Protein AF-A0A7J6D807-F1 (afdb_monomer_lite)

Radius of gyration: 36.88 Å; chains: 1; bounding box: 104×98×89 Å

InterPro domains:
  IPR006703 AIG1-type guanine nucleotide-binding (G) domain [PF04548] (21-223)
  IPR006703 AIG1-type guanine nucleotide-binding (G) domain [PF04548] (239-274)
  IPR006703 AIG1-type guanine nucleotide-binding (G) domain [PS51720] (17-223)
  IPR027417 P-loop containing nucleoside triphosphate hydrolase [G3DSA:3.40.50.300] (20-226)
  IPR027417 P-loop containing nucleoside triphosphate hydrolase [G3DSA:3.40.50.300] (227-285)
  IPR027417 P-loop containing nucleoside triphosphate hydrolase [SSF52540] (6-213)
  IPR036465 von Willebrand factor A-like domain superfamily [G3DSA:3.40.50.410] (578-711)
  IPR036465 von Willebrand factor A-like domain superfamily [SSF53300] (578-743)
  IPR052577 VWA7 [PTHR14905] (277-1104)
  IPR056475 Hemicentin/VWA7, galactose-binding domain-like [PF23560] (767-865)
  IPR056861 Hemicentin-1-like, von Willebrand factor A domain [PF25106] (578-748)
  IPR056862 VWA7, N-terminal domain [PF25107] (339-567)
  IPR057615 VWA7, Ig-like domain [PF23619] (978-1077)

Structure (mmCIF, N/CA/C/O backbone):
data_AF-A0A7J6D807-F1
#
_entry.id   AF-A0A7J6D807-F1
#
loop_
_atom_site.group_PDB
_atom_site.id
_atom_site.type_symbol
_atom_site.label_atom_id
_atom_site.label_alt_id
_atom_site.label_comp_id
_atom_site.label_asym_id
_atom_site.label_entity_id
_atom_site.label_seq_id
_atom_site.pdbx_PDB_ins_code
_atom_site.Cartn_x
_atom_site.Cartn_y
_atom_site.Cartn_z
_atom_site.occupancy
_atom_site.B_iso_or_equiv
_atom_site.auth_seq_id
_atom_site.auth_comp_id
_atom_site.auth_asym_id
_atom_site.auth_atom_id
_atom_site.pdbx_PDB_model_num
ATOM 1 N N . MET A 1 1 ? 63.053 37.102 45.060 1.00 29.45 1 MET A N 1
ATOM 2 C CA . MET A 1 1 ? 63.953 37.529 43.969 1.00 29.45 1 MET A CA 1
ATOM 3 C C . MET A 1 1 ? 64.547 36.279 43.350 1.00 29.45 1 MET A C 1
ATOM 5 O O . MET A 1 1 ? 64.669 35.299 44.072 1.00 29.45 1 MET A O 1
ATOM 9 N N . ALA A 1 2 ? 64.792 36.343 42.040 1.00 31.64 2 ALA A N 1
ATOM 10 C CA . ALA A 1 2 ? 65.339 35.323 41.135 1.00 31.64 2 ALA A CA 1
ATOM 11 C C . ALA A 1 2 ? 66.547 34.552 41.722 1.00 31.64 2 ALA A C 1
ATOM 13 O O . ALA A 1 2 ? 67.148 35.021 42.681 1.00 31.64 2 ALA A O 1
ATOM 14 N N . GLU A 1 3 ? 66.954 33.367 41.266 1.00 26.17 3 GLU A N 1
ATOM 15 C CA . GLU A 1 3 ? 67.074 32.759 39.923 1.00 26.17 3 GLU A CA 1
ATOM 16 C C . GLU A 1 3 ? 66.923 31.219 40.099 1.00 26.17 3 GLU A C 1
ATOM 18 O O . GLU A 1 3 ? 67.133 30.713 41.197 1.00 26.17 3 GLU A O 1
ATOM 23 N N . GLY A 1 4 ? 66.424 30.395 39.170 1.00 29.70 4 GLY A N 1
ATOM 24 C CA . GLY A 1 4 ? 66.964 30.115 37.837 1.00 29.70 4 GLY A CA 1
ATOM 25 C C . GLY A 1 4 ? 68.143 29.128 37.916 1.00 29.70 4 GLY A C 1
ATOM 26 O O . GLY A 1 4 ? 69.200 29.540 38.358 1.00 29.70 4 GLY A O 1
ATOM 27 N N . PHE A 1 5 ? 67.973 27.859 37.506 1.00 25.27 5 PHE A N 1
ATOM 28 C CA . PHE A 1 5 ? 68.931 27.101 36.671 1.00 25.27 5 PHE A CA 1
ATOM 29 C C . PHE A 1 5 ? 68.405 25.704 36.288 1.00 25.27 5 PHE A C 1
ATOM 31 O O . PHE A 1 5 ? 67.706 25.037 37.046 1.00 25.27 5 PHE A O 1
ATOM 38 N N . SER A 1 6 ? 68.762 25.311 35.065 1.00 31.03 6 SER A N 1
ATOM 39 C CA . SER A 1 6 ? 68.380 24.110 34.328 1.00 31.03 6 SER A CA 1
ATOM 40 C C . SER A 1 6 ? 69.040 22.820 34.817 1.00 31.03 6 SER A C 1
ATOM 42 O O . SER A 1 6 ? 70.201 22.842 35.221 1.00 31.03 6 SER A O 1
ATOM 44 N N . ALA A 1 7 ? 68.396 21.686 34.546 1.00 26.28 7 ALA A N 1
ATOM 45 C CA . ALA A 1 7 ? 69.098 20.480 34.114 1.00 26.28 7 ALA A CA 1
ATOM 46 C C . ALA A 1 7 ? 68.204 19.690 33.150 1.00 26.28 7 ALA A C 1
ATOM 48 O O . ALA A 1 7 ? 67.068 19.345 33.470 1.00 26.28 7 ALA A O 1
ATOM 49 N N . ALA A 1 8 ? 68.732 19.466 31.949 1.00 33.00 8 ALA A N 1
ATOM 50 C CA . ALA A 1 8 ? 68.152 18.637 30.910 1.00 33.00 8 ALA A CA 1
ATOM 51 C C . ALA A 1 8 ? 67.894 17.216 31.425 1.00 33.00 8 ALA A C 1
ATOM 53 O O . ALA A 1 8 ? 68.754 16.616 32.067 1.00 33.00 8 ALA A O 1
ATOM 54 N N . THR A 1 9 ? 66.723 16.673 31.103 1.00 26.69 9 THR A N 1
ATOM 55 C CA . THR A 1 9 ? 66.507 15.226 31.079 1.00 26.69 9 THR A CA 1
ATOM 56 C C . THR A 1 9 ? 66.179 14.883 29.635 1.00 26.69 9 THR A C 1
ATOM 58 O O . THR A 1 9 ? 65.181 15.363 29.101 1.00 26.69 9 THR A O 1
ATOM 61 N N . GLU A 1 10 ? 67.065 14.130 28.984 1.00 34.84 10 GLU A N 1
ATOM 62 C CA . GLU A 1 10 ? 66.769 13.446 27.729 1.00 34.84 10 GLU A CA 1
ATOM 63 C C . GLU A 1 10 ? 65.493 12.622 27.928 1.00 34.84 10 GLU A C 1
ATOM 65 O O . GLU A 1 10 ? 65.464 11.687 28.728 1.00 34.84 10 GLU A O 1
ATOM 70 N N . ILE A 1 11 ? 64.420 12.993 27.232 1.00 30.88 11 ILE A N 1
ATOM 71 C CA . ILE A 1 11 ? 63.221 12.165 27.157 1.00 30.88 11 ILE A CA 1
ATOM 72 C C . ILE A 1 11 ? 63.457 11.206 25.995 1.00 30.88 11 ILE A C 1
ATOM 74 O O . ILE A 1 11 ? 63.391 11.596 24.831 1.00 30.88 11 ILE A O 1
ATOM 78 N N . SER A 1 12 ? 63.783 9.954 26.317 1.00 30.11 12 SER A N 1
ATOM 79 C CA . SER A 1 12 ? 63.797 8.871 25.339 1.00 30.11 12 SER A CA 1
ATOM 80 C C . SER A 1 12 ? 62.383 8.690 24.782 1.00 30.11 12 SER A C 1
ATOM 82 O O . SER A 1 12 ? 61.463 8.364 25.536 1.00 30.11 12 SER A O 1
ATOM 84 N N . SER A 1 13 ? 62.212 8.897 23.478 1.00 28.12 13 SER A N 1
ATOM 85 C CA . SER A 1 13 ? 60.970 8.606 22.762 1.00 28.12 13 SER A CA 1
ATOM 86 C C . SER A 1 13 ? 60.628 7.119 22.871 1.00 28.12 13 SER A C 1
ATOM 88 O O . SER A 1 13 ? 61.457 6.257 22.562 1.00 28.12 13 SER A O 1
ATOM 90 N N . SER A 1 14 ? 59.402 6.826 23.301 1.00 31.62 14 SER A N 1
ATOM 91 C CA . SER A 1 14 ? 58.798 5.499 23.179 1.00 31.62 14 SER A CA 1
ATOM 92 C C . SER A 1 14 ? 58.661 5.131 21.690 1.00 31.62 14 SER A C 1
ATOM 94 O O . SER A 1 14 ? 58.333 6.012 20.897 1.00 31.62 14 SER A O 1
ATOM 96 N N . PRO A 1 15 ? 58.835 3.861 21.280 1.00 36.62 15 PRO A N 1
ATOM 97 C CA . PRO A 1 15 ? 58.541 3.406 19.915 1.00 36.62 15 PRO A CA 1
ATOM 98 C C . PRO A 1 15 ? 57.058 3.528 19.506 1.00 36.62 15 PRO A C 1
ATOM 100 O O . PRO A 1 15 ? 56.736 3.257 18.354 1.00 36.62 15 PRO A O 1
ATOM 103 N N . ASP A 1 16 ? 56.175 3.918 20.433 1.00 42.41 16 ASP A N 1
ATOM 104 C CA . ASP A 1 16 ? 54.721 4.029 20.242 1.00 42.41 16 ASP A CA 1
ATOM 105 C C . ASP A 1 16 ? 54.213 5.472 19.987 1.00 42.41 16 ASP A C 1
ATOM 107 O O . ASP A 1 16 ? 53.010 5.723 20.097 1.00 42.41 16 ASP A O 1
ATOM 111 N N . ASP A 1 17 ? 55.074 6.445 19.654 1.00 50.19 17 ASP A N 1
ATOM 112 C CA . ASP A 1 17 ? 54.594 7.790 19.286 1.00 50.19 17 ASP A CA 1
ATOM 113 C C . ASP A 1 17 ? 53.780 7.752 17.965 1.00 50.19 17 ASP A C 1
ATOM 115 O O . ASP A 1 17 ? 54.232 7.193 16.960 1.00 50.19 17 ASP A O 1
ATOM 119 N N . PRO A 1 18 ? 52.559 8.325 17.915 1.00 59.91 18 PRO A N 1
ATOM 120 C CA . PRO A 1 18 ? 51.655 8.142 16.784 1.00 59.91 18 PRO A CA 1
ATOM 121 C C . PRO A 1 18 ? 52.124 8.913 15.540 1.00 59.91 18 PRO A C 1
ATOM 123 O O . PRO A 1 18 ? 52.004 10.133 15.473 1.00 59.91 18 PRO A O 1
ATOM 126 N N . VAL A 1 19 ? 52.563 8.188 14.504 1.00 78.19 19 VAL A N 1
ATOM 127 C CA . VAL A 1 19 ? 52.955 8.751 13.193 1.00 78.19 19 VAL A CA 1
ATOM 128 C C . VAL A 1 19 ? 51.806 9.540 12.559 1.00 78.19 19 VAL A C 1
ATOM 130 O O . VAL A 1 19 ? 50.743 8.970 12.326 1.00 78.19 19 VAL A O 1
ATOM 133 N N . ILE A 1 20 ? 51.984 10.821 12.246 1.00 84.50 20 ILE A N 1
ATOM 134 C CA . ILE A 1 20 ? 50.959 11.629 11.566 1.00 84.50 20 ILE A CA 1
ATOM 135 C C . ILE A 1 20 ? 51.022 11.336 10.060 1.00 84.50 20 ILE A C 1
ATOM 137 O O . ILE A 1 20 ? 52.016 11.664 9.414 1.00 84.50 20 ILE A O 1
ATOM 141 N N . GLN A 1 21 ? 49.980 10.705 9.503 1.00 88.69 21 GLN A N 1
ATOM 142 C CA . GLN A 1 21 ? 49.922 10.336 8.080 1.00 88.69 21 GLN A CA 1
ATOM 143 C C . GLN A 1 21 ? 49.118 11.351 7.263 1.00 88.69 21 GLN A C 1
ATOM 145 O O . GLN A 1 21 ? 47.931 11.557 7.513 1.00 88.69 21 GLN A O 1
ATOM 150 N N . ILE A 1 22 ? 49.750 11.968 6.272 1.00 91.62 22 ILE A N 1
ATOM 151 C CA . ILE A 1 22 ? 49.159 13.000 5.419 1.00 91.62 22 ILE A CA 1
ATOM 152 C C . ILE A 1 22 ? 49.102 12.476 3.987 1.00 91.62 22 ILE A C 1
ATOM 154 O O . ILE A 1 22 ? 50.139 12.175 3.401 1.00 91.62 22 ILE A O 1
ATOM 158 N N . LEU A 1 23 ? 47.907 12.406 3.408 1.00 92.62 23 LEU A N 1
ATOM 159 C CA . LEU A 1 23 ? 47.721 12.083 1.994 1.00 92.62 23 LEU A CA 1
ATOM 160 C C . LEU A 1 23 ? 47.628 13.371 1.172 1.00 92.62 23 LEU A C 1
ATOM 162 O O . LEU A 1 23 ? 46.802 14.227 1.472 1.00 92.62 23 LEU A O 1
ATOM 166 N N . LEU A 1 24 ? 48.449 13.507 0.133 1.00 89.38 24 LEU A N 1
ATOM 167 C CA . LEU A 1 24 ? 48.397 14.606 -0.829 1.00 89.38 24 LEU A CA 1
ATOM 168 C C . LEU A 1 24 ? 47.682 14.150 -2.098 1.00 89.38 24 LEU A C 1
ATOM 170 O O . LEU A 1 24 ? 48.066 13.152 -2.704 1.00 89.38 24 LEU A O 1
ATOM 174 N N . MET A 1 25 ? 46.677 14.914 -2.521 1.00 89.50 25 MET A N 1
ATOM 175 C CA . MET A 1 25 ? 45.899 14.654 -3.733 1.00 89.50 25 MET A CA 1
ATOM 176 C C . MET A 1 25 ? 45.613 15.946 -4.505 1.00 89.50 25 MET A C 1
ATOM 178 O O . MET A 1 25 ? 45.865 17.052 -4.021 1.00 89.50 25 MET A O 1
ATOM 182 N N . GLY A 1 26 ? 45.131 15.818 -5.737 1.00 81.50 26 GLY A N 1
ATOM 183 C CA . GLY A 1 26 ? 44.902 16.937 -6.652 1.00 81.50 26 GLY A CA 1
ATOM 184 C C . GLY A 1 26 ? 45.361 16.618 -8.070 1.00 81.50 26 GLY A C 1
ATOM 185 O O . GLY A 1 26 ? 46.131 15.680 -8.293 1.00 81.50 26 GLY A O 1
ATOM 186 N N . ARG A 1 27 ? 44.915 17.415 -9.035 1.00 82.12 27 ARG A N 1
ATOM 187 C CA . ARG A 1 27 ? 45.198 17.184 -10.455 1.00 82.12 27 ARG A CA 1
ATOM 188 C C . ARG A 1 27 ? 46.667 17.339 -10.837 1.00 82.12 27 ARG A C 1
ATOM 190 O O . ARG A 1 27 ? 47.472 17.902 -10.084 1.00 82.12 27 ARG A O 1
ATOM 197 N N . LYS A 1 28 ? 47.061 16.865 -12.015 1.00 79.06 28 LYS A N 1
ATOM 198 C CA . LYS A 1 28 ? 48.422 17.067 -12.541 1.00 79.06 28 LYS A CA 1
ATOM 199 C C . LYS A 1 28 ? 48.821 18.551 -12.492 1.00 79.06 28 LYS A C 1
ATOM 201 O O . LYS A 1 28 ? 48.039 19.433 -12.820 1.00 79.06 28 LYS A O 1
ATOM 206 N N . ALA A 1 29 ? 50.049 18.821 -12.044 1.00 76.31 29 ALA A N 1
ATOM 207 C CA . ALA A 1 29 ? 50.595 20.171 -11.839 1.00 76.31 29 ALA A CA 1
ATOM 208 C C . ALA A 1 29 ? 49.918 21.059 -10.765 1.00 76.31 29 ALA A C 1
ATOM 210 O O . ALA A 1 29 ? 50.269 22.230 -10.658 1.00 76.31 29 ALA A O 1
ATOM 211 N N . SER A 1 30 ? 49.062 20.521 -9.887 1.00 82.62 30 SER A N 1
ATOM 212 C CA . SER A 1 30 ? 48.469 21.274 -8.760 1.00 82.62 30 SER A CA 1
ATOM 213 C C . SER A 1 30 ? 49.450 21.655 -7.634 1.00 82.62 30 SER A C 1
ATOM 215 O O . SER A 1 30 ? 49.091 22.335 -6.672 1.00 82.62 30 SER A O 1
ATOM 217 N N . GLY A 1 31 ? 50.700 21.192 -7.717 1.00 78.56 31 GLY A N 1
ATOM 218 C CA . GLY A 1 31 ? 51.735 21.441 -6.715 1.00 78.56 31 GLY A CA 1
ATOM 219 C C . GLY A 1 31 ? 51.828 20.405 -5.588 1.00 78.56 31 GLY A C 1
ATOM 220 O O . GLY A 1 31 ? 52.583 20.655 -4.653 1.00 78.56 31 GLY A O 1
ATOM 221 N N . LYS A 1 32 ? 51.149 19.245 -5.681 1.00 86.69 32 LYS A N 1
ATOM 222 C CA . LYS A 1 32 ? 51.246 18.106 -4.728 1.00 86.69 32 LYS A CA 1
ATOM 223 C C . LYS A 1 32 ? 52.672 17.775 -4.297 1.00 86.69 32 LYS A C 1
ATOM 225 O O . LYS A 1 32 ? 53.033 17.988 -3.144 1.00 86.69 32 LYS A O 1
ATOM 230 N N . SER A 1 33 ? 53.502 17.333 -5.239 1.00 83.44 33 SER A N 1
ATOM 231 C CA . SER A 1 33 ? 54.866 16.871 -4.972 1.00 83.44 33 SER A CA 1
ATOM 232 C C . SER A 1 33 ? 55.758 17.989 -4.418 1.00 83.44 33 SER A C 1
ATOM 234 O O . SER A 1 33 ? 56.591 17.762 -3.542 1.00 83.44 33 SER A O 1
ATOM 236 N N . SER A 1 34 ? 55.546 19.233 -4.865 1.00 84.56 34 SER A N 1
ATOM 237 C CA . SER A 1 34 ? 56.224 20.417 -4.321 1.00 84.56 34 SER A CA 1
ATOM 238 C C . SER A 1 34 ? 55.826 20.680 -2.868 1.00 84.56 34 SER A C 1
ATOM 240 O O . SER A 1 34 ? 56.703 20.879 -2.033 1.00 84.56 34 SER A O 1
ATOM 242 N N . SER A 1 35 ? 54.532 20.614 -2.549 1.00 86.94 35 SER A N 1
ATOM 243 C CA . SER A 1 35 ? 54.020 20.749 -1.182 1.00 86.94 35 SER A CA 1
ATOM 244 C C . SER A 1 35 ? 54.491 19.615 -0.273 1.00 86.94 35 SER A C 1
ATOM 246 O O . SER A 1 35 ? 54.841 19.862 0.878 1.00 86.94 35 SER A O 1
ATOM 248 N N . GLY A 1 36 ? 54.579 18.390 -0.795 1.00 86.38 36 GLY A N 1
ATOM 249 C CA . GLY A 1 36 ? 55.144 17.250 -0.079 1.00 86.38 36 GLY A CA 1
ATOM 250 C C . GLY A 1 36 ? 56.624 17.428 0.252 1.00 86.38 36 GLY A C 1
ATOM 251 O O . GLY A 1 36 ? 57.033 17.172 1.379 1.00 86.38 36 GLY A O 1
ATOM 252 N N . ASN A 1 37 ? 57.420 17.963 -0.674 1.00 85.00 37 ASN A N 1
ATOM 253 C CA . ASN A 1 37 ? 58.822 18.301 -0.410 1.00 85.00 37 ASN A CA 1
ATOM 254 C C . ASN A 1 37 ? 58.975 19.439 0.611 1.00 85.00 37 ASN A C 1
ATOM 256 O O . ASN A 1 37 ? 59.881 19.405 1.443 1.00 85.00 37 ASN A O 1
ATOM 260 N N . THR A 1 38 ? 58.085 20.437 0.574 1.00 85.56 38 THR A N 1
ATOM 261 C CA . THR A 1 38 ? 58.036 21.509 1.582 1.00 85.56 38 THR A CA 1
ATOM 262 C C . THR A 1 38 ? 57.712 20.946 2.968 1.00 85.56 38 THR A C 1
ATOM 264 O O . THR A 1 38 ? 58.396 21.292 3.927 1.00 85.56 38 THR A O 1
ATOM 267 N N . LEU A 1 39 ? 56.734 20.036 3.069 1.00 84.19 39 LEU A N 1
ATOM 268 C CA . LEU A 1 39 ? 56.371 19.340 4.312 1.00 84.19 39 LEU A CA 1
ATOM 269 C C . LEU A 1 39 ? 57.508 18.472 4.860 1.00 84.19 39 LEU A C 1
ATOM 271 O O . LEU A 1 39 ? 57.722 18.431 6.067 1.00 84.19 39 LEU A O 1
ATOM 275 N N . LEU A 1 40 ? 58.232 17.773 3.985 1.00 83.94 40 LEU A N 1
ATOM 276 C CA . LEU A 1 40 ? 59.312 16.869 4.385 1.00 83.94 40 LEU A CA 1
ATOM 277 C C . LEU A 1 40 ? 60.619 17.603 4.725 1.00 83.94 40 LEU A C 1
ATOM 279 O O . LEU A 1 40 ? 61.478 17.033 5.395 1.00 83.94 40 LEU A O 1
ATOM 283 N N . GLY A 1 41 ? 60.782 18.851 4.268 1.00 78.69 41 GLY A N 1
ATOM 284 C CA . GLY A 1 41 ? 62.007 19.648 4.420 1.00 78.69 41 GLY A CA 1
ATOM 285 C C . GLY A 1 41 ? 63.134 19.268 3.444 1.00 78.69 41 GLY A C 1
ATOM 286 O O . GLY A 1 41 ? 64.161 19.953 3.365 1.00 78.69 41 GLY A O 1
ATOM 287 N N . GLU A 1 42 ? 62.930 18.223 2.642 1.00 78.88 42 GLU A N 1
ATOM 288 C CA . GLU A 1 42 ? 63.875 17.675 1.672 1.00 78.88 42 GLU A CA 1
ATOM 289 C C . GLU A 1 42 ? 63.183 17.286 0.355 1.00 78.88 42 GLU A C 1
ATOM 291 O O . GLU A 1 42 ? 61.963 17.161 0.277 1.00 78.88 42 GLU A O 1
ATOM 296 N N . ARG A 1 43 ? 63.963 17.116 -0.720 1.00 76.75 43 ARG A N 1
ATOM 297 C CA . ARG A 1 43 ? 63.436 16.749 -2.045 1.00 76.75 43 ARG A CA 1
ATOM 298 C C . ARG A 1 43 ? 63.288 15.229 -2.164 1.00 76.75 43 ARG A C 1
ATOM 300 O O . ARG A 1 43 ? 64.199 14.573 -2.662 1.00 76.75 43 ARG A O 1
ATOM 307 N N . LYS A 1 44 ? 62.156 14.694 -1.705 1.00 75.38 44 LYS A N 1
ATOM 308 C CA . LYS A 1 44 ? 61.792 13.267 -1.793 1.00 75.38 44 LYS A CA 1
ATOM 309 C C . LYS A 1 44 ? 60.934 12.931 -3.013 1.00 75.38 44 LYS A C 1
ATOM 311 O O . LYS A 1 44 ? 61.100 11.857 -3.575 1.00 75.38 44 LYS A O 1
ATOM 316 N N . PHE A 1 45 ? 60.050 13.834 -3.427 1.00 80.62 45 PHE A N 1
ATOM 317 C CA . PHE A 1 45 ? 59.175 13.665 -4.587 1.00 80.62 45 PHE A CA 1
ATOM 318 C C . PHE A 1 45 ? 59.747 14.396 -5.808 1.00 80.62 45 PHE A C 1
ATOM 320 O O . PHE A 1 45 ? 60.221 15.534 -5.704 1.00 80.62 45 PHE A O 1
ATOM 327 N N . THR A 1 46 ? 59.713 13.758 -6.976 1.00 70.38 46 THR A N 1
ATOM 328 C CA . THR A 1 46 ? 60.248 14.324 -8.223 1.00 70.38 46 THR A CA 1
ATOM 329 C C . THR A 1 46 ? 59.362 15.469 -8.725 1.00 70.38 46 THR A C 1
ATOM 331 O O . THR A 1 46 ? 58.159 15.307 -8.884 1.00 70.38 46 THR A O 1
ATOM 334 N N . ILE A 1 47 ? 59.953 16.638 -9.006 1.00 59.44 47 ILE A N 1
ATOM 335 C CA . ILE A 1 47 ? 59.252 17.799 -9.586 1.00 59.44 47 ILE A CA 1
ATOM 336 C C . ILE A 1 47 ? 59.691 17.934 -11.048 1.00 59.44 47 ILE A C 1
ATOM 338 O O . ILE A 1 47 ? 60.830 18.330 -11.307 1.00 59.44 47 ILE A O 1
ATOM 342 N N . GLN A 1 48 ? 58.820 17.623 -12.011 1.00 53.41 48 GLN A N 1
ATOM 343 C CA . GLN A 1 48 ? 59.118 17.860 -13.427 1.00 53.41 48 GLN A CA 1
ATOM 344 C C . GLN A 1 48 ? 58.732 19.291 -13.843 1.00 53.41 48 GLN A C 1
ATOM 346 O O . GLN A 1 48 ? 57.597 19.727 -13.665 1.00 53.41 48 GLN A O 1
ATOM 351 N N . ASN A 1 49 ? 59.679 20.034 -14.426 1.00 45.34 49 ASN A N 1
ATOM 352 C CA . ASN A 1 49 ? 59.407 21.318 -15.079 1.00 45.34 49 ASN A CA 1
ATOM 353 C C . ASN A 1 49 ? 58.889 21.071 -16.505 1.00 45.34 49 ASN A C 1
ATOM 355 O O . ASN A 1 49 ? 59.477 20.272 -17.232 1.00 45.34 49 ASN A O 1
ATOM 359 N N . GLN A 1 50 ? 57.884 21.834 -16.952 1.00 43.28 50 GLN A N 1
ATOM 360 C CA . GLN A 1 50 ? 57.214 21.738 -18.268 1.00 43.28 50 GLN A CA 1
ATOM 361 C C . GLN A 1 50 ? 58.113 21.882 -19.532 1.00 43.28 50 GLN A C 1
ATOM 363 O O . GLN A 1 50 ? 57.596 22.044 -20.635 1.00 43.28 50 GLN A O 1
ATOM 368 N N . LYS A 1 51 ? 59.451 21.842 -19.434 1.00 36.88 51 LYS A N 1
ATOM 369 C CA . LYS A 1 51 ? 60.370 22.113 -20.558 1.00 36.88 51 LYS A CA 1
ATOM 370 C C . LYS A 1 51 ? 61.115 20.915 -21.163 1.00 36.88 51 LYS A C 1
ATOM 372 O O . LYS A 1 51 ? 61.664 21.104 -22.241 1.00 36.88 51 LYS A O 1
ATOM 377 N N . ASN A 1 52 ? 61.093 19.704 -20.595 1.00 34.41 52 ASN A N 1
ATOM 378 C CA . ASN A 1 52 ? 61.786 18.545 -21.194 1.00 34.41 52 ASN A CA 1
ATOM 379 C C . ASN A 1 52 ? 60.848 17.339 -21.372 1.00 34.41 52 ASN A C 1
ATOM 381 O O . ASN A 1 52 ? 60.568 16.612 -20.431 1.00 34.41 52 ASN A O 1
ATOM 385 N N . LYS A 1 53 ? 60.385 17.119 -22.609 1.00 36.34 53 LYS A N 1
ATOM 386 C CA . LYS A 1 53 ? 59.378 16.112 -23.005 1.00 36.34 53 LYS A CA 1
ATOM 387 C C . LYS A 1 53 ? 59.920 14.693 -23.282 1.00 36.34 53 LYS A C 1
ATOM 389 O O . LYS A 1 53 ? 59.206 13.901 -23.885 1.00 36.34 53 LYS A O 1
ATOM 394 N N . HIS A 1 54 ? 61.163 14.367 -22.911 1.00 35.97 54 HIS A N 1
ATOM 395 C CA . HIS A 1 54 ? 61.835 13.150 -23.409 1.00 35.97 54 HIS A CA 1
ATOM 396 C C . HIS A 1 54 ? 62.209 12.070 -22.382 1.00 35.97 54 HIS A C 1
ATOM 398 O O . HIS A 1 54 ? 62.770 11.056 -22.782 1.00 35.97 54 HIS A O 1
ATOM 404 N N . GLU A 1 55 ? 61.822 12.201 -21.113 1.00 36.31 55 GLU A N 1
ATOM 405 C CA . GLU A 1 55 ? 61.950 11.123 -20.117 1.00 36.31 55 GLU A CA 1
ATOM 406 C C . GLU A 1 55 ? 60.629 10.984 -19.342 1.00 36.31 55 GLU A C 1
ATOM 408 O O . GLU A 1 55 ? 60.498 11.404 -18.198 1.00 36.31 55 GLU A O 1
ATOM 413 N N . ALA A 1 56 ? 59.604 10.451 -20.014 1.00 38.09 56 ALA A N 1
ATOM 414 C CA . ALA A 1 56 ? 58.316 10.105 -19.415 1.00 38.09 56 ALA A CA 1
ATOM 415 C C . ALA A 1 56 ? 58.325 8.620 -19.027 1.00 38.09 56 ALA A C 1
ATOM 417 O O . ALA A 1 56 ? 57.817 7.763 -19.746 1.00 38.09 56 ALA A O 1
ATOM 418 N N . GLY A 1 57 ? 58.981 8.311 -17.917 1.00 40.31 57 GLY A N 1
ATOM 419 C CA . GLY A 1 57 ? 58.822 7.047 -17.215 1.00 40.31 57 GLY A CA 1
ATOM 420 C C . GLY A 1 57 ? 58.660 7.378 -15.742 1.00 40.31 57 GLY A C 1
ATOM 421 O O . GLY A 1 57 ? 59.511 8.084 -15.210 1.00 40.31 57 GLY A O 1
ATOM 422 N N . ASP A 1 58 ? 57.588 6.876 -15.127 1.00 47.88 58 ASP A N 1
ATOM 423 C CA . ASP A 1 58 ? 57.314 6.911 -13.679 1.00 47.88 58 ASP A CA 1
ATOM 424 C C . ASP A 1 58 ? 56.451 8.074 -13.123 1.00 47.88 58 ASP A C 1
ATOM 426 O O . ASP A 1 58 ? 56.719 8.612 -12.055 1.00 47.88 58 ASP A O 1
ATOM 430 N N . GLU A 1 59 ? 55.364 8.461 -13.813 1.00 52.22 59 GLU A N 1
ATOM 431 C CA . GLU A 1 59 ? 54.292 9.315 -13.236 1.00 52.22 59 GLU A CA 1
ATOM 432 C C . GLU A 1 59 ? 53.133 8.506 -12.601 1.00 52.22 59 GLU A C 1
ATOM 434 O O . GLU A 1 59 ? 52.135 9.084 -12.177 1.00 52.22 59 GLU A O 1
ATOM 439 N N . SER A 1 60 ? 53.229 7.172 -12.532 1.00 54.44 60 SER A N 1
ATOM 440 C CA . SER A 1 60 ? 52.094 6.288 -12.196 1.00 54.44 60 SER A CA 1
ATOM 441 C C . SER A 1 60 ? 52.214 5.547 -10.854 1.00 54.44 60 SER A C 1
ATOM 443 O O . SER A 1 60 ? 51.449 4.613 -10.627 1.00 54.44 60 SER A O 1
ATOM 445 N N . GLU A 1 61 ? 53.146 5.918 -9.966 1.00 66.12 61 GLU A N 1
ATOM 446 C CA . GLU A 1 61 ? 53.332 5.243 -8.668 1.00 66.12 61 GLU A CA 1
ATOM 447 C C . GLU A 1 61 ? 52.982 6.146 -7.473 1.00 66.12 61 GLU A C 1
ATOM 449 O O . GLU A 1 61 ? 53.367 7.314 -7.410 1.00 66.12 61 GLU A O 1
ATOM 454 N N . VAL A 1 62 ? 52.267 5.591 -6.487 1.00 76.25 62 VAL A N 1
ATOM 455 C CA . VAL A 1 62 ? 52.015 6.264 -5.203 1.00 76.25 62 VAL A CA 1
ATOM 456 C C . VAL A 1 62 ? 53.311 6.296 -4.391 1.00 76.25 62 VAL A C 1
ATOM 458 O O . VAL A 1 62 ? 53.861 5.242 -4.070 1.00 76.25 62 VAL A O 1
ATOM 461 N N . CYS A 1 63 ? 53.786 7.485 -4.014 1.00 76.69 63 CYS A N 1
ATOM 462 C CA . CYS A 1 63 ? 55.058 7.675 -3.307 1.00 76.69 63 CYS A CA 1
ATOM 463 C C . CYS A 1 63 ? 54.846 7.995 -1.818 1.00 76.69 63 CYS A C 1
ATOM 465 O O . CYS A 1 63 ? 53.838 8.581 -1.442 1.00 76.69 63 CYS A O 1
ATOM 467 N N . GLU A 1 64 ? 55.811 7.663 -0.954 1.00 82.00 64 GLU A N 1
ATOM 468 C CA . GLU A 1 64 ? 55.772 8.004 0.478 1.00 82.00 64 GLU A CA 1
ATOM 469 C C . GLU A 1 64 ? 57.122 8.561 0.943 1.00 82.00 64 GLU A C 1
ATOM 471 O O . GLU A 1 64 ? 58.181 8.020 0.616 1.00 82.00 64 GLU A O 1
ATOM 476 N N . GLY A 1 65 ? 57.087 9.629 1.737 1.00 79.00 65 GLY A N 1
ATOM 477 C CA . GLY A 1 65 ? 58.241 10.179 2.442 1.00 79.00 65 GLY A CA 1
ATOM 478 C C . GLY A 1 65 ? 57.955 10.331 3.932 1.00 79.00 65 GLY A C 1
ATOM 479 O O . GLY A 1 65 ? 56.815 10.543 4.326 1.00 79.00 65 GLY A O 1
ATOM 480 N N . GLN A 1 66 ? 58.989 10.241 4.767 1.00 84.25 66 GLN A N 1
ATOM 481 C CA . GLN A 1 66 ? 58.872 10.393 6.219 1.00 84.25 66 GLN A CA 1
ATOM 482 C C . GLN A 1 66 ? 59.881 11.420 6.734 1.00 84.25 66 GLN A C 1
ATOM 484 O O . GLN A 1 66 ? 60.991 11.495 6.206 1.00 84.25 66 GLN A O 1
ATOM 489 N N . THR A 1 67 ? 59.500 12.189 7.755 1.00 81.31 67 THR A N 1
ATOM 490 C CA . THR A 1 67 ? 60.346 13.197 8.418 1.00 81.31 67 THR A CA 1
ATOM 491 C C . THR A 1 67 ? 59.998 13.308 9.908 1.00 81.31 67 THR A C 1
ATOM 493 O O . THR A 1 67 ? 58.977 12.777 10.350 1.00 81.31 67 THR A O 1
ATOM 496 N N . GLN A 1 68 ? 60.829 13.996 10.695 1.00 79.12 68 GLN A N 1
ATOM 497 C CA . GLN A 1 68 ? 60.566 14.279 12.110 1.00 79.12 68 GLN A CA 1
ATOM 498 C C . GLN A 1 68 ? 60.627 15.788 12.361 1.00 79.12 68 GLN A C 1
ATOM 500 O O . GLN A 1 68 ? 61.647 16.423 12.103 1.00 79.12 68 GLN A O 1
ATOM 505 N N . ILE A 1 69 ? 59.538 16.363 12.877 1.00 74.69 69 ILE A N 1
ATOM 506 C CA . ILE A 1 69 ? 59.414 17.805 13.145 1.00 74.69 69 ILE A CA 1
ATOM 507 C C . ILE A 1 69 ? 58.925 17.977 14.584 1.00 74.69 69 ILE A C 1
ATOM 509 O O . ILE A 1 69 ? 57.920 17.389 14.979 1.00 74.69 69 ILE A O 1
ATOM 513 N N . GLY A 1 70 ? 59.653 18.746 15.401 1.00 68.12 70 GLY A N 1
ATOM 514 C CA . GLY A 1 70 ? 59.266 19.009 16.796 1.00 68.12 70 GLY A CA 1
ATOM 515 C C . GLY A 1 70 ? 59.130 17.751 17.669 1.00 68.12 70 GLY A C 1
ATOM 516 O O . GLY A 1 70 ? 58.309 17.726 18.578 1.00 68.12 70 GLY A O 1
ATOM 517 N N . GLY A 1 71 ? 59.890 16.691 17.365 1.00 71.19 71 GLY A N 1
ATOM 518 C CA . GLY A 1 71 ? 59.843 15.404 18.070 1.00 71.19 71 GLY A CA 1
ATOM 519 C C . GLY A 1 71 ? 58.803 14.404 17.545 1.00 71.19 71 GLY A C 1
ATOM 520 O O . GLY A 1 71 ? 58.945 13.221 17.833 1.00 71.19 71 GLY A O 1
ATOM 521 N N . LYS A 1 72 ? 57.835 14.821 16.714 1.00 76.62 72 LYS A N 1
ATOM 522 C CA . LYS A 1 72 ? 56.790 13.949 16.140 1.00 76.62 72 LYS A CA 1
ATOM 523 C C . LYS A 1 72 ? 57.184 13.415 14.760 1.00 76.62 72 LYS A C 1
ATOM 525 O O . LYS A 1 72 ? 57.803 14.132 13.973 1.00 76.62 72 LYS A O 1
ATOM 530 N N . GLN A 1 73 ? 56.810 12.170 14.460 1.00 83.56 73 GLN A N 1
ATOM 531 C CA . GLN A 1 73 ? 57.076 11.526 13.170 1.00 83.56 73 GLN A CA 1
ATOM 532 C C . GLN A 1 73 ? 55.923 11.770 12.185 1.00 83.56 73 GLN A C 1
ATOM 534 O O . GLN A 1 73 ? 54.757 11.557 12.521 1.00 83.56 73 GLN A O 1
ATOM 539 N N . PHE A 1 74 ? 56.249 12.186 10.962 1.00 82.75 74 PHE A N 1
ATOM 540 C CA . PHE A 1 74 ? 55.294 12.462 9.888 1.00 82.75 74 PHE A CA 1
ATOM 541 C C . PHE A 1 74 ? 55.555 11.545 8.700 1.00 82.75 74 PHE A C 1
ATOM 543 O O . PHE A 1 74 ? 56.710 11.349 8.322 1.00 82.75 74 PHE A O 1
ATOM 550 N N . ALA A 1 75 ? 54.487 11.034 8.093 1.00 87.56 75 ALA A N 1
ATOM 551 C CA . ALA A 1 75 ? 54.516 10.331 6.818 1.00 87.56 75 ALA A CA 1
ATOM 552 C C . ALA A 1 75 ? 53.636 11.083 5.813 1.00 87.56 75 ALA A C 1
ATOM 554 O O . ALA A 1 75 ? 52.477 11.375 6.096 1.00 87.56 75 ALA A O 1
ATOM 555 N N . VAL A 1 76 ? 54.191 11.414 4.652 1.00 87.62 76 VAL A N 1
ATOM 556 C CA . VAL A 1 76 ? 53.514 12.129 3.568 1.00 87.62 76 VAL A CA 1
ATOM 557 C C . VAL A 1 76 ? 53.405 11.186 2.379 1.00 87.62 76 VAL A C 1
ATOM 559 O O . VAL A 1 76 ? 54.423 10.686 1.903 1.00 87.62 76 VAL A O 1
ATOM 562 N N . ILE A 1 77 ? 52.185 10.949 1.910 1.00 88.94 77 ILE A N 1
ATOM 563 C CA . ILE A 1 77 ? 51.871 10.076 0.778 1.00 88.94 77 ILE A CA 1
ATOM 564 C C . ILE A 1 77 ? 51.501 10.972 -0.407 1.00 88.94 77 ILE A C 1
ATOM 566 O O . ILE A 1 77 ? 50.519 11.705 -0.329 1.00 88.94 77 ILE A O 1
ATOM 570 N N . ASP A 1 78 ? 52.284 10.939 -1.483 1.00 84.69 78 ASP A N 1
ATOM 571 C CA . ASP A 1 78 ? 52.011 11.676 -2.722 1.00 84.69 78 ASP A CA 1
ATOM 572 C C . ASP A 1 78 ? 51.227 10.780 -3.686 1.00 84.69 78 ASP A C 1
ATOM 574 O O . ASP A 1 78 ? 51.721 9.735 -4.127 1.00 84.69 78 ASP A O 1
ATOM 578 N N . CYS A 1 79 ? 49.979 11.161 -3.962 1.00 82.81 79 CYS A N 1
ATOM 579 C CA . CYS A 1 79 ? 49.087 10.428 -4.847 1.00 82.81 79 CYS A CA 1
ATOM 580 C C . CYS A 1 79 ? 49.104 11.047 -6.253 1.00 82.81 79 CYS A C 1
ATOM 582 O O . CYS A 1 79 ? 48.848 12.252 -6.390 1.00 82.81 79 CYS A O 1
ATOM 584 N N . PRO A 1 80 ? 49.369 10.258 -7.310 1.00 79.06 80 PRO A N 1
ATOM 585 C CA . PRO A 1 80 ? 49.229 10.753 -8.671 1.00 79.06 80 PRO A CA 1
ATOM 586 C C . PRO A 1 80 ? 47.760 11.064 -8.999 1.00 79.06 80 PRO A C 1
ATOM 588 O O . PRO A 1 80 ? 46.848 10.710 -8.254 1.00 79.06 80 PRO A O 1
ATOM 591 N N . ASP A 1 81 ? 47.523 11.768 -10.103 1.00 81.25 81 ASP A N 1
ATOM 592 C CA . ASP A 1 81 ? 46.178 12.199 -10.492 1.00 81.25 81 ASP A CA 1
ATOM 593 C C . ASP A 1 81 ? 45.316 10.996 -10.906 1.00 81.25 81 ASP A C 1
ATOM 595 O O . ASP A 1 81 ? 45.461 10.463 -12.000 1.00 81.25 81 ASP A O 1
ATOM 599 N N . LEU A 1 82 ? 44.433 10.546 -10.009 1.00 72.94 82 LEU A N 1
ATOM 600 C CA . LEU A 1 82 ? 43.586 9.360 -10.202 1.00 72.94 82 LEU A CA 1
ATOM 601 C C . LEU A 1 82 ? 42.523 9.545 -11.292 1.00 72.94 82 LEU A C 1
ATOM 603 O O . LEU A 1 82 ? 41.896 8.566 -11.695 1.00 72.94 82 LEU A O 1
ATOM 607 N N . LEU A 1 83 ? 42.320 10.783 -11.745 1.00 71.69 83 LEU A N 1
ATOM 608 C CA . LEU A 1 83 ? 41.385 11.147 -12.803 1.00 71.69 83 LEU A CA 1
ATOM 609 C C . LEU A 1 83 ? 42.112 11.592 -14.082 1.00 71.69 83 LEU A C 1
ATOM 611 O O . LEU A 1 83 ? 41.485 12.192 -14.955 1.00 71.69 83 LEU A O 1
ATOM 615 N N . ASP A 1 84 ? 43.415 11.309 -14.206 1.00 75.94 84 ASP A N 1
ATOM 616 C CA . ASP A 1 84 ? 44.163 11.582 -15.434 1.00 75.94 84 ASP A CA 1
ATOM 617 C C . ASP A 1 84 ? 43.563 10.752 -16.592 1.00 75.94 84 ASP A C 1
ATOM 619 O O . ASP A 1 84 ? 43.547 9.516 -16.521 1.00 75.94 84 ASP A O 1
ATOM 623 N N . PRO A 1 85 ? 43.049 11.398 -17.659 1.00 65.94 85 PRO A N 1
ATOM 624 C CA . PRO A 1 85 ? 42.410 10.708 -18.778 1.00 65.94 85 PRO A CA 1
ATOM 625 C C . PRO A 1 85 ? 43.364 9.792 -19.558 1.00 65.94 85 PRO A C 1
ATOM 627 O O . PRO A 1 85 ? 42.892 8.937 -20.310 1.00 65.94 85 PRO A O 1
ATOM 630 N N . ASP A 1 86 ? 44.681 9.941 -19.378 1.00 72.12 86 ASP A N 1
ATOM 631 C CA . ASP A 1 86 ? 45.696 9.097 -20.010 1.00 72.12 86 ASP A CA 1
ATOM 632 C C . ASP A 1 86 ? 45.980 7.792 -19.220 1.00 72.12 86 ASP A C 1
ATOM 634 O O . ASP A 1 86 ? 46.767 6.955 -19.677 1.00 72.12 86 ASP A O 1
ATOM 638 N N . LEU A 1 87 ? 45.340 7.566 -18.060 1.00 67.25 87 LEU A N 1
ATOM 639 C CA . LEU A 1 87 ? 45.485 6.331 -17.272 1.00 67.25 87 LEU A CA 1
ATOM 640 C C . LEU A 1 87 ? 44.690 5.154 -17.862 1.00 67.25 87 LEU A C 1
ATOM 642 O O . LEU A 1 87 ? 43.477 5.217 -18.060 1.00 67.25 87 LEU A O 1
ATOM 646 N N . SER A 1 88 ? 45.360 4.016 -18.068 1.00 68.31 88 SER A N 1
ATOM 647 C CA . SER A 1 88 ? 44.686 2.756 -18.419 1.00 68.31 88 SER A CA 1
ATOM 648 C C . SER A 1 88 ? 44.005 2.096 -17.209 1.00 68.31 88 SER A C 1
ATOM 650 O O . SER A 1 88 ? 44.422 2.289 -16.067 1.00 68.31 88 SER A O 1
ATOM 652 N N . GLU A 1 89 ? 42.995 1.246 -17.452 1.00 60.09 89 GLU A N 1
ATOM 653 C CA . GLU A 1 89 ? 42.293 0.499 -16.386 1.00 60.09 89 GLU A CA 1
ATOM 654 C C . GLU A 1 89 ? 43.260 -0.315 -15.500 1.00 60.09 89 GLU A C 1
ATOM 656 O O . GLU A 1 89 ? 43.076 -0.376 -14.286 1.00 60.09 89 GLU A O 1
ATOM 661 N N . GLU A 1 90 ? 44.310 -0.912 -16.079 1.00 66.56 90 GLU A N 1
ATOM 662 C CA . GLU A 1 90 ? 45.299 -1.697 -15.324 1.00 66.56 90 GLU A CA 1
ATOM 663 C C . GLU A 1 90 ? 46.171 -0.819 -14.413 1.00 66.56 90 GLU A C 1
ATOM 665 O O . GLU A 1 90 ? 46.469 -1.209 -13.284 1.00 66.56 90 GLU A O 1
ATOM 670 N N . GLN A 1 91 ? 46.551 0.377 -14.875 1.00 64.62 91 GLN A N 1
ATOM 671 C CA . GLN A 1 91 ? 47.336 1.328 -14.081 1.00 64.62 91 GLN A CA 1
ATOM 672 C C . GLN A 1 91 ? 46.507 1.918 -12.943 1.00 64.62 91 GLN A C 1
ATOM 674 O O . GLN A 1 91 ? 46.985 1.983 -11.812 1.00 64.62 91 GLN A O 1
ATOM 679 N N . LEU A 1 92 ? 45.254 2.284 -13.216 1.00 71.06 92 LEU A N 1
ATOM 680 C CA . LEU A 1 92 ? 44.352 2.831 -12.208 1.00 71.06 92 LEU A CA 1
ATOM 681 C C . LEU A 1 92 ? 44.087 1.822 -11.082 1.00 71.06 92 LEU A C 1
ATOM 683 O O . LEU A 1 92 ? 44.113 2.187 -9.908 1.00 71.06 92 LEU A O 1
ATOM 687 N N . GLU A 1 93 ? 43.869 0.548 -11.417 1.00 72.12 93 GLU A N 1
ATOM 688 C CA . GLU A 1 93 ? 43.621 -0.486 -10.408 1.00 72.12 93 GLU A CA 1
ATOM 689 C C . GLU A 1 93 ? 44.866 -0.776 -9.559 1.00 72.12 93 GLU A C 1
ATOM 691 O O . GLU A 1 93 ? 44.779 -0.863 -8.335 1.00 72.12 93 GLU A O 1
ATOM 696 N N . MET A 1 94 ? 46.046 -0.814 -10.184 1.00 73.75 94 MET A N 1
ATOM 697 C CA . MET A 1 94 ? 47.321 -0.924 -9.472 1.00 73.75 94 MET A CA 1
ATOM 698 C C . MET A 1 94 ? 47.538 0.253 -8.507 1.00 73.75 94 MET A C 1
ATOM 700 O O . MET A 1 94 ? 47.949 0.057 -7.362 1.00 73.75 94 MET A O 1
ATOM 704 N N . MET A 1 95 ? 47.228 1.478 -8.938 1.00 73.38 95 MET A N 1
ATOM 705 C CA . MET A 1 95 ? 47.359 2.677 -8.108 1.00 73.38 95 MET A CA 1
ATOM 706 C C . MET A 1 95 ? 46.384 2.678 -6.929 1.00 73.38 95 MET A C 1
ATOM 708 O O . MET A 1 95 ? 46.766 3.077 -5.828 1.00 73.38 95 MET A O 1
ATOM 712 N N . LYS A 1 96 ? 45.153 2.181 -7.113 1.00 73.31 96 LYS A N 1
ATOM 713 C CA . LYS A 1 96 ? 44.197 1.991 -6.009 1.00 73.31 96 LYS A CA 1
ATOM 714 C C . LYS A 1 96 ? 44.736 1.025 -4.961 1.00 73.31 96 LYS A C 1
ATOM 716 O O . LYS A 1 96 ? 44.703 1.346 -3.775 1.00 73.31 96 LYS A O 1
ATOM 721 N N . GLU A 1 97 ? 45.251 -0.131 -5.383 1.00 78.00 97 GLU A N 1
ATOM 722 C CA . GLU A 1 97 ? 45.813 -1.128 -4.463 1.00 78.00 97 GLU A CA 1
ATOM 723 C C . GLU A 1 97 ? 46.992 -0.548 -3.663 1.00 78.00 97 GLU A C 1
ATOM 725 O O . GLU A 1 97 ? 47.049 -0.696 -2.438 1.00 78.00 97 GLU A O 1
ATOM 730 N N . GLN A 1 98 ? 47.897 0.182 -4.324 1.00 78.25 98 GLN A N 1
ATOM 731 C CA . GLN A 1 98 ? 49.018 0.864 -3.665 1.00 78.25 98 GLN A CA 1
ATOM 732 C C . GLN A 1 98 ? 48.551 1.934 -2.672 1.00 78.25 98 GLN A C 1
ATOM 734 O O . GLN A 1 98 ? 49.082 2.027 -1.562 1.00 78.25 98 GLN A O 1
ATOM 739 N N . LEU A 1 99 ? 47.550 2.727 -3.053 1.00 81.31 99 LEU A N 1
ATOM 740 C CA . LEU A 1 99 ? 47.010 3.807 -2.236 1.00 81.31 99 LEU A CA 1
ATOM 741 C C . LEU A 1 99 ? 46.329 3.270 -0.966 1.00 81.31 99 LEU A C 1
ATOM 743 O O . LEU A 1 99 ? 46.611 3.754 0.132 1.00 81.31 99 LEU A O 1
ATOM 747 N N . VAL A 1 100 ? 45.508 2.221 -1.093 1.00 79.81 100 VAL A N 1
ATOM 748 C CA . VAL A 1 100 ? 44.877 1.528 0.046 1.00 79.81 100 VAL A CA 1
ATOM 749 C C . VAL A 1 100 ? 45.935 0.901 0.955 1.00 79.81 100 VAL A C 1
ATOM 751 O O . VAL A 1 100 ? 45.871 1.044 2.175 1.00 79.81 100 VAL A O 1
ATOM 754 N N . SER A 1 101 ? 46.955 0.260 0.375 1.00 78.88 101 SER A N 1
ATOM 755 C CA . SER A 1 101 ? 48.035 -0.359 1.147 1.00 78.88 101 SER A CA 1
ATOM 756 C C . SER A 1 101 ? 48.832 0.658 1.971 1.00 78.88 101 SER A C 1
ATOM 758 O O . SER A 1 101 ? 49.127 0.397 3.138 1.00 78.88 101 SER A O 1
ATOM 760 N N . ARG A 1 102 ? 49.202 1.810 1.396 1.00 78.62 102 ARG A N 1
ATOM 761 C CA . ARG A 1 102 ? 50.049 2.816 2.072 1.00 78.62 102 ARG A CA 1
ATOM 762 C C . ARG A 1 102 ? 49.313 3.601 3.155 1.00 78.62 102 ARG A C 1
ATOM 764 O O . ARG A 1 102 ? 49.921 4.027 4.129 1.00 78.62 102 ARG A O 1
ATOM 771 N N . CYS A 1 103 ? 47.999 3.730 3.028 1.00 81.50 103 CYS A N 1
ATOM 772 C CA . CYS A 1 103 ? 47.165 4.437 3.995 1.00 81.50 103 CYS A CA 1
ATOM 773 C C . CYS A 1 103 ? 46.598 3.501 5.098 1.00 81.50 103 CYS A C 1
ATOM 775 O O . CYS A 1 103 ? 45.775 3.917 5.913 1.00 81.50 103 CYS A O 1
ATOM 777 N N . SER A 1 104 ? 47.042 2.236 5.144 1.00 76.69 104 SER A N 1
ATOM 778 C CA . SER A 1 104 ? 46.561 1.184 6.060 1.00 76.69 104 SER A CA 1
ATOM 779 C C . SER A 1 104 ? 46.759 1.473 7.553 1.00 76.69 104 SER A C 1
ATOM 781 O O . SER A 1 104 ? 45.959 1.028 8.374 1.00 76.69 104 SER A O 1
ATOM 783 N N . ALA A 1 105 ? 47.786 2.243 7.924 1.00 76.44 105 ALA A N 1
ATOM 784 C CA . ALA A 1 105 ? 48.018 2.659 9.313 1.00 76.44 105 ALA A CA 1
ATOM 785 C C . ALA A 1 105 ? 47.145 3.859 9.746 1.00 76.44 105 ALA A C 1
ATOM 787 O O . ALA A 1 105 ? 47.231 4.312 10.893 1.00 76.44 105 ALA A O 1
ATOM 788 N N . GLY A 1 106 ? 46.284 4.327 8.838 1.00 81.88 106 GLY A N 1
ATOM 789 C CA . GLY A 1 106 ? 45.249 5.323 9.050 1.00 81.88 106 GLY A CA 1
ATOM 790 C C . GLY A 1 106 ? 45.707 6.771 8.913 1.00 81.88 106 GLY A C 1
ATOM 791 O O . GLY A 1 106 ? 46.805 7.152 9.317 1.00 81.88 106 GLY A O 1
ATOM 792 N N . LEU A 1 107 ? 44.815 7.592 8.358 1.00 88.81 107 LEU A N 1
ATOM 793 C CA . LEU A 1 107 ? 45.099 8.949 7.901 1.00 88.81 107 LEU A CA 1
ATOM 794 C C . LEU A 1 107 ? 44.849 9.987 9.000 1.00 88.81 107 LEU A C 1
ATOM 796 O O . LEU A 1 107 ? 43.836 9.969 9.696 1.00 88.81 107 LEU A O 1
ATOM 800 N N . SER A 1 108 ? 45.780 10.923 9.139 1.00 89.38 108 SER A N 1
ATOM 801 C CA . SER A 1 108 ? 45.658 12.098 10.004 1.00 89.38 108 SER A CA 1
ATOM 802 C C . SER A 1 108 ? 45.041 13.292 9.278 1.00 89.38 108 SER A C 1
ATOM 804 O O . SER A 1 108 ? 44.361 14.096 9.905 1.00 89.38 108 SER A O 1
ATOM 806 N N . SER A 1 109 ? 45.291 13.422 7.975 1.00 91.56 109 SER A N 1
ATOM 807 C CA . SER A 1 109 ? 44.718 14.463 7.120 1.00 91.56 109 SER A CA 1
ATOM 808 C C . SER A 1 109 ? 44.819 14.058 5.653 1.00 91.56 109 SER A C 1
ATOM 810 O O . SER A 1 109 ? 45.736 13.327 5.263 1.00 91.56 109 SER A O 1
ATOM 812 N N . VAL A 1 110 ? 43.896 14.558 4.840 1.00 93.62 110 VAL A N 1
ATOM 813 C CA . VAL A 1 110 ? 43.939 14.453 3.386 1.00 93.62 110 VAL A CA 1
ATOM 814 C C . VAL A 1 110 ? 43.921 15.863 2.796 1.00 93.62 110 VAL A C 1
ATOM 816 O O . VAL A 1 110 ? 42.947 16.605 2.930 1.00 93.62 110 VAL A O 1
ATOM 819 N N . LEU A 1 111 ? 45.026 16.247 2.159 1.00 93.50 111 LEU A N 1
ATOM 820 C CA . LEU A 1 111 ? 45.241 17.580 1.612 1.00 93.50 111 LEU A CA 1
ATOM 821 C C . LEU A 1 111 ? 44.969 17.593 0.107 1.00 93.50 111 LEU A C 1
ATOM 823 O O . LEU A 1 111 ? 45.738 17.032 -0.680 1.00 93.50 111 LEU A O 1
ATOM 827 N N . LEU A 1 112 ? 43.897 18.279 -0.292 1.00 93.38 112 LEU A N 1
ATOM 828 C CA . LEU A 1 112 ? 43.598 18.555 -1.694 1.00 93.38 112 LEU A CA 1
ATOM 829 C C . LEU A 1 112 ? 44.371 19.796 -2.139 1.00 93.38 112 LEU A C 1
ATOM 831 O O . LEU A 1 112 ? 44.080 20.910 -1.708 1.00 93.38 112 LEU A O 1
ATOM 835 N N . THR A 1 113 ? 45.372 19.607 -2.989 1.00 90.19 113 THR A N 1
ATOM 836 C CA . THR A 1 113 ? 46.191 20.706 -3.506 1.00 90.19 113 THR A CA 1
ATOM 837 C C . THR A 1 113 ? 45.503 21.432 -4.652 1.00 90.19 113 THR A C 1
ATOM 839 O O . THR A 1 113 ? 45.122 20.808 -5.642 1.00 90.19 113 THR A O 1
ATOM 842 N N . VAL A 1 114 ? 45.381 22.753 -4.523 1.00 89.56 114 VAL A N 1
ATOM 843 C CA . VAL A 1 114 ? 44.687 23.611 -5.492 1.00 89.56 114 VAL A CA 1
ATOM 844 C C . VAL A 1 114 ? 45.560 24.833 -5.800 1.00 89.56 114 VAL A C 1
ATOM 846 O O . VAL A 1 114 ? 45.861 25.599 -4.886 1.00 89.56 114 VAL A O 1
ATOM 849 N N . PRO A 1 115 ? 46.009 25.038 -7.047 1.00 83.81 115 PRO A N 1
ATOM 850 C CA . PRO A 1 115 ? 46.771 26.230 -7.420 1.00 83.81 115 PRO A CA 1
ATOM 851 C C . PRO A 1 115 ? 45.861 27.464 -7.485 1.00 83.81 115 PRO A C 1
ATOM 853 O O . PRO A 1 115 ? 44.824 27.424 -8.141 1.00 83.81 115 PRO A O 1
ATOM 856 N N . LEU A 1 116 ? 46.251 28.555 -6.815 1.00 77.62 116 LEU A N 1
ATOM 857 C CA . LEU A 1 116 ? 45.391 29.731 -6.600 1.00 77.62 116 LEU A CA 1
ATOM 858 C C . LEU A 1 116 ? 44.913 30.422 -7.883 1.00 77.62 116 LEU A C 1
ATOM 860 O O . LEU A 1 116 ? 43.753 30.810 -7.957 1.00 77.62 116 LEU A O 1
ATOM 864 N N . GLU A 1 117 ? 45.769 30.548 -8.895 1.00 72.06 117 GLU A N 1
ATOM 865 C CA . GLU A 1 117 ? 45.444 31.277 -10.131 1.00 72.06 117 GLU A CA 1
ATOM 866 C C . GLU A 1 117 ? 44.823 30.414 -11.244 1.00 72.06 117 GLU A C 1
ATOM 868 O O . GLU A 1 117 ? 44.520 30.924 -12.325 1.00 72.06 117 GLU A O 1
ATOM 873 N N . GLN A 1 118 ? 44.635 29.106 -11.033 1.00 76.25 118 GLN A N 1
ATOM 874 C CA . GLN A 1 118 ? 44.041 28.235 -12.054 1.00 76.25 118 GLN A CA 1
ATOM 875 C C . GLN A 1 118 ? 42.571 27.935 -11.739 1.00 76.25 118 GLN A C 1
ATOM 877 O O . GLN A 1 118 ? 42.215 27.760 -10.575 1.00 76.25 118 GLN A O 1
ATOM 882 N N . PRO A 1 119 ? 41.709 27.807 -12.766 1.00 75.31 119 PRO A N 1
ATOM 883 C CA . PRO A 1 119 ? 40.309 27.466 -12.554 1.00 75.31 119 PRO A CA 1
ATOM 884 C C . PRO A 1 119 ? 40.175 26.082 -11.917 1.00 75.31 119 PRO A C 1
ATOM 886 O O . PRO A 1 119 ? 40.953 25.177 -12.244 1.00 75.31 119 PRO A O 1
ATOM 889 N N . VAL A 1 120 ? 39.168 25.933 -11.055 1.00 79.38 120 VAL A N 1
ATOM 890 C CA . VAL A 1 120 ? 38.712 24.632 -10.550 1.00 79.38 120 VAL A CA 1
ATOM 891 C C . VAL A 1 120 ? 38.218 23.807 -11.741 1.00 79.38 120 VAL A C 1
ATOM 893 O O . VAL A 1 120 ? 37.505 24.312 -12.606 1.00 79.38 120 VAL A O 1
ATOM 896 N N . GLN A 1 121 ? 38.660 22.560 -11.820 1.00 78.88 121 GLN A N 1
ATOM 897 C CA . GLN A 1 121 ? 38.324 21.583 -12.847 1.00 78.88 121 GLN A CA 1
ATOM 898 C C . GLN A 1 121 ? 37.727 20.339 -12.179 1.00 78.88 121 GLN A C 1
ATOM 900 O O . GLN A 1 121 ? 36.564 20.355 -11.794 1.00 78.88 121 GLN A O 1
ATOM 905 N N . ASN A 1 122 ? 38.514 19.274 -12.025 1.00 75.69 122 ASN A N 1
ATOM 906 C CA . ASN A 1 122 ? 38.089 17.977 -11.500 1.00 75.69 122 ASN A CA 1
ATOM 907 C C . ASN A 1 122 ? 38.349 17.824 -9.990 1.00 75.69 122 ASN A C 1
ATOM 909 O O . ASN A 1 122 ? 38.252 16.724 -9.455 1.00 75.69 122 ASN A O 1
ATOM 913 N N . GLU A 1 123 ? 38.694 18.897 -9.276 1.00 81.25 123 GLU A N 1
ATOM 914 C CA . GLU A 1 123 ? 38.976 18.854 -7.838 1.00 81.25 123 GLU A CA 1
ATOM 915 C C . GLU A 1 123 ? 37.793 18.327 -6.999 1.00 81.25 123 GLU A C 1
ATOM 917 O O . GLU A 1 123 ? 38.025 17.602 -6.031 1.00 81.25 123 GLU A O 1
ATOM 922 N N . GLU A 1 124 ? 36.546 18.622 -7.387 1.00 76.94 124 GLU A N 1
ATOM 923 C CA . GLU A 1 124 ? 35.332 18.070 -6.752 1.00 76.94 124 GLU A CA 1
ATOM 924 C C . GLU A 1 124 ? 35.197 16.560 -7.026 1.00 76.94 124 GLU A C 1
ATOM 926 O O . GLU A 1 124 ? 34.948 15.767 -6.117 1.00 76.94 124 GLU A O 1
ATOM 931 N N . GLU A 1 125 ? 35.497 16.125 -8.253 1.00 76.38 125 GLU A N 1
ATOM 932 C CA . GLU A 1 125 ? 35.499 14.707 -8.633 1.00 76.38 125 GLU A CA 1
ATOM 933 C C . GLU A 1 125 ? 36.575 13.908 -7.873 1.00 76.38 125 GLU A C 1
ATOM 935 O O . GLU A 1 125 ? 36.355 12.750 -7.512 1.00 76.38 125 GLU A O 1
ATOM 940 N N . ILE A 1 126 ? 37.733 14.518 -7.578 1.00 77.12 126 ILE A N 1
ATOM 941 C CA . ILE A 1 126 ? 38.798 13.902 -6.765 1.00 77.12 126 ILE A CA 1
ATOM 942 C C . ILE A 1 126 ? 38.309 13.667 -5.328 1.00 77.12 126 ILE A C 1
ATOM 944 O O . ILE A 1 126 ? 38.596 12.614 -4.749 1.00 77.12 126 ILE A O 1
ATOM 948 N N . LEU A 1 127 ? 37.552 14.609 -4.750 1.00 74.75 127 LEU A N 1
ATOM 949 C CA . LEU A 1 127 ? 36.963 14.443 -3.416 1.00 74.75 127 LEU A CA 1
ATOM 950 C C . LEU A 1 127 ? 36.001 13.255 -3.393 1.00 74.75 127 LEU A C 1
ATOM 952 O O . LEU A 1 127 ? 36.083 12.416 -2.494 1.00 74.75 127 LEU A O 1
ATOM 956 N N . ASP A 1 128 ? 35.126 13.153 -4.389 1.00 73.12 128 ASP A N 1
ATOM 957 C CA . ASP A 1 128 ? 34.143 12.072 -4.475 1.00 73.12 128 ASP A CA 1
ATOM 958 C C . ASP A 1 128 ? 34.786 10.717 -4.754 1.00 73.12 128 ASP A C 1
ATOM 960 O O . ASP A 1 128 ? 34.398 9.708 -4.158 1.00 73.12 128 ASP A O 1
ATOM 964 N N . TYR A 1 129 ? 35.836 10.689 -5.573 1.00 73.75 129 TYR A N 1
ATOM 965 C CA . TYR A 1 129 ? 36.621 9.485 -5.807 1.00 73.75 129 TYR A CA 1
ATOM 966 C C . TYR A 1 129 ? 37.247 8.954 -4.509 1.00 73.75 129 TYR A C 1
ATOM 968 O O . TYR A 1 129 ? 37.182 7.758 -4.219 1.00 73.75 129 TYR A O 1
ATOM 976 N N . ILE A 1 130 ? 37.821 9.834 -3.686 1.00 76.00 130 ILE A N 1
ATOM 977 C CA . ILE A 1 130 ? 38.464 9.438 -2.428 1.00 76.00 130 ILE A CA 1
ATOM 978 C C . ILE A 1 130 ? 37.434 9.037 -1.364 1.00 76.00 130 ILE A C 1
ATOM 980 O O . ILE A 1 130 ? 37.674 8.079 -0.625 1.00 76.00 130 ILE A O 1
ATOM 984 N N . LYS A 1 131 ? 36.256 9.674 -1.335 1.00 75.94 131 LYS A N 1
ATOM 985 C CA . LYS A 1 131 ? 35.112 9.210 -0.526 1.00 75.94 131 LYS A CA 1
ATOM 986 C C . LYS A 1 131 ? 34.640 7.822 -0.963 1.00 75.94 131 LYS A C 1
ATOM 988 O O . LYS A 1 131 ? 34.333 6.998 -0.110 1.00 75.94 131 LYS A O 1
ATOM 993 N N . CYS A 1 132 ? 34.625 7.530 -2.265 1.00 67.00 132 CYS A N 1
ATOM 994 C CA . CYS A 1 132 ? 34.307 6.191 -2.766 1.00 67.00 132 CYS A CA 1
ATOM 995 C C . CYS A 1 132 ? 35.371 5.159 -2.369 1.00 67.00 132 CYS A C 1
ATOM 997 O O . CYS A 1 132 ? 35.033 4.016 -2.070 1.00 67.00 132 CYS A O 1
ATOM 999 N N . LEU A 1 133 ? 36.651 5.547 -2.368 1.00 71.00 133 LEU A N 1
ATOM 1000 C CA . LEU A 1 133 ? 37.755 4.634 -2.072 1.00 71.00 133 LEU A CA 1
ATOM 1001 C C . LEU A 1 133 ? 37.875 4.305 -0.578 1.00 71.00 133 LEU A C 1
ATOM 1003 O O . LEU A 1 133 ? 38.153 3.160 -0.224 1.00 71.00 133 LEU A O 1
ATOM 1007 N N . PHE A 1 134 ? 37.689 5.295 0.298 1.00 71.94 134 PHE A N 1
ATOM 1008 C CA . PHE A 1 134 ? 37.912 5.141 1.738 1.00 71.94 134 PHE A CA 1
ATOM 1009 C C . PHE A 1 134 ? 36.637 5.157 2.587 1.00 71.94 134 PHE A C 1
ATOM 1011 O O . PHE A 1 134 ? 36.691 4.762 3.749 1.00 71.94 134 PHE A O 1
ATOM 1018 N N . GLY A 1 135 ? 35.497 5.544 2.017 1.00 70.81 135 GLY A N 1
ATOM 1019 C CA . GLY A 1 135 ? 34.231 5.754 2.718 1.00 70.81 135 GLY A CA 1
ATOM 1020 C C . GLY A 1 135 ? 33.970 7.242 3.009 1.00 70.81 135 GLY A C 1
ATOM 1021 O O . GLY A 1 135 ? 34.914 8.032 3.100 1.00 70.81 135 GLY A O 1
ATOM 1022 N N . PRO A 1 136 ? 32.699 7.655 3.188 1.00 76.06 136 PRO A N 1
ATOM 1023 C CA . PRO A 1 136 ? 32.315 9.068 3.312 1.00 76.06 136 PRO A CA 1
ATOM 1024 C C . PRO A 1 136 ? 32.902 9.757 4.555 1.00 76.06 136 PRO A C 1
ATOM 1026 O O . PRO A 1 136 ? 33.160 10.959 4.540 1.00 76.06 136 PRO A O 1
ATOM 1029 N N . GLU A 1 137 ? 33.198 8.997 5.614 1.00 81.06 137 GLU A N 1
ATOM 1030 C CA . GLU A 1 137 ? 33.785 9.503 6.863 1.00 81.06 137 GLU A CA 1
ATOM 1031 C C . GLU A 1 137 ? 35.167 10.155 6.679 1.00 81.06 137 GLU A C 1
ATOM 1033 O O . GLU A 1 137 ? 35.562 10.998 7.490 1.00 81.06 137 GLU A O 1
ATOM 1038 N N . VAL A 1 138 ? 35.887 9.828 5.594 1.00 84.69 138 VAL A N 1
ATOM 1039 C CA . VAL A 1 138 ? 37.172 10.466 5.264 1.00 84.69 138 VAL A CA 1
ATOM 1040 C C . VAL A 1 138 ? 37.020 11.977 5.042 1.00 84.69 138 VAL A C 1
ATOM 1042 O O . VAL A 1 138 ? 37.972 12.725 5.252 1.00 84.69 138 VAL A O 1
ATOM 1045 N N . GLN A 1 139 ? 35.812 12.459 4.714 1.00 86.62 139 GLN A N 1
ATOM 1046 C CA . GLN A 1 139 ? 35.542 13.877 4.467 1.00 86.62 139 GLN A CA 1
ATOM 1047 C C . GLN A 1 139 ? 35.878 14.778 5.664 1.00 86.62 139 GLN A C 1
ATOM 1049 O O . GLN A 1 139 ? 36.321 15.911 5.475 1.00 86.62 139 GLN A O 1
ATOM 1054 N N . LYS A 1 140 ? 35.741 14.281 6.902 1.00 88.25 140 LYS A N 1
ATOM 1055 C CA . LYS A 1 140 ? 36.097 15.035 8.122 1.00 88.25 140 LYS A CA 1
ATOM 1056 C C . LYS A 1 140 ? 37.580 15.423 8.161 1.00 88.25 140 LYS A C 1
ATOM 1058 O O . LYS A 1 140 ? 37.932 16.424 8.795 1.00 88.25 140 LYS A O 1
ATOM 1063 N N . TYR A 1 141 ? 38.400 14.660 7.437 1.00 90.19 141 TYR A N 1
ATOM 1064 C CA . TYR A 1 141 ? 39.848 14.773 7.350 1.00 90.19 141 TYR A CA 1
ATOM 1065 C C . TYR A 1 141 ? 40.329 15.561 6.121 1.00 90.19 141 TYR A C 1
ATOM 1067 O O . TYR A 1 141 ? 41.538 15.700 5.938 1.00 90.19 141 TYR A O 1
ATOM 1075 N N . PHE A 1 142 ? 39.421 16.085 5.283 1.00 92.62 142 PHE A N 1
ATOM 1076 C CA . PHE A 1 142 ? 39.798 16.918 4.140 1.00 92.62 142 PHE A CA 1
ATOM 1077 C C . PHE A 1 142 ? 40.195 18.336 4.553 1.00 92.62 142 PHE A C 1
ATOM 1079 O O . PHE A 1 142 ? 39.566 18.975 5.399 1.00 92.62 142 PHE A O 1
ATOM 1086 N N . MET A 1 143 ? 41.230 18.851 3.893 1.00 93.06 143 MET A N 1
ATOM 1087 C CA . MET A 1 143 ? 41.608 20.259 3.920 1.00 93.06 143 MET A CA 1
ATOM 1088 C C . MET A 1 143 ? 42.168 20.672 2.566 1.00 93.06 143 MET A C 1
ATOM 1090 O O . MET A 1 143 ? 42.960 19.953 1.958 1.00 93.06 143 MET A O 1
ATOM 1094 N N . ILE A 1 144 ? 41.798 21.864 2.110 1.00 92.94 144 ILE A N 1
ATOM 1095 C CA . ILE A 1 144 ? 42.363 22.428 0.887 1.00 92.94 144 ILE A CA 1
ATOM 1096 C C . ILE A 1 144 ? 43.741 23.014 1.187 1.00 92.94 144 ILE A C 1
ATOM 1098 O O . ILE A 1 144 ? 43.899 23.833 2.093 1.00 92.94 144 ILE A O 1
ATOM 1102 N N . LEU A 1 145 ? 44.741 22.620 0.405 1.00 91.81 145 LEU A N 1
ATOM 1103 C CA . LEU A 1 145 ? 46.070 23.210 0.420 1.00 91.81 145 LEU A CA 1
ATOM 1104 C C . LEU A 1 145 ? 46.260 24.065 -0.833 1.00 91.81 145 LEU A C 1
ATOM 1106 O O . LEU A 1 145 ? 46.611 23.564 -1.902 1.00 91.81 145 LEU A O 1
ATOM 1110 N N . PHE A 1 146 ? 46.050 25.368 -0.690 1.00 89.88 146 PHE A N 1
ATOM 1111 C CA . PHE A 1 146 ? 46.301 26.325 -1.755 1.00 89.88 146 PHE A CA 1
ATOM 1112 C C . PHE A 1 146 ? 47.799 26.431 -2.032 1.00 89.88 146 PHE A C 1
ATOM 1114 O O . PHE A 1 146 ? 48.586 26.723 -1.129 1.00 89.88 146 PHE A O 1
ATOM 1121 N N . THR A 1 147 ? 48.206 26.187 -3.271 1.00 84.69 147 THR A N 1
ATOM 1122 C CA . THR A 1 147 ? 49.593 26.339 -3.723 1.00 84.69 147 THR A CA 1
ATOM 1123 C C . THR A 1 147 ? 49.757 27.660 -4.475 1.00 84.69 147 THR A C 1
ATOM 1125 O O . THR A 1 147 ? 48.769 28.268 -4.883 1.00 84.69 147 THR A O 1
ATOM 1128 N N . HIS A 1 148 ? 51.006 28.109 -4.637 1.00 75.69 148 HIS A N 1
ATOM 1129 C CA . HIS A 1 148 ? 51.350 29.410 -5.232 1.00 75.69 148 HIS A CA 1
ATOM 1130 C C . HIS A 1 148 ? 50.944 30.631 -4.387 1.00 75.69 148 HIS A C 1
ATOM 1132 O O . HIS A 1 148 ? 50.495 31.652 -4.890 1.00 75.69 148 HIS A O 1
ATOM 1138 N N . LYS A 1 149 ? 51.110 30.552 -3.059 1.00 73.25 149 LYS A N 1
ATOM 1139 C CA . LYS A 1 149 ? 50.833 31.680 -2.147 1.00 73.25 149 LYS A CA 1
ATOM 1140 C C . LYS A 1 149 ? 51.620 32.958 -2.485 1.00 73.25 149 LYS A C 1
ATOM 1142 O O . LYS A 1 149 ? 51.184 34.038 -2.108 1.00 73.25 149 LYS A O 1
ATOM 1147 N N . ASP A 1 150 ? 52.757 32.849 -3.168 1.00 73.50 150 ASP A N 1
ATOM 1148 C CA . ASP A 1 150 ? 53.520 33.993 -3.673 1.00 73.50 150 ASP A CA 1
ATOM 1149 C C . ASP A 1 150 ? 52.705 34.907 -4.597 1.00 73.50 150 ASP A C 1
ATOM 1151 O O . ASP A 1 150 ? 52.880 36.119 -4.530 1.00 73.50 150 ASP A O 1
ATOM 1155 N N . ASP A 1 151 ? 51.745 34.361 -5.341 1.00 69.62 151 ASP A N 1
ATOM 1156 C CA . ASP A 1 151 ? 50.874 35.147 -6.219 1.00 69.62 151 ASP A CA 1
ATOM 1157 C C . ASP A 1 151 ? 49.952 36.090 -5.407 1.00 69.62 151 ASP A C 1
ATOM 1159 O O . ASP A 1 151 ? 49.637 37.198 -5.833 1.00 69.62 151 ASP A O 1
ATOM 1163 N N . LEU A 1 152 ? 49.579 35.708 -4.174 1.00 69.25 152 LEU A N 1
ATOM 1164 C CA . LEU A 1 152 ? 48.839 36.577 -3.242 1.00 69.25 152 LEU A CA 1
ATOM 1165 C C . LEU A 1 152 ? 49.733 37.631 -2.575 1.00 69.25 152 LEU A C 1
ATOM 1167 O O . LEU A 1 152 ? 49.259 38.722 -2.259 1.00 69.25 152 LEU A O 1
ATOM 1171 N N . GLU A 1 153 ? 51.013 37.309 -2.349 1.00 68.69 153 GLU A N 1
ATOM 1172 C CA . GLU A 1 153 ? 52.001 38.257 -1.814 1.00 68.69 153 GLU A CA 1
ATOM 1173 C C . GLU A 1 153 ? 52.288 39.378 -2.830 1.00 68.69 153 GLU A C 1
ATOM 1175 O O . GLU A 1 153 ? 52.424 40.535 -2.433 1.00 68.69 153 GLU A O 1
ATOM 1180 N N . ASP A 1 154 ? 52.305 39.059 -4.129 1.00 70.62 154 ASP A N 1
ATOM 1181 C CA . ASP A 1 154 ? 52.488 40.030 -5.220 1.00 70.62 154 ASP A CA 1
ATOM 1182 C C . ASP A 1 154 ? 51.264 40.954 -5.416 1.00 70.62 154 ASP A C 1
ATOM 1184 O O . ASP A 1 154 ? 51.397 42.065 -5.939 1.00 70.62 154 ASP A O 1
ATOM 1188 N N . LEU A 1 155 ? 50.080 40.525 -4.962 1.00 68.94 155 LEU A N 1
ATOM 1189 C CA . LEU A 1 155 ? 48.819 41.276 -5.022 1.00 68.94 155 LEU A CA 1
ATOM 1190 C C . LEU A 1 155 ? 48.488 42.054 -3.729 1.00 68.94 155 LEU A C 1
ATOM 1192 O O . LEU A 1 155 ? 47.487 42.771 -3.712 1.00 68.94 155 LEU A O 1
ATOM 1196 N N . ASP A 1 156 ? 49.299 41.923 -2.670 1.00 73.50 156 ASP A N 1
ATOM 1197 C CA . ASP A 1 156 ? 49.064 42.468 -1.315 1.00 73.50 156 ASP A CA 1
ATOM 1198 C C . ASP A 1 156 ? 47.652 42.145 -0.770 1.00 73.50 156 ASP A C 1
ATOM 1200 O O . ASP A 1 156 ? 46.979 42.980 -0.164 1.00 73.50 156 ASP A O 1
ATOM 1204 N N . GLN A 1 157 ? 47.171 40.921 -1.031 1.00 76.88 157 GLN A N 1
ATOM 1205 C CA . GLN A 1 157 ? 45.842 40.440 -0.629 1.00 76.88 157 GLN A CA 1
ATOM 1206 C C . GLN A 1 157 ? 45.930 39.233 0.304 1.00 76.88 157 GLN A C 1
ATOM 1208 O O . GLN A 1 157 ? 46.746 38.326 0.131 1.00 76.88 157 GLN A O 1
ATOM 1213 N N . THR A 1 158 ? 45.023 39.158 1.279 1.00 80.81 158 THR A N 1
ATOM 1214 C CA . THR A 1 158 ? 44.872 37.943 2.089 1.00 80.81 158 THR A CA 1
ATOM 1215 C C . THR A 1 158 ? 44.042 36.888 1.350 1.00 80.81 158 THR A C 1
ATOM 1217 O O . THR A 1 158 ? 43.114 37.207 0.610 1.00 80.81 158 THR A O 1
ATOM 1220 N N . ILE A 1 159 ? 44.284 35.599 1.617 1.00 80.38 159 ILE A N 1
ATOM 1221 C CA . ILE A 1 159 ? 43.468 34.502 1.056 1.00 80.38 159 ILE A CA 1
ATOM 1222 C C . ILE A 1 159 ? 41.968 34.650 1.372 1.00 80.38 159 ILE A C 1
ATOM 1224 O O . ILE A 1 159 ? 41.120 34.279 0.567 1.00 80.38 159 ILE A O 1
ATOM 1228 N N . HIS A 1 160 ? 41.618 35.228 2.524 1.00 80.44 160 HIS A N 1
ATOM 1229 C CA . HIS A 1 160 ? 40.222 35.456 2.899 1.00 80.44 160 HIS A CA 1
ATOM 1230 C C . HIS A 1 160 ? 39.568 36.569 2.070 1.00 80.44 160 HIS A C 1
ATOM 1232 O O . HIS A 1 160 ? 38.359 36.527 1.854 1.00 80.44 160 HIS A O 1
ATOM 1238 N N . GLU A 1 161 ? 40.336 37.565 1.625 1.00 80.56 161 GLU A N 1
ATOM 1239 C CA . GLU A 1 161 ? 39.865 38.600 0.698 1.00 80.56 161 GLU A CA 1
ATOM 1240 C C . GLU A 1 161 ? 39.768 38.047 -0.722 1.00 80.56 161 GLU A C 1
ATOM 1242 O O . GLU A 1 161 ? 38.745 38.254 -1.375 1.00 80.56 161 GLU A O 1
ATOM 1247 N N . TYR A 1 162 ? 40.758 37.254 -1.144 1.00 80.56 162 TYR A N 1
ATOM 1248 C CA . TYR A 1 162 ? 40.769 36.572 -2.438 1.00 80.56 162 TYR A CA 1
ATOM 1249 C C . TYR A 1 162 ? 39.547 35.659 -2.604 1.00 80.56 162 TYR A C 1
ATOM 1251 O O . TYR A 1 162 ? 38.767 35.812 -3.541 1.00 80.56 162 TYR A O 1
ATOM 1259 N N . LEU A 1 163 ? 39.280 34.789 -1.624 1.00 81.44 163 LEU A N 1
ATOM 1260 C CA . LEU A 1 163 ? 38.121 33.896 -1.656 1.00 81.44 163 LEU A CA 1
ATOM 1261 C C . LEU A 1 163 ? 36.781 34.636 -1.607 1.00 81.44 163 LEU A C 1
ATOM 1263 O O . LEU A 1 163 ? 35.790 34.044 -1.999 1.00 81.44 163 LEU A O 1
ATOM 1267 N N . LYS A 1 164 ? 36.701 35.896 -1.154 1.00 78.50 164 LYS A N 1
ATOM 1268 C CA . LYS A 1 164 ? 35.440 36.667 -1.097 1.00 78.50 164 LYS A CA 1
ATOM 1269 C C . LYS A 1 164 ? 35.084 37.370 -2.409 1.00 78.50 164 LYS A C 1
ATOM 1271 O O . LYS A 1 164 ? 33.978 37.910 -2.515 1.00 78.50 164 LYS A O 1
ATOM 1276 N N . HIS A 1 165 ? 35.978 37.384 -3.396 1.00 76.12 165 HIS A N 1
ATOM 1277 C CA . HIS A 1 165 ? 35.694 38.004 -4.687 1.00 76.12 165 HIS A CA 1
ATOM 1278 C C . HIS A 1 165 ? 34.616 37.215 -5.449 1.00 76.12 165 HIS A C 1
ATOM 1280 O O . HIS A 1 165 ? 34.595 35.984 -5.428 1.00 76.12 165 HIS A O 1
ATOM 1286 N N . LYS A 1 166 ? 33.710 37.916 -6.142 1.00 67.06 166 LYS A N 1
ATOM 1287 C CA . LYS A 1 166 ? 32.575 37.287 -6.850 1.00 67.06 166 LYS A CA 1
ATOM 1288 C C . LYS A 1 166 ? 33.000 36.367 -8.000 1.00 67.06 166 LYS A C 1
ATOM 1290 O O . LYS A 1 166 ? 32.241 35.474 -8.357 1.00 67.06 166 LYS A O 1
ATOM 1295 N N . ASP A 1 167 ? 34.204 36.565 -8.526 1.00 73.56 167 ASP A N 1
ATOM 1296 C CA . ASP A 1 167 ? 34.753 35.798 -9.651 1.00 73.56 167 ASP A CA 1
ATOM 1297 C C . ASP A 1 167 ? 35.374 34.450 -9.228 1.00 73.56 167 ASP A C 1
ATOM 1299 O O . ASP A 1 167 ? 35.858 33.701 -10.070 1.00 73.56 167 ASP A O 1
ATOM 1303 N N . HIS A 1 168 ? 35.337 34.111 -7.932 1.00 77.56 168 HIS A N 1
ATOM 1304 C CA . HIS A 1 168 ? 35.902 32.876 -7.370 1.00 77.56 168 HIS A CA 1
ATOM 1305 C C . HIS A 1 168 ? 34.836 31.976 -6.718 1.00 77.56 168 HIS A C 1
ATOM 1307 O O . HIS A 1 168 ? 35.113 31.267 -5.749 1.00 77.56 168 HIS A O 1
ATOM 1313 N N . ALA A 1 169 ? 33.606 31.994 -7.246 1.00 79.25 169 ALA A N 1
ATOM 1314 C CA . ALA A 1 169 ? 32.480 31.213 -6.722 1.00 79.25 169 ALA A CA 1
ATOM 1315 C C . ALA A 1 169 ? 32.763 29.697 -6.671 1.00 79.25 169 ALA A C 1
ATOM 1317 O O . ALA A 1 169 ? 32.386 29.039 -5.703 1.00 79.25 169 ALA A O 1
ATOM 1318 N N . ASP A 1 170 ? 33.487 29.159 -7.655 1.00 81.19 170 ASP A N 1
ATOM 1319 C CA . ASP A 1 170 ? 33.838 27.734 -7.700 1.00 81.19 170 ASP A CA 1
ATOM 1320 C C . ASP A 1 170 ? 34.846 27.351 -6.599 1.00 81.19 170 ASP A C 1
ATOM 1322 O O . ASP A 1 170 ? 34.720 26.306 -5.965 1.00 81.19 170 ASP A O 1
ATOM 1326 N N . LEU A 1 171 ? 35.794 28.238 -6.267 1.00 82.50 171 LEU A N 1
ATOM 1327 C CA . LEU A 1 171 ? 36.717 28.041 -5.141 1.00 82.50 171 LEU A CA 1
ATOM 1328 C C . LEU A 1 171 ? 35.994 28.137 -3.790 1.00 82.50 171 LEU A C 1
ATOM 1330 O O . LEU A 1 171 ? 36.289 27.367 -2.877 1.00 82.50 171 LEU A O 1
ATOM 1334 N N . GLN A 1 172 ? 35.025 29.052 -3.655 1.00 83.69 172 GLN A N 1
ATOM 1335 C CA . GLN A 1 172 ? 34.180 29.140 -2.456 1.00 83.69 172 GLN A CA 1
ATOM 1336 C C . GLN A 1 172 ? 33.355 27.864 -2.255 1.00 83.69 172 GLN A C 1
ATOM 1338 O O . GLN A 1 172 ? 33.212 27.396 -1.120 1.00 83.69 172 GLN A O 1
ATOM 1343 N N . ARG A 1 173 ? 32.829 27.294 -3.347 1.00 84.88 173 ARG A N 1
ATOM 1344 C CA . ARG A 1 173 ? 32.085 26.031 -3.324 1.00 84.88 173 ARG A CA 1
ATOM 1345 C C . ARG A 1 173 ? 32.975 24.885 -2.845 1.00 84.88 173 ARG A C 1
ATOM 1347 O O . ARG A 1 173 ? 32.642 24.263 -1.839 1.00 84.88 173 ARG A O 1
ATOM 1354 N N . LEU A 1 174 ? 34.159 24.722 -3.437 1.00 83.94 174 LEU A N 1
ATOM 1355 C CA . LEU A 1 174 ? 35.127 23.693 -3.043 1.00 83.94 174 LEU A CA 1
ATOM 1356 C C . LEU A 1 174 ? 35.554 23.816 -1.564 1.00 83.94 174 LEU A C 1
ATOM 1358 O O . LEU A 1 174 ? 35.605 22.826 -0.831 1.00 83.94 174 LEU A O 1
ATOM 1362 N N . VAL A 1 175 ? 35.805 25.042 -1.081 1.00 85.88 175 VAL A N 1
ATOM 1363 C CA . VAL A 1 175 ? 36.115 25.310 0.340 1.00 85.88 175 VAL A CA 1
ATOM 1364 C C . VAL A 1 175 ? 34.953 24.920 1.254 1.00 85.88 175 VAL A C 1
ATOM 1366 O O . VAL A 1 175 ? 35.180 24.381 2.339 1.00 85.88 175 VAL A O 1
ATOM 1369 N N . THR A 1 176 ? 33.715 25.159 0.822 1.00 85.19 176 THR A N 1
ATOM 1370 C CA . THR A 1 176 ? 32.508 24.786 1.573 1.00 85.19 176 THR A CA 1
ATOM 1371 C C . THR A 1 176 ? 32.365 23.266 1.673 1.00 85.19 176 THR A C 1
ATOM 1373 O O . THR A 1 176 ? 32.089 22.753 2.757 1.00 85.19 176 THR A O 1
ATOM 1376 N N . GLU A 1 177 ? 32.641 22.532 0.593 1.00 78.56 177 GLU A N 1
ATOM 1377 C CA . GLU A 1 177 ? 32.611 21.060 0.576 1.00 78.56 177 GLU A CA 1
ATOM 1378 C C . GLU A 1 177 ? 33.651 20.421 1.508 1.00 78.56 177 GLU A C 1
ATOM 1380 O O . GLU A 1 177 ? 33.397 19.372 2.111 1.00 78.56 177 GLU A O 1
ATOM 1385 N N . CYS A 1 178 ? 34.793 21.089 1.700 1.00 81.44 178 CYS A N 1
ATOM 1386 C CA . CYS A 1 178 ? 35.831 20.708 2.664 1.00 81.44 178 CYS A CA 1
ATOM 1387 C C . CYS A 1 178 ? 35.588 21.267 4.084 1.00 81.44 178 CYS A C 1
ATOM 1389 O O . CYS A 1 178 ? 36.512 21.344 4.899 1.00 81.44 178 CYS A O 1
ATOM 1391 N N . GLY A 1 179 ? 34.362 21.702 4.401 1.00 82.88 179 GLY A N 1
ATOM 1392 C CA . GLY A 1 179 ? 33.980 22.182 5.735 1.00 82.88 179 GLY A CA 1
ATOM 1393 C C . GLY A 1 179 ? 34.653 23.494 6.149 1.00 82.88 179 GLY A C 1
ATOM 1394 O O . GLY A 1 179 ? 34.854 23.733 7.339 1.00 82.88 179 GLY A O 1
ATOM 1395 N N . GLY A 1 180 ? 35.056 24.324 5.183 1.00 85.88 180 GLY A N 1
ATOM 1396 C CA . GLY A 1 180 ? 35.740 25.598 5.417 1.00 85.88 180 GLY A CA 1
ATOM 1397 C C . GLY A 1 180 ? 37.228 25.474 5.768 1.00 85.88 180 GLY A C 1
ATOM 1398 O O . GLY A 1 180 ? 37.858 26.476 6.110 1.00 85.88 180 GLY A O 1
ATOM 1399 N N . LYS A 1 181 ? 37.811 24.269 5.703 1.00 89.44 181 LYS A N 1
ATOM 1400 C CA . LYS A 1 181 ? 39.191 23.999 6.132 1.00 89.44 181 LYS A CA 1
ATOM 1401 C C . LYS A 1 181 ? 40.172 24.217 4.981 1.00 89.44 181 LYS A C 1
ATOM 1403 O O . LYS A 1 181 ? 40.176 23.463 4.009 1.00 89.44 181 LYS A O 1
ATOM 1408 N N . PHE A 1 182 ? 41.060 25.202 5.114 1.00 91.25 182 PHE A N 1
ATOM 1409 C CA . PHE A 1 182 ? 42.128 25.433 4.140 1.00 91.25 182 PHE A CA 1
ATOM 1410 C C . PHE A 1 182 ? 43.428 25.983 4.757 1.00 91.25 182 PHE A C 1
ATOM 1412 O O . PHE A 1 182 ? 43.455 26.531 5.870 1.00 91.25 182 PHE A O 1
ATOM 1419 N N . HIS A 1 183 ? 44.527 25.846 4.016 1.00 89.00 183 HIS A N 1
ATOM 1420 C CA . HIS A 1 183 ? 45.848 26.404 4.309 1.00 89.00 183 HIS A CA 1
ATOM 1421 C C . HIS A 1 183 ? 46.553 26.813 3.002 1.00 89.00 183 HIS A C 1
ATOM 1423 O O . HIS A 1 183 ? 46.212 26.294 1.944 1.00 89.00 183 HIS A O 1
ATOM 1429 N N . CYS A 1 184 ? 47.522 27.734 3.055 1.00 86.25 184 CYS A N 1
ATOM 1430 C CA . CYS A 1 184 ? 48.212 28.245 1.864 1.00 86.25 184 CYS A CA 1
ATOM 1431 C C . CYS A 1 184 ? 49.724 28.046 1.963 1.00 86.25 184 CYS A C 1
ATOM 1433 O O . CYS A 1 184 ? 50.343 28.502 2.924 1.00 86.25 184 CYS A O 1
ATOM 1435 N N . PHE A 1 185 ? 50.321 27.459 0.929 1.00 84.69 185 PHE A N 1
ATOM 1436 C CA . PHE A 1 185 ? 51.751 27.192 0.825 1.00 84.69 185 PHE A CA 1
ATOM 1437 C C . PHE A 1 185 ? 52.440 28.061 -0.221 1.00 84.69 185 PHE A C 1
ATOM 1439 O O . PHE A 1 185 ? 52.013 28.152 -1.377 1.00 84.69 185 PHE A O 1
ATOM 1446 N N . ASN A 1 186 ? 53.579 28.630 0.179 1.00 82.62 186 ASN A N 1
ATOM 1447 C CA . ASN A 1 186 ? 54.559 29.204 -0.733 1.00 82.62 186 ASN A CA 1
ATOM 1448 C C . ASN A 1 186 ? 55.694 28.187 -0.915 1.00 82.62 186 ASN A C 1
ATOM 1450 O O . ASN A 1 186 ? 56.696 28.201 -0.198 1.00 82.62 186 ASN A O 1
ATOM 1454 N N . ASN A 1 187 ? 55.545 27.307 -1.906 1.00 81.62 187 ASN A N 1
ATOM 1455 C CA . ASN A 1 187 ? 56.517 26.247 -2.192 1.00 81.62 187 ASN A CA 1
ATOM 1456 C C . ASN A 1 187 ? 57.875 26.773 -2.714 1.00 81.62 187 ASN A C 1
ATOM 1458 O O . ASN A 1 187 ? 58.810 25.989 -2.880 1.00 81.62 187 ASN A O 1
ATOM 1462 N N . LYS A 1 188 ? 58.013 28.087 -2.971 1.00 76.00 188 LYS A N 1
ATOM 1463 C CA . LYS A 1 188 ? 59.284 28.727 -3.357 1.00 76.00 188 LYS A CA 1
ATOM 1464 C C . LYS A 1 188 ? 60.126 29.154 -2.147 1.00 76.00 188 LYS A C 1
ATOM 1466 O O . LYS A 1 188 ? 61.322 29.402 -2.311 1.00 76.00 188 LYS A O 1
ATOM 1471 N N . ARG A 1 189 ? 59.550 29.220 -0.938 1.00 72.44 189 ARG A N 1
ATOM 1472 C CA . ARG A 1 189 ? 60.258 29.582 0.302 1.00 72.44 189 ARG A CA 1
ATOM 1473 C C . ARG A 1 189 ? 60.324 28.404 1.270 1.00 72.44 189 ARG A C 1
ATOM 1475 O O . ARG A 1 189 ? 59.322 27.762 1.563 1.00 72.44 189 ARG A O 1
ATOM 1482 N N . LYS A 1 190 ? 61.507 28.171 1.845 1.00 64.19 190 LYS A N 1
ATOM 1483 C CA . LYS A 1 190 ? 61.679 27.271 2.994 1.00 64.19 190 LYS A CA 1
ATOM 1484 C C . LYS A 1 190 ? 61.352 28.031 4.285 1.00 64.19 190 LYS A C 1
ATOM 1486 O O . LYS A 1 190 ? 62.256 28.528 4.944 1.00 64.19 190 LYS A O 1
ATOM 1491 N N . SER A 1 191 ? 60.067 28.197 4.585 1.00 70.00 191 SER A N 1
ATOM 1492 C CA . SER A 1 191 ? 59.597 28.737 5.870 1.00 70.00 191 SER A CA 1
ATOM 1493 C C . SER A 1 191 ? 59.156 27.577 6.760 1.00 70.00 191 SER A C 1
ATOM 1495 O O . SER A 1 191 ? 58.298 26.799 6.349 1.00 70.00 191 SER A O 1
ATOM 1497 N N . GLU A 1 192 ? 59.752 27.443 7.947 1.00 72.62 192 GLU A N 1
ATOM 1498 C CA . GLU A 1 192 ? 59.310 26.464 8.954 1.00 72.62 192 GLU A CA 1
ATOM 1499 C C . GLU A 1 192 ? 57.949 26.855 9.554 1.00 72.62 192 GLU A C 1
ATOM 1501 O O . GLU A 1 192 ? 57.161 25.976 9.898 1.00 72.62 192 GLU A O 1
ATOM 1506 N N . ASP A 1 193 ? 57.626 28.152 9.580 1.00 79.12 193 ASP A N 1
ATOM 1507 C CA . ASP A 1 193 ? 56.377 28.681 10.139 1.00 79.12 193 ASP A CA 1
ATOM 1508 C C . ASP A 1 193 ? 55.140 28.174 9.377 1.00 79.12 193 ASP A C 1
ATOM 1510 O O . ASP A 1 193 ? 54.191 27.699 9.998 1.00 79.12 193 ASP A O 1
ATOM 1514 N N . GLN A 1 194 ? 55.160 28.170 8.032 1.00 83.12 194 GLN A N 1
ATOM 1515 C CA . GLN A 1 194 ? 54.022 27.668 7.235 1.00 83.12 194 GLN A CA 1
ATOM 1516 C C . GLN A 1 194 ? 53.764 26.170 7.481 1.00 83.12 194 GLN A C 1
ATOM 1518 O O . GLN A 1 194 ? 52.621 25.715 7.487 1.00 83.12 194 GLN A O 1
ATOM 1523 N N . VAL A 1 195 ? 54.832 25.398 7.716 1.00 84.44 195 VAL A N 1
ATOM 1524 C CA . VAL A 1 195 ? 54.729 23.969 8.019 1.00 84.44 195 VAL A CA 1
ATOM 1525 C C . VAL A 1 195 ? 54.162 23.792 9.425 1.00 84.44 195 VAL A C 1
ATOM 1527 O O . VAL A 1 195 ? 53.199 23.050 9.591 1.00 84.44 195 VAL A O 1
ATOM 1530 N N . GLN A 1 196 ? 54.673 24.519 10.424 1.00 83.62 196 GLN A N 1
ATOM 1531 C CA . GLN A 1 196 ? 54.149 24.457 11.793 1.00 83.62 196 GLN A CA 1
ATOM 1532 C C . GLN A 1 196 ? 52.667 24.858 11.880 1.00 83.62 196 GLN A C 1
ATOM 1534 O O . GLN A 1 196 ? 51.895 24.174 12.550 1.00 83.62 196 GLN A O 1
ATOM 1539 N N . GLU A 1 197 ? 52.240 25.904 11.169 1.00 85.75 197 GLU A N 1
ATOM 1540 C CA . GLU A 1 197 ? 50.836 26.333 11.120 1.00 85.75 197 GLU A CA 1
ATOM 1541 C C . GLU A 1 197 ? 49.911 25.275 10.500 1.00 85.75 197 GLU A C 1
ATOM 1543 O O . GLU A 1 197 ? 48.811 25.032 11.005 1.00 85.75 197 GLU A O 1
ATOM 1548 N N . LEU A 1 198 ? 50.333 24.629 9.406 1.00 89.06 198 LEU A N 1
ATOM 1549 C CA . LEU A 1 198 ? 49.571 23.535 8.798 1.00 89.06 198 LEU A CA 1
ATOM 1550 C C . LEU A 1 198 ? 49.462 22.342 9.754 1.00 89.06 198 LEU A C 1
ATOM 1552 O O . LEU A 1 198 ? 48.376 21.787 9.923 1.00 89.06 198 LEU A O 1
ATOM 1556 N N . LEU A 1 199 ? 50.561 21.974 10.413 1.00 87.69 199 LEU A N 1
ATOM 1557 C CA . LEU A 1 199 ? 50.578 20.863 11.362 1.00 87.69 199 LEU A CA 1
ATOM 1558 C C . LEU A 1 199 ? 49.668 21.129 12.570 1.00 87.69 199 LEU A C 1
ATOM 1560 O O . LEU A 1 199 ? 48.905 20.245 12.953 1.00 87.69 199 LEU A O 1
ATOM 1564 N N . GLN A 1 200 ? 49.649 22.354 13.105 1.00 85.06 200 GLN A N 1
ATOM 1565 C CA . GLN A 1 200 ? 48.709 22.744 14.165 1.00 85.06 200 GLN A CA 1
ATOM 1566 C C . GLN A 1 200 ? 47.243 22.604 13.724 1.00 85.06 200 GLN A C 1
ATOM 1568 O O . GLN A 1 200 ? 46.412 22.111 14.488 1.00 85.06 200 GLN A O 1
ATOM 1573 N N . LYS A 1 201 ? 46.915 22.983 12.480 1.00 89.88 201 LYS A N 1
ATOM 1574 C CA . LYS A 1 201 ? 45.560 22.806 11.928 1.00 89.88 201 LYS A CA 1
ATOM 1575 C C . LYS A 1 201 ? 45.181 21.330 11.765 1.00 89.88 201 LYS A C 1
ATOM 1577 O O . LYS A 1 201 ? 44.033 20.974 12.024 1.00 89.88 201 LYS A O 1
ATOM 1582 N N . ILE A 1 202 ? 46.123 20.478 11.356 1.00 89.44 202 ILE A N 1
ATOM 1583 C CA . ILE A 1 202 ? 45.909 19.025 11.246 1.00 89.44 202 ILE A CA 1
ATOM 1584 C C . ILE A 1 202 ? 45.667 18.410 12.629 1.00 89.44 202 ILE A C 1
ATOM 1586 O O . ILE A 1 202 ? 44.747 17.613 12.796 1.00 89.44 202 ILE A O 1
ATOM 1590 N N . GLU A 1 203 ? 46.434 18.810 13.641 1.00 85.31 203 GLU A N 1
ATOM 1591 C CA . GLU A 1 203 ? 46.241 18.329 15.012 1.00 85.31 203 GLU A CA 1
ATOM 1592 C C . GLU A 1 203 ? 44.879 18.744 15.586 1.00 85.31 203 GLU A C 1
ATOM 1594 O O . GLU A 1 203 ? 44.185 17.914 16.175 1.00 85.31 203 GLU A O 1
ATOM 1599 N N . GLY A 1 204 ? 44.451 19.991 15.356 1.00 83.31 204 GLY A N 1
ATOM 1600 C CA . GLY A 1 204 ? 43.107 20.451 15.722 1.00 83.31 204 GLY A CA 1
ATOM 1601 C C . GLY A 1 204 ? 42.007 19.631 15.040 1.00 83.31 204 GLY A C 1
ATOM 1602 O O . GLY A 1 204 ? 41.096 19.138 15.704 1.00 83.31 204 GLY A O 1
ATOM 1603 N N . MET A 1 205 ? 42.149 19.388 13.735 1.00 86.44 205 MET A N 1
ATOM 1604 C CA . MET A 1 205 ? 41.219 18.562 12.958 1.00 86.44 205 MET A CA 1
ATOM 1605 C C . MET A 1 205 ? 41.126 17.123 13.486 1.00 86.44 205 MET A C 1
ATOM 1607 O O . MET A 1 205 ? 40.029 16.565 13.561 1.00 86.44 205 MET A O 1
ATOM 1611 N N . MET A 1 206 ? 42.253 16.523 13.879 1.00 80.94 206 MET A N 1
ATOM 1612 C CA . MET A 1 206 ? 42.278 15.185 14.474 1.00 80.94 206 MET A CA 1
ATOM 1613 C C . MET A 1 206 ? 41.575 15.138 15.835 1.00 80.94 206 MET A C 1
ATOM 1615 O O . MET A 1 206 ? 40.902 14.150 16.130 1.00 80.94 206 MET A O 1
ATOM 1619 N N . MET A 1 207 ? 41.709 16.184 16.659 1.00 79.06 207 MET A N 1
ATOM 1620 C CA . MET A 1 207 ? 41.015 16.267 17.949 1.00 79.06 207 MET A CA 1
ATOM 1621 C C . MET A 1 207 ? 39.499 16.402 17.773 1.00 79.06 207 MET A C 1
ATOM 1623 O O . MET A 1 207 ? 38.748 15.690 18.435 1.00 79.06 207 MET A O 1
ATOM 1627 N N . GLU A 1 208 ? 39.049 17.250 16.845 1.00 79.56 208 GLU A N 1
ATOM 1628 C CA . GLU A 1 208 ? 37.624 17.415 16.516 1.00 79.56 208 GLU A CA 1
ATOM 1629 C C . GLU A 1 208 ? 37.002 16.139 15.931 1.00 79.56 208 GLU A C 1
ATOM 1631 O O . GLU A 1 208 ? 35.837 15.839 16.187 1.00 79.56 208 GLU A O 1
ATOM 1636 N N . SER A 1 209 ? 37.783 15.370 15.168 1.00 78.50 209 SER A N 1
ATOM 1637 C CA . SER A 1 209 ? 37.318 14.155 14.483 1.00 78.50 209 SER A CA 1
ATOM 1638 C C . SER A 1 209 ? 37.452 12.878 15.327 1.00 78.50 209 SER A C 1
ATOM 1640 O O . SER A 1 209 ? 37.133 11.794 14.846 1.00 78.50 209 SER A O 1
ATOM 1642 N N . GLY A 1 210 ? 37.905 12.979 16.584 1.00 76.06 210 GLY A N 1
ATOM 1643 C CA . GLY A 1 210 ? 38.002 11.843 17.510 1.00 76.06 210 GLY A CA 1
ATOM 1644 C C . GLY A 1 210 ? 39.196 10.902 17.283 1.00 76.06 210 GLY A C 1
ATOM 1645 O O . GLY A 1 210 ? 39.168 9.766 17.756 1.00 76.06 210 GLY A O 1
ATOM 1646 N N . GLY A 1 211 ? 40.248 11.346 16.585 1.00 82.38 211 GLY A N 1
ATOM 1647 C CA . GLY A 1 211 ? 41.464 10.566 16.310 1.00 82.38 211 GLY A CA 1
ATOM 1648 C C . GLY A 1 211 ? 41.786 10.437 14.818 1.00 82.38 211 GLY A C 1
ATOM 1649 O O . GLY A 1 211 ? 41.297 11.214 14.005 1.00 82.38 211 GLY A O 1
ATOM 1650 N N . LYS A 1 212 ? 42.638 9.468 14.446 1.00 82.69 212 LYS A N 1
ATOM 1651 C CA . LYS A 1 212 ? 42.993 9.174 13.042 1.00 82.69 212 LYS A CA 1
ATOM 1652 C C . LYS A 1 212 ? 41.855 8.462 12.312 1.00 82.69 212 LYS A C 1
ATOM 1654 O O . LYS A 1 212 ? 41.184 7.606 12.886 1.00 82.69 212 LYS A O 1
ATOM 1659 N N . PHE A 1 213 ? 41.725 8.734 11.023 1.00 84.00 213 PHE A N 1
ATOM 1660 C CA . PHE A 1 213 ? 40.844 8.004 10.130 1.00 84.00 213 PHE A CA 1
ATOM 1661 C C . PHE A 1 213 ? 41.345 6.569 9.912 1.00 84.00 213 PHE A C 1
ATOM 1663 O O . PHE A 1 213 ? 42.472 6.365 9.464 1.00 84.00 213 PHE A O 1
ATOM 1670 N N . MET A 1 214 ? 40.504 5.572 10.195 1.00 82.00 214 MET A N 1
ATOM 1671 C CA . MET A 1 214 ? 40.799 4.151 9.972 1.00 82.00 214 MET A CA 1
ATOM 1672 C C . MET A 1 214 ? 39.919 3.600 8.855 1.00 82.00 214 MET A C 1
ATOM 1674 O O . MET A 1 214 ? 38.694 3.699 8.940 1.00 82.00 214 MET A O 1
ATOM 1678 N N . MET A 1 215 ? 40.533 2.962 7.857 1.00 68.94 215 MET A N 1
ATOM 1679 C CA . MET A 1 215 ? 39.804 2.333 6.755 1.00 68.94 215 MET A CA 1
ATOM 1680 C C . MET A 1 215 ? 38.916 1.190 7.240 1.00 68.94 215 MET A C 1
ATOM 1682 O O . MET A 1 215 ? 39.326 0.335 8.029 1.00 68.94 215 MET A O 1
ATOM 1686 N N . GLU A 1 216 ? 37.701 1.140 6.710 1.00 54.53 216 GLU A N 1
ATOM 1687 C CA . GLU A 1 216 ? 36.645 0.224 7.138 1.00 54.53 216 GLU A CA 1
ATOM 1688 C C . GLU A 1 216 ? 37.000 -1.256 6.902 1.00 54.53 216 GLU A C 1
ATOM 1690 O O . GLU A 1 216 ? 36.703 -2.110 7.737 1.00 54.53 216 GLU A O 1
ATOM 1695 N N . GLN A 1 217 ? 37.771 -1.552 5.848 1.00 48.06 217 GLN A N 1
ATOM 1696 C CA . GLN A 1 217 ? 38.287 -2.899 5.564 1.00 48.06 217 GLN A CA 1
ATOM 1697 C C . GLN A 1 217 ? 39.299 -3.415 6.609 1.00 48.06 217 GLN A C 1
ATOM 1699 O O . GLN A 1 217 ? 39.529 -4.622 6.684 1.00 48.06 217 GLN A O 1
ATOM 1704 N N . MET A 1 218 ? 39.875 -2.541 7.449 1.00 46.28 218 MET A N 1
ATOM 1705 C CA . MET A 1 218 ? 40.874 -2.903 8.469 1.00 46.28 218 MET A CA 1
ATOM 1706 C C . MET A 1 218 ? 40.376 -2.810 9.917 1.00 46.28 218 MET A C 1
ATOM 1708 O O . MET A 1 218 ? 41.042 -3.323 10.819 1.00 46.28 218 MET A O 1
ATOM 1712 N N . LYS A 1 219 ? 39.164 -2.290 10.164 1.00 39.78 219 LYS A N 1
ATOM 1713 C CA . LYS A 1 219 ? 38.533 -2.342 11.501 1.00 39.78 219 LYS A CA 1
ATOM 1714 C C . LYS A 1 219 ? 38.265 -3.776 11.993 1.00 39.78 219 LYS A C 1
ATOM 1716 O O . LYS A 1 219 ? 38.032 -3.973 13.180 1.00 39.78 219 LYS A O 1
ATOM 1721 N N . ARG A 1 220 ? 38.371 -4.791 11.123 1.00 38.22 220 ARG A N 1
ATOM 1722 C CA . ARG A 1 220 ? 38.205 -6.214 11.477 1.00 38.22 220 ARG A CA 1
ATOM 1723 C C . ARG A 1 220 ? 39.409 -6.888 12.151 1.00 38.22 220 ARG A C 1
ATOM 1725 O O . ARG A 1 220 ? 39.245 -8.017 12.591 1.00 38.22 220 ARG A O 1
ATOM 1732 N N . ASN A 1 221 ? 40.568 -6.232 12.298 1.00 37.41 221 ASN A N 1
ATOM 1733 C CA . ASN A 1 221 ? 41.764 -6.868 12.890 1.00 37.41 221 ASN A CA 1
ATOM 1734 C C . ASN A 1 221 ? 42.363 -6.156 14.118 1.00 37.41 221 ASN A C 1
ATOM 1736 O O . ASN A 1 221 ? 43.515 -6.398 14.474 1.00 37.41 221 ASN A O 1
ATOM 1740 N N . GLY A 1 222 ? 41.589 -5.323 14.812 1.00 30.89 222 GLY A N 1
ATOM 1741 C CA . GLY A 1 222 ? 41.998 -4.737 16.089 1.00 30.89 222 GLY A CA 1
ATOM 1742 C C . GLY A 1 222 ? 41.238 -5.322 17.277 1.00 30.89 222 GLY A C 1
ATOM 1743 O O . GLY A 1 222 ? 40.343 -4.659 17.785 1.00 30.89 222 GLY A O 1
ATOM 1744 N N . SER A 1 223 ? 41.601 -6.509 17.774 1.00 30.31 223 SER A N 1
ATOM 1745 C CA . SER A 1 223 ? 41.267 -6.885 19.157 1.00 30.31 223 SER A CA 1
ATOM 1746 C C . SER A 1 223 ? 42.542 -7.065 19.973 1.00 30.31 223 SER A C 1
ATOM 1748 O O . SER A 1 223 ? 43.347 -7.960 19.706 1.00 30.31 223 SER A O 1
ATOM 1750 N N . LYS A 1 224 ? 42.704 -6.226 20.999 1.00 33.47 224 LYS A N 1
ATOM 1751 C CA . LYS A 1 224 ? 43.560 -6.527 22.147 1.00 33.47 224 LYS A CA 1
ATOM 1752 C C . LYS A 1 224 ? 43.006 -7.783 22.820 1.00 33.47 224 LYS A C 1
ATOM 1754 O O . LYS A 1 224 ? 41.930 -7.732 23.395 1.00 33.47 224 LYS A O 1
ATOM 1759 N N . ASP A 1 225 ? 43.705 -8.899 22.671 1.00 30.00 225 ASP A N 1
ATOM 1760 C CA . ASP A 1 225 ? 44.269 -9.627 23.807 1.00 30.00 225 ASP A CA 1
ATOM 1761 C C . ASP A 1 225 ? 45.137 -10.779 23.300 1.00 30.00 225 ASP A C 1
ATOM 1763 O O . ASP A 1 225 ? 44.702 -11.677 22.582 1.00 30.00 225 ASP A O 1
ATOM 1767 N N . ALA A 1 226 ? 46.409 -10.724 23.681 1.00 32.84 226 ALA A N 1
ATOM 1768 C CA . ALA A 1 226 ? 47.349 -11.814 23.519 1.00 32.84 226 ALA A CA 1
ATOM 1769 C C . ALA A 1 226 ? 47.013 -12.937 24.514 1.00 32.84 226 ALA A C 1
ATOM 1771 O O . ALA A 1 226 ? 46.984 -12.677 25.719 1.00 32.84 226 ALA A O 1
ATOM 1772 N N . PRO A 1 227 ? 46.899 -14.203 24.084 1.00 27.53 227 PRO A N 1
ATOM 1773 C CA . PRO A 1 227 ? 47.121 -15.325 24.973 1.00 27.53 227 PRO A CA 1
ATOM 1774 C C . PRO A 1 227 ? 48.595 -15.722 24.883 1.00 27.53 227 PRO A C 1
ATOM 1776 O O . PRO A 1 227 ? 49.119 -16.030 23.812 1.00 27.53 227 PRO A O 1
ATOM 1779 N N . ARG A 1 228 ? 49.270 -15.749 26.035 1.00 30.89 228 ARG A N 1
ATOM 1780 C CA . ARG A 1 228 ? 50.526 -16.489 26.202 1.00 30.89 228 ARG A CA 1
ATOM 1781 C C . ARG A 1 228 ? 50.306 -17.932 25.739 1.00 30.89 228 ARG A C 1
ATOM 1783 O O . ARG A 1 228 ? 49.497 -18.636 26.336 1.00 30.89 228 ARG A O 1
ATOM 1790 N N . VAL A 1 229 ? 51.057 -18.380 24.737 1.00 26.50 229 VAL A N 1
ATOM 1791 C CA . VAL A 1 229 ? 51.211 -19.807 24.438 1.00 26.50 229 VAL A CA 1
ATOM 1792 C C . VAL A 1 229 ? 52.694 -20.138 24.520 1.00 26.50 229 VAL A C 1
ATOM 1794 O O . VAL A 1 229 ? 53.508 -19.607 23.769 1.00 26.50 229 VAL A O 1
ATOM 1797 N N . ASP A 1 230 ? 53.015 -20.974 25.503 1.00 23.98 230 ASP A N 1
ATOM 1798 C CA . ASP A 1 230 ? 54.325 -21.575 25.716 1.00 23.98 230 ASP A CA 1
ATOM 1799 C C . ASP A 1 230 ? 54.656 -22.551 24.575 1.00 23.98 230 ASP A C 1
ATOM 1801 O O . ASP A 1 230 ? 53.802 -23.312 24.108 1.00 23.98 230 ASP A O 1
ATOM 1805 N N . PHE A 1 231 ? 55.903 -22.501 24.114 1.00 29.31 231 PHE A N 1
ATOM 1806 C CA . PHE A 1 231 ? 56.421 -23.320 23.026 1.00 29.31 231 PHE A CA 1
ATOM 1807 C C . PHE A 1 231 ? 56.776 -24.714 23.548 1.00 29.31 231 PHE A C 1
ATOM 1809 O O . PHE A 1 231 ? 57.646 -24.867 24.399 1.00 29.31 231 PHE A O 1
ATOM 1816 N N . SER A 1 232 ? 56.232 -25.760 22.924 1.00 28.16 232 SER A N 1
ATOM 1817 C CA . SER A 1 232 ? 56.973 -27.019 22.820 1.00 28.16 232 SER A CA 1
ATOM 1818 C C . SER A 1 232 ? 56.936 -27.533 21.383 1.00 28.16 232 SER A C 1
ATOM 1820 O O . SER A 1 232 ? 55.888 -27.767 20.785 1.00 28.16 232 SER A O 1
ATOM 1822 N N . GLU A 1 233 ? 58.129 -27.598 20.796 1.00 34.75 233 GLU A N 1
ATOM 1823 C CA . GLU A 1 233 ? 58.387 -27.975 19.413 1.00 34.75 233 GLU A CA 1
ATOM 1824 C C . GLU A 1 233 ? 58.053 -29.443 19.122 1.00 34.75 233 GLU A C 1
ATOM 1826 O O . GLU A 1 233 ? 58.462 -30.346 19.850 1.00 34.75 233 GLU A O 1
ATOM 1831 N N . ARG A 1 234 ? 57.413 -29.654 17.968 1.00 31.27 234 ARG A N 1
ATOM 1832 C CA . ARG A 1 234 ? 57.844 -30.506 16.834 1.00 31.27 234 ARG A CA 1
ATOM 1833 C C . ARG A 1 234 ? 56.972 -30.061 15.641 1.00 31.27 234 ARG A C 1
ATOM 1835 O O . ARG A 1 234 ? 55.771 -30.298 15.664 1.00 31.27 234 ARG A O 1
ATOM 1842 N N . LYS A 1 235 ? 57.419 -29.223 14.687 1.00 35.25 235 LYS A N 1
ATOM 1843 C CA . LYS A 1 235 ? 58.430 -29.479 13.629 1.00 35.25 235 LYS A CA 1
ATOM 1844 C C . LYS A 1 235 ? 58.309 -30.939 13.165 1.00 35.25 235 LYS A C 1
ATOM 1846 O O . LYS A 1 235 ? 58.675 -31.832 13.911 1.00 35.25 235 LYS A O 1
ATOM 1851 N N . ASP A 1 236 ? 57.640 -31.283 12.067 1.00 33.69 236 ASP A N 1
ATOM 1852 C CA . ASP A 1 236 ? 57.689 -30.670 10.743 1.00 33.69 236 ASP A CA 1
ATOM 1853 C C . ASP A 1 236 ? 56.352 -30.839 9.995 1.00 33.69 236 ASP A C 1
ATOM 1855 O O . ASP A 1 236 ? 56.021 -31.915 9.501 1.00 33.69 236 ASP A O 1
ATOM 1859 N N . GLN A 1 237 ? 55.579 -29.762 9.864 1.00 36.62 237 GLN A N 1
ATOM 1860 C CA . GLN A 1 237 ? 54.583 -29.637 8.798 1.00 36.62 237 GLN A CA 1
ATOM 1861 C C . GLN A 1 237 ? 54.688 -28.235 8.218 1.00 36.62 237 GLN A C 1
ATOM 1863 O O . GLN A 1 237 ? 54.244 -27.256 8.818 1.00 36.62 237 GLN A O 1
ATOM 1868 N N . ILE A 1 238 ? 55.298 -28.140 7.042 1.00 45.56 238 ILE A N 1
ATOM 1869 C CA . ILE A 1 238 ? 55.344 -26.895 6.285 1.00 45.56 238 ILE A CA 1
ATOM 1870 C C . ILE A 1 238 ? 53.964 -26.709 5.648 1.00 45.56 238 ILE A C 1
ATOM 1872 O O . ILE A 1 238 ? 53.561 -27.475 4.772 1.00 45.56 238 ILE A O 1
ATOM 1876 N N . ARG A 1 239 ? 53.220 -25.701 6.110 1.00 49.34 239 ARG A N 1
ATOM 1877 C CA . ARG A 1 239 ? 51.942 -25.301 5.512 1.00 49.34 239 ARG A CA 1
ATOM 1878 C C . ARG A 1 239 ? 52.229 -24.341 4.365 1.00 49.34 239 ARG A C 1
ATOM 1880 O O . ARG A 1 239 ? 52.373 -23.142 4.574 1.00 49.34 239 ARG A O 1
ATOM 1887 N N . LEU A 1 240 ? 52.359 -24.884 3.158 1.00 44.22 240 LEU A N 1
ATOM 1888 C CA . LEU A 1 240 ? 52.460 -24.079 1.946 1.00 44.22 240 LEU A CA 1
ATOM 1889 C C . LEU A 1 240 ? 51.066 -23.628 1.507 1.00 44.22 240 LEU A C 1
ATOM 1891 O O . LEU A 1 240 ? 50.184 -24.453 1.273 1.00 44.22 240 LEU A O 1
ATOM 1895 N N . VAL A 1 241 ? 50.896 -22.320 1.345 1.00 48.59 241 VAL A N 1
ATOM 1896 C CA . VAL A 1 241 ? 49.713 -21.728 0.719 1.00 48.59 241 VAL A CA 1
ATOM 1897 C C . VAL A 1 241 ? 50.118 -21.282 -0.681 1.00 48.59 241 VAL A C 1
ATOM 1899 O O . VAL A 1 241 ? 50.946 -20.391 -0.846 1.00 48.59 241 VAL A O 1
ATOM 1902 N N . LEU A 1 242 ? 49.567 -21.936 -1.701 1.00 42.62 242 LEU A N 1
ATOM 1903 C CA . LEU A 1 242 ? 49.760 -21.539 -3.094 1.00 42.62 242 LEU A CA 1
ATOM 1904 C C . LEU A 1 242 ? 48.774 -20.414 -3.419 1.00 42.62 242 LEU A C 1
ATOM 1906 O O . LEU A 1 242 ? 47.563 -20.617 -3.350 1.00 42.62 242 LEU A O 1
ATOM 1910 N N . LEU A 1 243 ? 49.291 -19.243 -3.786 1.00 45.12 243 LEU A N 1
ATOM 1911 C CA . LEU A 1 243 ? 48.514 -18.054 -4.144 1.00 45.12 243 LEU A CA 1
ATOM 1912 C C . LEU A 1 243 ? 48.743 -17.705 -5.621 1.00 45.12 243 LEU A C 1
ATOM 1914 O O . LEU A 1 243 ? 49.810 -17.949 -6.174 1.00 45.12 243 LEU A O 1
ATOM 1918 N N . GLY A 1 244 ? 47.715 -17.185 -6.287 1.00 48.72 244 GLY A N 1
ATOM 1919 C CA . GLY A 1 244 ? 47.725 -16.887 -7.724 1.00 48.72 244 GLY A CA 1
ATOM 1920 C C . GLY A 1 244 ? 46.310 -16.863 -8.302 1.00 48.72 244 GLY A C 1
ATOM 1921 O O . GLY A 1 244 ? 45.387 -17.399 -7.686 1.00 48.72 244 GLY A O 1
ATOM 1922 N N . LYS A 1 245 ? 46.112 -16.262 -9.482 1.00 38.34 245 LYS A N 1
ATOM 1923 C CA . LYS A 1 245 ? 44.783 -16.133 -10.123 1.00 38.34 245 LYS A CA 1
ATOM 1924 C C . LYS A 1 245 ? 44.131 -17.505 -10.406 1.00 38.34 245 LYS A C 1
ATOM 1926 O O . LYS A 1 245 ? 44.811 -18.527 -10.532 1.00 38.34 245 LYS A O 1
ATOM 1931 N N . THR A 1 246 ? 42.799 -17.586 -10.439 1.00 44.38 246 THR A N 1
ATOM 1932 C CA . THR A 1 246 ? 42.066 -18.836 -10.747 1.00 44.38 246 THR A CA 1
ATOM 1933 C C . THR A 1 246 ? 42.514 -19.395 -12.103 1.00 44.38 246 THR A C 1
ATOM 1935 O O . THR A 1 246 ? 42.700 -18.638 -13.049 1.00 44.38 246 THR A O 1
ATOM 1938 N N . GLY A 1 247 ? 42.783 -20.704 -12.177 1.00 45.69 247 GLY A N 1
ATOM 1939 C CA . GLY A 1 247 ? 43.344 -21.352 -13.373 1.00 45.69 247 GLY A CA 1
ATOM 1940 C C . GLY A 1 247 ? 44.877 -21.358 -13.486 1.00 45.69 247 GLY A C 1
ATOM 1941 O O . GLY A 1 247 ? 45.402 -22.074 -14.331 1.00 45.69 247 GLY A O 1
ATOM 1942 N N . SER A 1 248 ? 45.624 -20.678 -12.603 1.00 60.03 248 SER A N 1
ATOM 1943 C CA . SER A 1 248 ? 47.104 -20.640 -12.629 1.00 60.03 248 SER A CA 1
ATOM 1944 C C . SER A 1 248 ? 47.806 -21.954 -12.229 1.00 60.03 248 SER A C 1
ATOM 1946 O O . SER A 1 248 ? 48.990 -21.951 -11.907 1.00 60.03 248 SER A O 1
ATOM 1948 N N . GLY A 1 249 ? 47.077 -23.074 -12.170 1.00 48.94 249 GLY A N 1
ATOM 1949 C CA . GLY A 1 249 ? 47.633 -24.394 -11.862 1.00 48.94 249 GLY A CA 1
ATOM 1950 C C . GLY A 1 249 ? 47.829 -24.714 -10.377 1.00 48.94 249 GLY A C 1
ATOM 1951 O O . GLY A 1 249 ? 48.367 -25.770 -10.082 1.00 48.94 249 GLY A O 1
ATOM 1952 N N . LYS A 1 250 ? 47.361 -23.883 -9.430 1.00 72.38 250 LYS A N 1
ATOM 1953 C CA . LYS A 1 250 ? 47.572 -24.089 -7.975 1.00 72.38 250 LYS A CA 1
ATOM 1954 C C . LYS A 1 250 ? 47.229 -25.502 -7.489 1.00 72.38 250 LYS A C 1
ATOM 1956 O O . LYS A 1 250 ? 48.045 -26.113 -6.813 1.00 72.38 250 LYS A O 1
ATOM 1961 N N . SER A 1 251 ? 46.067 -26.044 -7.860 1.00 67.69 251 SER A N 1
ATOM 1962 C CA . SER A 1 251 ? 45.652 -27.399 -7.457 1.00 67.69 251 SER A CA 1
ATOM 1963 C C . SER A 1 251 ? 46.496 -28.498 -8.115 1.00 67.69 251 SER A C 1
ATOM 1965 O O . SER A 1 251 ? 46.785 -29.506 -7.477 1.00 67.69 251 SER A O 1
ATOM 1967 N N . ALA A 1 252 ? 46.941 -28.292 -9.361 1.00 64.69 252 ALA A N 1
ATOM 1968 C CA . ALA A 1 252 ? 47.860 -29.198 -10.050 1.00 64.69 252 ALA A CA 1
ATOM 1969 C C . ALA A 1 252 ? 49.246 -29.177 -9.387 1.00 64.69 252 ALA A C 1
ATOM 1971 O O . ALA A 1 252 ? 49.780 -30.222 -9.038 1.00 64.69 252 ALA A O 1
ATOM 1972 N N . THR A 1 253 ? 49.782 -27.986 -9.118 1.00 63.84 253 THR A N 1
ATOM 1973 C CA . THR A 1 253 ? 51.047 -27.776 -8.408 1.00 63.84 253 THR A CA 1
ATOM 1974 C C . THR A 1 253 ? 50.990 -28.328 -6.985 1.00 63.84 253 THR A C 1
ATOM 1976 O O . THR A 1 253 ? 51.945 -28.957 -6.546 1.00 63.84 253 THR A O 1
ATOM 1979 N N . ALA A 1 254 ? 49.861 -28.181 -6.284 1.00 57.53 254 ALA A N 1
ATOM 1980 C CA . ALA A 1 254 ? 49.646 -28.778 -4.968 1.00 57.53 254 ALA A CA 1
ATOM 1981 C C . ALA A 1 254 ? 49.679 -30.314 -5.028 1.00 57.53 254 ALA A C 1
ATOM 1983 O O . ALA A 1 254 ? 50.357 -30.931 -4.212 1.00 57.53 254 ALA A O 1
ATOM 1984 N N . ASN A 1 255 ? 49.023 -30.940 -6.013 1.00 64.88 255 ASN A N 1
ATOM 1985 C CA . ASN A 1 255 ? 49.113 -32.393 -6.221 1.00 64.88 255 ASN A CA 1
ATOM 1986 C C . ASN A 1 255 ? 50.536 -32.853 -6.539 1.00 64.88 255 ASN A C 1
ATOM 1988 O O . ASN A 1 255 ? 50.962 -33.888 -6.033 1.00 64.88 255 ASN A O 1
ATOM 1992 N N . THR A 1 256 ? 51.269 -32.080 -7.343 1.00 67.81 256 THR A N 1
ATOM 1993 C CA . THR A 1 256 ? 52.667 -32.358 -7.694 1.00 67.81 256 THR A CA 1
ATOM 1994 C C . THR A 1 256 ? 53.586 -32.251 -6.476 1.00 67.81 256 THR A C 1
ATOM 1996 O O . THR A 1 256 ? 54.410 -33.134 -6.268 1.00 67.81 256 THR A O 1
ATOM 1999 N N . ILE A 1 257 ? 53.415 -31.226 -5.631 1.00 60.12 257 ILE A N 1
ATOM 2000 C CA . ILE A 1 257 ? 54.187 -31.046 -4.386 1.00 60.12 257 ILE A CA 1
ATOM 2001 C C . ILE A 1 257 ? 53.863 -32.151 -3.370 1.00 60.12 257 ILE A C 1
ATOM 2003 O O . ILE A 1 257 ? 54.747 -32.616 -2.657 1.00 60.12 257 ILE A O 1
ATOM 2007 N N . VAL A 1 258 ? 52.605 -32.600 -3.317 1.00 68.12 258 VAL A N 1
ATOM 2008 C CA . VAL A 1 258 ? 52.147 -33.666 -2.410 1.00 68.12 258 VAL A CA 1
ATOM 2009 C C . VAL A 1 258 ? 52.439 -35.075 -2.966 1.00 68.12 258 VAL A C 1
ATOM 2011 O O . VAL A 1 258 ? 52.378 -36.054 -2.224 1.00 68.12 258 VAL A O 1
ATOM 2014 N N . GLY A 1 259 ? 52.777 -35.200 -4.254 1.00 52.59 259 GLY A N 1
ATOM 2015 C CA . GLY A 1 259 ? 53.162 -36.455 -4.913 1.00 52.59 259 GLY A CA 1
ATOM 2016 C C . GLY A 1 259 ? 52.011 -37.428 -5.210 1.00 52.59 259 GLY A C 1
ATOM 2017 O O . GLY A 1 259 ? 52.258 -38.568 -5.596 1.00 52.59 259 GLY A O 1
ATOM 2018 N N . ARG A 1 260 ? 50.751 -37.011 -5.025 1.00 52.81 260 ARG A N 1
ATOM 2019 C CA . ARG A 1 260 ? 49.542 -37.807 -5.315 1.00 52.81 260 ARG A CA 1
ATOM 2020 C C . ARG A 1 260 ? 48.339 -36.897 -5.574 1.00 52.81 260 ARG A C 1
ATOM 2022 O O . ARG A 1 260 ? 48.278 -35.783 -5.057 1.00 52.81 260 ARG A O 1
ATOM 2029 N N . ASN A 1 261 ? 47.351 -37.386 -6.326 1.00 53.56 261 ASN A N 1
ATOM 2030 C CA . ASN A 1 261 ? 46.147 -36.623 -6.680 1.00 53.56 261 ASN A CA 1
ATOM 2031 C C . ASN A 1 261 ? 45.188 -36.485 -5.487 1.00 53.56 261 ASN A C 1
ATOM 2033 O O . ASN A 1 261 ? 44.248 -37.263 -5.343 1.00 53.56 261 ASN A O 1
ATOM 2037 N N . MET A 1 262 ? 45.435 -35.500 -4.624 1.00 47.25 262 MET A N 1
ATOM 2038 C CA . MET A 1 262 ? 44.576 -35.185 -3.473 1.00 47.25 262 MET A CA 1
ATOM 2039 C C . MET A 1 262 ? 43.551 -34.085 -3.774 1.00 47.25 262 MET A C 1
ATOM 2041 O O . MET A 1 262 ? 42.469 -34.074 -3.195 1.00 47.25 262 MET A O 1
ATOM 2045 N N . PHE A 1 263 ? 43.871 -33.173 -4.686 1.00 52.34 263 PHE A N 1
ATOM 2046 C CA . PHE A 1 263 ? 43.039 -32.047 -5.094 1.00 52.34 263 PHE A CA 1
ATOM 2047 C C . PHE A 1 263 ? 42.522 -32.286 -6.517 1.00 52.34 263 PHE A C 1
ATOM 2049 O O . PHE A 1 263 ? 43.287 -32.632 -7.415 1.00 52.34 263 PHE A O 1
ATOM 2056 N N . LYS A 1 264 ? 41.223 -32.110 -6.777 1.00 43.12 264 LYS A N 1
ATOM 2057 C CA . LYS A 1 264 ? 40.700 -32.217 -8.151 1.00 43.12 264 LYS A CA 1
ATOM 2058 C C . LYS A 1 264 ? 41.276 -31.073 -8.996 1.00 43.12 264 LYS A C 1
ATOM 2060 O O . LYS A 1 264 ? 41.005 -29.907 -8.726 1.00 43.12 264 LYS A O 1
ATOM 2065 N N . SER A 1 265 ? 42.086 -31.405 -9.998 1.00 48.91 265 SER A N 1
ATOM 2066 C CA . SER A 1 265 ? 42.661 -30.445 -10.943 1.00 48.91 265 SER A CA 1
ATOM 2067 C C . SER A 1 265 ? 41.904 -30.533 -12.263 1.00 48.91 265 SER A C 1
ATOM 2069 O O . SER A 1 265 ? 42.151 -31.436 -13.057 1.00 48.91 265 SER A O 1
ATOM 2071 N N . LEU A 1 266 ? 40.981 -29.601 -12.486 1.00 44.53 266 LEU A N 1
ATOM 2072 C CA . LEU A 1 266 ? 40.298 -29.393 -13.762 1.00 44.53 266 LEU A CA 1
ATOM 2073 C C . LEU A 1 266 ? 40.504 -27.931 -14.171 1.00 44.53 266 LEU A C 1
ATOM 2075 O O . LEU A 1 266 ? 40.453 -27.030 -13.334 1.00 44.53 266 LEU A O 1
ATOM 2079 N N . THR A 1 267 ? 40.792 -27.684 -15.443 1.00 42.00 267 THR A N 1
ATOM 2080 C CA . THR A 1 267 ? 41.108 -26.350 -15.965 1.00 42.00 267 THR A CA 1
ATOM 2081 C C . THR A 1 267 ? 39.838 -25.614 -16.404 1.00 42.00 267 THR A C 1
ATOM 2083 O O . THR A 1 267 ? 39.402 -25.808 -17.534 1.00 42.00 267 THR A O 1
ATOM 2086 N N . GLN A 1 268 ? 39.255 -24.763 -15.546 1.00 30.44 268 GLN A N 1
ATOM 2087 C CA . GLN A 1 268 ? 38.209 -23.779 -15.910 1.00 30.44 268 GLN A CA 1
ATOM 2088 C C . GLN A 1 268 ? 38.119 -22.615 -14.887 1.00 30.44 268 GLN A C 1
ATOM 2090 O O . GLN A 1 268 ? 38.487 -22.787 -13.726 1.00 30.44 268 GLN A O 1
ATOM 2095 N N . CYS A 1 269 ? 37.659 -21.426 -15.323 1.00 30.78 269 CYS A N 1
ATOM 2096 C CA . CYS A 1 269 ? 37.619 -20.162 -14.555 1.00 30.78 269 CYS A CA 1
ATOM 2097 C C . CYS A 1 269 ? 36.191 -19.598 -14.391 1.00 30.78 269 CYS A C 1
ATOM 2099 O O . CYS A 1 269 ? 35.606 -19.194 -15.388 1.00 30.78 269 CYS A O 1
ATOM 2101 N N . GLN A 1 270 ? 35.698 -19.456 -13.152 1.00 27.39 270 GLN A N 1
ATOM 2102 C CA . GLN A 1 270 ? 34.704 -18.452 -12.713 1.00 27.39 270 GLN A CA 1
ATOM 2103 C C . GLN A 1 270 ? 34.866 -18.199 -11.194 1.00 27.39 270 GLN A C 1
ATOM 2105 O O . GLN A 1 270 ? 35.231 -19.118 -10.463 1.00 27.39 270 GLN A O 1
ATOM 2110 N N . SER A 1 271 ? 34.632 -16.960 -10.737 1.00 28.92 271 SER A N 1
ATOM 2111 C CA . SER A 1 271 ? 34.672 -16.529 -9.324 1.00 28.92 271 SER A CA 1
ATOM 2112 C C . SER A 1 271 ? 33.261 -16.520 -8.717 1.00 28.92 271 SER A C 1
ATOM 2114 O O . SER A 1 271 ? 32.322 -16.079 -9.378 1.00 28.92 271 SER A O 1
ATOM 2116 N N . GLU A 1 272 ? 33.104 -17.005 -7.482 1.00 26.33 272 GLU A N 1
ATOM 2117 C CA . GLU A 1 272 ? 31.872 -16.928 -6.679 1.00 26.33 272 GLU A CA 1
ATOM 2118 C C . GLU A 1 272 ? 32.069 -15.928 -5.538 1.00 26.33 272 GLU A C 1
ATOM 2120 O O . GLU A 1 272 ? 32.608 -16.271 -4.488 1.00 26.33 272 GLU A O 1
ATOM 2125 N N . THR A 1 273 ? 31.653 -14.676 -5.737 1.00 25.19 273 THR A N 1
ATOM 2126 C CA . THR A 1 273 ? 31.378 -13.731 -4.640 1.00 25.19 273 THR A CA 1
ATOM 2127 C C . THR A 1 273 ? 30.407 -12.664 -5.161 1.00 25.19 273 THR A C 1
ATOM 2129 O O . THR A 1 273 ? 30.791 -11.840 -5.985 1.00 25.19 273 THR A O 1
ATOM 2132 N N . MET A 1 274 ? 29.132 -12.716 -4.748 1.00 24.19 274 MET A N 1
ATOM 2133 C CA . MET A 1 274 ? 28.187 -11.608 -4.953 1.00 24.19 274 MET A CA 1
ATOM 2134 C C . MET A 1 274 ? 28.468 -10.520 -3.917 1.00 24.19 274 MET A C 1
ATOM 2136 O O . MET A 1 274 ? 28.657 -10.815 -2.737 1.00 24.19 274 MET A O 1
ATOM 2140 N N . ALA A 1 275 ? 28.531 -9.278 -4.392 1.00 24.69 275 ALA A N 1
ATOM 2141 C CA . ALA A 1 275 ? 28.803 -8.096 -3.595 1.00 24.69 275 ALA A CA 1
ATOM 2142 C C . ALA A 1 275 ? 27.709 -7.860 -2.543 1.00 24.69 275 ALA A C 1
ATOM 2144 O O . ALA A 1 275 ? 26.514 -7.970 -2.812 1.00 24.69 275 ALA A O 1
ATOM 2145 N N . VAL A 1 276 ? 28.168 -7.533 -1.340 1.00 23.44 276 VAL A N 1
ATOM 2146 C CA . VAL A 1 276 ? 27.380 -7.145 -0.174 1.00 23.44 276 VAL A CA 1
ATOM 2147 C C . VAL A 1 276 ? 26.825 -5.738 -0.413 1.00 23.44 276 VAL A C 1
ATOM 2149 O O . VAL A 1 276 ? 27.586 -4.778 -0.428 1.00 23.44 276 VAL A O 1
ATOM 2152 N N . PHE A 1 277 ? 25.510 -5.608 -0.585 1.00 23.84 277 PHE A N 1
ATOM 2153 C CA . PHE A 1 277 ? 24.793 -4.345 -0.403 1.00 23.84 277 PHE A CA 1
ATOM 2154 C C . PHE A 1 277 ? 24.115 -4.398 0.962 1.00 23.84 277 PHE A C 1
ATOM 2156 O O . PHE A 1 277 ? 23.143 -5.128 1.114 1.00 23.84 277 PHE A O 1
ATOM 2163 N N . LEU A 1 278 ? 24.668 -3.680 1.944 1.00 24.58 278 LEU A N 1
ATOM 2164 C CA . LEU A 1 278 ? 24.003 -3.194 3.162 1.00 24.58 278 LEU A CA 1
ATOM 2165 C C . LEU A 1 278 ? 25.067 -2.526 4.045 1.00 24.58 278 LEU A C 1
ATOM 2167 O O . LEU A 1 278 ? 25.824 -3.237 4.695 1.00 24.58 278 LEU A O 1
ATOM 2171 N N . LEU A 1 279 ? 25.131 -1.186 4.028 1.00 23.03 279 LEU A N 1
ATOM 2172 C CA . LEU A 1 279 ? 25.438 -0.304 5.175 1.00 23.03 279 LEU A CA 1
ATOM 2173 C C . LEU A 1 279 ? 25.685 1.141 4.704 1.00 23.03 279 LEU A C 1
ATOM 2175 O O . LEU A 1 279 ? 26.804 1.520 4.389 1.00 23.03 279 LEU A O 1
ATOM 2179 N N . CYS A 1 280 ? 24.615 1.935 4.653 1.00 22.12 280 CYS A N 1
ATOM 2180 C CA . CYS A 1 280 ? 24.547 3.313 5.164 1.00 22.12 280 CYS A CA 1
ATOM 2181 C C . CYS A 1 280 ? 23.187 3.901 4.780 1.00 22.12 280 CYS A C 1
ATOM 2183 O O . CYS A 1 280 ? 22.986 4.417 3.684 1.00 22.12 280 CYS A O 1
ATOM 2185 N N . GLY A 1 281 ? 22.234 3.803 5.708 1.00 29.34 281 GLY A N 1
ATOM 2186 C CA . GLY A 1 281 ? 21.124 4.742 5.733 1.00 29.34 281 GLY A CA 1
ATOM 2187 C C . GLY A 1 281 ? 21.678 6.122 6.082 1.00 29.34 281 GLY A C 1
ATOM 2188 O O . GLY A 1 281 ? 22.446 6.247 7.032 1.00 29.34 281 GLY A O 1
ATOM 2189 N N . THR A 1 282 ? 21.248 7.126 5.318 1.00 29.69 282 THR A N 1
ATOM 2190 C CA . THR A 1 282 ? 21.664 8.541 5.307 1.00 29.69 282 THR A CA 1
ATOM 2191 C C . THR A 1 282 ? 22.960 8.829 4.526 1.00 29.69 282 THR A C 1
ATOM 2193 O O . THR A 1 282 ? 24.050 8.477 4.954 1.00 29.69 282 THR A O 1
ATOM 2196 N N . LEU A 1 283 ? 22.786 9.514 3.379 1.00 25.25 283 LEU A N 1
ATOM 2197 C CA . LEU A 1 283 ? 23.774 10.024 2.403 1.00 25.25 283 LEU A CA 1
ATOM 2198 C C . LEU A 1 283 ? 24.247 9.093 1.267 1.00 25.25 283 LEU A C 1
ATOM 2200 O O . LEU A 1 283 ? 25.347 9.270 0.751 1.00 25.25 283 LEU A O 1
ATOM 2204 N N . PHE A 1 284 ? 23.397 8.179 0.792 1.00 27.61 284 PHE A N 1
ATOM 2205 C CA . PHE A 1 284 ? 23.561 7.592 -0.543 1.00 27.61 284 PHE A CA 1
ATOM 2206 C C . PHE A 1 284 ? 22.432 8.052 -1.459 1.00 27.61 284 PHE A C 1
ATOM 2208 O O . PHE A 1 284 ? 21.270 7.721 -1.224 1.00 27.61 284 PHE A O 1
ATOM 2215 N N . GLN A 1 285 ? 22.798 8.780 -2.514 1.00 27.61 285 GLN A N 1
ATOM 2216 C CA . GLN A 1 285 ? 21.923 8.992 -3.656 1.00 27.61 285 GLN A CA 1
ATOM 2217 C C . GLN A 1 285 ? 21.575 7.623 -4.239 1.00 27.61 285 GLN A C 1
ATOM 2219 O O . GLN A 1 285 ? 22.465 6.863 -4.632 1.00 27.61 285 GLN A O 1
ATOM 2224 N N . SER A 1 286 ? 20.288 7.281 -4.279 1.00 30.31 286 SER A N 1
ATOM 2225 C CA . SER A 1 286 ? 19.809 6.180 -5.112 1.00 30.31 286 SER A CA 1
ATOM 2226 C C . SER A 1 286 ? 20.227 6.453 -6.565 1.00 30.31 286 SER A C 1
ATOM 2228 O O . SER A 1 286 ? 20.111 7.602 -7.003 1.00 30.31 286 SER A O 1
ATOM 2230 N N . PRO A 1 287 ? 20.716 5.458 -7.331 1.00 33.09 287 PRO A N 1
ATOM 2231 C CA . PRO A 1 287 ? 20.978 5.655 -8.753 1.00 33.09 287 PRO A CA 1
ATOM 2232 C C . PRO A 1 287 ? 19.678 6.117 -9.428 1.00 33.09 287 PRO A C 1
ATOM 2234 O O . PRO A 1 287 ? 18.678 5.408 -9.412 1.00 33.09 287 PRO A O 1
ATOM 2237 N N . GLN A 1 288 ? 19.669 7.350 -9.939 1.00 40.22 288 GLN A N 1
ATOM 2238 C CA . GLN A 1 288 ? 18.502 7.974 -10.566 1.00 40.22 288 GLN A CA 1
ATOM 2239 C C . GLN A 1 288 ? 18.251 7.363 -11.950 1.00 40.22 288 GLN A C 1
ATOM 2241 O O . GLN A 1 288 ? 18.769 7.871 -12.945 1.00 40.22 288 GLN A O 1
ATOM 2246 N N . VAL A 1 289 ? 17.443 6.305 -11.996 1.00 41.91 289 VAL A N 1
ATOM 2247 C CA . VAL A 1 289 ? 16.950 5.669 -13.239 1.00 41.91 289 VAL A CA 1
ATOM 2248 C C . VAL A 1 289 ? 15.473 6.009 -13.496 1.00 41.91 289 VAL A C 1
ATOM 2250 O O . VAL A 1 289 ? 14.860 5.503 -14.417 1.00 41.91 289 VAL A O 1
ATOM 2253 N N . ALA A 1 290 ? 14.908 6.928 -12.705 1.00 50.88 290 ALA A N 1
ATOM 2254 C CA . ALA A 1 290 ? 13.493 7.272 -12.769 1.00 50.88 290 ALA A CA 1
ATOM 2255 C C . ALA A 1 290 ? 13.106 7.949 -14.098 1.00 50.88 290 ALA A C 1
ATOM 2257 O O . ALA A 1 290 ? 13.542 9.080 -14.365 1.00 50.88 290 ALA A O 1
ATOM 2258 N N . ALA A 1 291 ? 12.235 7.292 -14.868 1.00 47.16 291 ALA A N 1
ATOM 2259 C CA . ALA A 1 291 ? 11.467 7.895 -15.950 1.00 47.16 291 ALA A CA 1
ATOM 2260 C C . ALA A 1 291 ? 10.325 8.760 -15.382 1.00 47.16 291 ALA A C 1
ATOM 2262 O O . ALA A 1 291 ? 9.933 8.626 -14.225 1.00 47.16 291 ALA A O 1
ATOM 2263 N N . PHE A 1 292 ? 9.772 9.680 -16.179 1.00 54.84 292 PHE A N 1
ATOM 2264 C CA . PHE A 1 292 ? 8.616 10.508 -15.787 1.00 54.84 292 PHE A CA 1
ATOM 2265 C C . PHE A 1 292 ? 8.789 11.203 -14.411 1.00 54.84 292 PHE A C 1
ATOM 2267 O O . PHE A 1 292 ? 8.013 10.994 -13.474 1.00 54.84 292 PHE A O 1
ATOM 2274 N N . LYS A 1 293 ? 9.827 12.044 -14.272 1.00 53.50 293 LYS A N 1
ATOM 2275 C CA . LYS A 1 293 ? 10.222 12.664 -12.988 1.00 53.50 293 LYS A CA 1
ATOM 2276 C C . LYS A 1 293 ? 9.275 13.788 -12.526 1.00 53.50 293 LYS A C 1
ATOM 2278 O O . LYS A 1 293 ? 8.828 14.597 -13.349 1.00 53.50 293 LYS A O 1
ATOM 2283 N N . PRO A 1 294 ? 9.045 13.956 -11.205 1.00 41.25 294 PRO A N 1
ATOM 2284 C CA . PRO A 1 294 ? 8.399 15.148 -10.667 1.00 41.25 294 PRO A CA 1
ATOM 2285 C C . PRO A 1 294 ? 9.390 16.323 -10.626 1.00 41.25 294 PRO A C 1
ATOM 2287 O O . PRO A 1 294 ? 10.290 16.387 -9.790 1.00 41.25 294 PRO A O 1
ATOM 2290 N N . LEU A 1 295 ? 9.206 17.310 -11.505 1.00 39.62 295 LEU A N 1
ATOM 2291 C CA . LEU A 1 295 ? 9.890 18.601 -11.390 1.00 39.62 295 LEU A CA 1
ATOM 2292 C C . LEU A 1 295 ? 9.055 19.587 -10.562 1.00 39.62 295 LEU A C 1
ATOM 2294 O O . LEU A 1 295 ? 7.849 19.721 -10.745 1.00 39.62 295 LEU A O 1
ATOM 2298 N N . PHE A 1 296 ? 9.725 20.387 -9.725 1.00 39.47 296 PHE A N 1
ATOM 2299 C CA . PHE A 1 296 ? 9.138 21.538 -9.012 1.00 39.47 296 PHE A CA 1
ATOM 2300 C C . PHE A 1 296 ? 8.706 22.698 -9.939 1.00 39.47 296 PHE A C 1
ATOM 2302 O O . PHE A 1 296 ? 8.348 23.776 -9.465 1.00 39.47 296 PHE A O 1
ATOM 2309 N N . GLN A 1 297 ? 8.752 22.506 -11.259 1.00 40.88 297 GLN A N 1
ATOM 2310 C CA . GLN A 1 297 ? 8.269 23.447 -12.265 1.00 40.88 297 GLN A CA 1
ATOM 2311 C C . GLN A 1 297 ? 7.272 22.719 -13.171 1.00 40.88 297 GLN A C 1
ATOM 2313 O O . GLN A 1 297 ? 7.594 21.674 -13.727 1.00 40.88 297 GLN A O 1
ATOM 2318 N N . GLY A 1 298 ? 6.054 23.258 -13.278 1.00 53.03 298 GLY A N 1
ATOM 2319 C CA . GLY A 1 298 ? 4.945 22.612 -13.983 1.00 53.03 298 GLY A CA 1
ATOM 2320 C C . GLY A 1 298 ? 5.241 22.318 -15.458 1.00 53.03 298 GLY A C 1
ATOM 2321 O O . GLY A 1 298 ? 5.893 23.115 -16.130 1.00 53.03 298 GLY A O 1
ATOM 2322 N N . GLY A 1 299 ? 4.731 21.184 -15.957 1.00 63.12 299 GLY A N 1
ATOM 2323 C CA . GLY A 1 299 ? 4.776 20.806 -17.378 1.00 63.12 299 GLY A CA 1
ATOM 2324 C C . GLY A 1 299 ? 5.239 19.374 -17.687 1.00 63.12 299 GLY A C 1
ATOM 2325 O O . GLY A 1 299 ? 5.065 18.944 -18.822 1.00 63.12 299 GLY A O 1
ATOM 2326 N N . SER A 1 300 ? 5.794 18.645 -16.713 1.00 78.38 300 SER A N 1
ATOM 2327 C CA . SER A 1 300 ? 6.169 17.221 -16.826 1.00 78.38 300 SER A CA 1
ATOM 2328 C C . SER A 1 300 ? 5.069 16.336 -16.229 1.00 78.38 300 SER A C 1
ATOM 2330 O O . SER A 1 300 ? 4.496 16.727 -15.213 1.00 78.38 300 SER A O 1
ATOM 2332 N N . LEU A 1 301 ? 4.778 15.180 -16.833 1.00 83.06 301 LEU A N 1
ATOM 2333 C CA . LEU A 1 301 ? 3.915 14.148 -16.253 1.00 83.06 301 LEU A CA 1
ATOM 2334 C C . LEU A 1 301 ? 4.750 13.078 -15.552 1.00 83.06 301 LEU A C 1
ATOM 2336 O O . LEU A 1 301 ? 5.798 12.671 -16.048 1.00 83.06 301 LEU A O 1
ATOM 2340 N N . THR A 1 302 ? 4.227 12.593 -14.432 1.00 82.94 302 THR A N 1
ATOM 2341 C CA . THR A 1 302 ? 4.814 11.518 -13.625 1.00 82.94 302 THR A CA 1
ATOM 2342 C C . THR A 1 302 ? 4.191 10.151 -13.900 1.00 82.94 302 THR A C 1
ATOM 2344 O O . THR A 1 302 ? 3.047 10.072 -14.359 1.00 82.94 302 THR A O 1
ATOM 2347 N N . HIS A 1 303 ? 4.872 9.058 -13.527 1.00 85.00 303 HIS A N 1
ATOM 2348 C CA . HIS A 1 303 ? 4.281 7.707 -13.504 1.00 85.00 303 HIS A CA 1
ATOM 2349 C C . HIS A 1 303 ? 2.935 7.668 -12.772 1.00 85.00 303 HIS A C 1
ATOM 2351 O O . HIS A 1 303 ? 1.982 7.010 -13.205 1.00 85.00 303 HIS A O 1
ATOM 2357 N N . ARG A 1 304 ? 2.831 8.427 -11.677 1.00 83.69 304 ARG A N 1
ATOM 2358 C CA . ARG A 1 304 ? 1.602 8.595 -10.905 1.00 83.69 304 ARG A CA 1
ATOM 2359 C C . ARG A 1 304 ? 0.483 9.231 -11.715 1.00 83.69 304 ARG A C 1
ATOM 2361 O O . ARG A 1 304 ? -0.615 8.678 -11.756 1.00 83.69 304 ARG A O 1
ATOM 2368 N N . GLU A 1 305 ? 0.748 10.354 -12.373 1.00 85.81 305 GLU A N 1
ATOM 2369 C CA . GLU A 1 305 ? -0.256 11.048 -13.187 1.00 85.81 305 GLU A CA 1
ATOM 2370 C C . GLU A 1 305 ? -0.669 10.220 -14.407 1.00 85.81 305 GLU A C 1
ATOM 2372 O O . GLU A 1 305 ? -1.864 10.113 -14.688 1.00 85.81 305 GLU A O 1
ATOM 2377 N N . ILE A 1 306 ? 0.288 9.572 -15.079 1.00 91.06 306 ILE A N 1
ATOM 2378 C CA . ILE A 1 306 ? 0.043 8.671 -16.216 1.00 91.06 306 ILE A CA 1
ATOM 2379 C C . ILE A 1 306 ? -0.866 7.511 -15.794 1.00 91.06 306 ILE A C 1
ATOM 2381 O O . ILE A 1 306 ? -1.904 7.266 -16.417 1.00 91.06 306 ILE A O 1
ATOM 2385 N N . THR A 1 307 ? -0.514 6.829 -14.701 1.00 92.56 307 THR A N 1
ATOM 2386 C CA . THR A 1 307 ? -1.264 5.679 -14.174 1.00 92.56 307 THR A CA 1
ATOM 2387 C C . THR A 1 307 ? -2.663 6.088 -13.716 1.00 92.56 307 THR A C 1
ATOM 2389 O O . THR A 1 307 ? -3.653 5.463 -14.104 1.00 92.56 307 THR A O 1
ATOM 2392 N N . GLN A 1 308 ? -2.774 7.169 -12.938 1.00 90.69 308 GLN A N 1
ATOM 2393 C CA . GLN A 1 308 ? -4.056 7.685 -12.460 1.00 90.69 308 GLN A CA 1
ATOM 2394 C C . GLN A 1 308 ? -4.969 8.075 -13.625 1.00 90.69 308 GLN A C 1
ATOM 2396 O O . GLN A 1 308 ? -6.133 7.671 -13.657 1.00 90.69 308 GLN A O 1
ATOM 2401 N N . LEU A 1 309 ? -4.461 8.823 -14.605 1.00 92.44 309 LEU A N 1
ATOM 2402 C CA . LEU A 1 309 ? -5.260 9.278 -15.738 1.00 92.44 309 LEU A CA 1
ATOM 2403 C C . LEU A 1 309 ? -5.741 8.111 -16.611 1.00 92.44 309 LEU A C 1
ATOM 2405 O O . LEU A 1 309 ? -6.899 8.108 -17.039 1.00 92.44 309 LEU A O 1
ATOM 2409 N N . ALA A 1 310 ? -4.899 7.098 -16.836 1.00 95.56 310 ALA A N 1
ATOM 2410 C CA . ALA A 1 310 ? -5.289 5.892 -17.561 1.00 95.56 310 ALA A CA 1
ATOM 2411 C C . ALA A 1 310 ? -6.424 5.133 -16.850 1.00 95.56 310 ALA A C 1
ATOM 2413 O O . ALA A 1 310 ? -7.420 4.777 -17.490 1.00 95.56 310 ALA A O 1
ATOM 2414 N N . ILE A 1 311 ? -6.327 4.956 -15.524 1.00 95.38 311 ILE A N 1
ATOM 2415 C CA . ILE A 1 311 ? -7.381 4.320 -14.719 1.00 95.38 311 ILE A CA 1
ATOM 2416 C C . ILE A 1 311 ? -8.677 5.131 -14.791 1.00 95.38 311 ILE A C 1
ATOM 2418 O O . ILE A 1 311 ? -9.733 4.558 -15.061 1.00 95.38 311 ILE A O 1
ATOM 2422 N N . LEU A 1 312 ? -8.618 6.453 -14.601 1.00 94.25 312 LEU A N 1
ATOM 2423 C CA . LEU A 1 312 ? -9.801 7.321 -14.619 1.00 94.25 312 LEU A CA 1
ATOM 2424 C C . LEU A 1 312 ? -10.506 7.311 -15.976 1.00 94.25 312 LEU A C 1
ATOM 2426 O O . LEU A 1 312 ? -11.721 7.108 -16.028 1.00 94.25 312 LEU A O 1
ATOM 2430 N N . ARG A 1 313 ? -9.752 7.474 -17.071 1.00 95.69 313 ARG A N 1
ATOM 2431 C CA . ARG A 1 313 ? -10.289 7.406 -18.438 1.00 95.69 313 ARG A CA 1
ATOM 2432 C C . ARG A 1 313 ? -10.973 6.071 -18.676 1.00 95.69 313 ARG A C 1
ATOM 2434 O O . ARG A 1 313 ? -12.135 6.045 -19.081 1.00 95.69 313 ARG A O 1
ATOM 2441 N N . LYS A 1 314 ? -10.282 4.964 -18.377 1.00 96.06 314 LYS A N 1
ATOM 2442 C CA . LYS A 1 314 ? -10.831 3.646 -18.673 1.00 96.06 314 LYS A CA 1
ATOM 2443 C C . LYS A 1 314 ? -12.066 3.336 -17.843 1.00 96.06 314 LYS A C 1
ATOM 2445 O O . LYS A 1 314 ? -13.056 2.823 -18.357 1.00 96.06 314 LYS A O 1
ATOM 2450 N N . THR A 1 315 ? -12.029 3.699 -16.572 1.00 94.50 315 THR A N 1
ATOM 2451 C CA . THR A 1 315 ? -13.152 3.523 -15.659 1.00 94.50 315 THR A CA 1
ATOM 2452 C C . THR A 1 315 ? -14.380 4.312 -16.122 1.00 94.50 315 THR A C 1
ATOM 2454 O O . THR A 1 315 ? -15.475 3.756 -16.185 1.00 94.50 315 THR A O 1
ATOM 2457 N N . ALA A 1 316 ? -14.204 5.572 -16.536 1.00 94.00 316 ALA A N 1
ATOM 2458 C CA . ALA A 1 316 ? -15.291 6.384 -17.079 1.00 94.00 316 ALA A CA 1
ATOM 2459 C C . ALA A 1 316 ? -15.889 5.783 -18.366 1.00 94.00 316 ALA A C 1
ATOM 2461 O O . ALA A 1 316 ? -17.108 5.802 -18.538 1.00 94.00 316 ALA A O 1
ATOM 2462 N N . GLU A 1 317 ? -15.063 5.202 -19.247 1.00 94.75 317 GLU A N 1
ATOM 2463 C CA . GLU A 1 317 ? -15.546 4.477 -20.431 1.00 94.75 317 GLU A CA 1
ATOM 2464 C C . GLU A 1 317 ? -16.407 3.272 -20.046 1.00 94.75 317 GLU A C 1
ATOM 2466 O O . GLU A 1 317 ? -17.505 3.125 -20.577 1.00 94.75 317 GLU A O 1
ATOM 2471 N N . VAL A 1 318 ? -15.953 2.449 -19.092 1.00 93.31 318 VAL A N 1
ATOM 2472 C CA . VAL A 1 318 ? -16.722 1.290 -18.608 1.00 93.31 318 VAL A CA 1
ATOM 2473 C C . VAL A 1 318 ? -18.078 1.731 -18.064 1.00 93.31 318 VAL A C 1
ATOM 2475 O O . VAL A 1 318 ? -19.110 1.182 -18.447 1.00 93.31 318 VAL A O 1
ATOM 2478 N N . CYS A 1 319 ? -18.103 2.764 -17.222 1.00 91.19 319 CYS A N 1
ATOM 2479 C CA . CYS A 1 319 ? -19.347 3.277 -16.654 1.00 91.19 319 CYS A CA 1
ATOM 2480 C C . CYS A 1 319 ? -20.294 3.843 -17.714 1.00 91.19 319 CYS A C 1
ATOM 2482 O O . CYS A 1 319 ? -21.503 3.623 -17.624 1.00 91.19 319 CYS A O 1
ATOM 2484 N N . ARG A 1 320 ? -19.768 4.530 -18.734 1.00 92.88 320 ARG A N 1
ATOM 2485 C CA . ARG A 1 320 ? -20.557 5.001 -19.879 1.00 92.88 320 ARG A CA 1
ATOM 2486 C C . ARG A 1 320 ? -21.169 3.834 -20.649 1.00 92.88 320 ARG A C 1
ATOM 2488 O O . ARG A 1 320 ? -22.348 3.897 -21.000 1.00 92.88 320 ARG A O 1
ATOM 2495 N N . ASP A 1 321 ? -20.394 2.786 -20.909 1.00 91.94 321 ASP A N 1
ATOM 2496 C CA . ASP A 1 321 ? -20.860 1.612 -21.648 1.00 91.94 321 ASP A CA 1
ATOM 2497 C C . ASP A 1 321 ? -21.970 0.882 -20.862 1.00 91.94 321 ASP A C 1
ATOM 2499 O O . ASP A 1 321 ? -23.020 0.569 -21.425 1.00 91.94 321 ASP A O 1
ATOM 2503 N N . ILE A 1 322 ? -21.801 0.717 -19.541 1.00 88.44 322 ILE A N 1
ATOM 2504 C CA . ILE A 1 322 ? -22.824 0.156 -18.640 1.00 88.44 322 ILE A CA 1
ATOM 2505 C C . ILE A 1 322 ? -24.074 1.042 -18.599 1.00 88.44 322 ILE A C 1
ATOM 2507 O O . ILE A 1 322 ? -25.192 0.536 -18.700 1.00 88.44 322 ILE A O 1
ATOM 2511 N N . ALA A 1 323 ? -23.914 2.360 -18.452 1.00 87.25 323 ALA A N 1
ATOM 2512 C CA . ALA A 1 323 ? -25.033 3.299 -18.444 1.00 87.25 323 ALA A CA 1
ATOM 2513 C C . ALA A 1 323 ? -25.827 3.210 -19.754 1.00 87.25 323 ALA A C 1
ATOM 2515 O O . ALA A 1 323 ? -27.048 3.069 -19.719 1.00 87.25 323 ALA A O 1
ATOM 2516 N N . THR A 1 324 ? -25.127 3.174 -20.891 1.00 89.94 324 THR A N 1
ATOM 2517 C CA . THR A 1 324 ? -25.721 3.023 -22.226 1.00 89.94 324 THR A CA 1
ATOM 2518 C C . THR A 1 324 ? -26.490 1.708 -22.348 1.00 89.94 324 THR A C 1
ATOM 2520 O O . THR A 1 324 ? -27.643 1.713 -22.778 1.00 89.94 324 THR A O 1
ATOM 2523 N N . ALA A 1 325 ? -25.902 0.590 -21.906 1.00 88.06 325 ALA A N 1
ATOM 2524 C CA . ALA A 1 325 ? -26.557 -0.719 -21.908 1.00 88.06 325 ALA A CA 1
ATOM 2525 C C . ALA A 1 325 ? -27.826 -0.755 -21.035 1.00 88.06 325 ALA A C 1
ATOM 2527 O O . ALA A 1 325 ? -28.757 -1.503 -21.322 1.00 88.06 325 ALA A O 1
ATOM 2528 N N . GLN A 1 326 ? -27.886 0.079 -19.993 1.00 86.44 326 GLN A N 1
ATOM 2529 C CA . GLN A 1 326 ? -29.040 0.216 -19.101 1.00 86.44 326 GLN A CA 1
ATOM 2530 C C . GLN A 1 326 ? -30.006 1.349 -19.494 1.00 86.44 326 GLN A C 1
ATOM 2532 O O . GLN A 1 326 ? -30.940 1.639 -18.746 1.00 86.44 326 GLN A O 1
ATOM 2537 N N . GLY A 1 327 ? -29.790 2.022 -20.629 1.00 85.56 327 GLY A N 1
ATOM 2538 C CA . GLY A 1 327 ? -30.613 3.156 -21.065 1.00 85.56 327 GLY A CA 1
ATOM 2539 C C . GLY A 1 327 ? -30.492 4.411 -20.186 1.00 85.56 327 GLY A C 1
ATOM 2540 O O . GLY A 1 327 ? -31.372 5.271 -20.221 1.00 85.56 327 GLY A O 1
ATOM 2541 N N . ARG A 1 328 ? -29.425 4.527 -19.385 1.00 84.12 328 ARG A N 1
ATOM 2542 C CA . ARG A 1 328 ? -29.101 5.697 -18.554 1.00 84.12 328 ARG A CA 1
ATOM 2543 C C . ARG A 1 328 ? -28.207 6.669 -19.332 1.00 84.12 328 ARG A C 1
ATOM 2545 O O . ARG A 1 328 ? -27.329 6.251 -20.081 1.00 84.12 328 ARG A O 1
ATOM 2552 N N . ASN A 1 329 ? -28.414 7.973 -19.144 1.00 81.88 329 ASN A N 1
ATOM 2553 C CA . ASN A 1 329 ? -27.576 9.000 -19.767 1.00 81.88 329 ASN A CA 1
ATOM 2554 C C . ASN A 1 329 ? -26.255 9.166 -18.995 1.00 81.88 329 ASN A C 1
ATOM 2556 O O . ASN A 1 329 ? -26.273 9.217 -17.767 1.00 81.88 329 ASN A O 1
ATOM 2560 N N . PHE A 1 330 ? -25.133 9.288 -19.706 1.00 87.25 330 PHE A N 1
ATOM 2561 C CA . PHE A 1 330 ? -23.804 9.505 -19.130 1.00 87.25 330 PHE A CA 1
ATOM 2562 C C . PHE A 1 330 ? -23.210 10.799 -19.692 1.00 87.25 330 PHE A C 1
ATOM 2564 O O . PHE A 1 330 ? -22.923 10.890 -20.884 1.00 87.25 330 PHE A O 1
ATOM 2571 N N . THR A 1 331 ? -23.046 11.812 -18.840 1.00 86.56 331 THR A N 1
ATOM 2572 C CA . THR A 1 331 ? -22.721 13.187 -19.263 1.00 86.56 331 THR A CA 1
ATOM 2573 C C . THR A 1 331 ? -21.289 13.619 -18.955 1.00 86.56 331 THR A C 1
ATOM 2575 O O . THR A 1 331 ? -20.899 14.714 -19.354 1.00 86.56 331 THR A O 1
ATOM 2578 N N . LEU A 1 332 ? -20.505 12.801 -18.245 1.00 89.50 332 LEU A N 1
ATOM 2579 C CA . LEU A 1 332 ? -19.129 13.143 -17.888 1.00 89.50 332 LEU A CA 1
ATOM 2580 C C . LEU A 1 332 ? -18.230 13.100 -19.142 1.00 89.50 332 LEU A C 1
ATOM 2582 O O . LEU A 1 332 ? -18.114 12.040 -19.764 1.00 89.50 332 LEU A O 1
ATOM 2586 N N . PRO A 1 333 ? -17.576 14.212 -19.533 1.00 90.75 333 PRO A N 1
ATOM 2587 C CA . PRO A 1 333 ? -16.635 14.201 -20.646 1.00 90.75 333 PRO A CA 1
ATOM 2588 C C . PRO A 1 333 ? -15.373 13.412 -20.273 1.00 90.75 333 PRO A C 1
ATOM 2590 O O . PRO A 1 333 ? -14.729 13.692 -19.266 1.00 90.75 333 PRO A O 1
ATOM 2593 N N . ILE A 1 334 ? -14.998 12.440 -21.106 1.00 91.38 334 ILE A N 1
ATOM 2594 C CA . ILE A 1 334 ? -13.810 11.601 -20.895 1.00 91.38 334 ILE A CA 1
ATOM 2595 C C . ILE A 1 334 ? -12.608 12.288 -21.554 1.00 91.38 334 ILE A C 1
ATOM 2597 O O . ILE A 1 334 ? -12.426 12.210 -22.768 1.00 91.38 334 ILE A O 1
ATOM 2601 N N . ASN A 1 335 ? -11.821 13.017 -20.761 1.00 87.06 335 ASN A N 1
ATOM 2602 C CA . ASN A 1 335 ? -10.656 13.791 -21.207 1.00 87.06 335 ASN A CA 1
ATOM 2603 C C . ASN A 1 335 ? -9.529 13.763 -20.142 1.00 87.06 335 ASN A C 1
ATOM 2605 O O . ASN A 1 335 ? -9.545 12.929 -19.241 1.00 87.06 335 ASN A O 1
ATOM 2609 N N . ASN A 1 336 ? -8.539 14.660 -20.244 1.00 81.31 336 ASN A N 1
ATOM 2610 C CA . ASN A 1 336 ? -7.409 14.738 -19.299 1.00 81.31 336 ASN A CA 1
ATOM 2611 C C . ASN A 1 336 ? -7.691 15.507 -18.004 1.00 81.31 336 ASN A C 1
ATOM 2613 O O . ASN A 1 336 ? -6.805 15.601 -17.164 1.00 81.31 336 ASN A O 1
ATOM 2617 N N . SER A 1 337 ? -8.901 16.041 -17.821 1.00 83.44 337 SER A N 1
ATOM 2618 C CA . SER A 1 337 ? -9.298 16.777 -16.614 1.00 83.44 337 SER A CA 1
ATOM 2619 C C . SER A 1 337 ? -10.177 15.945 -15.674 1.00 83.44 337 SER A C 1
ATOM 2621 O O . SER A 1 337 ? -10.911 16.508 -14.864 1.00 83.44 337 SER A O 1
ATOM 2623 N N . LEU A 1 338 ? -10.171 14.616 -15.814 1.00 88.25 338 LEU A N 1
ATOM 2624 C CA . LEU A 1 338 ? -10.942 13.723 -14.953 1.00 88.25 338 LEU A CA 1
ATOM 2625 C C . LEU A 1 338 ? -10.381 13.722 -13.528 1.00 88.25 338 LEU A C 1
ATOM 2627 O O . LEU A 1 338 ? -9.172 13.628 -13.325 1.00 88.25 338 LEU A O 1
ATOM 2631 N N . THR A 1 339 ? -11.277 13.747 -12.541 1.00 84.31 339 THR A N 1
ATOM 2632 C CA . THR A 1 339 ? -10.941 13.551 -11.126 1.00 84.31 339 THR A CA 1
ATOM 2633 C C . THR A 1 339 ? -11.578 12.258 -10.609 1.00 84.31 339 THR A C 1
ATOM 2635 O O . THR A 1 339 ? -12.637 11.857 -11.108 1.00 84.31 339 THR A O 1
ATOM 2638 N N . PRO A 1 340 ? -10.987 11.592 -9.596 1.00 84.62 340 PRO A N 1
ATOM 2639 C CA . PRO A 1 340 ? -11.588 10.403 -8.990 1.00 84.62 340 PRO A CA 1
ATOM 2640 C C . PRO A 1 340 ? -13.022 10.635 -8.500 1.00 84.62 340 PRO A C 1
ATOM 2642 O O . PRO A 1 340 ? -13.886 9.788 -8.712 1.00 84.62 340 PRO A O 1
ATOM 2645 N N . SER A 1 341 ? -13.294 11.805 -7.913 1.00 78.88 341 SER A N 1
ATOM 2646 C CA . SER A 1 341 ? -14.628 12.190 -7.443 1.00 78.88 341 SER A CA 1
ATOM 2647 C C . SER A 1 341 ? -15.639 12.284 -8.589 1.00 78.88 341 SER A C 1
ATOM 2649 O O . SER A 1 341 ? -16.708 11.687 -8.501 1.00 78.88 341 SER A O 1
ATOM 2651 N N . ALA A 1 342 ? -15.285 12.967 -9.686 1.00 83.00 342 ALA A N 1
ATOM 2652 C CA . ALA A 1 342 ? -16.179 13.135 -10.831 1.00 83.00 342 ALA A CA 1
ATOM 2653 C C . ALA A 1 342 ? -16.500 11.796 -11.517 1.00 83.00 342 ALA A C 1
ATOM 2655 O O . ALA A 1 342 ? -17.642 11.552 -11.910 1.00 83.00 342 ALA A O 1
ATOM 2656 N N . VAL A 1 343 ? -15.508 10.903 -11.629 1.00 87.38 343 VAL A N 1
ATOM 2657 C CA . VAL A 1 343 ? -15.713 9.551 -12.171 1.00 87.38 343 VAL A CA 1
ATOM 2658 C C . VAL A 1 343 ? -16.593 8.719 -11.235 1.00 87.38 343 VAL A C 1
ATOM 2660 O O . VAL A 1 343 ? -17.572 8.142 -11.704 1.00 87.38 343 VAL A O 1
ATOM 2663 N N . GLN A 1 344 ? -16.315 8.698 -9.924 1.00 83.38 344 GLN A N 1
ATOM 2664 C CA . GLN A 1 344 ? -17.141 7.987 -8.939 1.00 83.38 344 GLN A CA 1
ATOM 2665 C C . GLN A 1 344 ? -18.607 8.429 -9.014 1.00 83.38 344 GLN A C 1
ATOM 2667 O O . GLN A 1 344 ? -19.502 7.581 -9.040 1.00 83.38 344 GLN A O 1
ATOM 2672 N N . GLU A 1 345 ? -18.854 9.738 -9.048 1.00 79.56 345 GLU A N 1
ATOM 2673 C CA . GLU A 1 345 ? -20.199 10.312 -9.099 1.00 79.56 345 GLU A CA 1
ATOM 2674 C C . GLU A 1 345 ? -20.930 9.905 -10.384 1.00 79.56 345 GLU A C 1
ATOM 2676 O O . GLU A 1 345 ? -22.038 9.367 -10.323 1.00 79.56 345 GLU A O 1
ATOM 2681 N N . ALA A 1 346 ? -20.279 10.048 -11.542 1.00 82.56 346 ALA A N 1
ATOM 2682 C CA . ALA A 1 346 ? -20.855 9.659 -12.828 1.00 82.56 346 ALA A CA 1
ATOM 2683 C C . ALA A 1 346 ? -21.148 8.151 -12.920 1.00 82.56 346 ALA A C 1
ATOM 2685 O O . ALA A 1 346 ? -22.156 7.745 -13.498 1.00 82.56 346 ALA A O 1
ATOM 2686 N N . CYS A 1 347 ? -20.293 7.314 -12.329 1.00 81.56 347 CYS A N 1
ATOM 2687 C CA . CYS A 1 347 ? -20.480 5.865 -12.270 1.00 81.56 347 CYS A CA 1
ATOM 2688 C C . CYS A 1 347 ? -21.588 5.439 -11.292 1.00 81.56 347 CYS A C 1
ATOM 2690 O O . CYS A 1 347 ? -22.273 4.443 -11.533 1.00 81.56 347 CYS A O 1
ATOM 2692 N N . SER A 1 348 ? -21.780 6.192 -10.204 1.00 73.75 348 SER A N 1
ATOM 2693 C CA . SER A 1 348 ? -22.741 5.882 -9.132 1.00 73.75 348 SER A CA 1
ATOM 2694 C C . SER A 1 348 ? -24.137 6.464 -9.369 1.00 73.75 348 SER A C 1
ATOM 2696 O O . SER A 1 348 ? -25.062 6.131 -8.626 1.00 73.75 348 SER A O 1
ATOM 2698 N N . ALA A 1 349 ? -24.313 7.313 -10.388 1.00 62.00 349 ALA A N 1
ATOM 2699 C CA . ALA A 1 349 ? -25.586 7.932 -10.742 1.00 62.00 349 ALA A CA 1
ATOM 2700 C C . ALA A 1 349 ? -26.649 6.874 -11.118 1.00 62.00 349 ALA A C 1
ATOM 2702 O O . ALA A 1 349 ? -26.817 6.471 -12.276 1.00 62.00 349 ALA A O 1
ATOM 2703 N N . SER A 1 350 ? -27.382 6.403 -10.109 1.00 53.81 350 SER A N 1
ATOM 2704 C CA . SER A 1 350 ? -28.661 5.710 -10.256 1.00 53.81 350 SER A CA 1
ATOM 2705 C C . SER A 1 350 ? -29.791 6.708 -10.008 1.00 53.81 350 SER A C 1
ATOM 2707 O O . SER A 1 350 ? -29.642 7.642 -9.223 1.00 53.81 350 SER A O 1
ATOM 2709 N N . ALA A 1 351 ? -30.943 6.509 -10.648 1.00 37.41 351 ALA A N 1
ATOM 2710 C CA . ALA A 1 351 ? -32.087 7.422 -10.575 1.00 37.41 351 ALA A CA 1
ATOM 2711 C C . ALA A 1 351 ? -32.730 7.564 -9.169 1.00 37.41 351 ALA A C 1
ATOM 2713 O O . ALA A 1 351 ? -33.743 8.247 -9.050 1.00 37.41 351 ALA A O 1
ATOM 2714 N N . ALA A 1 352 ? -32.190 6.923 -8.119 1.00 39.88 352 ALA A N 1
ATOM 2715 C CA . ALA A 1 352 ? -32.855 6.789 -6.819 1.00 39.88 352 ALA A CA 1
ATOM 2716 C C . ALA A 1 352 ? -31.963 6.931 -5.562 1.00 39.88 352 ALA A C 1
ATOM 2718 O O . ALA A 1 352 ? -32.493 6.805 -4.461 1.00 39.88 352 ALA A O 1
ATOM 2719 N N . SER A 1 353 ? -30.651 7.187 -5.663 1.00 44.81 353 SER A N 1
ATOM 2720 C CA . SER A 1 353 ? -29.776 7.220 -4.473 1.00 44.81 353 SER A CA 1
ATOM 2721 C C . SER A 1 353 ? -29.371 8.640 -4.079 1.00 44.81 353 SER A C 1
ATOM 2723 O O . SER A 1 353 ? -28.530 9.250 -4.729 1.00 44.81 353 SER A O 1
ATOM 2725 N N . SER A 1 354 ? -29.948 9.155 -2.991 1.00 41.69 354 SER A N 1
ATOM 2726 C CA . SER A 1 354 ? -29.575 10.427 -2.350 1.00 41.69 354 SER A CA 1
ATOM 2727 C C . SER A 1 354 ? -28.442 10.289 -1.319 1.00 41.69 354 SER A C 1
ATOM 2729 O O . SER A 1 354 ? -28.176 11.232 -0.577 1.00 41.69 354 SER A O 1
ATOM 2731 N N . SER A 1 355 ? -27.812 9.114 -1.199 1.00 48.94 355 SER A N 1
ATOM 2732 C CA . SER A 1 355 ? -26.695 8.893 -0.276 1.00 48.94 355 SER A CA 1
ATOM 2733 C C . SER A 1 355 ? -25.385 9.433 -0.854 1.00 48.94 355 SER A C 1
ATOM 2735 O O . SER A 1 355 ? -25.095 9.254 -2.037 1.00 48.94 355 SER A O 1
ATOM 2737 N N . ALA A 1 356 ? -24.580 10.092 -0.016 1.00 52.47 356 ALA A N 1
ATOM 2738 C CA . ALA A 1 356 ? -23.249 10.552 -0.397 1.00 52.47 356 ALA A CA 1
ATOM 2739 C C . ALA A 1 356 ? -22.386 9.350 -0.821 1.00 52.47 356 ALA A C 1
ATOM 2741 O O . ALA A 1 356 ? -22.022 8.511 0.006 1.00 52.47 356 ALA A O 1
ATOM 2742 N N . ALA A 1 357 ? -22.072 9.249 -2.113 1.00 59.16 357 ALA A N 1
ATOM 2743 C CA . ALA A 1 357 ? -21.167 8.228 -2.621 1.00 59.16 357 ALA A CA 1
ATOM 2744 C C . ALA A 1 357 ? -19.741 8.544 -2.149 1.00 59.16 357 ALA A C 1
ATOM 2746 O O . ALA A 1 357 ? -19.212 9.624 -2.413 1.00 59.16 357 ALA A O 1
ATOM 2747 N N . SER A 1 358 ? -19.111 7.610 -1.437 1.00 67.69 358 SER A N 1
ATOM 2748 C CA . SER A 1 358 ? -17.711 7.763 -1.046 1.00 67.69 358 SER A CA 1
ATOM 2749 C C . SER A 1 358 ? -16.805 7.433 -2.225 1.00 67.69 358 SER A C 1
ATOM 2751 O O . SER A 1 358 ? -16.840 6.314 -2.729 1.00 67.69 358 SER A O 1
ATOM 2753 N N . SER A 1 359 ? -15.940 8.365 -2.621 1.00 72.31 359 SER A N 1
ATOM 2754 C CA . SER A 1 359 ? -14.834 8.085 -3.545 1.00 72.31 359 SER A CA 1
ATOM 2755 C C . SER A 1 359 ? -13.607 7.501 -2.831 1.00 72.31 359 SER A C 1
ATOM 2757 O O . SER A 1 359 ? -12.562 7.340 -3.453 1.00 72.31 359 SER A O 1
ATOM 2759 N N . HIS A 1 360 ? -13.698 7.215 -1.525 1.00 74.31 360 HIS A N 1
ATOM 2760 C CA . HIS A 1 360 ? -12.557 6.838 -0.689 1.00 74.31 360 HIS A CA 1
ATOM 2761 C C . HIS A 1 360 ? -11.879 5.545 -1.141 1.00 74.31 360 HIS A C 1
ATOM 2763 O O . HIS A 1 360 ? -10.667 5.536 -1.335 1.00 74.31 360 HIS A O 1
ATOM 2769 N N . VAL A 1 361 ? -12.654 4.478 -1.368 1.00 75.56 361 VAL A N 1
ATOM 2770 C CA . VAL A 1 361 ? -12.112 3.191 -1.835 1.00 75.56 361 VAL A CA 1
ATOM 2771 C C . VAL A 1 361 ? -11.520 3.337 -3.235 1.00 75.56 361 VAL A C 1
ATOM 2773 O O . VAL A 1 361 ? -10.403 2.889 -3.468 1.00 75.56 361 VAL A O 1
ATOM 2776 N N . PHE A 1 362 ? -12.212 4.032 -4.140 1.00 82.81 362 PHE A N 1
ATOM 2777 C CA . PHE A 1 362 ? -11.713 4.284 -5.493 1.00 82.81 362 PHE A CA 1
ATOM 2778 C C . PHE A 1 362 ? -10.364 5.012 -5.478 1.00 82.81 362 PHE A C 1
ATOM 2780 O O . PHE A 1 362 ? -9.412 4.612 -6.148 1.00 82.81 362 PHE A O 1
ATOM 2787 N N . TYR A 1 363 ? -10.253 6.039 -4.636 1.00 80.56 363 TYR A N 1
ATOM 2788 C CA . TYR A 1 363 ? -9.017 6.787 -4.455 1.00 80.56 363 TYR A CA 1
ATOM 2789 C C . TYR A 1 363 ? -7.902 5.927 -3.835 1.00 80.56 363 TYR A C 1
ATOM 2791 O O . TYR A 1 363 ? -6.761 5.957 -4.303 1.00 80.56 363 TYR A O 1
ATOM 2799 N N . LEU A 1 364 ? -8.223 5.133 -2.805 1.00 78.25 364 LEU A N 1
ATOM 2800 C CA . LEU A 1 364 ? -7.291 4.203 -2.155 1.00 78.25 364 LEU A CA 1
ATOM 2801 C C . LEU A 1 364 ? -6.693 3.224 -3.166 1.00 78.25 364 LEU A C 1
ATOM 2803 O O . LEU A 1 364 ? -5.487 2.990 -3.159 1.00 78.25 364 LEU A O 1
ATOM 2807 N N . VAL A 1 365 ? -7.517 2.693 -4.067 1.00 83.50 365 VAL A N 1
ATOM 2808 C CA . VAL A 1 365 ? -7.088 1.735 -5.090 1.00 83.50 365 VAL A CA 1
ATOM 2809 C C . VAL A 1 365 ? -6.183 2.369 -6.136 1.00 83.50 365 VAL A C 1
ATOM 2811 O O . VAL A 1 365 ? -5.133 1.808 -6.442 1.00 83.50 365 VAL A O 1
ATOM 2814 N N . ILE A 1 366 ? -6.541 3.550 -6.646 1.00 86.94 366 ILE A N 1
ATOM 2815 C CA . ILE A 1 366 ? -5.667 4.308 -7.555 1.00 86.94 366 ILE A CA 1
ATOM 2816 C C . ILE A 1 366 ? -4.310 4.565 -6.884 1.00 86.94 366 ILE A C 1
ATOM 2818 O O . ILE A 1 366 ? -3.268 4.358 -7.505 1.00 86.94 366 ILE A O 1
ATOM 2822 N N . THR A 1 367 ? -4.335 4.942 -5.600 1.00 81.50 367 THR A N 1
ATOM 2823 C CA . THR A 1 367 ? -3.137 5.177 -4.782 1.00 81.50 367 THR A CA 1
ATOM 2824 C C . THR A 1 367 ? -2.265 3.942 -4.662 1.00 81.50 367 THR A C 1
ATOM 2826 O O . THR A 1 367 ? -1.057 4.010 -4.867 1.00 81.50 367 THR A O 1
ATOM 2829 N N . GLN A 1 368 ? -2.874 2.793 -4.391 1.00 81.25 368 GLN A N 1
ATOM 2830 C CA . GLN A 1 368 ? -2.167 1.522 -4.335 1.00 81.25 368 GLN A CA 1
ATOM 2831 C C . GLN A 1 368 ? -1.463 1.200 -5.663 1.00 81.25 368 GLN A C 1
ATOM 2833 O O . GLN A 1 368 ? -0.288 0.839 -5.654 1.00 81.25 368 GLN A O 1
ATOM 2838 N N . ILE A 1 369 ? -2.162 1.342 -6.796 1.00 88.44 369 ILE A N 1
ATOM 2839 C CA . ILE A 1 369 ? -1.617 0.974 -8.111 1.00 88.44 369 ILE A CA 1
ATOM 2840 C C . ILE A 1 369 ? -0.432 1.875 -8.475 1.00 88.44 369 ILE A C 1
ATOM 2842 O O . ILE A 1 369 ? 0.602 1.360 -8.896 1.00 88.44 369 ILE A O 1
ATOM 2846 N N . PHE A 1 370 ? -0.533 3.198 -8.290 1.00 85.12 370 PHE A N 1
ATOM 2847 C CA . PHE A 1 370 ? 0.594 4.067 -8.637 1.00 85.12 370 PHE A CA 1
ATOM 2848 C C . PHE A 1 370 ? 1.765 3.950 -7.656 1.00 85.12 370 PHE A C 1
ATOM 2850 O O . PHE A 1 370 ? 2.906 4.040 -8.092 1.00 85.12 370 PHE A O 1
ATOM 2857 N N . LEU A 1 371 ? 1.528 3.715 -6.358 1.00 78.06 371 LEU A N 1
ATOM 2858 C CA . LEU A 1 371 ? 2.631 3.473 -5.420 1.00 78.06 371 LEU A CA 1
ATOM 2859 C C . LEU A 1 371 ? 3.362 2.174 -5.773 1.00 78.06 371 LEU A C 1
ATOM 2861 O O . LEU A 1 371 ? 4.580 2.102 -5.673 1.00 78.06 371 LEU A O 1
ATOM 2865 N N . SER A 1 372 ? 2.634 1.155 -6.237 1.00 82.81 372 SER A N 1
ATOM 2866 C CA . SER A 1 372 ? 3.253 -0.080 -6.719 1.00 82.81 372 SER A CA 1
ATOM 2867 C C . SER A 1 372 ? 3.992 0.082 -8.053 1.00 82.81 372 SER A C 1
ATOM 2869 O O . SER A 1 372 ? 4.846 -0.746 -8.352 1.00 82.81 372 SER A O 1
ATOM 2871 N N . ASN A 1 373 ? 3.660 1.104 -8.847 1.00 86.75 373 ASN A N 1
ATOM 2872 C CA . ASN A 1 373 ? 4.421 1.499 -10.033 1.00 86.75 373 ASN A CA 1
ATOM 2873 C C . ASN A 1 373 ? 5.749 2.158 -9.608 1.00 86.75 373 ASN A C 1
ATOM 2875 O O . ASN A 1 373 ? 6.812 1.656 -9.955 1.00 86.75 373 ASN A O 1
ATOM 2879 N N . ALA A 1 374 ? 5.682 3.172 -8.740 1.00 77.31 374 ALA A N 1
ATOM 2880 C CA . ALA A 1 374 ? 6.837 3.907 -8.207 1.00 77.31 374 ALA A CA 1
ATOM 2881 C C . ALA A 1 374 ? 7.895 3.022 -7.517 1.00 77.31 374 ALA A C 1
ATOM 2883 O O . ALA A 1 374 ? 9.095 3.255 -7.614 1.00 77.31 374 ALA A O 1
ATOM 2884 N N . VAL A 1 375 ? 7.467 1.969 -6.812 1.00 74.56 375 VAL A N 1
ATOM 2885 C CA . VAL A 1 375 ? 8.375 1.068 -6.077 1.00 74.56 375 VAL A CA 1
ATOM 2886 C C . VAL A 1 375 ? 9.387 0.346 -6.988 1.00 74.56 375 VAL A C 1
ATOM 2888 O O . VAL A 1 375 ? 10.443 -0.076 -6.503 1.00 74.56 375 VAL A O 1
ATOM 2891 N N . ILE A 1 376 ? 9.107 0.204 -8.290 1.00 79.31 376 ILE A N 1
ATOM 2892 C CA . ILE A 1 376 ? 10.000 -0.492 -9.229 1.00 79.31 376 ILE A CA 1
ATOM 2893 C C . ILE A 1 376 ? 11.331 0.247 -9.404 1.00 79.31 376 ILE A C 1
ATOM 2895 O O . ILE A 1 376 ? 12.370 -0.412 -9.355 1.00 79.31 376 ILE A O 1
ATOM 2899 N N . ASP A 1 377 ? 11.327 1.583 -9.434 1.00 71.00 377 ASP A N 1
ATOM 2900 C CA . ASP A 1 377 ? 12.549 2.405 -9.488 1.00 71.00 377 ASP A CA 1
ATOM 2901 C C . ASP A 1 377 ? 13.495 2.162 -8.306 1.00 71.00 377 ASP A C 1
ATOM 2903 O O . ASP A 1 377 ? 14.705 2.337 -8.421 1.00 71.00 377 ASP A O 1
ATOM 2907 N N . GLN A 1 378 ? 12.972 1.750 -7.147 1.00 65.06 378 GLN A N 1
ATOM 2908 C CA . GLN A 1 378 ? 13.788 1.475 -5.964 1.00 65.06 378 GLN A CA 1
ATOM 2909 C C . GLN A 1 378 ? 14.297 0.032 -5.944 1.00 65.06 378 GLN A C 1
ATOM 2911 O O . GLN A 1 378 ? 15.478 -0.217 -5.692 1.00 65.06 378 GLN A O 1
ATOM 2916 N N . LEU A 1 379 ? 13.399 -0.932 -6.156 1.00 63.75 379 LEU A N 1
ATOM 2917 C CA . LEU A 1 379 ? 13.728 -2.355 -6.036 1.00 63.75 379 LEU A CA 1
ATOM 2918 C C . LEU A 1 379 ? 14.551 -2.864 -7.217 1.00 63.75 379 LEU A C 1
ATOM 2920 O O . LEU A 1 379 ? 15.359 -3.780 -7.058 1.00 63.75 379 LEU A O 1
ATOM 2924 N N . PHE A 1 380 ? 14.340 -2.265 -8.386 1.00 71.25 380 PHE A N 1
ATOM 2925 C CA . PHE A 1 380 ? 14.888 -2.712 -9.655 1.00 71.25 380 PHE A CA 1
ATOM 2926 C C . PHE A 1 380 ? 15.640 -1.601 -10.388 1.00 71.25 380 PHE A C 1
ATOM 2928 O O . PHE A 1 380 ? 15.841 -1.733 -11.586 1.00 71.25 380 PHE A O 1
ATOM 2935 N N . ALA A 1 381 ? 16.153 -0.597 -9.663 1.00 65.94 381 ALA A N 1
ATOM 2936 C CA . ALA A 1 381 ? 16.827 0.589 -10.206 1.00 65.94 381 ALA A CA 1
ATOM 2937 C C . ALA A 1 381 ? 17.840 0.308 -11.331 1.00 65.94 381 ALA A C 1
ATOM 2939 O O . ALA A 1 381 ? 18.013 1.106 -12.231 1.00 65.94 381 ALA A O 1
ATOM 2940 N N . LEU A 1 382 ? 18.569 -0.812 -11.282 1.00 70.31 382 LEU A N 1
ATOM 2941 C CA . LEU A 1 382 ? 19.592 -1.163 -12.281 1.00 70.31 382 LEU A CA 1
ATOM 2942 C C . LEU A 1 382 ? 19.174 -2.328 -13.188 1.00 70.31 382 LEU A C 1
ATOM 2944 O O . LEU A 1 382 ? 20.009 -2.943 -13.851 1.00 70.31 382 LEU A O 1
ATOM 2948 N N . SER A 1 383 ? 17.895 -2.689 -13.168 1.00 80.31 383 SER A N 1
ATOM 2949 C CA . SER A 1 383 ? 17.355 -3.789 -13.950 1.00 80.31 383 SER A CA 1
ATOM 2950 C C . SER A 1 383 ? 16.990 -3.312 -15.347 1.00 80.31 383 SER A C 1
ATOM 2952 O O . SER A 1 383 ? 15.885 -2.824 -15.575 1.00 80.31 383 SER A O 1
ATOM 2954 N N . GLU A 1 384 ? 17.859 -3.618 -16.304 1.00 86.38 384 GLU A N 1
ATOM 2955 C CA . GLU A 1 384 ? 17.655 -3.356 -17.736 1.00 86.38 384 GLU A CA 1
ATOM 2956 C C . GLU A 1 384 ? 16.262 -3.796 -18.223 1.00 86.38 384 GLU A C 1
ATOM 2958 O O . GLU A 1 384 ? 15.591 -3.061 -18.932 1.00 86.38 384 GLU A O 1
ATOM 2963 N N . ALA A 1 385 ? 15.769 -4.959 -17.777 1.00 85.19 385 ALA A N 1
ATOM 2964 C CA . ALA A 1 385 ? 14.453 -5.468 -18.169 1.00 85.19 385 ALA A CA 1
ATOM 2965 C C . ALA A 1 385 ? 13.263 -4.650 -17.628 1.00 85.19 385 ALA A C 1
ATOM 2967 O O . ALA A 1 385 ? 12.246 -4.553 -18.309 1.00 85.19 385 ALA A O 1
ATOM 2968 N N . HIS A 1 386 ? 13.366 -4.082 -16.419 1.00 86.25 386 HIS A N 1
ATOM 2969 C CA . HIS A 1 386 ? 12.261 -3.339 -15.798 1.00 86.25 386 HIS A CA 1
ATOM 2970 C C . HIS A 1 386 ? 12.133 -1.931 -16.384 1.00 86.25 386 HIS A C 1
ATOM 2972 O O . HIS A 1 386 ? 11.008 -1.451 -16.485 1.00 86.25 386 HIS A O 1
ATOM 2978 N N . HIS A 1 387 ? 13.252 -1.347 -16.824 1.00 89.56 387 HIS A N 1
ATOM 2979 C CA . HIS A 1 387 ? 13.331 -0.022 -17.452 1.00 89.56 387 HIS A CA 1
ATOM 2980 C C . HIS A 1 387 ? 13.422 -0.082 -18.987 1.00 89.56 387 HIS A C 1
ATOM 2982 O O . HIS A 1 387 ? 13.401 0.930 -19.679 1.00 89.56 387 HIS A O 1
ATOM 2988 N N . VAL A 1 388 ? 13.502 -1.291 -19.552 1.00 91.94 388 VAL A N 1
ATOM 2989 C CA . VAL A 1 388 ? 13.641 -1.556 -20.996 1.00 91.94 388 VAL A CA 1
ATOM 2990 C C . VAL A 1 388 ? 14.880 -0.882 -21.619 1.00 91.94 388 VAL A C 1
ATOM 2992 O O . VAL A 1 388 ? 14.924 -0.558 -22.811 1.00 91.94 388 VAL A O 1
ATOM 2995 N N . ASP A 1 389 ? 15.926 -0.726 -20.813 1.00 90.94 389 ASP A N 1
ATOM 2996 C CA . ASP A 1 389 ? 17.235 -0.230 -21.232 1.00 90.94 389 ASP A CA 1
ATOM 2997 C C . ASP A 1 389 ? 18.059 -1.332 -21.902 1.00 90.94 389 ASP A C 1
ATOM 2999 O O . ASP A 1 389 ? 17.698 -2.510 -21.907 1.00 90.94 389 ASP A O 1
ATOM 3003 N N . ASN A 1 390 ? 19.200 -0.955 -22.476 1.00 92.69 390 ASN A N 1
ATOM 3004 C CA . ASN A 1 390 ? 20.205 -1.881 -23.011 1.00 92.69 390 ASN A CA 1
ATOM 3005 C C . ASN A 1 390 ? 19.660 -2.861 -24.075 1.00 92.69 390 ASN A C 1
ATOM 3007 O O . ASN A 1 390 ? 20.248 -3.919 -24.303 1.00 92.69 390 ASN A O 1
ATOM 3011 N N . GLU A 1 391 ? 18.589 -2.482 -24.783 1.00 93.38 391 GLU A N 1
ATOM 3012 C CA . GLU A 1 391 ? 17.856 -3.304 -25.759 1.00 93.38 391 GLU A CA 1
ATOM 3013 C C . GLU A 1 391 ? 17.104 -4.511 -25.153 1.00 93.38 391 GLU A C 1
ATOM 3015 O O . GLU A 1 391 ? 16.735 -5.429 -25.893 1.00 93.38 391 GLU A O 1
ATOM 3020 N N . ALA A 1 392 ? 16.830 -4.517 -23.840 1.00 90.44 392 ALA A N 1
ATOM 3021 C CA . ALA A 1 392 ? 16.145 -5.592 -23.102 1.00 90.44 392 ALA A CA 1
ATOM 3022 C C . ALA A 1 392 ? 14.624 -5.680 -23.384 1.00 90.44 392 ALA A C 1
ATOM 3024 O O . ALA A 1 392 ? 13.795 -5.843 -22.485 1.00 90.44 392 ALA A O 1
ATOM 3025 N N . PHE A 1 393 ? 14.223 -5.552 -24.654 1.00 89.81 393 PHE A N 1
ATOM 3026 C CA . PHE A 1 393 ? 12.822 -5.555 -25.082 1.00 89.81 393 PHE A CA 1
ATOM 3027 C C . PHE A 1 393 ? 12.118 -6.888 -24.839 1.00 89.81 393 PHE A C 1
ATOM 3029 O O . PHE A 1 393 ? 10.931 -6.899 -24.518 1.00 89.81 393 PHE A O 1
ATOM 3036 N N . SER A 1 394 ? 12.817 -8.007 -25.031 1.00 83.88 394 SER A N 1
ATOM 3037 C CA . SER A 1 394 ? 12.240 -9.345 -24.871 1.00 83.88 394 SER A CA 1
ATOM 3038 C C . SER A 1 394 ? 11.954 -9.637 -23.401 1.00 83.88 394 SER A C 1
ATOM 3040 O O . SER A 1 394 ? 10.865 -10.092 -23.055 1.00 83.88 394 SER A O 1
ATOM 3042 N N . GLU A 1 395 ? 12.907 -9.313 -22.532 1.00 82.12 395 GLU A N 1
ATOM 3043 C CA . GLU A 1 395 ? 12.818 -9.466 -21.086 1.00 82.12 395 GLU A CA 1
ATOM 3044 C C . GLU A 1 395 ? 11.765 -8.517 -20.500 1.00 82.12 395 GLU A C 1
ATOM 3046 O O . GLU A 1 395 ? 10.902 -8.958 -19.741 1.00 82.12 395 GLU A O 1
ATOM 3051 N N . GLY A 1 396 ? 11.756 -7.244 -20.914 1.00 85.19 396 GLY A N 1
ATOM 3052 C CA . GLY A 1 396 ? 10.724 -6.285 -20.509 1.00 85.19 396 GLY A CA 1
ATOM 3053 C C . GLY A 1 396 ? 9.322 -6.701 -20.964 1.00 85.19 396 GLY A C 1
ATOM 3054 O O . GLY A 1 396 ? 8.371 -6.686 -20.181 1.00 85.19 396 GLY A O 1
ATOM 3055 N N . ARG A 1 397 ? 9.180 -7.189 -22.205 1.00 87.38 397 ARG A N 1
ATOM 3056 C CA . ARG A 1 397 ? 7.921 -7.770 -22.701 1.00 87.38 397 ARG A CA 1
ATOM 3057 C C . ARG A 1 397 ? 7.490 -8.990 -21.887 1.00 87.38 397 ARG A C 1
ATOM 3059 O O . ARG A 1 397 ? 6.296 -9.165 -21.641 1.00 87.38 397 ARG A O 1
ATOM 3066 N N . HIS A 1 398 ? 8.429 -9.837 -21.472 1.00 78.75 398 HIS A N 1
ATOM 3067 C CA . HIS A 1 398 ? 8.123 -10.989 -20.629 1.00 78.75 398 HIS A CA 1
ATOM 3068 C C . HIS A 1 398 ? 7.542 -10.552 -19.278 1.00 78.75 398 HIS A C 1
ATOM 3070 O O . HIS A 1 398 ? 6.496 -11.062 -18.881 1.00 78.75 398 HIS A O 1
ATOM 3076 N N . LEU A 1 399 ? 8.140 -9.548 -18.625 1.00 82.44 399 LEU A N 1
ATOM 3077 C CA . LEU A 1 399 ? 7.615 -8.971 -17.380 1.00 82.44 399 LEU A CA 1
ATOM 3078 C C . LEU A 1 399 ? 6.194 -8.414 -17.562 1.00 82.44 399 LEU A C 1
ATOM 3080 O O . LEU A 1 399 ? 5.309 -8.701 -16.752 1.00 82.44 399 LEU A O 1
ATOM 3084 N N . ILE A 1 400 ? 5.947 -7.679 -18.653 1.00 86.69 400 ILE A N 1
ATOM 3085 C CA . ILE A 1 400 ? 4.626 -7.109 -18.962 1.00 86.69 400 ILE A CA 1
ATOM 3086 C C . ILE A 1 400 ? 3.590 -8.220 -19.184 1.00 86.69 400 ILE A C 1
ATOM 3088 O O . ILE A 1 400 ? 2.540 -8.222 -18.544 1.00 86.69 400 ILE A O 1
ATOM 3092 N N . THR A 1 401 ? 3.872 -9.183 -20.063 1.00 80.88 401 THR A N 1
ATOM 3093 C CA . THR A 1 401 ? 2.927 -10.262 -20.414 1.00 80.88 401 THR A CA 1
ATOM 3094 C C . THR A 1 401 ? 2.652 -11.204 -19.240 1.00 80.88 401 THR A C 1
ATOM 3096 O O . THR A 1 401 ? 1.495 -11.562 -19.003 1.00 80.88 401 THR A O 1
ATOM 3099 N N . GLN A 1 402 ? 3.675 -11.549 -18.451 1.00 76.88 402 GLN A N 1
ATOM 3100 C CA . GLN A 1 402 ? 3.512 -12.310 -17.211 1.00 76.88 402 GLN A CA 1
ATOM 3101 C C . GLN A 1 402 ? 2.667 -11.532 -16.194 1.00 76.88 402 GLN A C 1
ATOM 3103 O O . GLN A 1 402 ? 1.762 -12.103 -15.581 1.00 76.88 402 GLN A O 1
ATOM 3108 N N . GLY A 1 403 ? 2.924 -10.229 -16.046 1.00 83.88 403 GLY A N 1
ATOM 3109 C CA . GLY A 1 403 ? 2.139 -9.341 -15.197 1.00 83.88 403 GLY A CA 1
ATOM 3110 C C . GLY A 1 403 ? 0.667 -9.310 -15.606 1.00 83.88 403 GLY A C 1
ATOM 3111 O O . GLY A 1 403 ? -0.203 -9.507 -14.762 1.00 83.88 403 GLY A O 1
ATOM 3112 N N . VAL A 1 404 ? 0.369 -9.142 -16.899 1.00 85.25 404 VAL A N 1
ATOM 3113 C CA . VAL A 1 404 ? -1.010 -9.119 -17.418 1.00 85.25 404 VAL A CA 1
ATOM 3114 C C . VAL A 1 404 ? -1.729 -10.436 -17.118 1.00 85.25 404 VAL A C 1
ATOM 3116 O O . VAL A 1 404 ? -2.860 -10.416 -16.626 1.00 85.25 404 VAL A O 1
ATOM 3119 N N . ALA A 1 405 ? -1.077 -11.578 -17.351 1.00 77.81 405 ALA A N 1
ATOM 3120 C CA . ALA A 1 405 ? -1.644 -12.888 -17.035 1.00 77.81 405 ALA A CA 1
ATOM 3121 C C . ALA A 1 405 ? -1.930 -13.041 -15.530 1.00 77.81 405 ALA A C 1
ATOM 3123 O O . ALA A 1 405 ? -3.024 -13.458 -15.146 1.00 77.81 405 ALA A O 1
ATOM 3124 N N . ALA A 1 406 ? -0.986 -12.634 -14.676 1.00 79.62 406 ALA A N 1
ATOM 3125 C CA . ALA A 1 406 ? -1.142 -12.674 -13.225 1.00 79.62 406 ALA A CA 1
ATOM 3126 C C . ALA A 1 406 ? -2.270 -11.755 -12.725 1.00 79.62 406 ALA A C 1
ATOM 3128 O O . ALA A 1 406 ? -3.045 -12.167 -11.861 1.00 79.62 406 ALA A O 1
ATOM 3129 N N . VAL A 1 407 ? -2.426 -10.551 -13.291 1.00 87.19 407 VAL A N 1
ATOM 3130 C CA . VAL A 1 407 ? -3.536 -9.642 -12.954 1.00 87.19 407 VAL A CA 1
ATOM 3131 C C . VAL A 1 407 ? -4.874 -10.275 -13.309 1.00 87.19 407 VAL A C 1
ATOM 3133 O O . VAL A 1 407 ? -5.775 -10.304 -12.473 1.00 87.19 407 VAL A O 1
ATOM 3136 N N . LYS A 1 408 ? -5.012 -10.815 -14.523 1.00 84.75 408 LYS A N 1
ATOM 3137 C CA . LYS A 1 408 ? -6.272 -11.425 -14.955 1.00 84.75 408 LYS A CA 1
ATOM 3138 C C . LYS A 1 408 ? -6.622 -12.661 -14.123 1.00 84.75 408 LYS A C 1
ATOM 3140 O O . LYS A 1 408 ? -7.760 -12.770 -13.676 1.00 84.75 408 LYS A O 1
ATOM 3145 N N . ALA A 1 409 ? -5.651 -13.535 -13.847 1.00 78.31 409 ALA A N 1
ATOM 3146 C CA . ALA A 1 409 ? -5.842 -14.686 -12.964 1.00 78.31 409 ALA A CA 1
ATOM 3147 C C . ALA A 1 409 ? -6.266 -14.251 -11.552 1.00 78.31 409 ALA A C 1
ATOM 3149 O O . ALA A 1 409 ? -7.252 -14.753 -11.023 1.00 78.31 409 ALA A O 1
ATOM 3150 N N . SER A 1 410 ? -5.585 -13.256 -10.978 1.00 80.38 410 SER A N 1
ATOM 3151 C CA . SER A 1 410 ? -5.907 -12.731 -9.645 1.00 80.38 410 SER A CA 1
ATOM 3152 C C . SER A 1 410 ? -7.309 -12.120 -9.586 1.00 80.38 410 SER A C 1
ATOM 3154 O O . SER A 1 410 ? -8.032 -12.331 -8.620 1.00 80.38 410 SER A O 1
ATOM 3156 N N . VAL A 1 411 ? -7.733 -11.392 -10.625 1.00 83.06 411 VAL A N 1
ATOM 3157 C CA . VAL A 1 411 ? -9.090 -10.827 -10.703 1.00 83.06 411 VAL A CA 1
ATOM 3158 C C . VAL A 1 411 ? -10.150 -11.923 -10.788 1.00 83.06 411 VAL A C 1
ATOM 3160 O O . VAL A 1 411 ? -11.157 -11.836 -10.090 1.00 83.06 411 VAL A O 1
ATOM 3163 N N . LEU A 1 412 ? -9.925 -12.965 -11.594 1.00 80.56 412 LEU A N 1
ATOM 3164 C CA . LEU A 1 412 ? -10.845 -14.105 -11.692 1.00 80.56 412 LEU A CA 1
ATOM 3165 C C . LEU A 1 412 ? -10.973 -14.864 -10.361 1.00 80.56 412 LEU A C 1
ATOM 3167 O O . LEU A 1 412 ? -12.048 -15.375 -10.059 1.00 80.56 412 LEU A O 1
ATOM 3171 N N . GLN A 1 413 ? -9.911 -14.874 -9.552 1.00 73.06 413 GLN A N 1
ATOM 3172 C CA . GLN A 1 413 ? -9.895 -15.446 -8.201 1.00 73.06 413 GLN A CA 1
ATOM 3173 C C . GLN A 1 413 ? -10.419 -14.495 -7.107 1.00 73.06 413 GLN A C 1
ATOM 3175 O O . GLN A 1 413 ? -10.469 -14.862 -5.934 1.00 73.06 413 GLN A O 1
ATOM 3180 N N . GLY A 1 414 ? -10.802 -13.259 -7.450 1.00 73.38 414 GLY A N 1
ATOM 3181 C CA . GLY A 1 414 ? -11.216 -12.240 -6.477 1.00 73.38 414 GLY A CA 1
ATOM 3182 C C . GLY A 1 414 ? -10.071 -11.650 -5.635 1.00 73.38 414 GLY A C 1
ATOM 3183 O O . GLY A 1 414 ? -10.312 -10.865 -4.717 1.00 73.38 414 GLY A O 1
ATOM 3184 N N . SER A 1 415 ? -8.817 -11.966 -5.961 1.00 75.44 415 SER A N 1
ATOM 3185 C CA . SER A 1 415 ? -7.592 -11.495 -5.303 1.00 75.44 415 SER A CA 1
ATOM 3186 C C . SER A 1 415 ? -7.189 -10.088 -5.777 1.00 75.44 415 SER A C 1
ATOM 3188 O O . SER A 1 415 ? -6.101 -9.849 -6.310 1.00 75.44 415 SER A O 1
ATOM 3190 N N . TYR A 1 416 ? -8.082 -9.113 -5.579 1.00 81.19 416 TYR A N 1
ATOM 3191 C CA . TYR A 1 416 ? -7.948 -7.749 -6.113 1.00 81.19 416 TYR A CA 1
ATOM 3192 C C . TYR A 1 416 ? -6.737 -6.974 -5.599 1.00 81.19 416 TYR A C 1
ATOM 3194 O O . TYR A 1 416 ? -6.174 -6.165 -6.333 1.00 81.19 416 TYR A O 1
ATOM 3202 N N . PHE A 1 417 ? -6.324 -7.193 -4.350 1.00 77.88 417 PHE A N 1
ATOM 3203 C CA . PHE A 1 417 ? -5.165 -6.493 -3.798 1.00 77.88 417 PHE A CA 1
ATOM 3204 C C . PHE A 1 417 ? -3.885 -6.861 -4.559 1.00 77.88 417 PHE A C 1
ATOM 3206 O O . PHE A 1 417 ? -3.161 -5.973 -5.006 1.00 77.88 417 PHE A O 1
ATOM 3213 N N . SER A 1 418 ? -3.625 -8.158 -4.741 1.00 79.81 418 SER A N 1
ATOM 3214 C CA . SER A 1 418 ? -2.456 -8.634 -5.486 1.00 79.81 418 SER A CA 1
ATOM 3215 C C . SER A 1 418 ? -2.526 -8.216 -6.950 1.00 79.81 418 SER A C 1
ATOM 3217 O O . SER A 1 418 ? -1.542 -7.711 -7.485 1.00 79.81 418 SER A O 1
ATOM 3219 N N . ALA A 1 419 ? -3.717 -8.285 -7.556 1.00 86.75 419 ALA A N 1
ATOM 3220 C CA . ALA A 1 419 ? -3.949 -7.791 -8.910 1.00 86.75 419 ALA A CA 1
ATOM 3221 C C . ALA A 1 419 ? -3.540 -6.314 -9.079 1.00 86.75 419 ALA A C 1
ATOM 3223 O O . ALA A 1 419 ? -2.897 -5.964 -10.063 1.00 86.75 419 ALA A O 1
ATOM 3224 N N . ARG A 1 420 ? -3.864 -5.439 -8.117 1.00 89.56 420 ARG A N 1
ATOM 3225 C CA . ARG A 1 420 ? -3.506 -4.006 -8.156 1.00 89.56 420 ARG A CA 1
ATOM 3226 C C . ARG A 1 420 ? -2.001 -3.771 -8.047 1.00 89.56 420 ARG A C 1
ATOM 3228 O O . ARG A 1 420 ? -1.477 -2.933 -8.775 1.00 89.56 420 ARG A O 1
ATOM 3235 N N . ASN A 1 421 ? -1.310 -4.514 -7.180 1.00 83.81 421 ASN A N 1
ATOM 3236 C CA . ASN A 1 421 ? 0.146 -4.416 -7.055 1.00 83.81 421 ASN A CA 1
ATOM 3237 C C . ASN A 1 421 ? 0.842 -4.879 -8.341 1.00 83.81 421 ASN A C 1
ATOM 3239 O O . ASN A 1 421 ? 1.665 -4.165 -8.908 1.00 83.81 421 ASN A O 1
ATOM 3243 N N . THR A 1 422 ? 0.463 -6.047 -8.864 1.00 87.19 422 THR A N 1
ATOM 3244 C CA . THR A 1 422 ? 1.021 -6.549 -10.125 1.00 87.19 422 THR A CA 1
ATOM 3245 C C . THR A 1 422 ? 0.710 -5.612 -11.294 1.00 87.19 422 THR A C 1
ATOM 3247 O O . THR A 1 422 ? 1.579 -5.381 -12.131 1.00 87.19 422 THR A O 1
ATOM 3250 N N . LEU A 1 423 ? -0.489 -5.016 -11.325 1.00 93.56 423 LEU A N 1
ATOM 3251 C CA . LEU A 1 423 ? -0.864 -4.004 -12.312 1.00 93.56 423 LEU A CA 1
ATOM 3252 C C . LEU A 1 423 ? 0.015 -2.751 -12.213 1.00 93.56 423 LEU A C 1
ATOM 3254 O O . LEU A 1 423 ? 0.442 -2.240 -13.241 1.00 93.56 423 LEU A O 1
ATOM 3258 N N . GLY A 1 424 ? 0.309 -2.261 -11.008 1.00 91.75 424 GLY A N 1
ATOM 3259 C CA . GLY A 1 424 ? 1.224 -1.133 -10.823 1.00 91.75 424 GLY A CA 1
ATOM 3260 C C . GLY A 1 424 ? 2.632 -1.453 -11.321 1.00 91.75 424 GLY A C 1
ATOM 3261 O O . GLY A 1 424 ? 3.171 -0.718 -12.146 1.00 91.75 424 GLY A O 1
ATOM 3262 N N . ALA A 1 425 ? 3.177 -2.596 -10.897 1.00 87.25 425 ALA A N 1
ATOM 3263 C CA . ALA A 1 425 ? 4.512 -3.056 -11.274 1.00 87.25 425 ALA A CA 1
ATOM 3264 C C . ALA A 1 425 ? 4.682 -3.226 -12.795 1.00 87.25 425 ALA A C 1
ATOM 3266 O O . ALA A 1 425 ? 5.660 -2.749 -13.360 1.00 87.25 425 ALA A O 1
ATOM 3267 N N . LEU A 1 426 ? 3.721 -3.858 -13.483 1.00 92.44 426 LEU A N 1
ATOM 3268 C CA . LEU A 1 426 ? 3.800 -4.008 -14.944 1.00 92.44 426 LEU A CA 1
ATOM 3269 C C . LEU A 1 426 ? 3.596 -2.673 -15.673 1.00 92.44 426 LEU A C 1
ATOM 3271 O O . LEU A 1 426 ? 4.144 -2.481 -16.759 1.00 92.44 426 LEU A O 1
ATOM 3275 N N . CYS A 1 427 ? 2.791 -1.758 -15.111 1.00 94.62 427 CYS A N 1
ATOM 3276 C CA . CYS A 1 427 ? 2.575 -0.440 -15.705 1.00 94.62 427 CYS A CA 1
ATOM 3277 C C . CYS A 1 427 ? 3.866 0.371 -15.730 1.00 94.62 427 CYS A C 1
ATOM 3279 O O . CYS A 1 427 ? 4.071 1.079 -16.707 1.00 94.62 427 CYS A O 1
ATOM 3281 N N . HIS A 1 428 ? 4.729 0.232 -14.722 1.00 92.06 428 HIS A N 1
ATOM 3282 C CA . HIS A 1 428 ? 6.047 0.862 -14.708 1.00 92.06 428 HIS A CA 1
ATOM 3283 C C . HIS A 1 428 ? 6.855 0.480 -15.957 1.00 92.06 428 HIS A C 1
ATOM 3285 O O . HIS A 1 428 ? 7.092 1.318 -16.822 1.00 92.06 428 HIS A O 1
ATOM 3291 N N . THR A 1 429 ? 7.136 -0.815 -16.140 1.00 93.00 429 THR A N 1
ATOM 3292 C CA . THR A 1 429 ? 7.904 -1.321 -17.292 1.00 93.00 429 THR A CA 1
ATOM 3293 C C . THR A 1 429 ? 7.260 -0.985 -18.638 1.00 93.00 429 THR A C 1
ATOM 3295 O O . THR A 1 429 ? 7.949 -0.680 -19.613 1.00 93.00 429 THR A O 1
ATOM 3298 N N . LEU A 1 430 ? 5.925 -1.000 -18.715 1.00 96.50 430 LEU A N 1
ATOM 3299 C CA . LEU A 1 430 ? 5.205 -0.584 -19.920 1.00 96.50 430 LEU A CA 1
ATOM 3300 C C . LEU A 1 430 ? 5.370 0.914 -20.220 1.00 96.50 430 LEU A C 1
ATOM 3302 O O . LEU A 1 430 ? 5.420 1.290 -21.390 1.00 96.50 430 LEU A O 1
ATOM 3306 N N . GLN A 1 431 ? 5.391 1.764 -19.194 1.00 95.69 431 GLN A N 1
ATOM 3307 C CA . GLN A 1 431 ? 5.527 3.213 -19.335 1.00 95.69 431 GLN A CA 1
ATOM 3308 C C . GLN A 1 431 ? 6.972 3.581 -19.709 1.00 95.69 431 GLN A C 1
ATOM 3310 O O . GLN A 1 431 ? 7.156 4.333 -20.670 1.00 95.69 431 GLN A O 1
ATOM 3315 N N . ASP A 1 432 ? 7.971 2.970 -19.067 1.00 93.69 432 ASP A N 1
ATOM 3316 C CA . ASP A 1 432 ? 9.404 3.174 -19.340 1.00 93.69 432 ASP A CA 1
ATOM 3317 C C . ASP A 1 432 ? 9.783 2.868 -20.781 1.00 93.69 432 ASP A C 1
ATOM 3319 O O . ASP A 1 432 ? 10.522 3.632 -21.400 1.00 93.69 432 ASP A O 1
ATOM 3323 N N . PHE A 1 433 ? 9.180 1.839 -21.387 1.00 96.12 433 PHE A N 1
ATOM 3324 C CA . PHE A 1 433 ? 9.353 1.569 -22.815 1.00 96.12 433 PHE A CA 1
ATOM 3325 C C . PHE A 1 433 ? 9.161 2.829 -23.678 1.00 96.12 433 PHE A C 1
ATOM 3327 O O . PHE A 1 433 ? 9.915 3.056 -24.625 1.00 96.12 433 PHE A O 1
ATOM 3334 N N . TYR A 1 434 ? 8.162 3.664 -23.379 1.00 96.50 434 TYR A N 1
ATOM 3335 C CA . TYR A 1 434 ? 7.889 4.870 -24.163 1.00 96.50 434 TYR A CA 1
ATOM 3336 C C . TYR A 1 434 ? 8.841 6.024 -23.843 1.00 96.50 434 TYR A C 1
ATOM 3338 O O . TYR A 1 434 ? 9.006 6.897 -24.700 1.00 96.50 434 TYR A O 1
ATOM 3346 N N . SER A 1 435 ? 9.472 6.027 -22.664 1.00 93.50 435 SER A N 1
ATOM 3347 C CA . SER A 1 435 ? 10.486 7.019 -22.296 1.00 93.50 435 SER A CA 1
ATOM 3348 C C . SER A 1 435 ? 11.879 6.656 -22.822 1.00 93.50 435 SER A C 1
ATOM 3350 O O . SER A 1 435 ? 12.589 7.518 -23.346 1.00 93.50 435 SER A O 1
ATOM 3352 N N . HIS A 1 436 ? 12.257 5.378 -22.756 1.00 94.31 436 HIS A N 1
ATOM 3353 C CA . HIS A 1 436 ? 13.635 4.923 -22.972 1.00 94.31 436 HIS A CA 1
ATOM 3354 C C . HIS A 1 436 ? 13.878 4.321 -24.365 1.00 94.31 436 HIS A C 1
ATOM 3356 O O . HIS A 1 436 ? 15.026 4.144 -24.779 1.00 94.31 436 HIS A O 1
ATOM 3362 N N . SER A 1 437 ? 12.819 4.031 -25.135 1.00 95.62 437 SER A N 1
ATOM 3363 C CA . SER A 1 437 ? 12.933 3.576 -26.530 1.00 95.62 437 SER A CA 1
ATOM 3364 C C . SER A 1 437 ? 12.747 4.700 -27.547 1.00 95.62 437 SER A C 1
ATOM 3366 O O . SER A 1 437 ? 12.268 5.788 -27.229 1.00 95.62 437 SER A O 1
ATOM 3368 N N . ASN A 1 438 ? 13.060 4.415 -28.811 1.00 95.94 438 ASN A N 1
ATOM 3369 C CA . ASN A 1 438 ? 12.802 5.318 -29.931 1.00 95.94 438 ASN A CA 1
ATOM 3370 C C . ASN A 1 438 ? 11.368 5.244 -30.505 1.00 95.94 438 ASN A C 1
ATOM 3372 O O . ASN A 1 438 ? 11.128 5.722 -31.618 1.00 95.94 438 ASN A O 1
ATOM 3376 N N . TRP A 1 439 ? 10.409 4.604 -29.823 1.00 96.19 439 TRP A N 1
ATOM 3377 C CA . TRP A 1 439 ? 9.077 4.338 -30.388 1.00 96.19 439 TRP A CA 1
ATOM 3378 C C . TRP A 1 439 ? 8.333 5.605 -30.840 1.00 96.19 439 TRP A C 1
ATOM 3380 O O . TRP A 1 439 ? 7.645 5.597 -31.866 1.00 96.19 439 TRP A O 1
ATOM 3390 N N . VAL A 1 440 ? 8.487 6.707 -30.104 1.00 95.00 440 VAL A N 1
ATOM 3391 C CA . VAL A 1 440 ? 7.860 7.996 -30.429 1.00 95.00 440 VAL A CA 1
ATOM 3392 C C . VAL A 1 440 ? 8.545 8.649 -31.636 1.00 95.00 440 VAL A C 1
ATOM 3394 O O . VAL A 1 440 ? 7.882 9.209 -32.516 1.00 95.00 440 VAL A O 1
ATOM 3397 N N . GLU A 1 441 ? 9.865 8.519 -31.715 1.00 95.31 441 GLU A N 1
ATOM 3398 C CA . GLU A 1 441 ? 10.749 9.023 -32.763 1.00 95.31 441 GLU A CA 1
ATOM 3399 C C . GLU A 1 441 ? 10.522 8.308 -34.098 1.00 95.31 441 GLU A C 1
ATOM 3401 O O . GLU A 1 441 ? 10.638 8.928 -35.154 1.00 95.31 441 GLU A O 1
ATOM 3406 N N . LEU A 1 442 ? 10.087 7.041 -34.073 1.00 94.38 442 LEU A N 1
ATOM 3407 C CA . LEU A 1 442 ? 9.642 6.301 -35.264 1.00 94.38 442 LEU A CA 1
ATOM 3408 C C . LEU A 1 442 ? 8.375 6.889 -35.919 1.00 94.38 442 LEU A C 1
ATOM 3410 O O . LEU A 1 442 ? 7.931 6.405 -36.967 1.00 94.38 442 LEU A O 1
ATOM 3414 N N . GLY A 1 443 ? 7.776 7.923 -35.320 1.00 91.19 443 GLY A N 1
ATOM 3415 C CA . GLY A 1 443 ? 6.567 8.574 -35.813 1.00 91.19 443 GLY A CA 1
ATOM 3416 C C . GLY A 1 443 ? 5.285 7.824 -35.457 1.00 91.19 443 GLY A C 1
ATOM 3417 O O . GLY A 1 443 ? 4.226 8.164 -35.983 1.00 91.19 443 GLY A O 1
ATOM 3418 N N . SER A 1 444 ? 5.354 6.835 -34.562 1.00 92.44 444 SER A N 1
ATOM 3419 C CA . SER A 1 444 ? 4.205 6.038 -34.135 1.00 92.44 444 SER A CA 1
ATOM 3420 C C . SER A 1 444 ? 3.134 6.906 -33.465 1.00 92.44 444 SER A C 1
ATOM 3422 O O . SER A 1 444 ? 3.428 7.823 -32.693 1.00 92.44 444 SER A O 1
ATOM 3424 N N . THR A 1 445 ? 1.869 6.624 -33.776 1.00 89.19 445 THR A N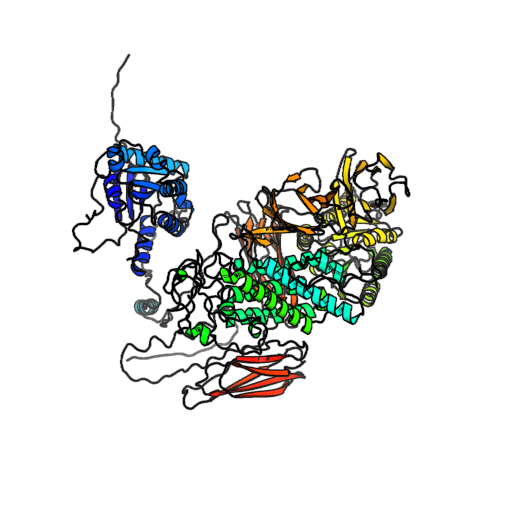 1
ATOM 3425 C CA . THR A 1 445 ? 0.695 7.341 -33.242 1.00 89.19 445 THR A CA 1
ATOM 3426 C C . THR A 1 445 ? -0.203 6.458 -32.377 1.00 89.19 445 THR A C 1
ATOM 3428 O O . THR A 1 445 ? -1.204 6.943 -31.863 1.00 89.19 445 THR A O 1
ATOM 3431 N N . ALA A 1 446 ? 0.129 5.173 -32.234 1.00 92.38 446 ALA A N 1
ATOM 3432 C CA . ALA A 1 446 ? -0.623 4.194 -31.455 1.00 92.38 446 ALA A CA 1
ATOM 3433 C C . ALA A 1 446 ? 0.324 3.376 -30.556 1.00 92.38 446 ALA A C 1
ATOM 3435 O O . ALA A 1 446 ? 1.484 3.188 -30.945 1.00 92.38 446 ALA A O 1
ATOM 3436 N N . PRO A 1 447 ? -0.153 2.880 -29.398 1.00 94.50 447 PRO A N 1
ATOM 3437 C CA . PRO A 1 447 ? 0.622 2.010 -28.518 1.00 94.50 447 PRO A CA 1
ATOM 3438 C C . PRO A 1 447 ? 1.220 0.797 -29.236 1.00 94.50 447 PRO A C 1
ATOM 3440 O O . PRO A 1 447 ? 0.665 0.280 -30.212 1.00 94.50 447 PRO A O 1
ATOM 3443 N N . PHE A 1 448 ? 2.359 0.313 -28.742 1.00 93.62 448 PHE A N 1
ATOM 3444 C CA . PHE A 1 448 ? 2.984 -0.891 -29.275 1.00 93.62 448 PHE A CA 1
ATOM 3445 C C . PHE A 1 448 ? 2.317 -2.148 -28.700 1.00 93.62 448 PHE A C 1
ATOM 3447 O O . PHE A 1 448 ? 2.821 -2.771 -27.768 1.00 93.62 448 PHE A O 1
ATOM 3454 N N . GLY A 1 449 ? 1.175 -2.538 -29.277 1.00 85.94 449 GLY A N 1
ATOM 3455 C CA . GLY A 1 449 ? 0.357 -3.657 -28.787 1.00 85.94 449 GLY A CA 1
ATOM 3456 C C . GLY A 1 449 ? 1.090 -5.003 -28.652 1.00 85.94 449 GLY A C 1
ATOM 3457 O O . GLY A 1 449 ? 0.659 -5.853 -27.878 1.00 85.94 449 GLY A O 1
ATOM 3458 N N . THR A 1 450 ? 2.223 -5.200 -29.338 1.00 85.94 450 THR A N 1
ATOM 3459 C CA . THR A 1 450 ? 3.085 -6.387 -29.178 1.00 85.94 450 THR A CA 1
ATOM 3460 C C . THR A 1 450 ? 3.613 -6.554 -27.749 1.00 85.94 450 THR A C 1
ATOM 3462 O O . THR A 1 450 ? 3.833 -7.685 -27.323 1.00 85.94 450 THR A O 1
ATOM 3465 N N . LEU A 1 451 ? 3.775 -5.469 -26.982 1.00 87.81 451 LEU A N 1
ATOM 3466 C CA . LEU A 1 451 ? 4.251 -5.538 -25.593 1.00 87.81 451 LEU A CA 1
ATOM 3467 C C . LEU A 1 451 ? 3.275 -6.254 -24.657 1.00 87.81 451 LEU A C 1
ATOM 3469 O O . LEU A 1 451 ? 3.707 -6.868 -23.691 1.00 87.81 451 LEU A O 1
ATOM 3473 N N . ILE A 1 452 ? 1.976 -6.187 -24.951 1.00 85.56 452 ILE A N 1
ATOM 3474 C CA . ILE A 1 452 ? 0.915 -6.740 -24.096 1.00 85.56 452 ILE A CA 1
ATOM 3475 C C . ILE A 1 452 ? 0.320 -8.034 -24.666 1.00 85.56 452 ILE A C 1
ATOM 3477 O O . ILE A 1 452 ? -0.262 -8.820 -23.926 1.00 85.56 452 ILE A O 1
ATOM 3481 N N . LYS A 1 453 ? 0.480 -8.268 -25.976 1.00 75.25 453 LYS A N 1
ATOM 3482 C CA . LYS A 1 453 ? -0.058 -9.427 -26.697 1.00 75.25 453 LYS A CA 1
ATOM 3483 C C . LYS A 1 453 ? 1.046 -10.424 -27.033 1.00 75.25 453 LYS A C 1
ATOM 3485 O O . LYS A 1 453 ? 1.793 -10.176 -27.987 1.00 75.25 453 LYS A O 1
ATOM 3490 N N . PRO A 1 454 ? 1.197 -11.516 -26.268 1.00 66.00 454 PRO A N 1
ATOM 3491 C CA . PRO A 1 454 ? 2.297 -12.468 -26.426 1.00 66.00 454 PRO A CA 1
ATOM 3492 C C . PRO A 1 454 ? 2.338 -13.170 -27.793 1.00 66.00 454 PRO A C 1
ATOM 3494 O O . PRO A 1 454 ? 3.405 -13.501 -28.304 1.00 66.00 454 PRO A O 1
ATOM 3497 N N . GLU A 1 455 ? 1.184 -13.334 -28.431 1.00 59.34 455 GLU A N 1
ATOM 3498 C CA . GLU A 1 455 ? 1.018 -13.975 -29.734 1.00 59.34 455 GLU A CA 1
ATOM 3499 C C . GLU A 1 455 ? 1.557 -13.151 -30.912 1.00 59.34 455 GLU A C 1
ATOM 3501 O O . GLU A 1 455 ? 1.760 -13.685 -32.004 1.00 59.34 455 GLU A O 1
ATOM 3506 N N . LEU A 1 456 ? 1.781 -11.847 -30.720 1.00 71.88 456 LEU A N 1
ATOM 3507 C CA . LEU A 1 456 ? 2.325 -10.983 -31.764 1.00 71.88 456 LEU A CA 1
ATOM 3508 C C . LEU A 1 456 ? 3.857 -11.113 -31.823 1.00 71.88 456 LEU A C 1
ATOM 3510 O O . LEU A 1 456 ? 4.518 -11.119 -30.789 1.00 71.88 456 LEU A O 1
ATOM 3514 N N . PRO A 1 457 ? 4.481 -11.191 -33.005 1.00 71.25 457 PRO A N 1
ATOM 3515 C CA . PRO A 1 457 ? 5.935 -11.300 -33.087 1.00 71.25 457 PRO A CA 1
ATOM 3516 C C . PRO A 1 457 ? 6.628 -9.973 -32.726 1.00 71.25 457 PRO A C 1
ATOM 3518 O O . PRO A 1 457 ? 6.236 -8.902 -33.207 1.00 71.25 457 PRO A O 1
ATOM 3521 N N . LEU A 1 458 ? 7.694 -10.042 -31.917 1.00 80.88 458 LEU A N 1
ATOM 3522 C CA . LEU A 1 458 ? 8.564 -8.899 -31.610 1.00 80.88 458 LEU A CA 1
ATOM 3523 C C . LEU A 1 458 ? 9.574 -8.702 -32.748 1.00 80.88 458 LEU A C 1
ATOM 3525 O O . LEU A 1 458 ? 10.677 -9.242 -32.745 1.00 80.88 458 LEU A O 1
ATOM 3529 N N . ASN A 1 459 ? 9.156 -7.946 -33.761 1.00 79.62 459 ASN A N 1
ATOM 3530 C CA . ASN A 1 459 ? 9.920 -7.733 -34.987 1.00 79.62 459 ASN A CA 1
ATOM 3531 C C . ASN A 1 459 ? 10.608 -6.363 -35.028 1.00 79.62 459 ASN A C 1
ATOM 3533 O O . ASN A 1 459 ? 10.312 -5.461 -34.252 1.00 79.62 459 ASN A O 1
ATOM 3537 N N . ASN A 1 460 ? 11.486 -6.189 -36.021 1.00 86.31 460 ASN A N 1
ATOM 3538 C CA . ASN A 1 460 ? 12.153 -4.923 -36.343 1.00 86.31 460 ASN A CA 1
ATOM 3539 C C . ASN A 1 460 ? 13.085 -4.372 -35.253 1.00 86.31 460 ASN A C 1
ATOM 3541 O O . ASN A 1 460 ? 13.403 -3.189 -35.274 1.00 86.31 460 ASN A O 1
ATOM 3545 N N . LEU A 1 461 ? 13.622 -5.223 -34.381 1.00 92.62 461 LEU A N 1
ATOM 3546 C CA . LEU A 1 461 ? 14.674 -4.826 -33.444 1.00 92.62 461 LEU A CA 1
ATOM 3547 C C . LEU A 1 461 ? 15.973 -4.454 -34.184 1.00 92.62 461 LEU A C 1
ATOM 3549 O O . LEU A 1 461 ? 16.308 -5.027 -35.238 1.00 92.62 461 LEU A O 1
ATOM 3553 N N . ALA A 1 462 ? 16.696 -3.469 -33.653 1.00 91.69 462 ALA A N 1
ATOM 3554 C CA . ALA A 1 462 ? 18.059 -3.162 -34.058 1.00 91.69 462 ALA A CA 1
ATOM 3555 C C . ALA A 1 462 ? 19.012 -4.205 -33.459 1.00 91.69 462 ALA A C 1
ATOM 3557 O O . ALA A 1 462 ? 19.101 -4.353 -32.245 1.00 91.69 462 ALA A O 1
ATOM 3558 N N . GLY A 1 463 ? 19.759 -4.919 -34.305 1.00 85.25 463 GLY A N 1
ATOM 3559 C CA . GLY A 1 463 ? 20.678 -5.952 -33.825 1.00 85.25 463 GLY A CA 1
ATOM 3560 C C . GLY A 1 463 ? 21.812 -5.379 -32.955 1.00 85.25 463 GLY A C 1
ATOM 3561 O O . GLY A 1 463 ? 22.091 -4.177 -33.036 1.00 85.25 463 GLY A O 1
ATOM 3562 N N . PRO A 1 464 ? 22.533 -6.218 -32.187 1.00 82.44 464 PRO A N 1
ATOM 3563 C CA . PRO A 1 464 ? 23.605 -5.767 -31.288 1.00 82.44 464 PRO A CA 1
ATOM 3564 C C . PRO A 1 464 ? 24.731 -4.988 -31.985 1.00 82.44 464 PRO A C 1
ATOM 3566 O O . PRO A 1 464 ? 25.357 -4.121 -31.386 1.00 82.44 464 PRO A O 1
ATOM 3569 N N . SER A 1 465 ? 24.978 -5.278 -33.267 1.00 87.31 465 SER A N 1
ATOM 3570 C CA . SER A 1 465 ? 25.986 -4.615 -34.104 1.00 87.31 465 SER A CA 1
ATOM 3571 C C . SER A 1 465 ? 25.421 -3.538 -35.034 1.00 87.31 465 SER A C 1
ATOM 3573 O O . SER A 1 465 ? 26.174 -2.966 -35.817 1.00 87.31 465 SER A O 1
ATOM 3575 N N . THR A 1 466 ? 24.108 -3.284 -35.002 1.00 93.75 466 THR A N 1
ATOM 3576 C CA . THR A 1 466 ? 23.474 -2.247 -35.829 1.00 93.75 466 THR A CA 1
ATOM 3577 C C . THR A 1 466 ? 23.672 -0.891 -35.149 1.00 93.75 466 THR A C 1
ATOM 3579 O O . THR A 1 466 ? 23.128 -0.714 -34.057 1.00 93.75 466 THR A O 1
ATOM 3582 N N . PRO A 1 467 ? 24.410 0.062 -35.752 1.00 95.94 467 PRO A N 1
ATOM 3583 C CA . PRO A 1 467 ? 24.516 1.416 -35.217 1.00 95.94 467 PRO A CA 1
ATOM 3584 C C . PRO A 1 467 ? 23.140 2.076 -35.220 1.00 95.94 467 PRO A C 1
ATOM 3586 O O . PRO A 1 467 ? 22.425 1.989 -36.220 1.00 95.94 467 PRO A O 1
ATOM 3589 N N . THR A 1 468 ? 22.769 2.721 -34.120 1.00 96.88 468 THR A N 1
ATOM 3590 C CA . THR A 1 468 ? 21.457 3.349 -33.957 1.00 96.88 468 THR A CA 1
ATOM 3591 C C . THR A 1 468 ? 21.503 4.848 -33.714 1.00 96.88 468 THR A C 1
ATOM 3593 O O . THR A 1 468 ? 20.591 5.545 -34.161 1.00 96.88 468 THR A O 1
ATOM 3596 N N . CYS A 1 469 ? 22.582 5.355 -33.119 1.00 95.62 469 CYS A N 1
ATOM 3597 C CA . CYS A 1 469 ? 22.759 6.771 -32.825 1.00 95.62 469 CYS A CA 1
ATOM 3598 C C . CYS A 1 469 ? 24.088 7.335 -33.342 1.00 95.62 469 CYS A C 1
ATOM 3600 O O . CYS A 1 469 ? 25.080 6.627 -33.530 1.00 95.62 469 CYS A O 1
ATOM 3602 N N . ARG A 1 470 ? 24.086 8.651 -33.539 1.00 95.50 470 ARG A N 1
ATOM 3603 C CA . ARG A 1 470 ? 25.254 9.537 -33.583 1.00 95.50 470 ARG A CA 1
ATOM 3604 C C . ARG A 1 470 ? 25.235 10.436 -32.346 1.00 95.50 470 ARG A C 1
ATOM 3606 O O . ARG A 1 470 ? 24.213 10.533 -31.677 1.00 95.50 470 ARG A O 1
ATOM 3613 N N . SER A 1 471 ? 26.359 11.078 -32.059 1.00 95.06 471 SER A N 1
ATOM 3614 C CA . SER A 1 471 ? 26.490 11.952 -30.896 1.00 95.06 471 SER A CA 1
ATOM 3615 C C . SER A 1 471 ? 25.564 13.148 -30.986 1.00 95.06 471 SER A C 1
ATOM 3617 O O . SER A 1 471 ? 25.354 13.700 -32.071 1.00 95.06 471 SER A O 1
ATOM 3619 N N . CYS A 1 472 ? 25.015 13.534 -29.843 1.00 92.12 472 CYS A N 1
ATOM 3620 C CA . CYS A 1 472 ? 24.120 14.667 -29.742 1.00 92.12 472 CYS A CA 1
ATOM 3621 C C . CYS A 1 472 ? 24.814 15.981 -30.094 1.00 92.12 472 CYS A C 1
ATOM 3623 O O . CYS A 1 472 ? 25.971 16.226 -29.752 1.00 92.12 472 CYS A O 1
ATOM 3625 N N . THR A 1 473 ? 24.067 16.864 -30.750 1.00 86.38 473 THR A N 1
ATOM 3626 C CA . THR A 1 473 ? 24.473 18.249 -30.980 1.00 86.38 473 THR A CA 1
ATOM 3627 C C . THR A 1 473 ? 23.610 19.163 -30.121 1.00 86.38 473 THR A C 1
ATOM 3629 O O . THR A 1 473 ? 22.448 19.385 -30.449 1.00 86.38 473 THR A O 1
ATOM 3632 N N . GLY A 1 474 ? 24.175 19.697 -29.037 1.00 81.56 474 GLY A N 1
ATOM 3633 C CA . GLY A 1 474 ? 23.423 20.468 -28.041 1.00 81.56 474 GLY A CA 1
ATOM 3634 C C . GLY A 1 474 ? 22.787 19.588 -26.960 1.00 81.56 474 GLY A C 1
ATOM 3635 O O . GLY A 1 474 ? 22.983 18.377 -26.942 1.00 81.56 474 GLY A O 1
ATOM 3636 N N . SER A 1 475 ? 22.052 20.216 -26.041 1.00 76.88 475 SER A N 1
ATOM 3637 C CA . SER A 1 475 ? 21.474 19.561 -24.858 1.00 76.88 475 SER A CA 1
ATOM 3638 C C . SER A 1 475 ? 20.112 18.899 -25.095 1.00 76.88 475 SER A C 1
ATOM 3640 O O . SER A 1 475 ? 19.594 18.275 -24.186 1.00 76.88 475 SER A O 1
ATOM 3642 N N . ASP A 1 476 ? 19.498 19.080 -26.268 1.00 83.25 476 ASP A N 1
ATOM 3643 C CA . ASP A 1 476 ? 18.185 18.511 -26.617 1.00 83.25 476 ASP A CA 1
ATOM 3644 C C . ASP A 1 476 ? 18.277 17.406 -27.683 1.00 83.25 476 ASP A C 1
ATOM 3646 O O . ASP A 1 476 ? 17.268 17.059 -28.297 1.00 83.25 476 ASP A O 1
ATOM 3650 N N . CYS A 1 477 ? 19.497 16.904 -27.933 1.00 90.25 477 CYS A N 1
ATOM 3651 C CA . CYS A 1 477 ? 19.814 15.703 -28.714 1.00 90.25 477 CYS A CA 1
ATOM 3652 C C . CYS A 1 477 ? 19.048 15.520 -30.038 1.00 90.25 477 CYS A C 1
ATOM 3654 O O . CYS A 1 477 ? 18.897 14.398 -30.532 1.00 90.25 477 CYS A O 1
ATOM 3656 N N . ARG A 1 478 ? 18.601 16.612 -30.672 1.00 89.50 478 ARG A N 1
ATOM 3657 C CA . ARG A 1 478 ? 17.798 16.521 -31.894 1.00 89.50 478 ARG A CA 1
ATOM 3658 C C . ARG A 1 478 ? 18.570 15.811 -32.994 1.00 89.50 478 ARG A C 1
ATOM 3660 O O . ARG A 1 478 ? 19.749 16.063 -33.232 1.00 89.50 478 ARG A O 1
ATOM 3667 N N . ASP A 1 479 ? 17.857 14.926 -33.680 1.00 85.69 479 ASP A N 1
ATOM 3668 C CA . ASP A 1 479 ? 18.368 14.125 -34.785 1.00 85.69 479 ASP A CA 1
ATOM 3669 C C . ASP A 1 479 ? 19.549 13.202 -34.414 1.00 85.69 479 ASP A C 1
ATOM 3671 O O . ASP A 1 479 ? 20.330 12.841 -35.297 1.00 85.69 479 ASP A O 1
ATOM 3675 N N . ASN A 1 480 ? 19.720 12.795 -33.151 1.00 93.69 480 ASN A N 1
ATOM 3676 C CA . ASN A 1 480 ? 20.782 11.854 -32.768 1.00 93.69 480 ASN A CA 1
ATOM 3677 C C . ASN A 1 480 ? 20.537 10.416 -33.285 1.00 93.69 480 ASN A C 1
ATOM 3679 O O . ASN A 1 480 ? 21.494 9.698 -33.568 1.00 93.69 480 ASN A O 1
ATOM 3683 N N . ILE A 1 481 ? 19.285 9.995 -33.495 1.00 95.88 481 ILE A N 1
ATOM 3684 C CA . ILE A 1 481 ? 18.955 8.690 -34.085 1.00 95.88 481 ILE A CA 1
ATOM 3685 C C . ILE A 1 481 ? 19.282 8.706 -35.581 1.00 95.88 481 ILE A C 1
ATOM 3687 O O . ILE A 1 481 ? 18.914 9.622 -36.321 1.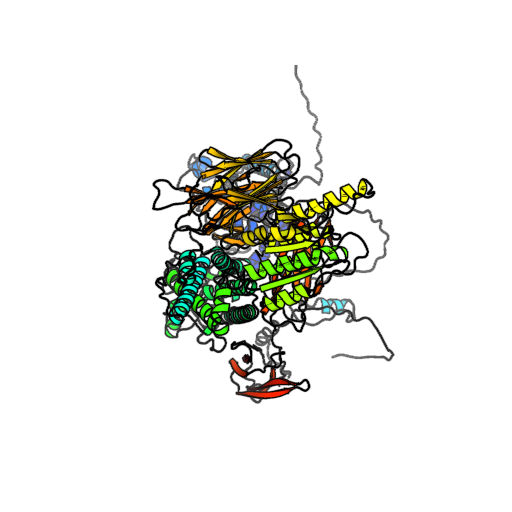00 95.88 481 ILE A O 1
ATOM 3691 N N . LEU A 1 482 ? 19.962 7.661 -36.055 1.00 96.50 482 LEU A N 1
ATOM 3692 C CA . LEU A 1 482 ? 20.400 7.583 -37.444 1.00 96.50 482 LEU A CA 1
ATOM 3693 C C . LEU A 1 482 ? 19.202 7.507 -38.415 1.00 96.50 482 LEU A C 1
ATOM 3695 O O . LEU A 1 482 ? 18.285 6.708 -38.203 1.00 96.50 482 LEU A O 1
ATOM 3699 N N . PRO A 1 483 ? 19.223 8.240 -39.548 1.00 94.94 483 PRO A N 1
ATOM 3700 C CA . PRO A 1 483 ? 18.115 8.246 -40.509 1.00 94.94 483 PRO A CA 1
ATOM 3701 C C . PRO A 1 483 ? 17.726 6.861 -41.045 1.00 94.94 483 PRO A C 1
ATOM 3703 O O . PRO A 1 483 ? 16.557 6.616 -41.330 1.00 94.94 483 PRO A O 1
ATOM 3706 N N . GLU A 1 484 ? 18.683 5.933 -41.165 1.00 93.81 484 GLU A N 1
ATOM 3707 C CA . GLU A 1 484 ? 18.422 4.557 -41.608 1.00 93.81 484 GLU A CA 1
ATOM 3708 C C . GLU A 1 484 ? 17.559 3.773 -40.605 1.00 93.81 484 GLU A C 1
ATOM 3710 O O . GLU A 1 484 ? 16.725 2.967 -41.023 1.00 93.81 484 GLU A O 1
ATOM 3715 N N . ILE A 1 485 ? 17.703 4.044 -39.303 1.00 96.56 485 ILE A N 1
ATOM 3716 C CA . ILE A 1 485 ? 16.877 3.450 -38.243 1.00 96.56 485 ILE A CA 1
ATOM 3717 C C . ILE A 1 485 ? 15.441 3.939 -38.353 1.00 96.56 485 ILE A C 1
ATOM 3719 O O . ILE A 1 485 ? 14.523 3.119 -38.344 1.00 96.56 485 ILE A O 1
ATOM 3723 N N . LEU A 1 486 ? 15.248 5.247 -38.536 1.00 95.06 486 LEU A N 1
ATOM 3724 C CA . LEU A 1 486 ? 13.921 5.842 -38.708 1.00 95.06 486 LEU A CA 1
ATOM 3725 C C . LEU A 1 486 ? 13.255 5.346 -40.002 1.00 95.06 486 LEU A C 1
ATOM 3727 O O . LEU A 1 486 ? 12.106 4.904 -39.981 1.00 95.06 486 LEU A O 1
ATOM 3731 N N . LEU A 1 487 ? 13.993 5.331 -41.118 1.00 94.38 487 LEU A N 1
ATOM 3732 C CA . LEU A 1 487 ? 13.492 4.888 -42.424 1.00 94.38 487 LEU A CA 1
ATOM 3733 C C . LEU A 1 487 ? 13.076 3.411 -42.414 1.00 94.38 487 LEU A C 1
ATOM 3735 O O . LEU A 1 487 ? 12.043 3.051 -42.976 1.00 94.38 487 LEU A O 1
ATOM 3739 N N . ARG A 1 488 ? 13.877 2.550 -41.775 1.00 93.38 488 ARG A N 1
ATOM 3740 C CA . ARG A 1 488 ? 13.598 1.110 -41.659 1.00 93.38 488 ARG A CA 1
ATOM 3741 C C . ARG A 1 488 ? 12.722 0.752 -40.461 1.00 93.38 488 ARG A C 1
ATOM 3743 O O . ARG A 1 488 ? 12.446 -0.430 -40.266 1.00 93.38 488 ARG A O 1
ATOM 3750 N N . LYS A 1 489 ? 12.299 1.745 -39.674 1.00 93.44 489 LYS A N 1
ATOM 3751 C CA . LYS A 1 489 ? 11.520 1.582 -38.440 1.00 93.44 489 LYS A CA 1
ATOM 3752 C C . LYS A 1 489 ? 12.128 0.553 -37.486 1.00 93.44 489 LYS A C 1
ATOM 3754 O O . LYS A 1 489 ? 11.435 -0.336 -36.994 1.00 93.44 489 LYS A O 1
ATOM 3759 N N . LYS A 1 490 ? 13.443 0.642 -37.284 1.00 95.25 490 LYS A N 1
ATOM 3760 C CA . LYS A 1 490 ? 14.169 -0.231 -36.362 1.00 95.25 490 LYS A CA 1
ATOM 3761 C C . LYS A 1 490 ? 14.006 0.268 -34.926 1.00 95.25 490 LYS A C 1
ATOM 3763 O O . LYS A 1 490 ? 14.247 1.442 -34.658 1.00 95.25 490 LYS A O 1
ATOM 3768 N N . LEU A 1 491 ? 13.599 -0.622 -34.028 1.00 95.44 491 LEU A N 1
ATOM 3769 C CA . LEU A 1 491 ? 13.421 -0.328 -32.609 1.00 95.44 491 LEU A CA 1
ATOM 3770 C C . LEU A 1 491 ? 14.773 -0.388 -31.882 1.00 95.44 491 LEU A C 1
ATOM 3772 O O . LEU A 1 491 ? 15.537 -1.329 -32.112 1.00 95.44 491 LEU A O 1
ATOM 3776 N N . THR A 1 492 ? 15.062 0.612 -31.051 1.00 96.38 492 THR A N 1
ATOM 3777 C CA . THR A 1 492 ? 16.257 0.690 -30.193 1.00 96.38 492 THR A CA 1
ATOM 3778 C C . THR A 1 492 ? 15.911 1.362 -28.864 1.00 96.38 492 THR A C 1
ATOM 3780 O O . THR A 1 492 ? 14.998 2.196 -28.834 1.00 96.38 492 THR A O 1
ATOM 3783 N N . SER A 1 493 ? 16.607 1.011 -27.784 1.00 95.62 493 SER A N 1
ATOM 3784 C CA . SER A 1 493 ? 16.545 1.724 -26.502 1.00 95.62 493 SER A CA 1
ATOM 3785 C C . SER A 1 493 ? 17.896 2.288 -26.066 1.00 95.62 493 SER A C 1
ATOM 3787 O O . SER A 1 493 ? 18.945 2.002 -26.655 1.00 95.62 493 SER A O 1
ATOM 3789 N N . GLY A 1 494 ? 17.849 3.177 -25.076 1.00 94.00 494 GLY A N 1
ATOM 3790 C CA . GLY A 1 494 ? 19.029 3.769 -24.477 1.00 94.00 494 GLY A CA 1
ATOM 3791 C C . GLY A 1 494 ? 19.812 2.754 -23.652 1.00 94.00 494 GLY A C 1
ATOM 3792 O O . GLY A 1 494 ? 19.239 1.962 -22.911 1.00 94.00 494 GLY A O 1
ATOM 3793 N N . TYR A 1 495 ? 21.138 2.770 -23.778 1.00 93.69 495 TYR A N 1
ATOM 3794 C CA . TYR A 1 495 ? 21.992 2.063 -22.831 1.00 93.69 495 TYR A CA 1
ATOM 3795 C C . TYR A 1 495 ? 22.164 2.884 -21.555 1.00 93.69 495 TYR A C 1
ATOM 3797 O O . TYR A 1 495 ? 22.464 4.066 -21.657 1.00 93.69 495 TYR A O 1
ATOM 3805 N N . PHE A 1 496 ? 22.038 2.273 -20.382 1.00 89.31 496 PHE A N 1
ATOM 3806 C CA . PHE A 1 496 ? 22.170 2.949 -19.096 1.00 89.31 496 PHE A CA 1
ATOM 3807 C C . PHE A 1 496 ? 23.178 2.235 -18.190 1.00 89.31 496 PHE A C 1
ATOM 3809 O O . PHE A 1 496 ? 23.165 1.011 -18.039 1.00 89.31 496 PHE A O 1
ATOM 3816 N N . SER A 1 497 ? 24.071 3.000 -17.557 1.00 80.25 497 SER A N 1
ATOM 3817 C CA . SER A 1 497 ? 24.896 2.492 -16.459 1.00 80.25 497 SER A CA 1
ATOM 3818 C C . SER A 1 497 ? 25.469 3.620 -15.610 1.00 80.25 497 SER A C 1
ATOM 3820 O O . SER A 1 497 ? 26.137 4.519 -16.115 1.00 80.25 497 SER A O 1
ATOM 3822 N N . VAL A 1 498 ? 25.313 3.511 -14.291 1.00 74.56 498 VAL A N 1
ATOM 3823 C CA . VAL A 1 498 ? 25.934 4.438 -13.326 1.00 74.56 498 VAL A CA 1
ATOM 3824 C C . VAL A 1 498 ? 27.393 4.103 -13.005 1.00 74.56 498 VAL A C 1
ATOM 3826 O O . VAL A 1 498 ? 28.115 4.925 -12.447 1.00 74.56 498 VAL A O 1
ATOM 3829 N N . TYR A 1 499 ? 27.856 2.899 -13.357 1.00 70.12 499 TYR A N 1
ATOM 3830 C CA . TYR A 1 499 ? 29.192 2.411 -12.989 1.00 70.12 499 TYR A CA 1
ATOM 3831 C C . TYR A 1 499 ? 30.152 2.336 -14.174 1.00 70.12 499 TYR A C 1
ATOM 3833 O O . TYR A 1 499 ? 31.364 2.455 -13.993 1.00 70.12 499 TYR A O 1
ATOM 3841 N N . SER A 1 500 ? 29.634 2.157 -15.390 1.00 79.31 500 SER A N 1
ATOM 3842 C CA . SER A 1 500 ? 30.444 1.920 -16.581 1.00 79.31 500 SER A CA 1
ATOM 3843 C C . SER A 1 500 ? 30.036 2.827 -17.730 1.00 79.31 500 SER A C 1
ATOM 3845 O O . SER A 1 500 ? 28.860 2.991 -18.009 1.00 79.31 500 SER A O 1
ATOM 3847 N N . SER A 1 501 ? 31.006 3.346 -18.479 1.00 84.94 501 SER A N 1
ATOM 3848 C CA . SER A 1 501 ? 30.729 4.006 -19.759 1.00 84.94 501 SER A CA 1
ATOM 3849 C C . SER A 1 501 ? 30.594 3.019 -20.926 1.00 84.94 501 SER A C 1
ATOM 3851 O O . SER A 1 501 ? 30.485 3.417 -22.086 1.00 84.94 501 SER A O 1
ATOM 3853 N N . ARG A 1 502 ? 30.660 1.705 -20.668 1.00 85.19 502 ARG A N 1
ATOM 3854 C CA . ARG A 1 502 ? 30.632 0.675 -21.713 1.00 85.19 502 ARG A CA 1
ATOM 3855 C C . ARG A 1 502 ? 29.228 0.539 -22.303 1.00 85.19 502 ARG A C 1
ATOM 3857 O O . ARG A 1 502 ? 28.294 0.168 -21.611 1.00 85.19 502 ARG A O 1
ATOM 3864 N N . LYS A 1 503 ? 29.140 0.728 -23.618 1.00 91.88 503 LYS A N 1
ATOM 3865 C CA . LYS A 1 503 ? 27.998 0.366 -24.465 1.00 91.88 503 LYS A CA 1
ATOM 3866 C C . LYS A 1 503 ? 28.491 -0.090 -25.845 1.00 91.88 503 LYS A C 1
ATOM 3868 O O . LYS A 1 503 ? 29.629 0.243 -26.210 1.00 91.88 503 LYS A O 1
ATOM 3873 N N . PRO A 1 504 ? 27.700 -0.858 -26.616 1.00 93.81 504 PRO A N 1
ATOM 3874 C CA . PRO A 1 504 ? 28.097 -1.271 -27.957 1.00 93.81 504 PRO A CA 1
ATOM 3875 C C . PRO A 1 504 ? 28.308 -0.070 -28.890 1.00 93.81 504 PRO A C 1
ATOM 3877 O O . PRO A 1 504 ? 27.635 0.955 -28.790 1.00 93.81 504 PRO A O 1
ATOM 3880 N N . ALA A 1 505 ? 29.264 -0.195 -29.812 1.00 92.00 505 ALA A N 1
ATOM 3881 C CA . ALA A 1 505 ? 29.625 0.896 -30.712 1.00 92.00 505 ALA A CA 1
ATOM 3882 C C . ALA A 1 505 ? 28.436 1.313 -31.593 1.00 92.00 505 ALA A C 1
ATOM 3884 O O . ALA A 1 505 ? 27.788 0.474 -32.219 1.00 92.00 505 ALA A O 1
ATOM 3885 N N . GLY A 1 506 ? 28.176 2.620 -31.655 1.00 93.38 506 GLY A N 1
ATOM 3886 C CA . GLY A 1 506 ? 27.070 3.184 -32.427 1.00 93.38 506 GLY A CA 1
ATOM 3887 C C . GLY A 1 506 ? 25.699 3.093 -31.751 1.00 93.38 506 GLY A C 1
ATOM 3888 O O . GLY A 1 506 ? 24.728 3.532 -32.358 1.00 93.38 506 GLY A O 1
ATOM 3889 N N . LYS A 1 507 ? 25.584 2.541 -30.535 1.00 96.00 507 LYS A N 1
ATOM 3890 C CA . LYS A 1 507 ? 24.312 2.482 -29.802 1.00 96.00 507 LYS A CA 1
ATOM 3891 C C . LYS A 1 507 ? 24.022 3.765 -29.024 1.00 96.00 507 LYS A C 1
ATOM 3893 O O . LYS A 1 507 ? 24.930 4.437 -28.527 1.00 96.00 507 LYS A O 1
ATOM 3898 N N . CYS A 1 508 ? 22.739 4.085 -28.925 1.00 94.69 508 CYS A N 1
ATOM 3899 C CA . CYS A 1 508 ? 22.236 5.200 -28.136 1.00 94.69 508 CYS A CA 1
ATOM 3900 C C . CYS A 1 508 ? 22.519 4.966 -26.650 1.00 94.69 508 CYS A C 1
ATOM 3902 O O . CYS A 1 508 ? 22.415 3.838 -26.174 1.00 94.69 508 CYS A O 1
ATOM 3904 N N . SER A 1 509 ? 22.877 6.014 -25.917 1.00 94.94 509 SER A N 1
ATOM 3905 C CA . SER A 1 509 ? 22.728 5.973 -24.462 1.00 94.94 509 SER A CA 1
ATOM 3906 C C . SER A 1 509 ? 21.308 6.327 -24.072 1.00 94.94 509 SER A C 1
ATOM 3908 O O . SER A 1 509 ? 20.535 6.840 -24.883 1.00 94.94 509 SER A O 1
ATOM 3910 N N . HIS A 1 510 ? 20.975 6.041 -22.829 1.00 92.25 510 HIS A N 1
ATOM 3911 C CA . HIS A 1 510 ? 19.791 6.554 -22.186 1.00 92.25 510 HIS A CA 1
ATOM 3912 C C . HIS A 1 510 ? 19.909 8.072 -22.047 1.00 92.25 510 HIS A C 1
ATOM 3914 O O . HIS A 1 510 ? 19.060 8.794 -22.561 1.00 92.25 510 HIS A O 1
ATOM 3920 N N . GLY A 1 511 ? 21.036 8.553 -21.516 1.00 84.62 511 GLY A N 1
ATOM 3921 C CA . GLY A 1 511 ? 21.282 9.970 -21.262 1.00 84.62 511 GLY A CA 1
ATOM 3922 C C . GLY A 1 511 ? 20.975 10.361 -19.819 1.00 84.62 511 GLY A C 1
ATOM 3923 O O . GLY A 1 511 ? 20.564 9.542 -18.993 1.00 84.62 511 GLY A O 1
ATOM 3924 N N . GLY A 1 512 ? 21.198 11.636 -19.508 1.00 77.69 512 GLY A N 1
ATOM 3925 C CA . GLY A 1 512 ? 21.058 12.179 -18.157 1.00 77.69 512 GLY A CA 1
ATOM 3926 C C . GLY A 1 512 ? 22.337 12.126 -17.312 1.00 77.69 512 GLY A C 1
ATOM 3927 O O . GLY A 1 512 ? 23.320 11.468 -17.640 1.00 77.69 512 GLY A O 1
ATOM 3928 N N . PHE A 1 513 ? 22.314 12.860 -16.198 1.00 70.69 513 PHE A N 1
ATOM 3929 C CA . PHE A 1 513 ? 23.504 13.190 -15.402 1.00 70.69 513 PHE A CA 1
ATOM 3930 C C . PHE A 1 513 ? 24.263 11.976 -14.835 1.00 70.69 513 PHE A C 1
ATOM 3932 O O . PHE A 1 513 ? 25.488 12.004 -14.765 1.00 70.69 513 PHE A O 1
ATOM 3939 N N . LEU A 1 514 ? 23.557 10.913 -14.437 1.00 70.88 514 LEU A N 1
ATOM 3940 C CA . LEU A 1 514 ? 24.181 9.723 -13.843 1.00 70.88 514 LEU A CA 1
ATOM 3941 C C . LEU A 1 514 ? 24.526 8.629 -14.861 1.00 70.88 514 LEU A C 1
ATOM 3943 O O . LEU A 1 514 ? 25.216 7.673 -14.503 1.00 70.88 514 LEU A O 1
ATOM 3947 N N . ASP A 1 515 ? 24.069 8.740 -16.111 1.00 83.06 515 ASP A N 1
ATOM 3948 C CA . ASP A 1 515 ? 24.339 7.729 -17.129 1.00 83.06 515 ASP A CA 1
ATOM 3949 C C . ASP A 1 515 ? 25.755 7.895 -17.686 1.00 83.06 515 ASP A C 1
ATOM 3951 O O . ASP A 1 515 ? 26.010 8.685 -18.598 1.00 83.06 515 ASP A O 1
ATOM 3955 N N . ARG A 1 516 ? 26.699 7.097 -17.181 1.00 84.25 516 ARG A N 1
ATOM 3956 C CA . ARG A 1 516 ? 28.092 7.120 -17.646 1.00 84.25 516 ARG A CA 1
ATOM 3957 C C . ARG A 1 516 ? 28.241 6.638 -19.079 1.00 84.25 516 ARG A C 1
ATOM 3959 O O . ARG A 1 516 ? 29.254 6.947 -19.710 1.00 84.25 516 ARG A O 1
ATOM 3966 N N . THR A 1 517 ? 27.285 5.883 -19.617 1.00 89.69 517 THR A N 1
ATOM 3967 C CA . THR A 1 517 ? 27.365 5.443 -21.014 1.00 89.69 517 THR A CA 1
ATOM 3968 C C . THR A 1 517 ? 27.227 6.625 -21.975 1.00 89.69 517 THR A C 1
ATOM 3970 O O . THR A 1 517 ? 27.807 6.580 -23.062 1.00 89.69 517 THR A O 1
ATOM 3973 N N . SER A 1 518 ? 26.547 7.702 -21.555 1.00 91.31 518 SER A N 1
ATOM 3974 C CA . SER A 1 518 ? 26.362 8.935 -22.335 1.00 91.31 518 SER A CA 1
ATOM 3975 C C . SER A 1 518 ? 27.669 9.695 -22.592 1.00 91.31 518 SER A C 1
ATOM 3977 O O . SER A 1 518 ? 27.754 10.473 -23.541 1.00 91.31 518 SER A O 1
ATOM 3979 N N . LEU A 1 519 ? 28.711 9.415 -21.800 1.00 86.69 519 LEU A N 1
ATOM 3980 C CA . LEU A 1 519 ? 30.062 9.962 -21.957 1.00 86.69 519 LEU A CA 1
ATOM 3981 C C . LEU A 1 519 ? 30.869 9.248 -23.052 1.00 86.69 519 LEU A C 1
ATOM 3983 O O . LEU A 1 519 ? 31.951 9.701 -23.427 1.00 86.69 519 LEU A O 1
ATOM 3987 N N . ARG A 1 520 ? 30.373 8.116 -23.565 1.00 89.75 520 ARG A N 1
ATOM 3988 C CA . ARG A 1 520 ? 31.032 7.338 -24.615 1.00 89.75 520 ARG A CA 1
ATOM 3989 C C . ARG A 1 520 ? 30.328 7.528 -25.948 1.00 89.75 520 ARG A C 1
ATOM 3991 O O . ARG A 1 520 ? 29.118 7.369 -26.053 1.00 89.75 520 ARG A O 1
ATOM 3998 N N . GLU A 1 521 ? 31.115 7.760 -26.993 1.00 88.69 521 GLU A N 1
ATOM 3999 C CA . GLU A 1 521 ? 30.620 7.905 -28.362 1.00 88.69 521 GLU A CA 1
ATOM 4000 C C . GLU A 1 521 ? 29.768 6.695 -28.816 1.00 88.69 521 GLU A C 1
ATOM 4002 O O . GLU A 1 521 ? 30.233 5.549 -28.715 1.00 88.69 521 GLU A O 1
ATOM 4007 N N . PRO A 1 522 ? 28.548 6.918 -29.349 1.00 94.12 522 PRO A N 1
ATOM 4008 C CA . PRO A 1 522 ? 27.903 8.223 -29.575 1.00 94.12 522 PRO A CA 1
ATOM 4009 C C . PRO A 1 522 ? 27.444 8.929 -28.282 1.00 94.12 522 PRO A C 1
ATOM 4011 O O . PRO A 1 522 ? 26.693 8.332 -27.525 1.00 94.12 522 PRO A O 1
ATOM 4014 N N . THR A 1 523 ? 27.871 10.165 -28.013 1.00 91.88 523 THR A N 1
ATOM 4015 C CA . THR A 1 523 ? 27.602 10.870 -26.739 1.00 91.88 523 THR A CA 1
ATOM 4016 C C . THR A 1 523 ? 26.180 11.443 -26.637 1.00 91.88 523 THR A C 1
ATOM 4018 O O . THR A 1 523 ? 25.553 11.740 -27.656 1.00 91.88 523 THR A O 1
ATOM 4021 N N . GLY A 1 524 ? 25.674 11.602 -25.408 1.00 89.06 524 GLY A N 1
ATOM 4022 C CA . GLY A 1 524 ? 24.268 11.945 -25.117 1.00 89.06 524 GLY A CA 1
ATOM 4023 C C . GLY A 1 524 ? 23.306 10.765 -25.327 1.00 89.06 524 GLY A C 1
ATOM 4024 O O . GLY A 1 524 ? 23.749 9.660 -25.647 1.00 89.06 524 GLY A O 1
ATOM 4025 N N . GLY A 1 525 ? 22.002 10.962 -25.127 1.00 91.44 525 GLY A N 1
ATOM 4026 C CA . GLY A 1 525 ? 21.021 9.875 -25.070 1.00 91.44 525 GLY A CA 1
ATOM 4027 C C . GLY A 1 525 ? 19.656 10.154 -25.701 1.00 91.44 525 GLY A C 1
ATOM 4028 O O . GLY A 1 525 ? 19.468 11.141 -26.409 1.00 91.44 525 GLY A O 1
ATOM 4029 N N . ILE A 1 526 ? 18.723 9.214 -25.520 1.00 93.25 526 ILE A N 1
ATOM 4030 C CA . ILE A 1 526 ? 17.379 9.228 -26.132 1.00 93.25 526 ILE A CA 1
ATOM 4031 C C . ILE A 1 526 ? 16.228 9.235 -25.108 1.00 93.25 526 ILE A C 1
ATOM 4033 O O . ILE A 1 526 ? 15.079 8.984 -25.483 1.00 93.25 526 ILE A O 1
ATOM 4037 N N . ASN A 1 527 ? 16.500 9.493 -23.827 1.00 89.62 527 ASN A N 1
ATOM 4038 C CA . ASN A 1 527 ? 15.490 9.452 -22.768 1.00 89.62 527 ASN A CA 1
ATOM 4039 C C . ASN A 1 527 ? 14.516 10.639 -22.787 1.00 89.62 527 ASN A C 1
ATOM 4041 O O . ASN A 1 527 ? 14.846 11.763 -23.180 1.00 89.62 527 ASN A O 1
ATOM 4045 N N . LYS A 1 528 ? 13.285 10.380 -22.340 1.00 93.38 528 LYS A N 1
ATOM 4046 C CA . LYS A 1 528 ? 12.159 11.330 -22.331 1.00 93.38 528 LYS A CA 1
ATOM 4047 C C . LYS A 1 528 ? 11.578 11.488 -20.922 1.00 93.38 528 LYS A C 1
ATOM 4049 O O . LYS A 1 528 ? 10.394 11.788 -20.778 1.00 93.38 528 LYS A O 1
ATOM 4054 N N . ASP A 1 529 ? 12.411 11.300 -19.901 1.00 87.19 529 ASP A N 1
ATOM 4055 C CA . ASP A 1 529 ? 11.989 11.185 -18.499 1.00 87.19 529 ASP A CA 1
ATOM 4056 C C . ASP A 1 529 ? 11.355 12.466 -17.977 1.00 87.19 529 ASP A C 1
ATOM 4058 O O . ASP A 1 529 ? 10.421 12.438 -17.183 1.00 87.19 529 ASP A O 1
ATOM 4062 N N . ASP A 1 530 ? 11.830 13.609 -18.448 1.00 85.19 530 ASP A N 1
ATOM 4063 C CA . ASP A 1 530 ? 11.229 14.900 -18.181 1.00 85.19 530 ASP A CA 1
ATOM 4064 C C . ASP A 1 530 ? 11.450 15.856 -19.357 1.00 85.19 530 ASP A C 1
ATOM 4066 O O . ASP A 1 530 ? 12.157 15.569 -20.325 1.00 85.19 530 ASP A O 1
ATOM 4070 N N . ILE A 1 531 ? 10.821 17.026 -19.291 1.00 85.56 531 ILE A N 1
ATOM 4071 C CA . ILE A 1 531 ? 10.876 18.037 -20.357 1.00 85.56 531 ILE A CA 1
ATOM 4072 C C . ILE A 1 531 ? 12.286 18.606 -20.627 1.00 85.56 531 ILE A C 1
ATOM 4074 O O . ILE A 1 531 ? 12.471 19.294 -21.631 1.00 85.56 531 ILE A O 1
ATOM 4078 N N . ARG A 1 532 ? 13.263 18.365 -19.744 1.00 84.38 532 ARG A N 1
ATOM 4079 C CA . ARG A 1 532 ? 14.667 18.801 -19.839 1.00 84.38 532 ARG A CA 1
ATOM 4080 C C . ARG A 1 532 ? 15.628 17.666 -20.196 1.00 84.38 532 ARG A C 1
ATOM 4082 O O . ARG A 1 532 ? 16.813 17.948 -20.354 1.00 84.38 532 ARG A O 1
ATOM 4089 N N . SER A 1 533 ? 15.152 16.425 -20.289 1.00 88.38 533 SER A N 1
ATOM 4090 C CA . SER A 1 533 ? 15.952 15.290 -20.757 1.00 88.38 533 SER A CA 1
ATOM 4091 C C . SER A 1 533 ? 16.447 15.515 -22.186 1.00 88.38 533 SER A C 1
ATOM 4093 O O . SER A 1 533 ? 15.917 16.364 -22.910 1.00 88.38 533 SER A O 1
ATOM 4095 N N . ASP A 1 534 ? 17.409 14.701 -22.616 1.00 90.94 534 ASP A N 1
ATOM 4096 C CA . ASP A 1 534 ? 17.992 14.768 -23.954 1.00 90.94 534 ASP A CA 1
ATOM 4097 C C . ASP A 1 534 ? 16.899 14.743 -25.038 1.00 90.94 534 ASP A C 1
ATOM 4099 O O . ASP A 1 534 ? 16.932 15.545 -25.962 1.00 90.94 534 ASP A O 1
ATOM 4103 N N . HIS A 1 535 ? 15.862 13.906 -24.904 1.00 93.19 535 HIS A N 1
ATOM 4104 C CA . HIS A 1 535 ? 14.686 13.901 -25.792 1.00 93.19 535 HIS A CA 1
ATOM 4105 C C . HIS A 1 535 ? 13.428 14.513 -25.149 1.00 93.19 535 HIS A C 1
ATOM 4107 O O . HIS A 1 535 ? 12.304 14.279 -25.603 1.00 93.19 535 HIS A O 1
ATOM 4113 N N . GLY A 1 536 ? 13.578 15.362 -24.131 1.00 90.38 536 GLY A N 1
ATOM 4114 C CA . GLY A 1 536 ? 12.477 15.925 -23.340 1.00 90.38 536 GLY A CA 1
ATOM 4115 C C . GLY A 1 536 ? 11.422 16.698 -24.142 1.00 90.38 536 GLY A C 1
ATOM 4116 O O . GLY A 1 536 ? 10.261 16.777 -23.745 1.00 90.38 536 GLY A O 1
ATOM 4117 N N . PHE A 1 537 ? 11.752 17.181 -25.344 1.00 92.31 537 PHE A N 1
ATOM 4118 C CA . PHE A 1 537 ? 10.782 17.781 -26.272 1.00 92.31 537 PHE A CA 1
ATOM 4119 C C . PHE A 1 537 ? 9.695 16.799 -26.763 1.00 92.31 537 PHE A C 1
ATOM 4121 O O . PHE A 1 537 ? 8.659 17.235 -27.270 1.00 92.31 537 PHE A O 1
ATOM 4128 N N . LEU A 1 538 ? 9.905 15.487 -26.610 1.00 94.38 538 LEU A N 1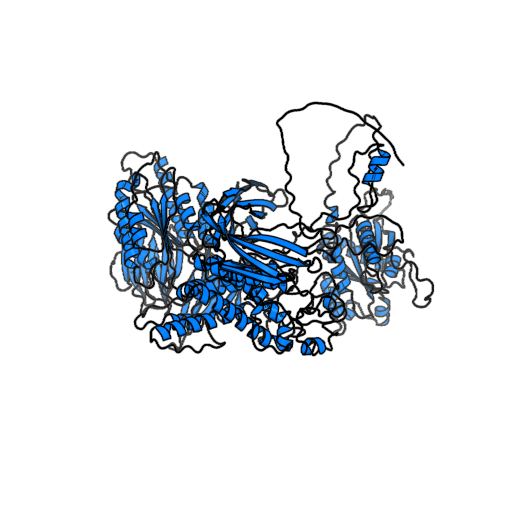
ATOM 4129 C CA . LEU A 1 538 ? 8.930 14.425 -26.888 1.00 94.38 538 LEU A CA 1
ATOM 4130 C C . LEU A 1 538 ? 8.242 13.886 -25.629 1.00 94.38 538 LEU A C 1
ATOM 4132 O O . LEU A 1 538 ? 7.357 13.040 -25.764 1.00 94.38 538 LEU A O 1
ATOM 4136 N N . HIS A 1 539 ? 8.587 14.387 -24.440 1.00 93.00 539 HIS A N 1
ATOM 4137 C CA . HIS A 1 539 ? 8.084 13.896 -23.154 1.00 93.00 539 HIS A CA 1
ATOM 4138 C C . HIS A 1 539 ? 6.552 13.786 -23.114 1.00 93.00 539 HIS A C 1
ATOM 4140 O O . HIS A 1 539 ? 6.015 12.714 -22.857 1.00 93.00 539 HIS A O 1
ATOM 4146 N N . LEU A 1 540 ? 5.826 14.854 -23.470 1.00 93.06 540 LEU A N 1
ATOM 4147 C CA . LEU A 1 540 ? 4.354 14.841 -23.458 1.00 93.06 540 LEU A CA 1
ATOM 4148 C C . LEU A 1 540 ? 3.762 13.802 -24.421 1.00 93.06 540 LEU A C 1
ATOM 4150 O O . LEU A 1 540 ? 2.759 13.164 -24.115 1.00 93.06 540 LEU A O 1
ATOM 4154 N N . ARG A 1 541 ? 4.402 13.590 -25.577 1.00 94.12 541 ARG A N 1
ATOM 4155 C CA . ARG A 1 541 ? 3.957 12.592 -26.557 1.00 94.12 541 ARG A CA 1
ATOM 4156 C C . ARG A 1 541 ? 4.244 11.166 -26.080 1.00 94.12 541 ARG A C 1
ATOM 4158 O O . ARG A 1 541 ? 3.431 10.278 -26.334 1.00 94.12 541 ARG A O 1
ATOM 4165 N N . ALA A 1 542 ? 5.372 10.948 -25.405 1.00 95.31 542 ALA A N 1
ATOM 4166 C CA . ALA A 1 542 ? 5.683 9.684 -24.744 1.00 95.31 542 ALA A CA 1
ATOM 4167 C C . ALA A 1 542 ? 4.702 9.397 -23.602 1.00 95.31 542 ALA A C 1
ATOM 4169 O O . ALA A 1 542 ? 4.162 8.296 -23.540 1.00 95.31 542 ALA A O 1
ATOM 4170 N N . ALA A 1 543 ? 4.386 10.400 -22.779 1.00 94.19 543 ALA A N 1
ATOM 4171 C CA . ALA A 1 543 ? 3.393 10.294 -21.715 1.00 94.19 543 ALA A CA 1
ATOM 4172 C C . ALA A 1 543 ? 1.996 9.953 -22.266 1.00 94.19 543 ALA A C 1
ATOM 4174 O O . ALA A 1 543 ? 1.354 9.031 -21.771 1.00 94.19 543 ALA A O 1
ATOM 4175 N N . ASP A 1 544 ? 1.538 10.612 -23.338 1.00 94.00 544 ASP A N 1
ATOM 4176 C CA . ASP A 1 544 ? 0.257 10.290 -23.989 1.00 94.00 544 ASP A CA 1
ATOM 4177 C C . ASP A 1 544 ? 0.225 8.856 -24.558 1.00 94.00 544 ASP A C 1
ATOM 4179 O O . ASP A 1 544 ? -0.785 8.156 -24.443 1.00 94.00 544 ASP A O 1
ATOM 4183 N N . MET A 1 545 ? 1.332 8.394 -25.151 1.00 95.44 545 MET A N 1
ATOM 4184 C CA . MET A 1 545 ? 1.509 6.997 -25.578 1.00 95.44 545 MET A CA 1
ATOM 4185 C C . MET A 1 545 ? 1.402 6.030 -24.404 1.00 95.44 545 MET A C 1
ATOM 4187 O O . MET A 1 545 ? 0.675 5.041 -24.493 1.00 95.44 545 MET A O 1
ATOM 4191 N N . ALA A 1 546 ? 2.095 6.338 -23.311 1.00 96.25 546 ALA A N 1
ATOM 4192 C CA . ALA A 1 546 ? 2.124 5.539 -22.101 1.00 96.25 546 ALA A CA 1
ATOM 4193 C C . ALA A 1 546 ? 0.725 5.448 -21.462 1.00 96.25 546 ALA A C 1
ATOM 4195 O O . ALA A 1 546 ? 0.266 4.348 -21.161 1.00 96.25 546 ALA A O 1
ATOM 4196 N N . ILE A 1 547 ? -0.017 6.565 -21.383 1.00 96.06 547 ILE A N 1
ATOM 4197 C CA . ILE A 1 547 ? -1.425 6.595 -20.943 1.00 96.06 547 ILE A CA 1
ATOM 4198 C C . ILE A 1 547 ? -2.275 5.669 -21.818 1.00 96.06 547 ILE A C 1
ATOM 4200 O O . ILE A 1 547 ? -3.021 4.837 -21.300 1.00 96.06 547 ILE A O 1
ATOM 4204 N N . ASN A 1 548 ? -2.176 5.795 -23.144 1.00 96.12 548 ASN A N 1
ATOM 4205 C CA . ASN A 1 548 ? -2.974 4.988 -24.067 1.00 96.12 548 ASN A CA 1
ATOM 4206 C C . ASN A 1 548 ? -2.616 3.495 -23.984 1.00 96.12 548 ASN A C 1
ATOM 4208 O O . ASN A 1 548 ? -3.511 2.654 -24.023 1.00 96.12 548 ASN A O 1
ATOM 4212 N N . ALA A 1 549 ? -1.338 3.155 -23.807 1.00 97.06 549 ALA A N 1
ATOM 4213 C CA . ALA A 1 549 ? -0.889 1.779 -23.614 1.00 97.06 549 ALA A CA 1
ATOM 4214 C C . ALA A 1 549 ? -1.411 1.181 -22.300 1.00 97.06 549 ALA A C 1
ATOM 4216 O O . ALA A 1 549 ? -1.910 0.056 -22.284 1.00 97.06 549 ALA A O 1
ATOM 4217 N N . THR A 1 550 ? -1.372 1.945 -21.203 1.00 97.62 550 THR A N 1
ATOM 4218 C CA . THR A 1 550 ? -1.977 1.532 -19.929 1.00 97.62 550 THR A CA 1
ATOM 4219 C C . THR A 1 550 ? -3.495 1.346 -20.072 1.00 97.62 550 THR A C 1
ATOM 4221 O O . THR A 1 550 ? -4.048 0.382 -19.544 1.00 97.62 550 THR A O 1
ATOM 4224 N N . VAL A 1 551 ? -4.186 2.198 -20.842 1.00 96.94 551 VAL A N 1
ATOM 4225 C CA . VAL A 1 551 ? -5.615 2.019 -21.169 1.00 96.94 551 VAL A CA 1
ATOM 4226 C C . VAL A 1 551 ? -5.869 0.733 -21.971 1.00 96.94 551 VAL A C 1
ATOM 4228 O O . VAL A 1 551 ? -6.870 0.058 -21.714 1.00 96.94 551 VAL A O 1
ATOM 4231 N N . GLU A 1 552 ? -4.986 0.356 -22.903 1.00 96.06 552 GLU A N 1
ATOM 4232 C CA . GLU A 1 552 ? -5.087 -0.917 -23.636 1.00 96.06 552 GLU A CA 1
ATOM 4233 C C . GLU A 1 552 ? -4.941 -2.132 -22.712 1.00 96.06 552 GLU A C 1
ATOM 4235 O O . GLU A 1 552 ? -5.739 -3.063 -22.824 1.00 96.06 552 GLU A O 1
ATOM 4240 N N . VAL A 1 553 ? -4.010 -2.103 -21.749 1.00 96.38 553 VAL A N 1
ATOM 4241 C CA . VAL A 1 553 ? -3.892 -3.155 -20.718 1.00 96.38 553 VAL A CA 1
ATOM 4242 C C . VAL A 1 553 ? -5.175 -3.272 -19.900 1.00 96.38 553 VAL A C 1
ATOM 4244 O O . VAL A 1 553 ? -5.703 -4.368 -19.714 1.00 96.38 553 VAL A O 1
ATOM 4247 N N . LEU A 1 554 ? -5.718 -2.147 -19.430 1.00 97.06 554 LEU A N 1
ATOM 4248 C CA . LEU A 1 554 ? -6.959 -2.140 -18.655 1.00 97.06 554 LEU A CA 1
ATOM 4249 C C . LEU A 1 554 ? -8.151 -2.655 -19.479 1.00 97.06 554 LEU A C 1
ATOM 4251 O O . LEU A 1 554 ? -9.003 -3.366 -18.947 1.00 97.06 554 LEU A O 1
ATOM 4255 N N . GLN A 1 555 ? -8.211 -2.340 -20.778 1.00 95.25 555 GLN A N 1
ATOM 4256 C CA . GLN A 1 555 ? -9.216 -2.900 -21.687 1.00 95.25 555 GLN A CA 1
ATOM 4257 C C . GLN A 1 555 ? -9.050 -4.413 -21.853 1.00 95.25 555 GLN A C 1
ATOM 4259 O O . GLN A 1 555 ? -10.044 -5.133 -21.838 1.00 95.25 555 GLN A O 1
ATOM 4264 N N . ASP A 1 556 ? -7.823 -4.895 -22.017 1.00 91.62 556 ASP A N 1
ATOM 4265 C CA . ASP A 1 556 ? -7.520 -6.316 -22.162 1.00 91.62 556 ASP A CA 1
ATOM 4266 C C . ASP A 1 556 ? -7.884 -7.112 -20.893 1.00 91.62 556 ASP A C 1
ATOM 4268 O O . ASP A 1 556 ? -8.491 -8.182 -20.977 1.00 91.62 556 ASP A O 1
ATOM 4272 N N . ILE A 1 557 ? -7.632 -6.552 -19.704 1.00 92.94 557 ILE A N 1
ATOM 4273 C CA . ILE A 1 557 ? -8.106 -7.116 -18.431 1.00 92.94 557 ILE A CA 1
ATOM 4274 C C . ILE A 1 557 ? -9.638 -7.127 -18.380 1.00 92.94 557 ILE A C 1
ATOM 4276 O O . ILE A 1 557 ? -10.220 -8.175 -18.114 1.00 92.94 557 ILE A O 1
ATOM 4280 N N . ARG A 1 558 ? -10.299 -5.999 -18.683 1.00 94.12 558 ARG A N 1
ATOM 4281 C CA . ARG A 1 558 ? -11.770 -5.888 -18.698 1.00 94.12 558 ARG A CA 1
ATOM 4282 C C . ARG A 1 558 ? -12.420 -6.932 -19.606 1.00 94.12 558 ARG A C 1
ATOM 4284 O O . ARG A 1 558 ? -13.417 -7.532 -19.220 1.00 94.12 558 ARG A O 1
ATOM 4291 N N . LEU A 1 559 ? -11.878 -7.142 -20.807 1.00 89.62 559 LEU A N 1
ATOM 4292 C CA . LEU A 1 559 ? -12.411 -8.123 -21.757 1.00 89.62 559 LEU A CA 1
ATOM 4293 C C . LEU A 1 559 ? -12.302 -9.558 -21.236 1.00 89.62 559 LEU A C 1
ATOM 4295 O O . LEU A 1 559 ? -13.181 -10.365 -21.526 1.00 89.62 559 LEU A O 1
ATOM 4299 N N . ALA A 1 560 ? -11.253 -9.868 -20.472 1.00 84.50 560 ALA A N 1
ATOM 4300 C CA . ALA A 1 560 ? -11.045 -11.196 -19.905 1.00 84.50 560 ALA A CA 1
ATOM 4301 C C . ALA A 1 560 ? -11.880 -11.455 -18.640 1.00 84.50 560 ALA A C 1
ATOM 4303 O O . ALA A 1 560 ? -12.267 -12.591 -18.387 1.00 84.50 560 ALA A O 1
ATOM 4304 N N . THR A 1 561 ? -12.153 -10.424 -17.836 1.00 87.44 561 THR A N 1
ATOM 4305 C CA . THR A 1 561 ? -12.750 -10.584 -16.496 1.00 87.44 561 THR A CA 1
ATOM 4306 C C . THR A 1 561 ? -14.205 -10.123 -16.407 1.00 87.44 561 THR A C 1
ATOM 4308 O O . THR A 1 561 ? -14.930 -10.527 -15.498 1.00 87.44 561 THR A O 1
ATOM 4311 N N . GLY A 1 562 ? -14.660 -9.307 -17.359 1.00 88.06 562 GLY A N 1
ATOM 4312 C CA . GLY A 1 562 ? -15.992 -8.713 -17.380 1.00 88.06 562 GLY A CA 1
ATOM 4313 C C . GLY A 1 562 ? -16.098 -7.407 -16.586 1.00 88.06 562 GLY A C 1
ATOM 4314 O O . GLY A 1 562 ? -15.263 -7.066 -15.749 1.00 88.06 562 GLY A O 1
ATOM 4315 N N . ASP A 1 563 ? -17.172 -6.658 -16.848 1.00 86.62 563 ASP A N 1
ATOM 4316 C CA . ASP A 1 563 ? -17.374 -5.305 -16.313 1.00 86.62 563 ASP A CA 1
ATOM 4317 C C . ASP A 1 563 ? -17.396 -5.252 -14.778 1.00 86.62 563 ASP A C 1
ATOM 4319 O O . ASP A 1 563 ? -16.797 -4.362 -14.179 1.00 86.62 563 ASP A O 1
ATOM 4323 N N . GLN A 1 564 ? -18.058 -6.211 -14.123 1.00 82.00 564 GLN A N 1
ATOM 4324 C CA . GLN A 1 564 ? -18.192 -6.220 -12.663 1.00 82.00 564 GLN A CA 1
ATOM 4325 C C . GLN A 1 564 ? -16.852 -6.473 -11.961 1.00 82.00 564 GLN A C 1
ATOM 4327 O O . GLN A 1 564 ? -16.492 -5.728 -11.048 1.00 82.00 564 GLN A O 1
ATOM 4332 N N . ALA A 1 565 ? -16.099 -7.481 -12.407 1.00 83.19 565 ALA A N 1
ATOM 4333 C CA . ALA A 1 565 ? -14.787 -7.800 -11.850 1.00 83.19 565 ALA A CA 1
ATOM 4334 C C . ALA A 1 565 ? -13.768 -6.686 -12.148 1.00 83.19 565 ALA A C 1
ATOM 4336 O O . ALA A 1 565 ? -12.940 -6.345 -11.303 1.00 83.19 565 ALA A O 1
ATOM 4337 N N . PHE A 1 566 ? -13.869 -6.036 -13.313 1.00 90.75 566 PHE A N 1
ATOM 4338 C CA . PHE A 1 566 ? -13.075 -4.847 -13.621 1.00 90.75 566 PHE A CA 1
ATOM 4339 C C . PHE A 1 566 ? -13.388 -3.672 -12.678 1.00 90.75 566 PHE A C 1
ATOM 4341 O O . PHE A 1 566 ? -12.469 -3.053 -12.142 1.00 90.75 566 PHE A O 1
ATOM 4348 N N . LEU A 1 567 ? -14.669 -3.374 -12.422 1.00 87.19 567 LEU A N 1
ATOM 4349 C CA . LEU A 1 567 ? -15.061 -2.324 -11.472 1.00 87.19 567 LEU A CA 1
ATOM 4350 C C . LEU A 1 567 ? -14.617 -2.638 -10.029 1.00 87.19 567 LEU A C 1
ATOM 4352 O O . LEU A 1 567 ? -14.293 -1.712 -9.281 1.00 87.19 567 LEU A O 1
ATOM 4356 N N . GLN A 1 568 ? -14.545 -3.920 -9.654 1.00 83.12 568 GLN A N 1
ATOM 4357 C CA . GLN A 1 568 ? -13.942 -4.388 -8.397 1.00 83.12 568 GLN A CA 1
ATOM 4358 C C . GLN A 1 568 ? -12.422 -4.164 -8.365 1.00 83.12 568 GLN A C 1
ATOM 4360 O O . GLN A 1 568 ? -11.894 -3.632 -7.380 1.00 83.12 568 GLN A O 1
ATOM 4365 N N . LEU A 1 569 ? -11.716 -4.471 -9.459 1.00 87.69 569 LEU A N 1
ATOM 4366 C CA . LEU A 1 569 ? -10.278 -4.224 -9.588 1.00 87.69 569 LEU A CA 1
ATOM 4367 C C . LEU A 1 569 ? -9.933 -2.753 -9.364 1.00 87.69 569 LEU A C 1
ATOM 4369 O O . LEU A 1 569 ? -9.018 -2.474 -8.593 1.00 87.69 569 LEU A O 1
ATOM 4373 N N . VAL A 1 570 ? -10.673 -1.827 -9.979 1.00 89.19 570 VAL A N 1
ATOM 4374 C CA . VAL A 1 570 ? -10.399 -0.384 -9.855 1.00 89.19 570 VAL A CA 1
ATOM 4375 C C . VAL A 1 570 ? -10.991 0.253 -8.597 1.00 89.19 570 VAL A C 1
ATOM 4377 O O . VAL A 1 570 ? -10.669 1.396 -8.315 1.00 89.19 570 VAL A O 1
ATOM 4380 N N . GLY A 1 571 ? -11.797 -0.464 -7.806 1.00 79.19 571 GLY A N 1
ATOM 4381 C CA . GLY A 1 571 ? -12.325 0.033 -6.528 1.00 79.19 571 GLY A CA 1
ATOM 4382 C C . GLY A 1 571 ? -13.597 0.881 -6.630 1.00 79.19 571 GLY A C 1
ATOM 4383 O O . GLY A 1 571 ? -13.867 1.663 -5.721 1.00 79.19 571 GLY A O 1
ATOM 4384 N N . LEU A 1 572 ? -14.371 0.743 -7.714 1.00 78.06 572 LEU A N 1
ATOM 4385 C CA . LEU A 1 572 ? -15.663 1.423 -7.892 1.00 78.06 572 LEU A CA 1
ATOM 4386 C C . LEU A 1 572 ? -16.873 0.616 -7.416 1.00 78.06 572 LEU A C 1
ATOM 4388 O O . LEU A 1 572 ? -17.926 1.192 -7.141 1.00 78.06 572 LEU A O 1
ATOM 4392 N N . SER A 1 573 ? -16.764 -0.707 -7.326 1.00 64.19 573 SER A N 1
ATOM 4393 C CA . SER A 1 573 ? -17.812 -1.510 -6.696 1.00 64.19 573 SER A CA 1
ATOM 4394 C C . SER A 1 573 ? -17.670 -1.440 -5.175 1.00 64.19 573 SER A C 1
ATOM 4396 O O . SER A 1 573 ? -16.567 -1.620 -4.658 1.00 64.19 573 SER A O 1
ATOM 4398 N N . GLN A 1 574 ? -18.771 -1.235 -4.456 1.00 54.72 574 GLN A N 1
ATOM 4399 C CA . GLN A 1 574 ? -18.795 -1.217 -2.992 1.00 54.72 574 GLN A CA 1
ATOM 4400 C C . GLN A 1 574 ? -18.533 -2.631 -2.444 1.00 54.72 574 GLN A C 1
ATOM 4402 O O . GLN A 1 574 ? -19.457 -3.396 -2.206 1.00 54.72 574 GLN A O 1
ATOM 4407 N N . THR A 1 575 ? -17.268 -3.021 -2.294 1.00 58.12 575 THR A N 1
ATOM 4408 C CA . THR A 1 575 ? -16.898 -4.294 -1.664 1.00 58.12 575 THR A CA 1
ATOM 4409 C C . THR A 1 575 ? -16.693 -4.056 -0.175 1.00 58.12 575 THR A C 1
ATOM 4411 O O . THR A 1 575 ? -15.586 -3.724 0.247 1.00 58.12 575 THR A O 1
ATOM 4414 N N . SER A 1 576 ? -17.756 -4.175 0.624 1.00 67.00 576 SER A N 1
ATOM 4415 C CA . SER A 1 576 ? -17.575 -4.401 2.063 1.00 67.00 576 SER A CA 1
ATOM 4416 C C . SER A 1 576 ? -17.392 -5.901 2.294 1.00 67.00 576 SER A C 1
ATOM 4418 O O . SER A 1 576 ? -18.017 -6.712 1.613 1.00 67.00 576 SER A O 1
ATOM 4420 N N . VAL A 1 577 ? -16.508 -6.295 3.206 1.00 76.19 577 VAL A N 1
ATOM 4421 C CA . VAL A 1 577 ? -16.452 -7.680 3.688 1.00 76.19 577 VAL A CA 1
ATOM 4422 C C . VAL A 1 577 ? -17.048 -7.705 5.078 1.00 76.19 577 VAL A C 1
ATOM 4424 O O . VAL A 1 577 ? -16.761 -6.835 5.899 1.00 76.19 577 VAL A O 1
ATOM 4427 N N . LEU A 1 578 ? -17.914 -8.683 5.331 1.00 84.75 578 LEU A N 1
ATOM 4428 C CA . LEU A 1 578 ? -18.450 -8.926 6.662 1.00 84.75 578 LEU A CA 1
ATOM 4429 C C . LEU A 1 578 ? -17.747 -10.141 7.259 1.00 84.75 578 LEU A C 1
ATOM 4431 O O . LEU A 1 578 ? -18.019 -11.274 6.861 1.00 84.75 578 LEU A O 1
ATOM 4435 N N . ALA A 1 579 ? -16.862 -9.892 8.221 1.00 90.88 579 ALA A N 1
ATOM 4436 C CA . ALA A 1 579 ? -16.181 -10.935 8.971 1.00 90.88 579 ALA A CA 1
ATOM 4437 C C . ALA A 1 579 ? -16.814 -11.096 10.358 1.00 90.88 579 ALA A C 1
ATOM 4439 O O . ALA A 1 579 ? -16.949 -10.132 11.116 1.00 90.88 579 ALA A O 1
ATOM 4440 N N . ILE A 1 580 ? -17.211 -12.324 10.684 1.00 92.81 580 ILE A N 1
ATOM 4441 C CA . ILE A 1 580 ? -17.818 -12.680 11.965 1.00 92.81 580 ILE A CA 1
ATOM 4442 C C . ILE A 1 580 ? -16.981 -13.779 12.618 1.00 92.81 580 ILE A C 1
ATOM 4444 O O . ILE A 1 580 ? -16.738 -14.828 12.022 1.00 92.81 580 ILE A O 1
ATOM 4448 N N . VAL A 1 581 ? -16.560 -13.532 13.853 1.00 95.31 581 VAL A N 1
ATOM 4449 C CA . VAL A 1 581 ? -15.800 -14.461 14.690 1.00 95.31 581 VAL A CA 1
ATOM 4450 C C . VAL A 1 581 ? -16.687 -14.849 15.870 1.00 95.31 581 VAL A C 1
ATOM 4452 O O . VAL A 1 581 ? -17.169 -13.966 16.581 1.00 95.31 581 VAL A O 1
ATOM 4455 N N . ILE A 1 582 ? -16.975 -16.140 16.042 1.00 93.69 582 ILE A N 1
ATOM 4456 C CA . ILE A 1 582 ? -17.953 -16.624 17.031 1.00 93.69 582 ILE A CA 1
ATOM 4457 C C . ILE A 1 582 ? -17.328 -17.702 17.905 1.00 93.69 582 ILE A C 1
ATOM 4459 O O . ILE A 1 582 ? -16.882 -18.731 17.407 1.00 93.69 582 ILE A O 1
ATOM 4463 N N . ASP A 1 583 ? -17.377 -17.472 19.207 1.00 92.19 583 ASP A N 1
ATOM 4464 C CA . ASP A 1 583 ? -17.127 -18.472 20.231 1.00 92.19 583 ASP A CA 1
ATOM 4465 C C . ASP A 1 583 ? -18.209 -19.568 20.208 1.00 92.19 583 ASP A C 1
ATOM 4467 O O . ASP A 1 583 ? -19.418 -19.302 20.201 1.00 92.19 583 ASP A O 1
ATOM 4471 N N . THR A 1 584 ? -17.754 -20.814 20.149 1.00 91.50 584 THR A N 1
ATOM 4472 C CA . THR A 1 584 ? -18.566 -22.035 20.072 1.00 91.50 584 THR A CA 1
ATOM 4473 C C . THR A 1 584 ? -18.368 -22.948 21.283 1.00 91.50 584 THR A C 1
ATOM 4475 O O . THR A 1 584 ? -18.808 -24.094 21.265 1.00 91.50 584 THR A O 1
ATOM 4478 N N . THR A 1 585 ? -17.752 -22.448 22.353 1.00 87.75 585 THR A N 1
ATOM 4479 C CA . THR A 1 585 ? -17.537 -23.192 23.599 1.00 87.75 585 THR A CA 1
ATOM 4480 C C . THR A 1 585 ? -18.864 -23.476 24.308 1.00 87.75 585 THR A C 1
ATOM 4482 O O . THR A 1 585 ? -19.831 -22.722 24.193 1.00 87.75 585 THR A O 1
ATOM 4485 N N . GLY A 1 586 ? -18.948 -24.555 25.094 1.00 84.38 586 GLY A N 1
ATOM 4486 C CA . GLY A 1 586 ? -20.171 -24.925 25.818 1.00 84.38 586 GLY A CA 1
ATOM 4487 C C . GLY A 1 586 ? -20.741 -23.832 26.746 1.00 84.38 586 GLY A C 1
ATOM 4488 O O . GLY A 1 586 ? -21.944 -23.846 27.035 1.00 84.38 586 GLY A O 1
ATOM 4489 N N . SER A 1 587 ? -19.927 -22.866 27.196 1.00 80.31 587 SER A N 1
ATOM 4490 C CA . SER A 1 587 ? -20.370 -21.682 27.956 1.00 80.31 587 SER A CA 1
ATOM 4491 C C . SER A 1 587 ? -21.340 -20.804 27.167 1.00 80.31 587 SER A C 1
ATOM 4493 O O . SER A 1 587 ? -22.365 -20.418 27.725 1.00 80.31 587 SER A O 1
ATOM 4495 N N . MET A 1 588 ? -21.115 -20.652 25.859 1.00 85.12 588 MET A N 1
ATOM 4496 C CA . MET A 1 588 ? -21.972 -19.918 24.923 1.00 85.12 588 MET A CA 1
ATOM 4497 C C . MET A 1 588 ? -23.316 -20.599 24.629 1.00 85.12 588 MET A C 1
ATOM 4499 O O . MET A 1 588 ? -24.095 -20.087 23.825 1.00 85.12 588 MET A O 1
ATOM 4503 N N . SER A 1 589 ? -23.636 -21.749 25.235 1.00 82.56 589 SER A N 1
ATOM 4504 C CA . SER A 1 589 ? -24.876 -22.494 24.947 1.00 82.56 589 SER A CA 1
ATOM 4505 C C . SER A 1 589 ? -26.154 -21.686 25.166 1.00 82.56 589 SER A C 1
ATOM 4507 O O . SER A 1 589 ? -27.139 -21.880 24.446 1.00 82.56 589 SER A O 1
ATOM 4509 N N . ASP A 1 590 ? -26.137 -20.733 26.095 1.00 77.00 590 ASP A N 1
ATOM 4510 C CA . ASP A 1 590 ? -27.245 -19.815 26.300 1.00 77.00 590 ASP A CA 1
ATOM 4511 C C . ASP A 1 590 ? -27.223 -18.638 25.300 1.00 77.00 590 ASP A C 1
ATOM 4513 O O . ASP A 1 590 ? -28.284 -18.148 24.902 1.00 77.00 590 ASP A O 1
ATOM 4517 N N . GLU A 1 591 ? -26.064 -18.171 24.858 1.00 82.75 591 GLU A N 1
ATOM 4518 C CA . GLU A 1 591 ? -25.880 -16.918 24.120 1.00 82.75 591 GLU A CA 1
ATOM 4519 C C . GLU A 1 591 ? -25.748 -17.089 22.598 1.00 82.75 591 GLU A C 1
ATOM 4521 O O . GLU A 1 591 ? -26.086 -16.159 21.856 1.00 82.75 591 GLU A O 1
ATOM 4526 N N . ILE A 1 592 ? -25.342 -18.267 22.112 1.00 87.81 592 ILE A N 1
ATOM 4527 C CA . ILE A 1 592 ? -25.016 -18.525 20.699 1.00 87.81 592 ILE A CA 1
ATOM 4528 C C . ILE A 1 592 ? -26.199 -18.252 19.762 1.00 87.81 592 ILE A C 1
ATOM 4530 O O . ILE A 1 592 ? -26.031 -17.662 18.698 1.00 87.81 592 ILE A O 1
ATOM 4534 N N . GLU A 1 593 ? -27.428 -18.566 20.177 1.00 86.81 593 GLU A N 1
ATOM 4535 C CA . GLU A 1 593 ? -28.640 -18.248 19.407 1.00 86.81 593 GLU A CA 1
ATOM 4536 C C . GLU A 1 593 ? -28.893 -16.735 19.302 1.00 86.81 593 GLU A C 1
ATOM 4538 O O . GLU A 1 593 ? -29.444 -16.239 18.314 1.00 86.81 593 GLU A O 1
ATOM 4543 N N . GLY A 1 594 ? -28.471 -15.977 20.315 1.00 86.06 594 GLY A N 1
ATOM 4544 C CA . GLY A 1 594 ? -28.465 -14.520 20.279 1.00 86.06 594 GLY A CA 1
ATOM 4545 C C . GLY A 1 594 ? -27.441 -13.986 19.278 1.00 86.06 594 GLY A C 1
ATOM 4546 O O . GLY A 1 594 ? -27.792 -13.127 18.466 1.00 86.06 594 GLY A O 1
ATOM 4547 N N . ALA A 1 595 ? -26.220 -14.532 19.290 1.00 88.44 595 ALA A N 1
ATOM 4548 C CA . ALA A 1 595 ? -25.170 -14.185 18.332 1.00 88.44 595 ALA A CA 1
ATOM 4549 C C . ALA A 1 595 ? -25.621 -14.470 16.890 1.00 88.44 595 ALA A C 1
ATOM 4551 O O . ALA A 1 595 ? -25.625 -13.555 16.068 1.00 88.44 595 ALA A O 1
ATOM 4552 N N . LYS A 1 596 ? -26.149 -15.673 16.611 1.00 91.25 596 LYS A N 1
ATOM 4553 C CA . LYS A 1 596 ? -26.716 -16.044 15.299 1.00 91.25 596 LYS A CA 1
ATOM 4554 C C . LYS A 1 596 ? -27.790 -15.066 14.829 1.00 91.25 596 LYS A C 1
ATOM 4556 O O . LYS A 1 596 ? -27.761 -14.608 13.687 1.00 91.25 596 LYS A O 1
ATOM 4561 N N . ARG A 1 597 ? -28.737 -14.711 15.706 1.00 87.31 597 ARG A N 1
ATOM 4562 C CA . ARG A 1 597 ? -29.820 -13.771 15.374 1.00 87.31 597 ARG A CA 1
ATOM 4563 C C . ARG A 1 597 ? -29.286 -12.385 15.027 1.00 87.31 597 ARG A C 1
ATOM 4565 O O . ARG A 1 597 ? -29.769 -11.777 14.072 1.00 87.31 597 ARG A O 1
ATOM 4572 N N . VAL A 1 598 ? -28.312 -11.886 15.789 1.00 85.62 598 VAL A N 1
ATOM 4573 C CA . VAL A 1 598 ? -27.642 -10.617 15.484 1.00 85.62 598 VAL A CA 1
ATOM 4574 C C . VAL A 1 598 ? -26.937 -10.720 14.138 1.00 85.62 598 VAL A C 1
ATOM 4576 O O . VAL A 1 598 ? -27.200 -9.883 13.280 1.00 85.62 598 VAL A O 1
ATOM 4579 N N . SER A 1 599 ? -26.153 -11.773 13.894 1.00 88.50 599 SER A N 1
ATOM 4580 C CA . SER A 1 599 ? -25.501 -12.008 12.603 1.00 88.50 599 SER A CA 1
ATOM 4581 C C . SER A 1 599 ? -26.490 -12.008 11.437 1.00 88.50 599 SER A C 1
ATOM 4583 O O . SER A 1 599 ? -26.249 -11.348 10.429 1.00 88.50 599 SER A O 1
ATOM 4585 N N . PHE A 1 600 ? -27.644 -12.666 11.578 1.00 89.81 600 PHE A N 1
ATOM 4586 C CA . PHE A 1 600 ? -28.685 -12.666 10.545 1.00 89.81 600 PHE A CA 1
ATOM 4587 C C . PHE A 1 600 ? -29.266 -11.279 10.311 1.00 89.81 600 PHE A C 1
ATOM 4589 O O . PHE A 1 600 ? -29.417 -10.887 9.158 1.00 89.81 600 PHE A O 1
ATOM 4596 N N . SER A 1 601 ? -29.527 -10.522 11.379 1.00 84.12 601 SER A N 1
ATOM 4597 C CA . SER A 1 601 ? -30.004 -9.144 11.265 1.00 84.12 601 SER A CA 1
ATOM 4598 C C . SER A 1 601 ? -29.005 -8.240 10.540 1.00 84.12 601 SER A C 1
ATOM 4600 O O . SER A 1 601 ? -29.442 -7.337 9.833 1.00 84.12 601 SER A O 1
ATOM 4602 N N . ILE A 1 602 ? -27.693 -8.466 10.698 1.00 80.12 602 ILE A N 1
ATOM 4603 C CA . ILE A 1 602 ? -26.648 -7.729 9.966 1.00 80.12 602 ILE A CA 1
ATOM 4604 C C . ILE A 1 602 ? -26.688 -8.086 8.480 1.00 80.12 602 ILE A C 1
ATOM 4606 O O . ILE A 1 602 ? -26.603 -7.212 7.624 1.00 80.12 602 ILE A O 1
ATOM 4610 N N . ILE A 1 603 ? -26.804 -9.376 8.164 1.00 85.75 603 ILE A N 1
ATOM 4611 C CA . ILE A 1 603 ? -26.836 -9.848 6.777 1.00 85.75 603 ILE A CA 1
ATOM 4612 C C . ILE A 1 603 ? -28.093 -9.313 6.075 1.00 85.75 603 ILE A C 1
ATOM 4614 O O . ILE A 1 603 ? -28.002 -8.773 4.975 1.00 85.75 603 ILE A O 1
ATOM 4618 N N . ASP A 1 604 ? -29.253 -9.399 6.731 1.00 86.81 604 ASP A N 1
ATOM 4619 C CA . ASP A 1 604 ? -30.533 -8.950 6.175 1.00 86.81 604 ASP A CA 1
ATOM 4620 C C . ASP A 1 604 ? -30.633 -7.436 6.026 1.00 86.81 604 ASP A C 1
ATOM 4622 O O . ASP A 1 604 ? -31.229 -6.970 5.059 1.00 86.81 604 ASP A O 1
ATOM 4626 N N . SER A 1 605 ? -30.048 -6.657 6.943 1.00 77.62 605 SER A N 1
ATOM 4627 C CA . SER A 1 605 ? -30.076 -5.194 6.835 1.00 77.62 605 SER A CA 1
ATOM 4628 C C . SER A 1 605 ? -29.246 -4.667 5.665 1.00 77.62 605 SER A C 1
ATOM 4630 O O . SER A 1 605 ? -29.492 -3.555 5.201 1.00 77.62 605 SER A O 1
ATOM 4632 N N . ARG A 1 606 ? -28.280 -5.457 5.177 1.00 74.56 606 ARG A N 1
ATOM 4633 C CA . ARG A 1 606 ? -27.400 -5.086 4.064 1.00 74.56 606 ARG A CA 1
ATOM 4634 C C . ARG A 1 606 ? -27.838 -5.665 2.721 1.00 74.56 606 ARG A C 1
ATOM 4636 O O . ARG A 1 606 ? -27.534 -5.063 1.693 1.00 74.56 606 ARG A O 1
ATOM 4643 N N . ARG A 1 607 ? -28.545 -6.797 2.712 1.00 80.31 607 ARG A N 1
ATOM 4644 C CA . ARG A 1 607 ? -28.961 -7.503 1.491 1.00 80.31 607 ARG A CA 1
ATOM 4645 C C . ARG A 1 607 ? -29.753 -6.593 0.547 1.00 80.31 607 ARG A C 1
ATOM 4647 O O . ARG A 1 607 ? -30.739 -5.979 0.951 1.00 80.31 607 ARG A O 1
ATOM 4654 N N . GLY A 1 608 ? -29.343 -6.520 -0.718 1.00 69.12 608 GLY A N 1
ATOM 4655 C CA . GLY A 1 608 ? -29.990 -5.699 -1.743 1.00 69.12 608 GLY A CA 1
ATOM 4656 C C . GLY A 1 608 ? -29.792 -4.188 -1.578 1.00 69.12 608 GLY A C 1
ATOM 4657 O O . GLY A 1 608 ? -30.397 -3.413 -2.321 1.00 69.12 608 GLY A O 1
ATOM 4658 N N . THR A 1 609 ? -28.964 -3.752 -0.626 1.00 67.56 609 THR A N 1
ATOM 4659 C CA . THR A 1 609 ? -28.557 -2.349 -0.470 1.00 67.56 609 THR A CA 1
ATOM 4660 C C . THR A 1 609 ? -27.176 -2.132 -1.098 1.00 67.56 609 THR A C 1
ATOM 4662 O O . THR A 1 609 ? -26.429 -3.093 -1.269 1.00 67.56 609 THR A O 1
ATOM 4665 N N . PRO A 1 610 ? -26.767 -0.883 -1.390 1.00 57.44 610 PRO A N 1
ATOM 4666 C CA . PRO A 1 610 ? -25.391 -0.603 -1.807 1.00 57.44 610 PRO A CA 1
ATOM 4667 C C . PRO A 1 610 ? -24.325 -1.112 -0.814 1.00 57.44 610 PRO A C 1
ATOM 4669 O O . PRO A 1 610 ? -23.218 -1.432 -1.228 1.00 57.44 610 PRO A O 1
ATOM 4672 N N . GLY A 1 611 ? -24.672 -1.244 0.474 1.00 63.69 611 GLY A N 1
ATOM 4673 C CA . GLY A 1 611 ? -23.794 -1.762 1.526 1.00 63.69 611 GLY A CA 1
ATOM 4674 C C . GLY A 1 611 ? -23.763 -3.289 1.662 1.00 63.69 611 GLY A C 1
ATOM 4675 O O . GLY A 1 611 ? -23.242 -3.781 2.664 1.00 63.69 611 GLY A O 1
ATOM 4676 N N . GLU A 1 612 ? -24.335 -4.049 0.721 1.00 73.44 612 GLU A N 1
ATOM 4677 C CA . GLU A 1 612 ? -24.242 -5.514 0.719 1.00 73.44 612 GLU A CA 1
ATOM 4678 C C . GLU A 1 612 ? -22.774 -5.971 0.634 1.00 73.44 612 GLU A C 1
ATOM 4680 O O . GLU A 1 612 ? -22.038 -5.508 -0.241 1.00 73.44 612 GLU A O 1
ATOM 4685 N N . PRO A 1 613 ? -22.313 -6.860 1.535 1.00 76.56 613 PRO A N 1
ATOM 4686 C CA . PRO A 1 613 ? -20.962 -7.380 1.458 1.00 76.56 613 PRO A CA 1
ATOM 4687 C C . PRO A 1 613 ? -20.710 -8.156 0.167 1.00 76.56 613 PRO A C 1
ATOM 4689 O O . PRO A 1 613 ? -21.510 -8.999 -0.228 1.00 76.56 613 PRO A O 1
ATOM 4692 N N . SER A 1 614 ? -19.563 -7.920 -0.467 1.00 73.00 614 SER A N 1
ATOM 4693 C CA . SER A 1 614 ? -19.126 -8.713 -1.622 1.00 73.00 614 SER A CA 1
ATOM 4694 C C . SER A 1 614 ? -18.635 -10.100 -1.221 1.00 73.00 614 SER A C 1
ATOM 4696 O O . SER A 1 614 ? -18.554 -10.997 -2.055 1.00 73.00 614 SER A O 1
ATOM 4698 N N . GLU A 1 615 ? -18.266 -10.256 0.049 1.00 79.75 615 GLU A N 1
ATOM 4699 C CA . GLU A 1 615 ? -17.799 -11.502 0.629 1.00 79.75 615 GLU A CA 1
ATOM 4700 C C . GLU A 1 615 ? -18.139 -11.556 2.123 1.00 79.75 615 GLU A C 1
ATOM 4702 O O . GLU A 1 615 ? -18.156 -10.539 2.826 1.00 79.75 615 GLU A O 1
ATOM 4707 N N . TYR A 1 616 ? -18.392 -12.769 2.601 1.00 86.75 616 TYR A N 1
ATOM 4708 C CA . TYR A 1 616 ? -18.671 -13.091 3.987 1.00 86.75 616 TYR A CA 1
ATOM 4709 C C . TYR A 1 616 ? -17.628 -14.069 4.523 1.00 86.75 616 TYR A C 1
ATOM 4711 O O . TYR A 1 616 ? -17.335 -15.084 3.883 1.00 86.75 616 TYR A O 1
ATOM 4719 N N . ILE A 1 617 ? -17.100 -13.776 5.711 1.00 89.75 617 ILE A N 1
ATOM 4720 C CA . ILE A 1 617 ? -16.076 -14.576 6.387 1.00 89.75 617 ILE A CA 1
ATOM 4721 C C . ILE A 1 617 ? -16.604 -15.008 7.755 1.00 89.75 617 ILE A C 1
ATOM 4723 O O . ILE A 1 617 ? -17.053 -14.174 8.539 1.00 89.75 617 ILE A O 1
ATOM 4727 N N . LEU A 1 618 ? -16.555 -16.309 8.044 1.00 94.38 618 LEU A N 1
ATOM 4728 C CA . LEU A 1 618 ? -16.916 -16.881 9.345 1.00 94.38 618 LEU A CA 1
ATOM 4729 C C . LEU A 1 618 ? -15.712 -17.607 9.932 1.00 94.38 618 LEU A C 1
ATOM 4731 O O . LEU A 1 618 ? -15.123 -18.458 9.262 1.00 94.38 618 LEU A O 1
ATOM 4735 N N . VAL A 1 619 ? -15.397 -17.308 11.190 1.00 94.69 619 VAL A N 1
ATOM 4736 C CA . VAL A 1 619 ? -14.384 -18.024 11.969 1.00 94.69 619 VAL A CA 1
ATOM 4737 C C . VAL A 1 619 ? -14.992 -18.459 13.307 1.00 94.69 619 VAL A C 1
ATOM 4739 O O . VAL A 1 619 ? -15.157 -17.621 14.194 1.00 94.69 619 VAL A O 1
ATOM 4742 N N . PRO A 1 620 ? -15.366 -19.739 13.474 1.00 93.75 620 PRO A N 1
ATOM 4743 C CA . PRO A 1 620 ? -15.696 -20.268 14.789 1.00 93.75 620 PRO A CA 1
ATOM 4744 C C . PRO A 1 620 ? -14.417 -20.485 15.610 1.00 93.75 620 PRO A C 1
ATOM 4746 O O . PRO A 1 620 ? -13.353 -20.721 15.035 1.00 93.75 620 PRO A O 1
ATOM 4749 N N . PHE A 1 621 ? -14.497 -20.424 16.934 1.00 91.75 621 PHE A N 1
ATOM 4750 C CA . PHE A 1 621 ? -13.407 -20.856 17.815 1.00 91.75 621 PHE A CA 1
ATOM 4751 C C . PHE A 1 621 ? -13.937 -21.496 19.101 1.00 91.75 621 PHE A C 1
ATOM 4753 O O . PHE A 1 621 ? -15.079 -21.246 19.486 1.00 91.75 621 PHE A O 1
ATOM 4760 N N . ASN A 1 622 ? -13.133 -22.355 19.724 1.00 86.31 622 ASN A N 1
ATOM 4761 C CA . ASN A 1 622 ? -13.386 -22.981 21.020 1.00 86.31 622 ASN A CA 1
ATOM 4762 C C . ASN A 1 622 ? -12.044 -23.223 21.757 1.00 86.31 622 ASN A C 1
ATOM 4764 O O . ASN A 1 622 ? -11.027 -22.615 21.424 1.00 86.31 622 ASN A O 1
ATOM 4768 N N . ASP A 1 623 ? -12.033 -24.063 22.793 1.00 74.19 623 ASP A N 1
ATOM 4769 C CA . ASP A 1 623 ? -10.809 -24.573 23.424 1.00 74.19 623 ASP A CA 1
ATOM 4770 C C . ASP A 1 623 ? -10.771 -26.109 23.294 1.00 74.19 623 ASP A C 1
ATOM 4772 O O . ASP A 1 623 ? -11.730 -26.769 23.728 1.00 74.19 623 ASP A O 1
ATOM 4776 N N . PRO A 1 624 ? -9.715 -26.707 22.695 1.00 75.50 624 PRO A N 1
ATOM 4777 C CA . PRO A 1 624 ? -8.449 -26.099 22.237 1.00 75.50 624 PRO A CA 1
ATOM 4778 C C . PRO A 1 624 ? -8.401 -25.668 20.761 1.00 75.50 624 PRO A C 1
ATOM 4780 O O . PRO A 1 624 ? -7.339 -25.257 20.286 1.00 75.50 624 PRO A O 1
ATOM 4783 N N . ASP A 1 625 ? -9.497 -25.791 20.012 1.00 82.19 625 ASP A N 1
ATOM 4784 C CA . ASP A 1 625 ? -9.494 -25.625 18.557 1.00 82.19 625 ASP A CA 1
ATOM 4785 C C . ASP A 1 625 ? -9.983 -24.233 18.108 1.00 82.19 625 ASP A C 1
ATOM 4787 O O . ASP A 1 625 ? -10.730 -23.525 18.775 1.00 82.19 625 ASP A O 1
ATOM 4791 N N . PHE A 1 626 ? -9.588 -23.815 16.909 1.00 87.38 626 PHE A N 1
ATOM 4792 C CA . PHE A 1 626 ? -10.125 -22.614 16.272 1.00 87.38 626 PHE A CA 1
ATOM 4793 C C . PHE A 1 626 ? -10.197 -22.787 14.756 1.00 87.38 626 PHE A C 1
ATOM 4795 O O . PHE A 1 626 ? -9.432 -23.537 14.146 1.00 87.38 626 PHE A O 1
ATOM 4802 N N . GLY A 1 627 ? -11.127 -22.073 14.127 1.00 85.06 627 GLY A N 1
ATOM 4803 C CA . GLY A 1 627 ? -11.465 -22.252 12.723 1.00 85.06 627 GLY A CA 1
ATOM 4804 C C . GLY A 1 627 ? -12.247 -23.550 12.455 1.00 85.06 627 GLY A C 1
ATOM 4805 O O . GLY A 1 627 ? -12.828 -24.138 13.364 1.00 85.06 627 GLY A O 1
ATOM 4806 N N . PRO A 1 628 ? -12.305 -24.004 11.191 1.00 86.06 628 PRO A N 1
ATOM 4807 C CA . PRO A 1 628 ? -11.671 -23.404 10.021 1.00 86.06 628 PRO A CA 1
ATOM 4808 C C . PRO A 1 628 ? -12.344 -22.094 9.589 1.00 86.06 628 PRO A C 1
ATOM 4810 O O . PRO A 1 628 ? -13.536 -21.876 9.803 1.00 86.06 628 PRO A O 1
ATOM 4813 N N . LEU A 1 629 ? -11.579 -21.238 8.913 1.00 85.19 629 LEU A N 1
ATOM 4814 C CA . LEU A 1 629 ? -12.112 -20.051 8.251 1.00 85.19 629 LEU A CA 1
ATOM 4815 C C . LEU A 1 629 ? -12.960 -20.457 7.039 1.00 85.19 629 LEU A C 1
ATOM 4817 O O . LEU A 1 629 ? -12.503 -21.195 6.166 1.00 85.19 629 LEU A O 1
ATOM 4821 N N . THR A 1 630 ? -14.188 -19.946 6.966 1.00 84.81 630 THR A N 1
ATOM 4822 C CA . THR A 1 630 ? -15.108 -20.165 5.840 1.00 84.81 630 THR A CA 1
ATOM 4823 C C . THR A 1 630 ? -15.336 -18.859 5.087 1.00 84.81 630 THR A C 1
ATOM 4825 O O . THR A 1 630 ? -15.618 -17.839 5.712 1.00 84.81 630 THR A O 1
ATOM 4828 N N . ARG A 1 631 ? -15.263 -18.896 3.749 1.00 83.75 631 ARG A N 1
ATOM 4829 C CA . ARG A 1 631 ? -15.531 -17.755 2.854 1.00 83.75 631 ARG A CA 1
ATOM 4830 C C . ARG A 1 631 ? -16.684 -18.076 1.916 1.00 83.75 631 ARG A C 1
ATOM 4832 O O . ARG A 1 631 ? -16.792 -19.201 1.426 1.00 83.75 631 ARG A O 1
ATOM 4839 N N . THR A 1 632 ? -17.544 -17.103 1.651 1.00 81.38 632 THR A N 1
ATOM 4840 C CA . THR A 1 632 ? -18.582 -17.222 0.622 1.00 81.38 632 THR A CA 1
ATOM 4841 C C . THR A 1 632 ? -19.029 -15.849 0.138 1.00 81.38 632 THR A C 1
ATOM 4843 O O . THR A 1 632 ? -19.042 -14.888 0.898 1.00 81.38 632 THR A O 1
ATOM 4846 N N . THR A 1 633 ? -19.437 -15.755 -1.123 1.00 80.88 633 THR A N 1
ATOM 4847 C CA . THR A 1 633 ? -20.083 -14.563 -1.694 1.00 80.88 633 THR A CA 1
ATOM 4848 C C . THR A 1 633 ? -21.610 -14.619 -1.578 1.00 80.88 633 THR A C 1
ATOM 4850 O O . THR A 1 633 ? -22.295 -13.672 -1.950 1.00 80.88 633 THR A O 1
ATOM 4853 N N . ASN A 1 634 ? -22.168 -15.724 -1.066 1.00 83.25 634 ASN A N 1
ATOM 4854 C CA . ASN A 1 634 ? -23.608 -15.944 -0.981 1.00 83.25 634 ASN A CA 1
ATOM 4855 C C . ASN A 1 634 ? -24.106 -15.802 0.465 1.00 83.25 634 ASN A C 1
ATOM 4857 O O . ASN A 1 634 ? -23.779 -16.613 1.335 1.00 83.25 634 ASN A O 1
ATOM 4861 N N . ALA A 1 635 ? -24.954 -14.797 0.692 1.00 88.94 635 ALA A N 1
ATOM 4862 C CA . ALA A 1 635 ? -25.549 -14.497 1.991 1.00 88.94 635 ALA A CA 1
ATOM 4863 C C . ALA A 1 635 ? -26.346 -15.671 2.595 1.00 88.94 635 ALA A C 1
ATOM 4865 O O . ALA A 1 635 ? -26.305 -15.882 3.806 1.00 88.94 635 ALA A O 1
ATOM 4866 N N . ASP A 1 636 ? -27.056 -16.452 1.775 1.00 93.19 636 ASP A N 1
ATOM 4867 C CA . ASP A 1 636 ? -27.878 -17.573 2.246 1.00 93.19 636 ASP A CA 1
ATOM 4868 C C . ASP A 1 636 ? -27.001 -18.755 2.686 1.00 93.19 636 ASP A C 1
ATOM 4870 O O . ASP A 1 636 ? -27.231 -19.324 3.754 1.00 93.19 636 ASP A O 1
ATOM 4874 N N . ILE A 1 637 ? -25.932 -19.055 1.933 1.00 93.00 637 ILE A N 1
ATOM 4875 C CA . ILE A 1 637 ? -24.922 -20.051 2.337 1.00 93.00 637 ILE A CA 1
ATOM 4876 C C . ILE A 1 637 ? -24.249 -19.608 3.638 1.00 93.00 637 ILE A C 1
ATOM 4878 O O . ILE A 1 637 ? -24.050 -20.411 4.547 1.00 93.00 637 ILE A O 1
ATOM 4882 N N . PHE A 1 638 ? -23.917 -18.322 3.762 1.00 93.50 638 PHE A N 1
ATOM 4883 C CA . PHE A 1 638 ? -23.306 -17.791 4.977 1.00 93.50 638 PHE A CA 1
ATOM 4884 C C . PHE A 1 638 ? -24.216 -17.954 6.200 1.00 93.50 638 PHE A C 1
ATOM 4886 O O . PHE A 1 638 ? -23.775 -18.415 7.255 1.00 93.50 638 PHE A O 1
ATOM 4893 N N . LYS A 1 639 ? -25.508 -17.644 6.046 1.00 94.44 639 LYS A N 1
ATOM 4894 C CA . LYS A 1 639 ? -26.515 -17.859 7.089 1.00 94.44 639 LYS A CA 1
ATOM 4895 C C . LYS A 1 639 ? -26.654 -19.325 7.470 1.00 94.44 639 LYS A C 1
ATOM 4897 O O . LYS A 1 639 ? -26.743 -19.620 8.657 1.00 94.44 639 LYS A O 1
ATOM 4902 N N . GLU A 1 640 ? -26.646 -20.234 6.499 1.00 95.06 640 GLU A N 1
ATOM 4903 C CA . GLU A 1 640 ? -26.681 -21.677 6.754 1.00 95.06 640 GLU A CA 1
ATOM 4904 C C . GLU A 1 640 ? -25.475 -22.123 7.595 1.00 95.06 640 GLU A C 1
ATOM 4906 O O . GLU A 1 640 ? -25.646 -22.820 8.598 1.00 95.06 640 GLU A O 1
ATOM 4911 N N . ARG A 1 641 ? -24.268 -21.646 7.255 1.00 94.69 641 ARG A N 1
ATOM 4912 C CA . ARG A 1 641 ? -23.037 -21.925 8.016 1.00 94.69 641 ARG A CA 1
ATOM 4913 C C . ARG A 1 641 ? -23.122 -21.410 9.451 1.00 94.69 641 ARG A C 1
ATOM 4915 O O . ARG A 1 641 ? -22.840 -22.165 10.375 1.00 94.69 641 ARG A O 1
ATOM 4922 N N . ILE A 1 642 ? -23.585 -20.178 9.655 1.00 94.19 642 ILE A N 1
ATOM 4923 C CA . ILE A 1 642 ? -23.809 -19.618 10.998 1.00 94.19 642 ILE A CA 1
ATOM 4924 C C . ILE A 1 642 ? -24.869 -20.422 11.763 1.00 94.19 642 ILE A C 1
ATOM 4926 O O . ILE A 1 642 ? -24.699 -20.709 12.946 1.00 94.19 642 ILE A O 1
ATOM 4930 N N . ASN A 1 643 ? -25.957 -20.821 11.097 1.00 94.94 643 ASN A N 1
ATOM 4931 C CA . ASN A 1 643 ? -27.024 -21.597 11.724 1.00 94.94 643 ASN A CA 1
ATOM 4932 C C . ASN A 1 643 ? -26.534 -22.965 12.218 1.00 94.94 643 ASN A C 1
ATOM 4934 O O . ASN A 1 643 ? -27.020 -23.449 13.240 1.00 94.94 643 ASN A O 1
ATOM 4938 N N . SER A 1 644 ? -25.576 -23.560 11.496 1.00 94.62 644 SER A N 1
ATOM 4939 C CA . SER A 1 644 ? -24.992 -24.870 11.803 1.00 94.62 644 SER A CA 1
ATOM 4940 C C . SER A 1 644 ? -24.077 -24.889 13.029 1.00 94.62 644 SER A C 1
ATOM 4942 O O . SER A 1 644 ? -23.763 -25.970 13.517 1.00 94.62 644 SER A O 1
ATOM 4944 N N . LEU A 1 645 ? -23.673 -23.722 13.546 1.00 93.44 645 LEU A N 1
ATOM 4945 C CA . LEU A 1 645 ? -22.842 -23.642 14.746 1.00 93.44 645 LEU A CA 1
ATOM 4946 C C . LEU A 1 645 ? -23.608 -24.147 15.975 1.00 93.44 645 LEU A C 1
ATOM 4948 O O . LEU A 1 645 ? -24.768 -23.789 16.187 1.00 93.44 645 LEU A O 1
ATOM 4952 N N . SER A 1 646 ? -22.955 -24.932 16.820 1.00 90.75 646 SER A N 1
ATOM 4953 C CA . SER A 1 646 ? -23.466 -25.353 18.126 1.00 90.75 646 SER A CA 1
ATOM 4954 C C . SER A 1 646 ? -22.438 -25.034 19.197 1.00 90.75 646 SER A C 1
ATOM 4956 O O . SER A 1 646 ? -21.249 -25.039 18.911 1.00 90.75 646 SER A O 1
ATOM 4958 N N . ALA A 1 647 ? -22.908 -24.752 20.410 1.00 89.12 647 ALA A N 1
ATOM 4959 C CA . ALA A 1 647 ? -22.038 -24.592 21.562 1.00 89.12 647 ALA A CA 1
ATOM 4960 C C . ALA A 1 647 ? -21.751 -25.967 22.176 1.00 89.12 647 ALA A C 1
ATOM 4962 O O . ALA A 1 647 ? -22.679 -26.627 22.660 1.00 89.12 647 ALA A O 1
ATOM 4963 N N . ASP A 1 648 ? -20.500 -26.406 22.149 1.00 84.38 648 ASP A N 1
ATOM 4964 C CA . ASP A 1 648 ? -20.051 -27.664 22.740 1.00 84.38 648 ASP A CA 1
ATOM 4965 C C . ASP A 1 648 ? -18.586 -27.591 23.209 1.00 84.38 648 ASP A C 1
ATOM 4967 O O . ASP A 1 648 ? -17.903 -26.584 23.047 1.00 84.38 648 ASP A O 1
ATOM 4971 N N . GLY A 1 649 ? -18.117 -28.638 23.894 1.00 74.06 649 GLY A N 1
ATOM 4972 C CA . GLY A 1 649 ? -16.741 -28.689 24.403 1.00 74.06 649 GLY A CA 1
ATOM 4973 C C . GLY A 1 649 ? -16.419 -27.679 25.520 1.00 74.06 649 GLY A C 1
ATOM 4974 O O . GLY A 1 649 ? -17.319 -27.126 26.158 1.00 74.06 649 GLY A O 1
ATOM 4975 N N . GLY A 1 650 ? -15.117 -27.491 25.775 1.00 67.44 650 GLY A N 1
ATOM 4976 C CA . GLY A 1 650 ? -14.558 -26.649 26.843 1.00 67.44 650 GLY A CA 1
ATOM 4977 C C . GLY A 1 650 ? -14.191 -27.439 28.108 1.00 67.44 650 GLY A C 1
ATOM 4978 O O . GLY A 1 650 ? -15.058 -28.034 28.755 1.00 67.44 650 GLY A O 1
ATOM 4979 N N . GLY A 1 651 ? -12.898 -27.478 28.449 1.00 56.81 651 GLY A N 1
ATOM 4980 C CA . GLY A 1 651 ? -12.369 -28.166 29.639 1.00 56.81 651 GLY A CA 1
ATOM 4981 C C . GLY A 1 651 ? -12.113 -27.243 30.837 1.00 56.81 651 GLY A C 1
ATOM 4982 O O . GLY A 1 651 ? -12.247 -27.673 31.990 1.00 56.81 651 GLY A O 1
ATOM 4983 N N . ASP A 1 652 ? -11.798 -25.972 30.566 1.00 60.53 652 ASP A N 1
ATOM 4984 C CA . ASP A 1 652 ? -11.324 -24.965 31.513 1.00 60.53 652 ASP A CA 1
ATOM 4985 C C . ASP A 1 652 ? -11.758 -23.553 31.023 1.00 60.53 652 ASP A C 1
ATOM 4987 O O . ASP A 1 652 ? -12.039 -23.368 29.848 1.00 60.53 652 ASP A O 1
ATOM 4991 N N . GLU A 1 653 ? -11.839 -22.536 31.897 1.00 62.44 653 GLU A N 1
ATOM 4992 C CA . GLU A 1 653 ? -11.773 -21.116 31.454 1.00 62.44 653 GLU A CA 1
ATOM 4993 C C . GLU A 1 653 ? -10.278 -20.748 31.417 1.00 62.44 653 GLU A C 1
ATOM 4995 O O . GLU A 1 653 ? -9.657 -20.976 32.473 1.00 62.44 653 GLU A O 1
ATOM 5000 N N . PRO A 1 654 ? -9.654 -20.164 30.355 1.00 61.88 654 PRO A N 1
ATOM 5001 C CA . PRO A 1 654 ? -10.142 -19.332 29.205 1.00 61.88 654 PRO A CA 1
ATOM 5002 C C . PRO A 1 654 ? -10.076 -19.946 27.750 1.00 61.88 654 PRO A C 1
ATOM 5004 O O . PRO A 1 654 ? -9.656 -21.085 27.598 1.00 61.88 654 PRO A O 1
ATOM 5007 N N . GLU A 1 655 ? -10.406 -19.193 26.668 1.00 79.06 655 GLU A N 1
ATOM 5008 C CA . GLU A 1 655 ? -10.588 -19.655 25.248 1.00 79.06 655 GLU A CA 1
ATOM 5009 C C . GLU A 1 655 ? -9.562 -19.143 24.190 1.00 79.06 655 GLU A C 1
ATOM 5011 O O . GLU A 1 655 ? -8.887 -18.139 24.407 1.00 79.06 655 GLU A O 1
ATOM 5016 N N . MET A 1 656 ? -9.501 -19.745 22.984 1.00 86.44 656 MET A N 1
ATOM 5017 C CA . MET A 1 656 ? -8.592 -19.379 21.861 1.00 86.44 656 MET A CA 1
ATOM 5018 C C . MET A 1 656 ? -9.062 -18.175 21.003 1.00 86.44 656 MET A C 1
ATOM 5020 O O . MET A 1 656 ? -9.021 -18.187 19.764 1.00 86.44 656 MET A O 1
ATOM 5024 N N . CYS A 1 657 ? -9.550 -17.119 21.658 1.00 90.88 657 CYS A N 1
ATOM 5025 C CA . CYS A 1 657 ? -10.157 -15.956 21.002 1.00 90.88 657 CYS A CA 1
ATOM 5026 C C . CYS A 1 657 ? -9.171 -15.178 20.108 1.00 90.88 657 CYS A C 1
ATOM 5028 O O . CYS A 1 657 ? -9.537 -14.785 18.992 1.00 90.88 657 CYS A O 1
ATOM 5030 N N . LEU A 1 658 ? -7.919 -14.959 20.544 1.00 91.56 658 LEU A N 1
ATOM 5031 C CA . LEU A 1 658 ? -6.958 -14.188 19.743 1.00 91.56 658 LEU A CA 1
ATOM 5032 C C . LEU A 1 658 ? -6.512 -14.951 18.494 1.00 91.56 658 LEU A C 1
ATOM 5034 O O . LEU A 1 658 ? -6.299 -14.324 17.459 1.00 91.56 658 LEU A O 1
ATOM 5038 N N . SER A 1 659 ? -6.456 -16.279 18.546 1.00 88.88 659 SER A N 1
ATOM 5039 C CA . SER A 1 659 ? -6.182 -17.155 17.404 1.00 88.88 659 SER A CA 1
ATOM 5040 C C . SER A 1 659 ? -7.308 -17.099 16.372 1.00 88.88 659 SER A C 1
ATOM 5042 O O . SER A 1 659 ? -7.048 -16.918 15.179 1.00 88.88 659 SER A O 1
ATOM 5044 N N . GLY A 1 660 ? -8.569 -17.162 16.821 1.00 91.81 660 GLY A N 1
ATOM 5045 C CA . GLY A 1 660 ? -9.739 -16.976 15.957 1.00 91.81 660 GLY A CA 1
ATOM 5046 C C . GLY A 1 660 ? -9.774 -15.588 15.304 1.00 91.81 660 GLY A C 1
ATOM 5047 O O . GLY A 1 660 ? -9.979 -15.464 14.093 1.00 91.81 660 GLY A O 1
ATOM 5048 N N . LEU A 1 661 ? -9.502 -14.533 16.079 1.00 93.69 661 LEU A N 1
ATOM 5049 C CA . LEU A 1 661 ? -9.419 -13.163 15.568 1.00 93.69 661 LEU A CA 1
ATOM 5050 C C . LEU A 1 661 ? -8.246 -12.972 14.596 1.00 93.69 661 LEU A C 1
ATOM 5052 O O . LEU A 1 661 ? -8.410 -12.331 13.558 1.00 93.69 661 LEU A O 1
ATOM 5056 N N . LEU A 1 662 ? -7.077 -13.538 14.897 1.00 88.81 662 LEU A N 1
ATOM 5057 C CA . LEU A 1 662 ? -5.906 -13.491 14.024 1.00 88.81 662 LEU A CA 1
ATOM 5058 C C . LEU A 1 662 ? -6.201 -14.155 12.676 1.00 88.81 662 LEU A C 1
ATOM 5060 O O . LEU A 1 662 ? -5.867 -13.595 11.632 1.00 88.81 662 LEU A O 1
ATOM 5064 N N . LEU A 1 663 ? -6.882 -15.304 12.690 1.00 85.88 663 LEU A N 1
ATOM 5065 C CA . LEU A 1 663 ? -7.308 -15.999 11.478 1.00 85.88 663 LEU A CA 1
ATOM 5066 C C . LEU A 1 663 ? -8.289 -15.150 10.651 1.00 85.88 663 LEU A C 1
ATOM 5068 O O . LEU A 1 663 ? -8.169 -15.092 9.427 1.00 85.88 663 LEU A O 1
ATOM 5072 N N . ALA A 1 664 ? -9.215 -14.439 11.302 1.00 89.81 664 ALA A N 1
ATOM 5073 C CA . ALA A 1 664 ? -10.129 -13.518 10.629 1.00 89.81 664 ALA A CA 1
ATOM 5074 C C . ALA A 1 664 ? -9.408 -12.300 10.029 1.00 89.81 664 ALA A C 1
ATOM 5076 O O . ALA A 1 664 ? -9.653 -11.969 8.873 1.00 89.81 664 ALA A O 1
ATOM 5077 N N . LEU A 1 665 ? -8.495 -11.665 10.772 1.00 86.88 665 LEU A N 1
ATOM 5078 C CA . LEU A 1 665 ? -7.672 -10.546 10.288 1.00 86.88 665 LEU A CA 1
ATOM 5079 C C . LEU A 1 665 ? -6.785 -10.951 9.107 1.00 86.88 665 LEU A C 1
ATOM 5081 O O . LEU A 1 665 ? -6.573 -10.153 8.200 1.00 86.88 665 LEU A O 1
ATOM 5085 N N . ALA A 1 666 ? -6.269 -12.180 9.121 1.00 78.56 666 ALA A N 1
ATOM 5086 C CA . ALA A 1 666 ? -5.462 -12.716 8.036 1.00 78.56 666 ALA A CA 1
ATOM 5087 C C . ALA A 1 666 ? -6.311 -13.006 6.787 1.00 78.56 666 ALA A C 1
ATOM 5089 O O . ALA A 1 666 ? -5.908 -12.666 5.680 1.00 78.56 666 ALA A O 1
ATOM 5090 N N . GLY A 1 667 ? -7.496 -13.603 6.953 1.00 75.06 667 GLY A N 1
ATOM 5091 C CA . GLY A 1 667 ? -8.370 -13.950 5.830 1.00 75.06 667 GLY A CA 1
ATOM 5092 C C . GLY A 1 667 ? -9.191 -12.789 5.260 1.00 75.06 667 GLY A C 1
ATOM 5093 O O . GLY A 1 667 ? -9.660 -12.890 4.123 1.00 75.06 667 GLY A O 1
ATOM 5094 N N . ALA A 1 668 ? -9.382 -11.709 6.023 1.00 79.50 668 ALA A N 1
ATOM 5095 C CA . ALA A 1 668 ? -10.153 -10.544 5.607 1.00 79.50 668 ALA A CA 1
ATOM 5096 C C . ALA A 1 668 ? -9.320 -9.559 4.765 1.00 79.50 668 ALA A C 1
ATOM 5098 O O . ALA A 1 668 ? -8.137 -9.335 5.035 1.00 79.50 668 ALA A O 1
ATOM 5099 N N . PRO A 1 669 ? -9.920 -8.904 3.754 1.00 74.44 669 PRO A N 1
ATOM 5100 C CA . PRO A 1 669 ? -9.271 -7.789 3.075 1.00 74.44 669 PRO A CA 1
ATOM 5101 C C . PRO A 1 669 ? -8.921 -6.641 4.040 1.00 74.44 669 PRO A C 1
ATOM 5103 O O . PRO A 1 669 ? -9.587 -6.474 5.064 1.00 74.44 669 PRO A O 1
ATOM 5106 N N . PRO A 1 670 ? -7.921 -5.802 3.718 1.00 74.25 670 PRO A N 1
ATOM 5107 C CA . PRO A 1 670 ? -7.627 -4.605 4.501 1.00 74.25 670 PRO A CA 1
ATOM 5108 C C . PRO A 1 670 ? -8.851 -3.687 4.637 1.00 74.25 670 PRO A C 1
ATOM 5110 O O . PRO A 1 670 ? -9.670 -3.600 3.723 1.00 74.25 670 PRO A O 1
ATOM 5113 N N . SER A 1 671 ? -8.940 -2.978 5.760 1.00 77.38 671 SER A N 1
ATOM 5114 C CA . SER A 1 671 ? -10.025 -2.064 6.120 1.00 77.38 671 SER A CA 1
ATOM 5115 C C . SER A 1 671 ? -11.388 -2.751 6.237 1.00 77.38 671 SER A C 1
ATOM 5117 O O . SER A 1 671 ? -12.413 -2.145 5.932 1.00 77.38 671 SER A O 1
ATOM 5119 N N . SER A 1 672 ? -11.397 -4.013 6.680 1.00 81.00 672 SER A N 1
ATOM 5120 C CA . SER A 1 672 ? -12.626 -4.762 6.962 1.00 81.00 672 SER A CA 1
ATOM 5121 C C . SER A 1 672 ? -13.158 -4.483 8.366 1.00 81.00 672 SER A C 1
ATOM 5123 O O . SER A 1 672 ? -12.386 -4.290 9.306 1.00 81.00 672 SER A O 1
ATOM 5125 N N . ASP A 1 673 ? -14.481 -4.553 8.516 1.00 82.81 673 ASP A N 1
ATOM 5126 C CA . ASP A 1 673 ? -15.136 -4.598 9.822 1.00 82.81 673 ASP A CA 1
ATOM 5127 C C . ASP A 1 673 ? -15.234 -6.050 10.307 1.00 82.81 673 ASP A C 1
ATOM 5129 O O . ASP A 1 673 ? -15.844 -6.904 9.652 1.00 82.81 673 ASP A O 1
ATOM 5133 N N . ILE A 1 674 ? -14.658 -6.324 11.477 1.00 91.19 674 ILE A N 1
ATOM 5134 C CA . ILE A 1 674 ? -14.656 -7.642 12.115 1.00 91.19 674 ILE A CA 1
ATOM 5135 C C . ILE A 1 674 ? -15.478 -7.579 13.404 1.00 91.19 674 ILE A C 1
ATOM 5137 O O . ILE A 1 674 ? -15.226 -6.747 14.280 1.00 91.19 674 ILE A O 1
ATOM 5141 N N . PHE A 1 675 ? -16.448 -8.483 13.540 1.00 91.75 675 PHE A N 1
ATOM 5142 C CA . PHE A 1 675 ? -17.295 -8.601 14.729 1.00 91.75 675 PHE A CA 1
ATOM 5143 C C . PHE A 1 675 ? -16.982 -9.891 15.480 1.00 91.75 675 PHE A C 1
ATOM 5145 O O . PHE A 1 675 ? -17.124 -10.976 14.919 1.00 91.75 675 PHE A O 1
ATOM 5152 N N . VAL A 1 676 ? -16.582 -9.767 16.744 1.00 93.81 676 VAL A N 1
ATOM 5153 C CA . VAL A 1 676 ? -16.215 -10.894 17.613 1.00 93.81 676 VAL A CA 1
ATOM 5154 C C . VAL A 1 676 ? -17.290 -11.088 18.678 1.00 93.81 676 VAL A C 1
ATOM 5156 O O . VAL A 1 676 ? -17.637 -10.129 19.365 1.00 93.81 676 VAL A O 1
ATOM 5159 N N . PHE A 1 677 ? -17.805 -12.306 18.833 1.00 91.56 677 PHE A N 1
ATOM 5160 C CA . PHE A 1 677 ? -18.787 -12.685 19.855 1.00 91.56 677 PHE A CA 1
ATOM 5161 C C . PHE A 1 677 ? -18.174 -13.728 20.795 1.00 91.56 677 PHE A C 1
ATOM 5163 O O . PHE A 1 677 ? -17.755 -14.776 20.313 1.00 91.56 677 PHE A O 1
ATOM 5170 N N . THR A 1 678 ? -18.128 -13.445 22.100 1.00 89.31 678 THR A N 1
ATOM 5171 C CA . THR A 1 678 ? -17.590 -14.361 23.129 1.00 89.31 678 THR A CA 1
ATOM 5172 C C . THR A 1 678 ? -18.140 -14.036 24.516 1.00 89.31 678 THR A C 1
ATOM 5174 O O . THR A 1 678 ? -18.486 -12.877 24.799 1.00 89.31 678 THR A O 1
ATOM 5177 N N . ASP A 1 679 ? -18.225 -15.050 25.379 1.00 84.75 679 ASP A N 1
ATOM 5178 C CA . ASP A 1 679 ? -18.552 -14.891 26.797 1.00 84.75 679 ASP A CA 1
ATOM 5179 C C . ASP A 1 679 ? -17.364 -15.095 27.753 1.00 84.75 679 ASP A C 1
ATOM 5181 O O . ASP A 1 679 ? -17.510 -14.884 28.964 1.00 84.75 679 ASP A O 1
ATOM 5185 N N . ALA A 1 680 ? -16.175 -15.391 27.218 1.00 79.94 680 ALA A N 1
ATOM 5186 C CA . ALA A 1 680 ? -14.994 -15.726 28.000 1.00 79.94 680 ALA A CA 1
ATOM 5187 C C . ALA A 1 680 ? -13.771 -14.832 27.734 1.00 79.94 680 ALA A C 1
ATOM 5189 O O . ALA A 1 680 ? -13.686 -14.009 26.816 1.00 79.94 680 ALA A O 1
ATOM 5190 N N . ALA A 1 681 ? -12.789 -14.991 28.618 1.00 80.69 681 ALA A N 1
ATOM 5191 C CA . ALA A 1 681 ? -11.462 -14.415 28.478 1.00 80.69 681 ALA A CA 1
ATOM 5192 C C . ALA A 1 681 ? -10.611 -15.197 27.464 1.00 80.69 681 ALA A C 1
ATOM 5194 O O . ALA A 1 681 ? -10.826 -16.390 27.266 1.00 80.69 681 ALA A O 1
ATOM 5195 N N . ALA A 1 682 ? -9.611 -14.535 26.879 1.00 84.88 682 ALA A N 1
ATOM 5196 C CA . ALA A 1 682 ? -8.647 -15.173 25.987 1.00 84.88 682 ALA A CA 1
ATOM 5197 C C . ALA A 1 682 ? -7.541 -15.910 26.773 1.00 84.88 682 ALA A C 1
ATOM 5199 O O . ALA A 1 682 ? -7.012 -15.376 27.752 1.00 84.88 682 ALA A O 1
ATOM 5200 N N . THR A 1 683 ? -7.173 -17.114 26.334 1.00 80.81 683 THR A N 1
ATOM 5201 C CA . THR A 1 683 ? -6.053 -17.918 26.868 1.00 80.81 683 THR A CA 1
ATOM 5202 C C . THR A 1 683 ? -4.737 -17.584 26.195 1.00 80.81 683 THR A C 1
ATOM 5204 O O . THR A 1 683 ? -3.696 -17.572 26.846 1.00 80.81 683 THR A O 1
ATOM 5207 N N . ASP A 1 684 ? -4.794 -17.271 24.910 1.00 84.69 684 ASP A N 1
ATOM 5208 C CA . ASP A 1 684 ? -3.672 -17.056 24.001 1.00 84.69 684 ASP A CA 1
ATOM 5209 C C . ASP A 1 684 ? -3.149 -15.609 24.049 1.00 84.69 684 ASP A C 1
ATOM 5211 O O . ASP A 1 684 ? -2.886 -14.973 23.026 1.00 84.69 684 ASP A O 1
ATOM 5215 N N . LEU A 1 685 ? -3.006 -15.065 25.265 1.00 84.81 685 LEU A N 1
ATOM 5216 C CA . LEU A 1 685 ? -2.631 -13.670 25.540 1.00 84.81 685 LEU A CA 1
ATOM 5217 C C . LEU A 1 685 ? -1.296 -13.257 24.903 1.00 84.81 685 LEU A C 1
ATOM 5219 O O . LEU A 1 685 ? -1.095 -12.080 24.592 1.00 84.81 685 LEU A O 1
ATOM 5223 N N . GLU A 1 686 ? -0.396 -14.210 24.682 1.00 80.88 686 GLU A N 1
ATOM 5224 C CA . GLU A 1 686 ? 0.870 -14.021 23.979 1.00 80.88 686 GLU A CA 1
ATOM 5225 C C . GLU A 1 686 ? 0.699 -13.572 22.520 1.00 80.88 686 GLU A C 1
ATOM 5227 O O . GLU A 1 686 ? 1.660 -13.085 21.927 1.00 80.88 686 GLU A O 1
ATOM 5232 N N . LEU A 1 687 ? -0.494 -13.710 21.929 1.00 84.25 687 LEU A N 1
ATOM 5233 C CA . LEU A 1 687 ? -0.819 -13.225 20.583 1.00 84.25 687 LEU A CA 1
ATOM 5234 C C . LEU A 1 687 ? -1.262 -11.754 20.560 1.00 84.25 687 LEU A C 1
ATOM 5236 O O . LEU A 1 687 ? -1.534 -11.224 19.483 1.00 84.25 687 LEU A O 1
ATOM 5240 N N . LYS A 1 688 ? -1.338 -11.058 21.706 1.00 86.81 688 LYS A N 1
ATOM 5241 C CA . LYS A 1 688 ? -1.782 -9.649 21.763 1.00 86.81 688 LYS A CA 1
ATOM 5242 C C . LYS A 1 688 ? -0.979 -8.753 20.812 1.00 86.81 688 LYS A C 1
ATOM 5244 O O . LYS A 1 688 ? -1.579 -7.998 20.046 1.00 86.81 688 LYS A O 1
ATOM 5249 N N . SER A 1 689 ? 0.353 -8.834 20.856 1.00 82.38 689 SER A N 1
ATOM 5250 C CA . SER A 1 689 ? 1.266 -8.059 19.997 1.00 82.38 689 SER A CA 1
ATOM 5251 C C . SER A 1 689 ? 1.019 -8.348 18.511 1.00 82.38 689 SER A C 1
ATOM 5253 O O . SER A 1 689 ? 0.811 -7.420 17.724 1.00 82.38 689 SER A O 1
ATOM 5255 N N . THR A 1 690 ? 0.882 -9.633 18.177 1.00 81.88 690 THR A N 1
ATOM 5256 C CA . THR A 1 690 ? 0.599 -10.157 16.836 1.00 81.88 690 THR A CA 1
ATOM 5257 C C . THR A 1 690 ? -0.734 -9.643 16.280 1.00 81.88 690 THR A C 1
ATOM 5259 O O . THR A 1 690 ? -0.813 -9.149 15.153 1.00 81.88 690 THR A O 1
ATOM 5262 N N . VAL A 1 691 ? -1.806 -9.711 17.075 1.00 88.81 691 VAL A N 1
ATOM 5263 C CA . VAL A 1 691 ? -3.139 -9.224 16.690 1.00 88.81 691 VAL A CA 1
ATOM 5264 C C . VAL A 1 691 ? -3.127 -7.707 16.496 1.00 88.81 691 VAL A C 1
ATOM 5266 O O . VAL A 1 691 ? -3.697 -7.212 15.524 1.00 88.81 691 VAL A O 1
ATOM 5269 N N . LEU A 1 692 ? -2.441 -6.959 17.366 1.00 87.00 692 LEU A N 1
ATOM 5270 C CA . LEU A 1 692 ? -2.280 -5.507 17.223 1.00 87.00 692 LEU A CA 1
ATOM 5271 C C . LEU A 1 692 ? -1.534 -5.133 15.938 1.00 87.00 692 LEU A C 1
ATOM 5273 O O . LEU A 1 692 ? -1.964 -4.231 15.221 1.00 87.00 692 LEU A O 1
ATOM 5277 N N . ALA A 1 693 ? -0.455 -5.846 15.620 1.00 81.81 693 ALA A N 1
ATOM 5278 C CA . ALA A 1 693 ? 0.274 -5.698 14.364 1.00 81.81 693 ALA A CA 1
ATOM 5279 C C . ALA A 1 693 ? -0.630 -5.942 13.140 1.00 81.81 693 ALA A C 1
ATOM 5281 O O . ALA A 1 693 ? -0.629 -5.171 12.177 1.00 81.81 693 ALA A O 1
ATOM 5282 N N . MET A 1 694 ? -1.468 -6.980 13.190 1.00 82.81 694 MET A N 1
ATOM 5283 C CA . MET A 1 694 ? -2.414 -7.285 12.113 1.00 82.81 694 MET A CA 1
ATOM 5284 C C . MET A 1 694 ? -3.527 -6.241 11.977 1.00 82.81 694 MET A C 1
ATOM 5286 O O . MET A 1 694 ? -3.889 -5.877 10.858 1.00 82.81 694 MET A O 1
ATOM 5290 N N . ILE A 1 695 ? -4.036 -5.705 13.085 1.00 88.31 695 ILE A N 1
ATOM 5291 C CA . ILE A 1 695 ? -4.988 -4.585 13.085 1.00 88.31 695 ILE A CA 1
ATOM 5292 C C . ILE A 1 695 ? -4.373 -3.353 12.409 1.00 88.31 695 ILE A C 1
ATOM 5294 O O . ILE A 1 695 ? -5.006 -2.746 11.548 1.00 88.31 695 ILE A O 1
ATOM 5298 N N . GLU A 1 696 ? -3.137 -3.001 12.762 1.00 85.00 696 GLU A N 1
ATOM 5299 C CA . GLU A 1 696 ? -2.436 -1.834 12.214 1.00 85.00 696 GLU A CA 1
ATOM 5300 C C . GLU A 1 696 ? -2.139 -1.996 10.713 1.00 85.00 696 GLU A C 1
ATOM 5302 O O . GLU A 1 696 ? -2.364 -1.063 9.938 1.00 85.00 696 GLU A O 1
ATOM 5307 N N . SER A 1 697 ? -1.698 -3.187 10.292 1.00 78.00 697 SER A N 1
ATOM 5308 C CA . SER A 1 697 ? -1.327 -3.472 8.898 1.00 78.00 697 SER A CA 1
ATOM 5309 C C . SER A 1 697 ? -2.531 -3.530 7.966 1.00 78.00 697 SER A C 1
ATOM 5311 O O . SER A 1 697 ? -2.525 -2.949 6.878 1.00 78.00 697 SER A O 1
ATOM 5313 N N . THR A 1 698 ? -3.590 -4.212 8.402 1.00 78.25 698 THR A N 1
ATOM 5314 C CA . THR A 1 698 ? -4.826 -4.330 7.631 1.00 78.25 698 THR A CA 1
ATOM 5315 C C . THR A 1 698 ? -5.672 -3.074 7.758 1.00 78.25 698 THR A C 1
ATOM 5317 O O . THR A 1 698 ? -6.510 -2.838 6.902 1.00 78.25 698 THR A O 1
ATOM 5320 N N . ARG A 1 699 ? -5.459 -2.238 8.781 1.00 83.69 699 ARG A N 1
ATOM 5321 C CA . ARG A 1 699 ? -6.334 -1.115 9.150 1.00 83.69 699 ARG A CA 1
ATOM 5322 C C . ARG A 1 699 ? -7.791 -1.542 9.374 1.00 83.69 699 ARG A C 1
ATOM 5324 O O . ARG A 1 699 ? -8.707 -0.783 9.064 1.00 83.69 699 ARG A O 1
ATOM 5331 N N . SER A 1 700 ? -7.996 -2.772 9.843 1.00 86.12 700 SER A N 1
ATOM 5332 C CA . SER A 1 700 ? -9.322 -3.342 10.102 1.00 86.12 700 SER A CA 1
ATOM 5333 C C . SER A 1 700 ? -9.845 -2.914 11.470 1.00 86.12 700 SER A C 1
ATOM 5335 O O . SER A 1 700 ? -9.090 -2.807 12.437 1.00 86.12 700 SER A O 1
ATOM 5337 N N . THR A 1 701 ? -11.149 -2.691 11.552 1.00 89.75 701 THR A N 1
ATOM 5338 C CA . THR A 1 701 ? -11.891 -2.285 12.751 1.00 89.75 701 THR A CA 1
ATOM 5339 C C . THR A 1 701 ? -12.440 -3.525 13.451 1.00 89.75 701 THR A C 1
ATOM 5341 O O . THR A 1 701 ? -13.163 -4.314 12.847 1.00 89.75 701 THR A O 1
ATOM 5344 N N . VAL A 1 702 ? -12.130 -3.714 14.738 1.00 93.69 702 VAL A N 1
ATOM 5345 C CA . VAL A 1 702 ? -12.562 -4.902 15.495 1.00 93.69 702 VAL A CA 1
ATOM 5346 C C . VAL A 1 702 ? -13.538 -4.500 16.591 1.00 93.69 702 VAL A C 1
ATOM 5348 O O . VAL A 1 702 ? -13.189 -3.774 17.523 1.00 93.69 702 VAL A O 1
ATOM 5351 N N . THR A 1 703 ? -14.777 -4.978 16.491 1.00 91.62 703 THR A N 1
ATOM 5352 C CA . THR A 1 703 ? -15.819 -4.748 17.496 1.00 91.62 703 THR A CA 1
ATOM 5353 C C . THR A 1 703 ? -16.102 -6.029 18.270 1.00 91.62 703 THR A C 1
ATOM 5355 O O . THR A 1 703 ? -16.538 -7.024 17.695 1.00 91.62 703 THR A O 1
ATOM 5358 N N . PHE A 1 704 ? -15.891 -5.988 19.583 1.00 91.69 704 PHE A N 1
ATOM 5359 C CA . PHE A 1 704 ? -16.166 -7.093 20.494 1.00 91.69 704 PHE A CA 1
ATOM 5360 C C . PHE A 1 704 ? -17.563 -6.948 21.098 1.00 91.69 704 PHE A C 1
ATOM 5362 O O . PHE A 1 704 ? -17.896 -5.917 21.686 1.00 91.69 704 PHE A O 1
ATOM 5369 N N . MET A 1 705 ? -18.359 -8.005 20.979 1.00 89.00 705 MET A N 1
ATOM 5370 C CA . MET A 1 705 ? -19.656 -8.190 21.617 1.00 89.00 705 MET A CA 1
ATOM 5371 C C . MET A 1 705 ? -19.482 -9.212 22.738 1.00 89.00 705 MET A C 1
ATOM 5373 O O . MET A 1 705 ? -19.461 -10.418 22.500 1.00 89.00 705 MET A O 1
ATOM 5377 N N . LEU A 1 706 ? -19.322 -8.707 23.958 1.00 87.25 706 LEU A N 1
ATOM 5378 C CA . LEU A 1 706 ? -19.023 -9.505 25.140 1.00 87.25 706 LEU A CA 1
ATOM 5379 C C . LEU A 1 706 ? -20.312 -9.802 25.902 1.00 87.25 706 LEU A C 1
ATOM 5381 O O . LEU A 1 706 ? -21.001 -8.876 26.347 1.00 87.25 706 LEU A O 1
ATOM 5385 N N . THR A 1 707 ? -20.632 -11.077 26.096 1.00 79.62 707 THR A N 1
ATOM 5386 C CA . THR A 1 707 ? -21.772 -11.503 26.917 1.00 79.62 707 THR A CA 1
ATOM 5387 C C . THR A 1 707 ? -21.308 -12.048 28.264 1.00 79.62 707 THR A C 1
ATOM 5389 O O . THR A 1 707 ? -20.300 -12.717 28.355 1.00 79.62 707 THR A O 1
ATOM 5392 N N . ASN A 1 708 ? -22.024 -11.745 29.348 1.00 64.75 708 ASN A N 1
ATOM 5393 C CA . ASN A 1 708 ? -21.918 -12.443 30.643 1.00 64.75 708 ASN A CA 1
ATOM 5394 C C . ASN A 1 708 ? -20.562 -12.533 31.390 1.00 64.75 708 ASN A C 1
ATOM 5396 O O . ASN A 1 708 ? -20.556 -13.092 32.490 1.00 64.75 708 ASN A O 1
ATOM 5400 N N . VAL A 1 709 ? -19.485 -11.878 30.939 1.00 55.00 709 VAL A N 1
ATOM 5401 C CA . VAL A 1 709 ? -18.173 -11.883 31.629 1.00 55.00 709 VAL A CA 1
ATOM 5402 C C . VAL A 1 709 ? -18.283 -11.478 33.115 1.00 55.00 709 VAL A C 1
ATOM 5404 O O . VAL A 1 709 ? -17.559 -11.984 33.959 1.00 55.00 709 VAL A O 1
ATOM 5407 N N . LEU A 1 710 ? -19.246 -10.627 33.495 1.00 48.12 710 LEU A N 1
ATOM 5408 C CA . LEU A 1 710 ? -19.396 -10.103 34.866 1.00 48.12 710 LEU A CA 1
ATOM 5409 C C . LEU A 1 710 ? -20.356 -10.882 35.792 1.00 48.12 710 LEU A C 1
ATOM 5411 O O . LEU A 1 710 ? -20.371 -10.626 36.999 1.00 48.12 710 LEU A O 1
ATOM 5415 N N . LEU A 1 711 ? -21.196 -11.789 35.277 1.00 44.41 711 LEU A N 1
ATOM 5416 C CA . LEU A 1 711 ? -22.331 -12.342 36.046 1.00 44.41 711 LEU A CA 1
ATOM 5417 C C . LEU A 1 711 ? -22.085 -13.741 36.627 1.00 44.41 711 LEU A C 1
ATOM 5419 O O . LEU A 1 711 ? -22.817 -14.182 37.522 1.00 44.41 711 LEU A O 1
ATOM 5423 N N . ARG A 1 712 ? -21.009 -14.417 36.220 1.00 45.25 712 ARG A N 1
ATOM 5424 C CA . ARG A 1 712 ? -20.720 -15.804 36.599 1.00 45.25 712 ARG A CA 1
ATOM 5425 C C . ARG A 1 712 ? -20.026 -15.974 37.959 1.00 45.25 712 ARG A C 1
ATOM 5427 O O . ARG A 1 712 ? -19.180 -16.843 38.075 1.00 45.25 712 ARG A O 1
ATOM 5434 N N . ARG A 1 713 ? -20.389 -15.206 39.007 1.00 44.50 713 ARG A N 1
ATOM 5435 C CA . ARG A 1 713 ? -20.384 -15.664 40.429 1.00 44.50 713 ARG A CA 1
ATOM 5436 C C . ARG A 1 713 ? -20.686 -14.548 41.439 1.00 44.50 713 ARG A C 1
ATOM 5438 O O . ARG A 1 713 ? -19.815 -14.001 42.106 1.00 44.50 713 ARG A O 1
ATOM 5445 N N . ARG A 1 714 ? -21.969 -14.412 41.774 1.00 43.38 714 ARG A N 1
ATOM 5446 C CA . ARG A 1 714 ? -22.393 -14.046 43.143 1.00 43.38 714 ARG A CA 1
ATOM 5447 C C . ARG A 1 714 ? -22.222 -15.208 44.147 1.00 43.38 714 ARG A C 1
ATOM 5449 O O . ARG A 1 714 ? -22.766 -15.158 45.245 1.00 43.38 714 ARG A O 1
ATOM 5456 N N . ARG A 1 715 ? -21.491 -16.271 43.783 1.00 47.56 715 ARG A N 1
ATOM 5457 C CA . ARG A 1 715 ? -21.207 -17.438 44.632 1.00 47.56 715 ARG A CA 1
ATOM 5458 C C . ARG A 1 715 ? -19.699 -17.670 44.724 1.00 47.56 715 ARG A C 1
ATOM 5460 O O . ARG A 1 715 ? -19.121 -18.336 43.879 1.00 47.56 715 ARG A O 1
ATOM 5467 N N . THR A 1 716 ? -19.096 -17.091 45.764 1.00 47.00 716 THR A N 1
ATOM 5468 C CA . THR A 1 716 ? -17.764 -17.437 46.300 1.00 47.00 716 THR A CA 1
ATOM 5469 C C . THR A 1 716 ? -16.641 -17.520 45.255 1.00 47.00 716 THR A C 1
ATOM 5471 O O . THR A 1 716 ? -16.179 -18.610 44.929 1.00 47.00 716 THR A O 1
ATOM 5474 N N . ALA A 1 717 ? -16.185 -16.373 44.749 1.00 41.69 717 ALA A N 1
ATOM 5475 C CA . ALA A 1 717 ? -14.902 -16.257 44.050 1.00 41.69 717 ALA A CA 1
ATOM 5476 C C . ALA A 1 717 ? -13.874 -15.594 44.985 1.00 41.69 717 ALA A C 1
ATOM 5478 O O . ALA A 1 717 ? -14.207 -14.644 45.697 1.00 41.69 717 ALA A O 1
ATOM 5479 N N . SER A 1 718 ? -12.645 -16.114 45.025 1.00 49.81 718 SER A N 1
ATOM 5480 C CA . SER A 1 718 ? -11.526 -15.486 45.739 1.00 49.81 718 SER A CA 1
ATOM 5481 C C . SER A 1 718 ? -11.142 -14.161 45.067 1.00 49.81 718 SER A C 1
ATOM 5483 O O . SER A 1 718 ? -11.320 -14.003 43.860 1.00 49.81 718 SER A O 1
ATOM 5485 N N . GLN A 1 719 ? -10.561 -13.218 45.821 1.00 48.47 719 GLN A N 1
ATOM 5486 C CA . GLN A 1 719 ? -10.093 -11.925 45.287 1.00 48.47 719 GLN A CA 1
ATOM 5487 C C . GLN A 1 719 ? -9.200 -12.075 44.036 1.00 48.47 719 GLN A C 1
ATOM 5489 O O . GLN A 1 719 ? -9.281 -11.251 43.133 1.00 48.47 719 GLN A O 1
ATOM 5494 N N . SER A 1 720 ? -8.418 -13.155 43.928 1.00 43.53 720 SER A N 1
ATOM 5495 C CA . SER A 1 720 ? -7.558 -13.446 42.770 1.00 43.53 720 SER A CA 1
ATOM 5496 C C . SER A 1 720 ? -8.311 -13.686 41.451 1.00 43.53 720 SER A C 1
ATOM 5498 O O . SER A 1 720 ? -7.825 -13.274 40.402 1.00 43.53 720 SER A O 1
ATOM 5500 N N . GLN A 1 721 ? -9.505 -14.291 41.479 1.00 46.28 721 GLN A N 1
ATOM 5501 C CA . GLN A 1 721 ? -10.310 -14.526 40.267 1.00 46.28 721 GLN A CA 1
ATOM 5502 C C . GLN A 1 721 ? -10.989 -13.241 39.765 1.00 46.28 721 GLN A C 1
ATOM 5504 O O . GLN A 1 721 ? -11.194 -13.072 38.568 1.00 46.28 721 GLN A O 1
ATOM 5509 N N . GLN A 1 722 ? -11.273 -12.296 40.666 1.00 45.19 722 GLN A N 1
ATOM 5510 C CA . GLN A 1 722 ? -11.868 -10.997 40.329 1.00 45.19 722 GLN A CA 1
ATOM 5511 C C . GLN A 1 722 ? -10.886 -10.044 39.626 1.00 45.19 722 GLN A C 1
ATOM 5513 O O . GLN A 1 722 ? -11.308 -9.227 38.809 1.00 45.19 722 GLN A O 1
ATOM 5518 N N . PHE A 1 723 ? -9.587 -10.147 39.931 1.00 49.78 723 PHE A N 1
ATOM 5519 C CA . PHE A 1 723 ? -8.538 -9.369 39.262 1.00 49.78 723 PHE A CA 1
ATOM 5520 C C . PHE A 1 723 ? -8.271 -9.856 37.830 1.00 49.78 723 PHE A C 1
ATOM 5522 O O . PHE A 1 723 ? -8.157 -9.017 36.941 1.00 49.78 723 PHE A O 1
ATOM 5529 N N . LYS A 1 724 ? -8.245 -11.178 37.596 1.00 51.00 724 LYS A N 1
ATOM 5530 C CA . LYS A 1 724 ? -8.013 -11.776 36.265 1.00 51.00 724 LYS A CA 1
ATOM 5531 C C . LYS A 1 724 ? -9.123 -11.403 35.265 1.00 51.00 724 LYS A C 1
ATOM 5533 O O . LYS A 1 724 ? -8.866 -10.872 34.198 1.00 51.00 724 LYS A O 1
ATOM 5538 N N . LEU A 1 725 ? -10.380 -11.486 35.694 1.00 52.53 725 LEU A N 1
ATOM 5539 C CA . LEU A 1 725 ? -11.532 -11.105 34.870 1.00 52.53 725 LEU A CA 1
ATOM 5540 C C . LEU A 1 725 ? -11.524 -9.623 34.429 1.00 52.53 725 LEU A C 1
ATOM 5542 O O . LEU A 1 725 ? -11.955 -9.282 33.328 1.00 52.53 725 LEU A O 1
ATOM 5546 N N . ARG A 1 726 ? -11.031 -8.719 35.290 1.00 59.81 726 ARG A N 1
ATOM 5547 C CA . ARG A 1 726 ? -10.889 -7.292 34.955 1.00 59.81 726 ARG A CA 1
ATOM 5548 C C . ARG A 1 726 ? -9.766 -7.043 33.950 1.00 59.81 726 ARG A C 1
ATOM 5550 O O . ARG A 1 726 ? -9.930 -6.164 33.108 1.00 59.81 726 ARG A O 1
ATOM 5557 N N . SER A 1 727 ? -8.658 -7.787 34.024 1.00 60.03 727 SER A N 1
ATOM 5558 C CA . SER A 1 727 ? -7.591 -7.689 33.021 1.00 60.03 727 SER A CA 1
ATOM 5559 C C . SER A 1 727 ? -8.033 -8.211 31.654 1.00 60.03 727 SER A C 1
ATOM 5561 O O . SER A 1 727 ? -7.656 -7.632 30.640 1.00 60.03 727 SER A O 1
ATOM 5563 N N . ASP A 1 728 ? -8.896 -9.226 31.618 1.00 65.31 728 ASP A N 1
ATOM 5564 C CA . ASP A 1 728 ? -9.324 -9.857 30.364 1.00 65.31 728 ASP A CA 1
ATOM 5565 C C . ASP A 1 728 ? -10.332 -8.988 29.590 1.00 65.31 728 ASP A C 1
ATOM 5567 O O . ASP A 1 728 ? -10.214 -8.804 28.380 1.00 65.31 728 ASP A O 1
ATOM 5571 N N . ILE A 1 729 ? -11.269 -8.331 30.286 1.00 75.88 729 ILE A N 1
ATOM 5572 C CA . ILE A 1 729 ? -12.129 -7.307 29.663 1.00 75.88 729 ILE A CA 1
ATOM 5573 C C . ILE A 1 729 ? -11.284 -6.125 29.163 1.00 75.88 729 ILE A C 1
ATOM 5575 O O . ILE A 1 729 ? -11.588 -5.535 28.122 1.00 75.88 729 ILE A O 1
ATOM 5579 N N . GLN A 1 730 ? -10.221 -5.769 29.891 1.00 82.25 730 GLN A N 1
ATOM 5580 C CA . GLN A 1 730 ? -9.327 -4.688 29.488 1.00 82.25 730 GLN A CA 1
ATOM 5581 C C . GLN A 1 730 ? -8.556 -5.033 28.206 1.00 82.25 730 GLN A C 1
ATOM 5583 O O . GLN A 1 730 ? -8.409 -4.160 27.359 1.00 82.25 730 GLN A O 1
ATOM 5588 N N . LEU A 1 731 ? -8.154 -6.293 28.000 1.00 88.81 731 LEU A N 1
ATOM 5589 C CA . LEU A 1 731 ? -7.542 -6.747 26.745 1.00 88.81 731 LEU A CA 1
ATOM 5590 C C . LEU A 1 731 ? -8.436 -6.454 25.532 1.00 88.81 731 LEU A C 1
ATOM 5592 O O . LEU A 1 731 ? -7.983 -5.830 24.573 1.00 88.81 731 LEU A O 1
ATOM 5596 N N . TYR A 1 732 ? -9.702 -6.880 25.567 1.00 91.06 732 TYR A N 1
ATOM 5597 C CA . TYR A 1 732 ? -10.629 -6.653 24.454 1.00 91.06 732 TYR A CA 1
ATOM 5598 C C . TYR A 1 732 ? -10.910 -5.163 24.236 1.00 91.06 732 TYR A C 1
ATOM 5600 O O . TYR A 1 732 ? -11.011 -4.717 23.093 1.00 91.06 732 TYR A O 1
ATOM 5608 N N . ARG A 1 733 ? -10.977 -4.370 25.317 1.00 88.62 733 ARG A N 1
ATOM 5609 C CA . ARG A 1 733 ? -11.065 -2.903 25.233 1.00 88.62 733 ARG A CA 1
ATOM 5610 C C . ARG A 1 733 ? -9.838 -2.312 24.535 1.00 88.62 733 ARG A C 1
ATOM 5612 O O . ARG A 1 733 ? -10.011 -1.531 23.606 1.00 88.62 733 ARG A O 1
ATOM 5619 N N . ASP A 1 734 ? -8.626 -2.718 24.909 1.00 88.31 734 ASP A N 1
ATOM 5620 C CA . ASP A 1 734 ? -7.382 -2.243 24.287 1.00 88.31 734 ASP A CA 1
ATOM 5621 C C . ASP A 1 734 ? -7.350 -2.546 22.777 1.00 88.31 734 ASP A C 1
ATOM 5623 O O . ASP A 1 734 ? -7.043 -1.663 21.974 1.00 88.31 734 ASP A O 1
ATOM 5627 N N . LEU A 1 735 ? -7.700 -3.777 22.377 1.00 92.81 735 LEU A N 1
ATOM 5628 C CA . LEU A 1 735 ? -7.736 -4.196 20.967 1.00 92.81 735 LEU A CA 1
ATOM 5629 C C . LEU A 1 735 ? -8.817 -3.449 20.171 1.00 92.81 735 LEU A C 1
ATOM 5631 O O . LEU A 1 735 ? -8.572 -2.987 19.051 1.00 92.81 735 LEU A O 1
ATOM 5635 N N . ALA A 1 736 ? -10.006 -3.276 20.757 1.00 92.50 736 ALA A N 1
ATOM 5636 C CA . ALA A 1 736 ? -11.070 -2.470 20.169 1.00 92.50 736 ALA A CA 1
ATOM 5637 C C . ALA A 1 736 ? -10.620 -1.017 19.972 1.00 92.50 736 ALA A C 1
ATOM 5639 O O . ALA A 1 736 ? -10.813 -0.443 18.906 1.00 92.50 736 ALA A O 1
ATOM 5640 N N . HIS A 1 737 ? -9.973 -0.416 20.970 1.00 89.44 737 HIS A N 1
ATOM 5641 C CA . HIS A 1 737 ? -9.501 0.962 20.878 1.00 89.44 737 HIS A CA 1
ATOM 5642 C C . HIS A 1 737 ? -8.397 1.132 19.834 1.00 89.44 737 HIS A C 1
ATOM 5644 O O . HIS A 1 737 ? -8.482 2.066 19.032 1.00 89.44 737 HIS A O 1
ATOM 5650 N N . ALA A 1 738 ? -7.419 0.223 19.794 1.00 90.88 738 ALA A N 1
ATOM 5651 C CA . ALA A 1 738 ? -6.339 0.247 18.810 1.00 90.88 738 ALA A CA 1
ATOM 5652 C C . ALA A 1 738 ? -6.865 0.126 17.369 1.00 90.88 738 ALA A C 1
ATOM 5654 O O . ALA A 1 738 ? -6.421 0.854 16.483 1.00 90.88 738 ALA A O 1
ATOM 5655 N N . SER A 1 739 ? -7.866 -0.731 17.149 1.00 93.00 739 SER A N 1
ATOM 5656 C CA . SER A 1 739 ? -8.520 -0.898 15.842 1.00 93.00 739 SER A CA 1
ATOM 5657 C C . SER A 1 739 ? -9.517 0.205 15.485 1.00 93.00 739 SER A C 1
ATOM 5659 O O . SER A 1 739 ? -10.023 0.233 14.367 1.00 93.00 739 SER A O 1
ATOM 5661 N N . GLY A 1 740 ? -9.851 1.102 16.415 1.00 90.31 740 GLY A N 1
ATOM 5662 C CA . GLY A 1 740 ? -10.949 2.050 16.225 1.00 90.31 740 GLY A CA 1
ATOM 5663 C C . GLY A 1 740 ? -12.344 1.446 16.389 1.00 90.31 740 GLY A C 1
ATOM 5664 O O . GLY A 1 740 ? -13.335 2.141 16.163 1.00 90.31 740 GLY A O 1
ATOM 5665 N N . GLY A 1 741 ? -12.463 0.172 16.756 1.00 90.94 741 GLY A N 1
ATOM 5666 C CA . GLY A 1 741 ? -13.729 -0.492 17.049 1.00 90.94 741 GLY A CA 1
ATOM 5667 C C . GLY A 1 741 ? -14.282 -0.181 18.444 1.00 90.94 741 GLY A C 1
ATOM 5668 O O . GLY A 1 741 ? -14.001 0.865 19.036 1.00 90.94 741 GLY A O 1
ATOM 5669 N N . GLN A 1 742 ? -15.142 -1.065 18.955 1.00 89.31 742 GLN A N 1
ATOM 5670 C CA . GLN A 1 742 ? -15.809 -0.928 20.258 1.00 89.31 742 GLN A CA 1
ATOM 5671 C C . GLN A 1 742 ? -15.771 -2.249 21.034 1.00 89.31 742 GLN A C 1
ATOM 5673 O O . GLN A 1 742 ? -15.853 -3.316 20.437 1.00 89.31 742 GLN A O 1
ATOM 5678 N N . ALA A 1 743 ? -15.688 -2.185 22.363 1.00 90.50 743 ALA A N 1
ATOM 5679 C CA . ALA A 1 743 ? -15.856 -3.344 23.240 1.00 90.50 743 ALA A CA 1
ATOM 5680 C C . ALA A 1 743 ? -17.147 -3.177 24.048 1.00 90.50 743 ALA A C 1
ATOM 5682 O O . ALA A 1 743 ? -17.205 -2.415 25.019 1.00 90.50 743 ALA A O 1
ATOM 5683 N N . ILE A 1 744 ? -18.195 -3.861 23.599 1.00 88.12 744 ILE A N 1
ATOM 5684 C CA . ILE A 1 744 ? -19.566 -3.676 24.063 1.00 88.12 744 ILE A CA 1
ATOM 5685 C C . ILE A 1 744 ? -19.939 -4.880 24.915 1.00 88.12 744 ILE A C 1
ATOM 5687 O O . ILE A 1 744 ? -20.004 -6.009 24.436 1.00 88.12 744 ILE A O 1
ATOM 5691 N N . THR A 1 745 ? -20.194 -4.637 26.193 1.00 86.31 745 THR A N 1
ATOM 5692 C CA . THR A 1 745 ? -20.640 -5.649 27.143 1.00 86.31 745 THR A CA 1
ATOM 5693 C C . THR A 1 745 ? -22.156 -5.613 27.236 1.00 86.31 745 THR A C 1
ATOM 5695 O O . THR A 1 745 ? -22.730 -4.609 27.655 1.00 86.31 745 THR A O 1
ATOM 5698 N N . VAL A 1 746 ? -22.814 -6.710 26.869 1.00 82.69 746 VAL A N 1
ATOM 5699 C CA . VAL A 1 746 ? -24.277 -6.826 26.829 1.00 82.69 746 VAL A CA 1
ATOM 5700 C C . VAL A 1 746 ? -24.769 -8.066 27.567 1.00 82.69 746 VAL A C 1
ATOM 5702 O O . VAL A 1 746 ? -24.018 -8.977 27.907 1.00 82.69 746 VAL A O 1
ATOM 5705 N N . THR A 1 747 ? -26.072 -8.102 27.831 1.00 77.62 747 THR A N 1
ATOM 5706 C CA . THR A 1 747 ? -26.751 -9.304 28.322 1.00 77.62 747 THR A CA 1
ATOM 5707 C C . THR A 1 747 ? -27.395 -10.037 27.150 1.00 77.62 747 THR A C 1
ATOM 5709 O O . THR A 1 747 ? -27.702 -9.420 26.129 1.00 77.62 747 THR A O 1
ATOM 5712 N N . LYS A 1 748 ? -27.721 -11.322 27.319 1.00 72.31 748 LYS A N 1
ATOM 5713 C CA . LYS A 1 748 ? -28.505 -12.096 26.339 1.00 72.31 748 LYS A CA 1
ATOM 5714 C C . LYS A 1 748 ? -29.793 -11.379 25.898 1.00 72.31 748 LYS A C 1
ATOM 5716 O O . LYS A 1 748 ? -30.162 -11.431 24.729 1.00 72.31 748 LYS A O 1
ATOM 5721 N N . ALA A 1 749 ? -30.460 -10.667 26.812 1.00 73.12 749 ALA A N 1
ATOM 5722 C CA . ALA A 1 749 ? -31.686 -9.923 26.513 1.00 73.12 749 ALA A CA 1
ATOM 5723 C C . ALA A 1 749 ? -31.437 -8.641 25.696 1.00 73.12 749 ALA A C 1
ATOM 5725 O O . ALA A 1 749 ? -32.277 -8.259 24.881 1.00 73.12 749 ALA A O 1
ATOM 5726 N N . THR A 1 750 ? -30.290 -7.985 25.892 1.00 77.81 750 THR A N 1
ATOM 5727 C CA . THR A 1 750 ? -29.958 -6.698 25.257 1.00 77.81 750 THR A CA 1
ATOM 5728 C C . THR A 1 750 ? -29.045 -6.828 24.037 1.00 77.81 750 THR A C 1
ATOM 5730 O O . THR A 1 750 ? -28.892 -5.861 23.299 1.00 77.81 750 THR A O 1
ATOM 5733 N N . LEU A 1 751 ? -28.507 -8.020 23.752 1.00 78.38 751 LEU A N 1
ATOM 5734 C CA . LEU A 1 751 ? -27.626 -8.288 22.608 1.00 78.38 751 LEU A CA 1
ATOM 5735 C C . LEU A 1 751 ? -28.245 -7.860 21.264 1.00 78.38 751 LEU A C 1
ATOM 5737 O O . LEU A 1 751 ? -27.571 -7.267 20.428 1.00 78.38 751 LEU A O 1
ATOM 5741 N N . SER A 1 752 ? -29.553 -8.064 21.081 1.00 76.50 752 SER A N 1
ATOM 5742 C CA . SER A 1 752 ? -30.258 -7.627 19.864 1.00 76.50 752 SER A CA 1
ATOM 5743 C C . SER A 1 752 ? -30.260 -6.106 19.654 1.00 76.50 752 SER A C 1
ATOM 5745 O O . SER A 1 752 ? -30.301 -5.655 18.512 1.00 76.50 752 SER A O 1
ATOM 5747 N N . GLN A 1 753 ? -30.154 -5.306 20.719 1.00 78.50 753 GLN A N 1
ATOM 5748 C CA . GLN A 1 753 ? -30.102 -3.841 20.636 1.00 78.50 753 GLN A CA 1
ATOM 5749 C C . GLN A 1 753 ? -28.731 -3.340 20.153 1.00 78.50 753 GLN A C 1
ATOM 5751 O O . GLN A 1 753 ? -28.636 -2.243 19.606 1.00 78.50 753 GLN A O 1
ATOM 5756 N N . ALA A 1 754 ? -27.680 -4.160 20.274 1.00 73.75 754 ALA A N 1
ATOM 5757 C CA . ALA A 1 754 ? -26.344 -3.836 19.773 1.00 73.75 754 ALA A CA 1
ATOM 5758 C C . ALA A 1 754 ? -26.260 -3.844 18.230 1.00 73.75 754 ALA A C 1
ATOM 5760 O O . ALA A 1 754 ? -25.312 -3.299 17.666 1.00 73.75 754 ALA A O 1
ATOM 5761 N N . THR A 1 755 ? -27.275 -4.377 17.532 1.00 74.44 755 THR A N 1
ATOM 5762 C CA . THR A 1 755 ? -27.390 -4.327 16.057 1.00 74.44 755 THR A CA 1
ATOM 5763 C C . THR A 1 755 ? -27.344 -2.901 15.501 1.00 74.44 755 THR A C 1
ATOM 5765 O O . THR A 1 755 ? -26.843 -2.694 14.394 1.00 74.44 755 THR A O 1
ATOM 5768 N N . ALA A 1 756 ? -27.800 -1.903 16.268 1.00 76.69 756 ALA A N 1
ATOM 5769 C CA . ALA A 1 756 ? -27.739 -0.498 15.869 1.00 76.69 756 ALA A CA 1
ATOM 5770 C C . ALA A 1 756 ? -26.291 -0.006 15.688 1.00 76.69 756 ALA A C 1
ATOM 5772 O O . ALA A 1 756 ? -26.007 0.726 14.746 1.00 76.69 756 ALA A O 1
ATOM 5773 N N . VAL A 1 757 ? -25.368 -0.460 16.542 1.00 73.88 757 VAL A N 1
ATOM 5774 C CA . VAL A 1 757 ? -23.940 -0.102 16.474 1.00 73.88 757 VAL A CA 1
ATOM 5775 C C . VAL A 1 757 ? -23.293 -0.687 15.228 1.00 73.88 757 VAL A C 1
ATOM 5777 O O . VAL A 1 757 ? -22.514 -0.030 14.546 1.00 73.88 757 VAL A O 1
ATOM 5780 N N . ILE A 1 758 ? -23.665 -1.923 14.902 1.00 72.12 758 ILE A N 1
ATOM 5781 C CA . ILE A 1 758 ? -23.178 -2.602 13.705 1.00 72.12 758 ILE A CA 1
ATOM 5782 C C . ILE A 1 758 ? -23.705 -1.917 12.445 1.00 72.12 758 ILE A C 1
ATOM 5784 O O . ILE A 1 758 ? -22.958 -1.724 11.489 1.00 72.12 758 ILE A O 1
ATOM 5788 N N . THR A 1 759 ? -24.982 -1.529 12.458 1.00 75.25 759 THR A N 1
ATOM 5789 C CA . THR A 1 759 ? -25.614 -0.818 11.342 1.00 75.25 759 THR A CA 1
ATOM 5790 C C . THR A 1 759 ? -24.859 0.473 11.041 1.00 75.25 759 THR A C 1
ATOM 5792 O O . THR A 1 759 ? -24.486 0.694 9.893 1.00 75.25 759 THR A O 1
ATOM 5795 N N . ASP A 1 760 ? -24.550 1.273 12.063 1.00 79.00 760 ASP A N 1
ATOM 5796 C CA . ASP A 1 760 ? -23.787 2.516 11.912 1.00 79.00 760 ASP A CA 1
ATOM 5797 C C . ASP A 1 760 ? -22.357 2.287 11.407 1.00 79.00 760 ASP A C 1
ATOM 5799 O O . ASP A 1 760 ? -21.928 2.966 10.474 1.00 79.00 760 ASP A O 1
ATOM 5803 N N . ALA A 1 761 ? -21.630 1.327 11.999 1.00 72.25 761 ALA A N 1
ATOM 5804 C CA . ALA A 1 761 ? -20.260 0.989 11.601 1.00 72.25 761 ALA A CA 1
ATOM 5805 C C . ALA A 1 761 ? -20.185 0.566 10.127 1.00 72.25 761 ALA A C 1
ATOM 5807 O O . ALA A 1 761 ? -19.194 0.815 9.456 1.00 72.25 761 ALA A O 1
ATOM 5808 N N . SER A 1 762 ? -21.277 0.000 9.614 1.00 67.38 762 SER A N 1
ATOM 5809 C CA . SER A 1 762 ? -21.394 -0.465 8.235 1.00 67.38 762 SER A CA 1
ATOM 5810 C C . SER A 1 762 ? -21.947 0.546 7.238 1.00 67.38 762 SER A C 1
ATOM 5812 O O . SER A 1 762 ? -22.191 0.202 6.081 1.00 67.38 762 SER A O 1
ATOM 5814 N N . THR A 1 763 ? -22.199 1.783 7.670 1.00 73.06 763 THR A N 1
ATOM 5815 C CA . THR A 1 763 ? -22.702 2.816 6.764 1.00 73.06 763 THR A CA 1
ATOM 5816 C C . THR A 1 763 ? -21.635 3.234 5.752 1.00 73.06 763 THR A C 1
ATOM 5818 O O . THR A 1 763 ? -20.457 3.383 6.067 1.00 73.06 763 THR A O 1
ATOM 5821 N N . SER A 1 764 ? -22.045 3.457 4.501 1.00 70.69 764 SER A N 1
ATOM 5822 C CA . SER A 1 764 ? -21.138 3.957 3.467 1.00 70.69 764 SER A CA 1
ATOM 5823 C C . SER A 1 764 ? -20.639 5.365 3.805 1.00 70.69 764 SER A C 1
ATOM 5825 O O . SER A 1 764 ? -21.385 6.166 4.374 1.00 70.69 764 SER A O 1
ATOM 5827 N N . ALA A 1 765 ? -19.422 5.695 3.360 1.00 76.62 765 ALA A N 1
ATOM 5828 C CA . ALA A 1 765 ? -18.796 7.007 3.565 1.00 76.62 765 ALA A CA 1
ATOM 5829 C C . ALA A 1 765 ? -18.570 7.376 5.044 1.00 76.62 765 ALA A C 1
ATOM 5831 O O . ALA A 1 765 ? -18.560 8.559 5.389 1.00 76.62 765 ALA A O 1
ATOM 5832 N N . LEU A 1 766 ? -18.406 6.373 5.911 1.00 84.69 766 LEU A N 1
ATOM 5833 C CA . LEU A 1 766 ? -18.156 6.581 7.329 1.00 84.69 766 LEU A CA 1
ATOM 5834 C C . LEU A 1 766 ? -16.794 7.247 7.562 1.00 84.69 766 LEU A C 1
ATOM 5836 O O . LEU A 1 766 ? -15.771 6.812 7.031 1.00 84.69 766 LEU A O 1
ATOM 5840 N N . VAL A 1 767 ? -16.782 8.288 8.391 1.00 90.25 767 VAL A N 1
ATOM 5841 C CA . VAL A 1 767 ? -15.572 8.990 8.821 1.00 90.25 767 VAL A CA 1
ATOM 5842 C C . VAL A 1 767 ? -15.536 9.133 10.338 1.00 90.25 767 VAL A C 1
ATOM 5844 O O . VAL A 1 767 ? -16.569 9.330 10.981 1.00 90.25 767 VAL A O 1
ATOM 5847 N N . THR A 1 768 ? -14.334 9.089 10.910 1.00 93.19 768 THR A N 1
ATOM 5848 C CA . THR A 1 768 ? -14.108 9.398 12.326 1.00 93.19 768 THR A CA 1
ATOM 5849 C C . THR A 1 768 ? -13.797 10.887 12.470 1.00 93.19 768 THR A C 1
ATOM 5851 O O . THR A 1 768 ? -12.871 11.409 11.850 1.00 93.19 768 THR A O 1
ATOM 5854 N N . VAL A 1 769 ? -14.580 11.591 13.285 1.00 94.69 769 VAL A N 1
ATOM 5855 C CA . VAL A 1 769 ? -14.383 13.018 13.601 1.00 94.69 769 VAL A CA 1
ATOM 5856 C C . VAL A 1 769 ? -13.502 13.178 14.836 1.00 94.69 769 VAL A C 1
ATOM 5858 O O . VAL A 1 769 ? -12.669 14.086 14.904 1.00 94.69 769 VAL A O 1
ATOM 5861 N N . LEU A 1 770 ? -13.710 12.304 15.818 1.00 93.44 770 LEU A N 1
ATOM 5862 C CA . LEU A 1 770 ? -12.982 12.275 17.076 1.00 93.44 770 LEU A CA 1
ATOM 5863 C C . LEU A 1 770 ? -13.002 10.853 17.641 1.00 93.44 770 LEU A C 1
ATOM 5865 O O . LEU A 1 770 ? -14.046 10.205 17.645 1.00 93.44 770 LEU A O 1
ATOM 5869 N N . GLN A 1 771 ? -11.883 10.405 18.187 1.00 92.38 771 GLN A N 1
ATOM 5870 C CA . GLN A 1 771 ? -11.783 9.231 19.031 1.00 92.38 771 GLN A CA 1
ATOM 5871 C C . GLN A 1 771 ? -10.788 9.512 20.156 1.00 92.38 771 GLN A C 1
ATOM 5873 O O . GLN A 1 771 ? -9.658 9.919 19.897 1.00 92.38 771 GLN A O 1
ATOM 5878 N N . VAL A 1 772 ? -11.210 9.288 21.398 1.00 89.50 772 VAL A N 1
ATOM 5879 C CA . VAL A 1 772 ? -10.357 9.421 22.584 1.00 89.50 772 VAL A CA 1
ATOM 5880 C C . VAL A 1 772 ? -10.656 8.314 23.583 1.00 89.50 772 VAL A C 1
ATOM 5882 O O . VAL A 1 772 ? -11.801 7.874 23.726 1.00 89.50 772 VAL A O 1
ATOM 5885 N N . VAL A 1 773 ? -9.620 7.886 24.296 1.00 87.94 773 VAL A N 1
ATOM 5886 C CA . VAL A 1 773 ? -9.732 7.023 25.474 1.00 87.94 773 VAL A CA 1
ATOM 5887 C C . VAL A 1 773 ? -9.220 7.816 26.668 1.00 87.94 773 VAL A C 1
ATOM 5889 O O . VAL A 1 773 ? -8.204 8.504 26.570 1.00 87.94 773 VAL A O 1
ATOM 5892 N N . ARG A 1 774 ? -9.950 7.779 27.781 1.00 85.81 774 ARG A N 1
ATOM 5893 C CA . ARG A 1 774 ? -9.641 8.553 28.984 1.00 85.81 774 ARG A CA 1
ATOM 5894 C C . ARG A 1 774 ? -9.829 7.694 30.221 1.00 85.81 774 ARG A C 1
ATOM 5896 O O . ARG A 1 774 ? -10.744 6.878 30.285 1.00 85.81 774 ARG A O 1
ATOM 5903 N N . SER A 1 775 ? -9.003 7.946 31.230 1.00 77.12 775 SER A N 1
ATOM 5904 C CA . SER A 1 775 ? -9.136 7.366 32.573 1.00 77.12 775 SER A CA 1
ATOM 5905 C C . SER A 1 775 ? -9.128 8.472 33.630 1.00 77.12 775 SER A C 1
ATOM 5907 O O . SER A 1 775 ? -8.225 8.496 34.470 1.00 77.12 775 SER A O 1
ATOM 5909 N N . PRO A 1 776 ? -10.035 9.465 33.562 1.00 64.88 776 PRO A N 1
ATOM 5910 C CA . PRO A 1 776 ? -9.881 10.648 34.380 1.00 64.88 776 PRO A CA 1
ATOM 5911 C C . PRO A 1 776 ? -10.450 10.429 35.785 1.00 64.88 776 PRO A C 1
ATOM 5913 O O . PRO A 1 776 ? -11.380 9.661 36.001 1.00 64.88 776 PRO A O 1
ATOM 5916 N N . ILE A 1 777 ? -9.865 11.141 36.746 1.00 61.12 777 ILE A N 1
ATOM 5917 C CA . ILE A 1 777 ? -10.328 11.226 38.143 1.00 61.12 777 ILE A CA 1
ATOM 5918 C C . ILE A 1 777 ? -11.250 12.460 38.322 1.00 61.12 777 ILE A C 1
ATOM 5920 O O . ILE A 1 777 ? -11.819 12.674 39.388 1.00 61.12 777 ILE A O 1
ATOM 5924 N N . ILE A 1 778 ? -11.384 13.299 37.283 1.00 66.88 778 ILE A N 1
ATOM 5925 C CA . ILE A 1 778 ? -12.037 14.619 37.297 1.00 66.88 778 ILE A CA 1
ATOM 5926 C C . ILE A 1 778 ? -12.911 14.762 36.035 1.00 66.88 778 ILE A C 1
ATOM 5928 O O . ILE A 1 778 ? -12.506 14.258 34.986 1.00 66.88 778 ILE A O 1
ATOM 5932 N N . PRO A 1 779 ? -14.051 15.481 36.090 1.00 78.38 779 PRO A N 1
ATOM 5933 C CA . PRO A 1 779 ? -14.845 15.798 34.906 1.00 78.38 779 PRO A CA 1
ATOM 5934 C C . PRO A 1 779 ? -14.016 16.452 33.794 1.00 78.38 779 PRO A C 1
ATOM 5936 O O . PRO A 1 779 ? -13.358 17.475 34.010 1.00 78.38 779 PRO A O 1
ATOM 5939 N N . GLU A 1 780 ? -14.080 15.885 32.592 1.00 84.62 780 GLU A N 1
ATOM 5940 C CA . GLU A 1 780 ? -13.380 16.385 31.408 1.00 84.62 780 GLU A CA 1
ATOM 5941 C C . GLU A 1 780 ? -14.378 16.960 30.403 1.00 84.62 780 GLU A C 1
ATOM 5943 O O . GLU A 1 780 ? -15.531 16.542 30.291 1.00 84.62 780 GLU A O 1
ATOM 5948 N N . ASN A 1 781 ? -13.913 17.958 29.663 1.00 89.31 781 ASN A N 1
ATOM 5949 C CA . ASN A 1 781 ? -14.659 18.625 28.617 1.00 89.31 781 ASN A CA 1
ATOM 5950 C C . ASN A 1 781 ? -13.979 18.357 27.278 1.00 89.31 781 ASN A C 1
ATOM 5952 O O . ASN A 1 781 ? -12.894 18.884 27.036 1.00 89.31 781 ASN A O 1
ATOM 5956 N N . VAL A 1 782 ? -14.633 17.596 26.406 1.00 91.12 782 VAL A N 1
ATOM 5957 C CA . VAL A 1 782 ? -14.086 17.225 25.100 1.00 91.12 782 VAL A CA 1
ATOM 5958 C C . VAL A 1 782 ? -14.836 17.969 23.996 1.00 91.12 782 VAL A C 1
ATOM 5960 O O . VAL A 1 782 ? -16.062 17.885 23.908 1.00 91.12 782 VAL A O 1
ATOM 5963 N N . SER A 1 783 ? -14.106 18.706 23.157 1.00 93.06 783 SER A N 1
ATOM 5964 C CA . SER A 1 783 ? -14.661 19.449 22.016 1.00 93.06 783 SER A CA 1
ATOM 5965 C C . SER A 1 783 ? -14.404 18.735 20.686 1.00 93.06 783 SER A C 1
ATOM 5967 O O . SER A 1 783 ? -13.357 18.114 20.493 1.00 93.06 783 SER A O 1
ATOM 5969 N N . PHE A 1 784 ? -15.330 18.869 19.737 1.00 93.50 784 PHE A N 1
ATOM 5970 C CA . PHE A 1 784 ? -15.171 18.420 18.350 1.00 93.50 784 PHE A CA 1
ATOM 5971 C C . PHE A 1 784 ? -15.939 19.324 17.379 1.00 93.50 784 PHE A C 1
ATOM 5973 O O . PHE A 1 784 ? -16.941 19.934 17.739 1.00 93.50 784 PHE A O 1
ATOM 5980 N N . VAL A 1 785 ? -15.477 19.418 16.132 1.00 92.94 785 VAL A N 1
ATOM 5981 C CA . VAL A 1 785 ? -16.087 20.283 15.109 1.00 92.94 785 VAL A CA 1
ATOM 5982 C C . VAL A 1 785 ? -16.925 19.457 14.137 1.00 92.94 785 VAL A C 1
ATOM 5984 O O . VAL A 1 785 ? -16.401 18.545 13.498 1.00 92.94 785 VAL A O 1
ATOM 5987 N N . LEU A 1 786 ? -18.207 19.809 13.994 1.00 93.50 786 LEU A N 1
ATOM 5988 C CA . LEU A 1 786 ? -19.084 19.289 12.942 1.00 93.50 786 LEU A CA 1
ATOM 5989 C C . LEU A 1 786 ? -19.186 20.296 11.796 1.00 93.50 786 LEU A C 1
ATOM 5991 O O . LEU A 1 786 ? -19.558 21.455 11.998 1.00 93.50 786 LEU A O 1
ATOM 5995 N N . ASP A 1 787 ? -18.869 19.851 10.587 1.00 90.88 787 ASP A N 1
ATOM 5996 C CA . ASP A 1 787 ? -18.866 20.664 9.375 1.00 90.88 787 ASP A CA 1
ATOM 5997 C C . ASP A 1 787 ? -20.057 20.339 8.446 1.00 90.88 787 ASP A C 1
ATOM 5999 O O . ASP A 1 787 ? -20.711 19.313 8.628 1.00 90.88 787 ASP A O 1
ATOM 6003 N N . PRO A 1 788 ? -20.356 21.188 7.441 1.00 87.44 788 PRO A N 1
ATOM 6004 C CA . PRO A 1 788 ? -21.518 21.004 6.566 1.00 87.44 788 PRO A CA 1
ATOM 6005 C C . PRO A 1 788 ? -21.510 19.742 5.689 1.00 87.44 788 PRO A C 1
ATOM 6007 O O . PRO A 1 788 ? -22.543 19.435 5.105 1.00 87.44 788 PRO A O 1
ATOM 6010 N N . SER A 1 789 ? -20.372 19.053 5.533 1.00 85.62 789 SER A N 1
ATOM 6011 C CA . SER A 1 789 ? -20.297 17.809 4.749 1.00 85.62 789 SER A CA 1
ATOM 6012 C C . SER A 1 789 ? -20.688 16.563 5.552 1.00 85.62 789 SER A C 1
ATOM 6014 O O . SER A 1 789 ? -20.868 15.499 4.962 1.00 85.62 789 SER A O 1
ATOM 6016 N N . LEU A 1 790 ? -20.828 16.683 6.880 1.00 89.00 790 LEU A N 1
ATOM 6017 C CA . LEU A 1 790 ? -21.223 15.587 7.761 1.00 89.00 790 LEU A CA 1
ATOM 6018 C C . LEU A 1 790 ? -22.744 15.438 7.835 1.00 89.00 790 LEU A C 1
ATOM 6020 O O . LEU A 1 790 ? -23.473 16.400 8.060 1.00 89.00 790 LEU A O 1
ATOM 6024 N N . SER A 1 791 ? -23.201 14.194 7.744 1.00 88.81 791 SER A N 1
ATOM 6025 C CA . SER A 1 791 ? -24.588 13.789 7.986 1.00 88.81 791 SER A CA 1
ATOM 6026 C C . SER A 1 791 ? -24.635 12.540 8.870 1.00 88.81 791 SER A C 1
ATOM 6028 O O . SER A 1 791 ? -23.622 11.855 9.033 1.00 88.81 791 SER A O 1
ATOM 6030 N N . ASN A 1 792 ? -25.802 12.248 9.457 1.00 88.38 792 ASN A N 1
ATOM 6031 C CA . ASN A 1 792 ? -26.036 11.045 10.273 1.00 88.38 792 ASN A CA 1
ATOM 6032 C C . ASN A 1 792 ? -24.981 10.851 11.388 1.00 88.38 792 ASN A C 1
ATOM 6034 O O . ASN A 1 792 ? -24.426 9.765 11.574 1.00 88.38 792 ASN A O 1
ATOM 6038 N N . VAL A 1 793 ? -24.665 11.935 12.106 1.00 92.56 793 VAL A N 1
ATOM 6039 C CA . VAL A 1 793 ? -23.600 11.946 13.114 1.00 92.56 793 VAL A CA 1
ATOM 6040 C C . VAL A 1 793 ? -24.021 11.144 14.344 1.00 92.56 793 VAL A C 1
ATOM 6042 O O . VAL A 1 793 ? -25.088 11.366 14.921 1.00 92.56 793 VAL A O 1
ATOM 6045 N N . THR A 1 794 ? -23.157 10.221 14.762 1.00 93.81 794 THR A N 1
ATOM 6046 C CA . THR A 1 794 ? -23.372 9.352 15.921 1.00 93.81 794 THR A CA 1
ATOM 6047 C C . THR A 1 794 ? -22.195 9.456 16.886 1.00 93.81 794 THR A C 1
ATOM 6049 O O . THR A 1 794 ? -21.032 9.439 16.480 1.00 93.81 794 THR A O 1
ATOM 6052 N N . VAL A 1 795 ? -22.500 9.566 18.177 1.00 94.50 795 VAL A N 1
ATOM 6053 C CA . VAL A 1 795 ? -21.528 9.583 19.273 1.00 94.50 795 VAL A CA 1
ATOM 6054 C C . VAL A 1 795 ? -21.664 8.292 20.074 1.00 94.50 795 VAL A C 1
ATOM 6056 O O . VAL A 1 795 ? -22.750 7.963 20.549 1.00 94.50 795 VAL A O 1
ATOM 6059 N N . TYR A 1 796 ? -20.561 7.575 20.245 1.00 93.56 796 TYR A N 1
ATOM 6060 C CA . TYR A 1 796 ? -20.444 6.432 21.141 1.00 93.56 796 TYR A CA 1
ATOM 6061 C C . TYR A 1 796 ? -19.671 6.819 22.385 1.00 93.56 796 TYR A C 1
ATOM 6063 O O . TYR A 1 796 ? -18.570 7.365 22.295 1.00 93.56 796 TYR A O 1
ATOM 6071 N N . ILE A 1 797 ? -20.245 6.501 23.537 1.00 92.50 797 ILE A N 1
ATOM 6072 C CA . ILE A 1 797 ? -19.619 6.671 24.842 1.00 92.50 797 ILE A CA 1
ATOM 6073 C C . ILE A 1 797 ? -19.662 5.308 25.518 1.00 92.50 797 ILE A C 1
ATOM 6075 O O . ILE A 1 797 ? -20.733 4.841 25.909 1.00 92.50 797 ILE A O 1
ATOM 6079 N N . THR A 1 798 ? -18.505 4.671 25.629 1.00 89.88 798 THR A N 1
ATOM 6080 C CA . THR A 1 798 ? -18.373 3.311 26.162 1.00 89.88 798 THR A CA 1
ATOM 6081 C C . THR A 1 798 ? -17.619 3.369 27.479 1.00 89.88 798 THR A C 1
ATOM 6083 O O . THR A 1 798 ? -16.526 3.929 27.533 1.00 89.88 798 THR A O 1
ATOM 6086 N N . GLY A 1 799 ? -18.193 2.817 28.544 1.00 85.69 799 GLY A N 1
ATOM 6087 C CA . GLY A 1 799 ? -17.617 2.852 29.888 1.00 85.69 799 GLY A CA 1
ATOM 6088 C C . GLY A 1 799 ? -18.622 2.430 30.957 1.00 85.69 799 GLY A C 1
ATOM 6089 O O . GLY A 1 799 ? -19.802 2.222 30.673 1.00 85.69 799 GLY A O 1
ATOM 6090 N N . ASP A 1 800 ? -18.165 2.307 32.201 1.00 79.06 800 ASP A N 1
ATOM 6091 C CA . ASP A 1 800 ? -19.004 1.859 33.317 1.00 79.06 800 ASP A CA 1
ATOM 6092 C C . ASP A 1 800 ? -19.888 3.017 33.836 1.00 79.06 800 ASP A C 1
ATOM 6094 O O . ASP A 1 800 ? -19.565 3.677 34.823 1.00 79.06 800 ASP A O 1
ATOM 6098 N N . SER A 1 801 ? -21.009 3.259 33.145 1.00 73.19 801 SER A N 1
ATOM 6099 C CA . SER A 1 801 ? -22.027 4.284 33.454 1.00 73.19 801 SER A CA 1
ATOM 6100 C C . SER A 1 801 ? -21.494 5.725 33.586 1.00 73.19 801 SER A C 1
ATOM 6102 O O . SER A 1 801 ? -21.683 6.350 34.633 1.00 73.19 801 SER A O 1
ATOM 6104 N N . PRO A 1 802 ? -20.843 6.283 32.546 1.00 83.50 802 PRO A N 1
ATOM 6105 C CA . PRO A 1 802 ? -20.401 7.675 32.564 1.00 83.50 802 PRO A CA 1
ATOM 6106 C C . PRO A 1 802 ? -21.603 8.629 32.531 1.00 83.50 802 PRO A C 1
ATOM 6108 O O . PRO A 1 802 ? -22.509 8.449 31.716 1.00 83.50 802 PRO A O 1
ATOM 6111 N N . VAL A 1 803 ? -21.583 9.666 33.372 1.00 90.25 803 VAL A N 1
ATOM 6112 C CA . VAL A 1 803 ? -22.567 10.758 33.326 1.00 90.25 803 VAL A CA 1
ATOM 6113 C C . VAL A 1 803 ? -22.071 11.787 32.325 1.00 90.25 803 VAL A C 1
ATOM 6115 O O . VAL A 1 803 ? -20.916 12.208 32.390 1.00 90.25 803 VAL A O 1
ATOM 6118 N N . PHE A 1 804 ? -22.917 12.208 31.387 1.00 93.19 804 PHE A N 1
ATOM 6119 C CA . PHE A 1 804 ? -22.494 13.168 30.372 1.00 93.19 804 PHE A CA 1
ATOM 6120 C C . PHE A 1 804 ? -23.554 14.209 30.021 1.00 93.19 804 PHE A C 1
ATOM 6122 O O . PHE A 1 804 ? -24.757 14.012 30.175 1.00 93.19 804 PHE A O 1
ATOM 6129 N N . THR A 1 805 ? -23.090 15.357 29.530 1.00 94.81 805 THR A N 1
ATOM 6130 C CA . THR A 1 805 ? -23.936 16.430 28.994 1.00 94.81 805 THR A CA 1
ATOM 6131 C C . THR A 1 805 ? -23.373 16.908 27.661 1.00 94.81 805 THR A C 1
ATOM 6133 O O . THR A 1 805 ? -22.205 17.296 27.579 1.00 94.81 805 THR A O 1
ATOM 6136 N N . LEU A 1 806 ? -24.202 16.887 26.616 1.00 94.69 806 LEU A N 1
ATOM 6137 C CA . LEU A 1 806 ? -23.877 17.453 25.307 1.00 94.69 806 LEU A CA 1
ATOM 6138 C C . LEU A 1 806 ? -24.225 18.936 25.257 1.00 94.69 806 LEU A C 1
ATOM 6140 O O . LEU A 1 806 ? -25.240 19.356 25.808 1.00 94.69 806 LEU A O 1
ATOM 6144 N N . TYR A 1 807 ? -23.420 19.694 24.519 1.00 94.69 807 TYR A N 1
ATOM 6145 C CA . TYR A 1 807 ? -23.618 21.105 24.220 1.00 94.69 807 TYR A CA 1
ATOM 6146 C C . TYR A 1 807 ? -23.465 21.335 22.714 1.00 94.69 807 TYR A C 1
ATOM 6148 O O . TYR A 1 807 ? -22.459 20.955 22.110 1.00 94.69 807 TYR A O 1
ATOM 6156 N N . SER A 1 808 ? -24.468 21.982 22.127 1.00 93.25 808 SER A N 1
ATOM 6157 C CA . SER A 1 808 ? -24.456 22.439 20.734 1.00 93.25 808 SER A CA 1
ATOM 6158 C C . SER A 1 808 ? -23.662 23.743 20.563 1.00 93.25 808 SER A C 1
ATOM 6160 O O . SER A 1 808 ? -23.520 24.503 21.528 1.00 93.25 808 SER A O 1
ATOM 6162 N N . PRO A 1 809 ? -23.267 24.095 19.325 1.00 90.69 809 PRO A N 1
ATOM 6163 C CA . PRO A 1 809 ? -22.652 25.387 19.014 1.00 90.69 809 PRO A CA 1
ATOM 6164 C C . PRO A 1 809 ? -23.534 26.593 19.378 1.00 90.69 809 PRO A C 1
ATOM 6166 O O . PRO A 1 809 ? -23.034 27.694 19.585 1.00 90.69 809 PRO A O 1
ATOM 6169 N N . THR A 1 810 ? -24.856 26.399 19.463 1.00 89.94 810 THR A N 1
ATOM 6170 C CA . THR A 1 810 ? -25.826 27.439 19.845 1.00 89.94 810 THR A CA 1
ATOM 6171 C C . THR A 1 810 ? -26.028 27.566 21.359 1.00 89.94 810 THR A C 1
ATOM 6173 O O . THR A 1 810 ? -26.831 28.385 21.798 1.00 89.94 810 THR A O 1
ATOM 6176 N N . GLY A 1 811 ? -25.338 26.754 22.168 1.00 89.38 811 GLY A N 1
ATOM 6177 C CA . GLY A 1 811 ? -25.427 26.773 23.632 1.00 89.38 811 GLY A CA 1
ATOM 6178 C C . GLY A 1 811 ? -26.586 25.964 24.229 1.00 89.38 811 GLY A C 1
ATOM 6179 O O . GLY A 1 811 ? -26.740 25.942 25.447 1.00 89.38 811 GLY A O 1
ATOM 6180 N N . VAL A 1 812 ? -27.383 25.270 23.406 1.00 93.69 812 VAL A N 1
ATOM 6181 C CA . VAL A 1 812 ? -28.383 24.294 23.884 1.00 93.69 812 VAL A CA 1
ATOM 6182 C C . VAL A 1 812 ? -27.647 23.085 24.451 1.00 93.69 812 VAL A C 1
ATOM 6184 O O . VAL A 1 812 ? -26.682 22.637 23.825 1.00 93.69 812 VAL A O 1
ATOM 6187 N N . SER A 1 813 ? -28.109 22.555 25.586 1.00 94.12 813 SER A N 1
ATOM 6188 C CA . SER A 1 813 ? -27.556 21.362 26.228 1.00 94.12 813 SER A CA 1
ATOM 6189 C C . SER A 1 813 ? -28.581 20.236 26.401 1.00 94.12 813 SER A C 1
ATOM 6191 O O . SER A 1 813 ? -29.787 20.481 26.463 1.00 94.12 813 SER A O 1
ATOM 6193 N N . GLN A 1 814 ? -28.097 18.995 26.479 1.00 94.75 814 GLN A N 1
ATOM 6194 C CA . GLN A 1 814 ? -28.893 17.794 26.759 1.00 94.75 814 GLN A CA 1
ATOM 6195 C C . GLN A 1 814 ? -28.091 16.851 27.663 1.00 94.75 814 GLN A C 1
ATOM 6197 O O . GLN A 1 814 ? -26.953 16.511 27.336 1.00 94.75 814 GLN A O 1
ATOM 6202 N N . SER A 1 815 ? -28.670 16.446 28.795 1.00 94.12 815 SER A N 1
ATOM 6203 C CA . SER A 1 815 ? -28.082 15.448 29.695 1.00 94.12 815 SER A CA 1
ATOM 6204 C C . SER A 1 815 ? -28.361 14.023 29.219 1.00 94.12 815 SER A C 1
ATOM 6206 O O . SER A 1 815 ? -29.353 13.768 28.534 1.00 94.12 815 SER A O 1
ATOM 6208 N N . ASP A 1 816 ? -27.512 13.094 29.645 1.00 91.38 816 ASP A N 1
ATOM 6209 C CA . ASP A 1 816 ? -27.639 11.643 29.462 1.00 91.38 816 ASP A CA 1
ATOM 6210 C C . ASP A 1 816 ? -28.993 11.062 29.911 1.00 91.38 816 ASP A C 1
ATOM 6212 O O . ASP A 1 816 ? -29.487 10.103 29.324 1.00 91.38 816 ASP A O 1
ATOM 6216 N N . SER A 1 817 ? -29.635 11.675 30.909 1.00 90.50 817 SER A N 1
ATOM 6217 C CA . SER A 1 817 ? -30.957 11.275 31.412 1.00 90.50 817 SER A CA 1
ATOM 6218 C C . SER A 1 817 ? -32.130 11.535 30.453 1.00 90.50 817 SER A C 1
ATOM 6220 O O . SER A 1 817 ? -33.226 11.015 30.675 1.00 90.50 817 SER A O 1
ATOM 6222 N N . VAL A 1 818 ? -31.936 12.331 29.396 1.00 93.12 818 VAL A N 1
ATOM 6223 C CA . VAL A 1 818 ? -32.980 12.671 28.419 1.00 93.12 818 VAL A CA 1
ATOM 6224 C C . VAL A 1 818 ? -32.796 11.818 27.164 1.00 93.12 818 VAL A C 1
ATOM 6226 O O . VAL A 1 818 ? -32.005 12.162 26.285 1.00 93.12 818 VAL A O 1
ATOM 6229 N N . ALA A 1 819 ? -33.552 10.716 27.087 1.00 90.06 819 ALA A N 1
ATOM 6230 C CA . ALA A 1 819 ? -33.468 9.745 25.993 1.00 90.06 819 ALA A CA 1
ATOM 6231 C C . ALA A 1 819 ? -33.747 10.370 24.617 1.00 90.06 819 ALA A C 1
ATOM 6233 O O . ALA A 1 819 ? -32.971 10.165 23.698 1.00 90.06 819 ALA A O 1
ATOM 6234 N N . ASP A 1 820 ? -34.789 11.189 24.481 1.00 93.62 820 ASP A N 1
ATOM 6235 C CA . ASP A 1 820 ? -35.075 11.941 23.258 1.00 93.62 820 ASP A CA 1
ATOM 6236 C C . ASP A 1 820 ? -35.149 13.427 23.598 1.00 93.62 820 ASP A C 1
ATOM 6238 O O . ASP A 1 820 ? -36.023 13.865 24.351 1.00 93.62 820 ASP A O 1
ATOM 6242 N N . GLY A 1 821 ? -34.206 14.206 23.074 1.00 91.44 821 GLY A N 1
ATOM 6243 C CA . GLY A 1 821 ? -34.069 15.622 23.395 1.00 91.44 821 GLY A CA 1
ATOM 6244 C C . GLY A 1 821 ? -33.758 16.493 22.177 1.00 91.44 821 GLY A C 1
ATOM 6245 O O . GLY A 1 821 ? -33.744 16.017 21.041 1.00 91.44 821 GLY A O 1
ATOM 6246 N N . PRO A 1 822 ? -33.521 17.799 22.392 1.00 89.62 822 PRO A N 1
ATOM 6247 C CA . PRO A 1 822 ? -33.329 18.756 21.304 1.00 89.62 822 PRO A CA 1
ATOM 6248 C C . PRO A 1 822 ? -32.034 18.537 20.510 1.00 89.62 822 PRO A C 1
ATOM 6250 O O . PRO A 1 822 ? -31.943 19.012 19.380 1.00 89.62 822 PRO A O 1
ATOM 6253 N N . LEU A 1 823 ? -31.038 17.852 21.085 1.00 92.00 823 LEU A N 1
ATOM 6254 C CA . LEU A 1 823 ? -29.743 17.600 20.445 1.00 92.00 823 LEU A CA 1
ATOM 6255 C C . LEU A 1 823 ? -29.648 16.213 19.801 1.00 92.00 823 LEU A C 1
ATOM 6257 O O . LEU A 1 823 ? -28.774 15.999 18.961 1.00 92.00 823 LEU A O 1
ATOM 6261 N N . GLY A 1 824 ? -30.535 15.279 20.151 1.00 92.00 824 GLY A N 1
ATOM 6262 C CA . GLY A 1 824 ? -30.550 13.937 19.578 1.00 92.00 824 GLY A CA 1
ATOM 6263 C C . GLY A 1 824 ? -31.247 12.892 20.446 1.00 92.00 824 GLY A C 1
ATOM 6264 O O . GLY A 1 824 ? -31.781 13.198 21.516 1.00 92.00 824 GLY A O 1
ATOM 6265 N N . SER A 1 825 ? -31.202 11.646 19.973 1.00 93.69 825 SER A N 1
ATOM 6266 C CA . SER A 1 825 ? -31.727 10.464 20.667 1.00 93.69 825 SER A CA 1
ATOM 6267 C C . SER A 1 825 ? -30.588 9.629 21.263 1.00 93.69 825 SER A C 1
ATOM 6269 O O . SER A 1 825 ? -29.618 9.330 20.560 1.00 93.69 825 SER A O 1
ATOM 6271 N N . ILE A 1 826 ? -30.721 9.205 22.516 1.00 92.56 826 ILE A N 1
ATOM 6272 C CA . ILE A 1 826 ? -29.766 8.411 23.290 1.00 92.56 826 ILE A CA 1
ATOM 6273 C C . ILE A 1 826 ? -30.325 6.996 23.463 1.00 92.56 826 ILE A C 1
ATOM 6275 O O . ILE A 1 826 ? -31.407 6.798 24.011 1.00 92.56 826 ILE A O 1
ATOM 6279 N N . LEU A 1 827 ? -29.559 6.002 23.021 1.00 90.06 827 LEU A N 1
ATOM 6280 C CA . LEU A 1 827 ? -29.827 4.584 23.231 1.00 90.06 827 LEU A CA 1
ATOM 6281 C C . LEU A 1 827 ? -28.714 3.982 24.093 1.00 90.06 827 LEU A C 1
ATOM 6283 O O . LEU A 1 827 ? -27.558 3.940 23.671 1.00 90.06 827 LEU A O 1
ATOM 6287 N N . THR A 1 828 ? -29.063 3.473 25.272 1.00 88.44 828 THR A N 1
ATOM 6288 C CA . THR A 1 828 ? -28.125 2.774 26.160 1.00 88.44 828 THR A CA 1
ATOM 6289 C C . THR A 1 828 ? -28.213 1.266 25.942 1.00 88.44 828 THR A C 1
ATOM 6291 O O . THR A 1 828 ? -29.280 0.671 26.097 1.00 88.44 828 THR A O 1
ATOM 6294 N N . VAL A 1 829 ? -27.088 0.635 25.603 1.00 84.94 829 VAL A N 1
ATOM 6295 C CA . VAL A 1 829 ? -26.956 -0.811 25.395 1.00 84.94 829 VAL A CA 1
ATOM 6296 C C . VAL A 1 829 ? -25.792 -1.323 26.236 1.00 84.94 829 VAL A C 1
ATOM 6298 O O . VAL A 1 829 ? -24.631 -1.207 25.852 1.00 84.94 829 VAL A O 1
ATOM 6301 N N . GLY A 1 830 ? -26.095 -1.897 27.400 1.00 85.25 830 GLY A N 1
ATOM 6302 C CA . GLY A 1 830 ? -25.057 -2.392 28.304 1.00 85.25 830 GLY A CA 1
ATOM 6303 C C . GLY A 1 830 ? -24.151 -1.264 28.807 1.00 85.25 830 GLY A C 1
ATOM 6304 O O . GLY A 1 830 ? -24.643 -0.333 29.437 1.00 85.25 830 GLY A O 1
ATOM 6305 N N . ASN A 1 831 ? -22.848 -1.342 28.527 1.00 87.12 831 ASN A N 1
ATOM 6306 C CA . ASN A 1 831 ? -21.863 -0.298 28.858 1.00 87.12 831 ASN A CA 1
ATOM 6307 C C . ASN A 1 831 ? -21.701 0.787 27.770 1.00 87.12 831 ASN A C 1
ATOM 6309 O O . ASN A 1 831 ? -20.791 1.611 27.862 1.00 87.12 831 ASN A O 1
ATOM 6313 N N . LEU A 1 832 ? -22.527 0.772 26.721 1.00 90.06 832 LEU A N 1
ATOM 6314 C CA . LEU A 1 832 ? -22.472 1.724 25.615 1.00 90.06 832 LEU A CA 1
ATOM 6315 C C . LEU A 1 832 ? -23.661 2.687 25.659 1.00 90.06 832 LEU A C 1
ATOM 6317 O O . LEU A 1 832 ? -24.813 2.260 25.698 1.00 90.06 832 LEU A O 1
ATOM 6321 N N . ASN A 1 833 ? -23.386 3.981 25.521 1.00 91.94 83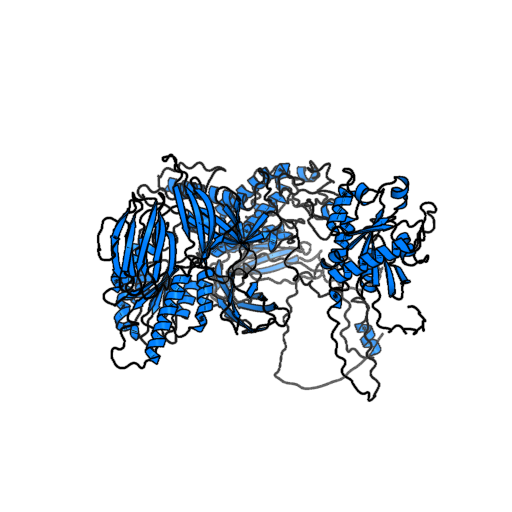3 ASN A N 1
ATOM 6322 C CA . ASN A 1 833 ? -24.373 4.994 25.163 1.00 91.94 833 ASN A CA 1
ATOM 6323 C C . ASN A 1 833 ? -24.153 5.425 23.711 1.00 91.94 833 ASN A C 1
ATOM 6325 O O . ASN A 1 833 ? -23.095 5.947 23.355 1.00 91.94 833 ASN A O 1
ATOM 6329 N N . ARG A 1 834 ? -25.165 5.203 22.873 1.00 92.56 834 ARG A N 1
ATOM 6330 C CA . ARG A 1 834 ? -25.212 5.614 21.469 1.00 92.56 834 ARG A CA 1
ATOM 6331 C C . ARG A 1 834 ? -26.097 6.847 21.339 1.00 92.56 834 ARG A C 1
ATOM 6333 O O . ARG A 1 834 ? -27.310 6.747 21.497 1.00 92.56 834 ARG A O 1
ATOM 6340 N N . VAL A 1 835 ? -25.513 7.988 20.996 1.00 93.69 835 VAL A N 1
ATOM 6341 C CA . VAL A 1 835 ? -26.230 9.250 20.778 1.00 93.69 835 VAL A CA 1
ATOM 6342 C C . VAL A 1 835 ? -26.282 9.547 19.284 1.00 93.69 835 VAL A C 1
ATOM 6344 O O . VAL A 1 835 ? -25.255 9.829 18.672 1.00 93.69 835 VAL A O 1
ATOM 6347 N N . LYS A 1 836 ? -27.471 9.502 18.683 1.00 93.19 836 LYS A N 1
ATOM 6348 C CA . LYS A 1 836 ? -27.687 9.938 17.296 1.00 93.19 836 LYS A CA 1
ATOM 6349 C C . LYS A 1 836 ? -28.056 11.419 17.300 1.00 93.19 836 LYS A C 1
ATOM 6351 O O . LYS A 1 836 ? -29.117 11.778 17.811 1.00 93.19 836 LYS A O 1
ATOM 6356 N N . LEU A 1 837 ? -27.175 12.266 16.771 1.00 92.31 837 LEU A N 1
ATOM 6357 C CA . LEU A 1 837 ? -27.342 13.718 16.818 1.00 92.31 837 LEU A CA 1
ATOM 6358 C C . LEU A 1 837 ? -28.356 14.205 15.787 1.00 92.31 837 LEU A C 1
ATOM 6360 O O . LEU A 1 837 ? -28.385 13.736 14.651 1.00 92.31 837 LEU A O 1
ATOM 6364 N N . ASN A 1 838 ? -29.130 15.218 16.166 1.00 87.69 838 ASN A N 1
ATOM 6365 C CA . ASN A 1 838 ? -29.929 16.006 15.233 1.00 87.69 838 ASN A CA 1
ATOM 6366 C C . ASN A 1 838 ? -29.059 17.120 14.621 1.00 87.69 838 ASN A C 1
ATOM 6368 O O . ASN A 1 838 ? -29.209 18.304 14.927 1.00 87.69 838 ASN A O 1
ATOM 6372 N N . SER A 1 839 ? -28.059 16.716 13.833 1.00 73.69 839 SER A N 1
ATOM 6373 C CA . SER A 1 839 ? -26.972 17.592 13.375 1.00 73.69 839 SER A CA 1
ATOM 6374 C C . SER A 1 839 ? -27.244 18.324 12.061 1.00 73.69 839 SER A C 1
ATOM 6376 O O . SER A 1 839 ? -26.484 19.232 11.730 1.00 73.69 839 SER A O 1
ATOM 6378 N N . ASP A 1 840 ? -28.306 17.971 11.329 1.00 67.00 840 ASP A N 1
ATOM 6379 C CA . ASP A 1 840 ? -28.525 18.368 9.924 1.00 67.00 840 ASP A CA 1
ATOM 6380 C C . ASP A 1 840 ? -28.661 19.896 9.707 1.00 67.00 840 ASP A C 1
ATOM 6382 O O . ASP A 1 840 ? -28.665 20.377 8.575 1.00 67.00 840 ASP A O 1
ATOM 6386 N N . SER A 1 841 ? -28.699 20.689 10.786 1.00 63.34 841 SER A N 1
ATOM 6387 C CA . SER A 1 841 ? -28.671 22.157 10.749 1.00 63.34 841 SER A CA 1
ATOM 6388 C C . SER A 1 841 ? -27.721 22.825 11.762 1.00 63.34 841 SER A C 1
ATOM 6390 O O . SER A 1 841 ? -27.792 24.042 11.936 1.00 63.34 841 SER A O 1
ATOM 6392 N N . GLN A 1 842 ? -26.852 22.078 12.456 1.00 81.06 842 GLN A N 1
ATOM 6393 C CA . GLN A 1 842 ? -26.036 22.583 13.578 1.00 81.06 842 GLN A CA 1
ATOM 6394 C C . GLN A 1 842 ? -24.526 22.349 13.380 1.00 81.06 842 GLN A C 1
ATOM 6396 O O . GLN A 1 842 ? -23.880 21.588 14.103 1.00 81.06 842 GLN A O 1
ATOM 6401 N N . THR A 1 843 ? -23.944 23.049 12.404 1.00 87.62 843 THR A N 1
ATOM 6402 C CA . THR A 1 843 ? -22.491 23.048 12.150 1.00 87.62 843 THR A CA 1
ATOM 6403 C C . THR A 1 843 ? -21.754 23.956 13.133 1.00 87.62 843 THR A C 1
ATOM 6405 O O . THR A 1 843 ? -22.216 25.069 13.388 1.00 87.62 843 THR A O 1
ATOM 6408 N N . GLY A 1 844 ? -20.587 23.544 13.622 1.00 89.38 844 GLY A N 1
ATOM 6409 C CA . GLY A 1 844 ? -19.758 24.325 14.541 1.00 89.38 844 GLY A CA 1
ATOM 6410 C C . GLY A 1 844 ? -19.046 23.461 15.576 1.00 89.38 844 GLY A C 1
ATOM 6411 O O . GLY A 1 844 ? -18.955 22.243 15.429 1.00 89.38 844 GLY A O 1
ATOM 6412 N N . GLU A 1 845 ? -18.535 24.102 16.623 1.00 92.94 845 GLU A N 1
ATOM 6413 C CA . GLU A 1 845 ? -17.902 23.418 17.749 1.00 92.94 845 GLU A CA 1
ATOM 6414 C C . GLU A 1 845 ? -18.961 22.857 18.704 1.00 92.94 845 GLU A C 1
ATOM 6416 O O . GLU A 1 845 ? -19.760 23.592 19.285 1.00 92.94 845 GLU A O 1
ATOM 6421 N N . TRP A 1 846 ? -18.955 21.539 18.846 1.00 94.62 846 TRP A N 1
ATOM 6422 C CA . TRP A 1 846 ? -19.725 20.791 19.824 1.00 94.62 846 TRP A CA 1
ATOM 6423 C C . TRP A 1 846 ? -18.840 20.437 21.006 1.00 94.62 846 TRP A C 1
ATOM 6425 O O . TRP A 1 846 ? -17.629 20.255 20.866 1.00 94.62 846 TRP A O 1
ATOM 6435 N N . LYS A 1 847 ? -19.459 20.301 22.174 1.00 95.00 847 LYS A N 1
ATOM 6436 C CA . LYS A 1 847 ? -18.757 19.957 23.405 1.00 95.00 847 LYS A CA 1
ATOM 6437 C C . LYS A 1 847 ? -19.524 18.884 24.158 1.00 95.00 847 LYS A C 1
ATOM 6439 O O . LYS A 1 847 ? -20.745 18.956 24.270 1.00 95.00 847 LYS A O 1
ATOM 6444 N N . ILE A 1 848 ? -18.807 17.912 24.704 1.00 94.12 848 ILE A N 1
ATOM 6445 C CA . ILE A 1 848 ? -19.351 16.927 25.631 1.00 94.12 848 ILE A CA 1
ATOM 6446 C C . ILE A 1 848 ? -18.591 17.004 26.951 1.00 94.12 848 ILE A C 1
ATOM 6448 O O . ILE A 1 848 ? -17.362 16.957 26.983 1.00 94.12 848 ILE A O 1
ATOM 6452 N N . SER A 1 849 ? -19.330 17.189 28.040 1.00 93.12 849 SER A N 1
ATOM 6453 C CA . SER A 1 849 ? -18.794 17.086 29.395 1.00 93.12 849 SER A CA 1
ATOM 6454 C C . SER A 1 849 ? -19.065 15.678 29.895 1.00 93.12 849 SER A C 1
ATOM 6456 O O . SER A 1 849 ? -20.217 15.247 29.835 1.00 93.12 849 SER A O 1
ATOM 6458 N N . ILE A 1 850 ? -18.027 14.963 30.324 1.00 91.00 850 ILE A N 1
ATOM 6459 C CA . ILE A 1 850 ? -18.126 13.587 30.817 1.00 91.00 850 ILE A CA 1
ATOM 6460 C C . ILE A 1 850 ? -17.547 13.542 32.229 1.00 91.00 850 ILE A C 1
ATOM 6462 O O . ILE A 1 850 ? -16.401 13.935 32.455 1.00 91.00 850 ILE A O 1
ATOM 6466 N N . ASP A 1 851 ? -18.346 13.042 33.164 1.00 88.56 851 ASP A N 1
ATOM 6467 C CA . ASP A 1 851 ? -17.966 12.744 34.538 1.00 88.56 851 ASP A CA 1
ATOM 6468 C C . ASP A 1 851 ? -18.015 11.224 34.744 1.00 88.56 851 ASP A C 1
ATOM 6470 O O . ASP A 1 851 ? -19.062 10.579 34.621 1.00 88.56 851 ASP A O 1
ATOM 6474 N N . SER A 1 852 ? -16.849 10.635 34.991 1.00 85.38 852 SER A N 1
ATOM 6475 C CA . SER A 1 852 ? -16.679 9.199 35.186 1.00 85.38 852 SER A CA 1
ATOM 6476 C C . SER A 1 852 ? -15.554 8.945 36.177 1.00 85.38 852 SER A C 1
ATOM 6478 O O . SER A 1 852 ? -14.530 9.618 36.159 1.00 85.38 852 SER A O 1
ATOM 6480 N N . THR A 1 853 ? -15.737 7.928 37.017 1.00 80.06 853 THR A N 1
ATOM 6481 C CA . THR A 1 853 ? -14.716 7.422 37.953 1.00 80.06 853 THR A CA 1
ATOM 6482 C C . THR A 1 853 ? -13.925 6.240 37.387 1.00 80.06 853 THR A C 1
ATOM 6484 O O . THR A 1 853 ? -12.978 5.766 38.014 1.00 80.06 853 THR A O 1
ATOM 6487 N N . HIS A 1 854 ? -14.319 5.758 36.206 1.00 80.69 854 HIS A N 1
ATOM 6488 C CA . HIS A 1 854 ? -13.707 4.645 35.488 1.00 80.69 854 HIS A CA 1
ATOM 6489 C C . HIS A 1 854 ? -13.255 5.099 34.099 1.00 80.69 854 HIS A C 1
ATOM 6491 O O . HIS A 1 854 ? -13.676 6.152 33.605 1.00 80.69 854 HIS A O 1
ATOM 6497 N N . SER A 1 855 ? -12.424 4.281 33.452 1.00 84.25 855 SER A N 1
ATOM 6498 C CA . SER A 1 855 ? -12.033 4.521 32.069 1.00 84.25 855 SER A CA 1
ATOM 6499 C C . SER A 1 855 ? -13.247 4.532 31.141 1.00 84.25 855 SER A C 1
ATOM 6501 O O . SER A 1 855 ? -14.190 3.750 31.295 1.00 84.25 855 SER A O 1
ATOM 6503 N N . TYR A 1 856 ? -13.221 5.444 30.177 1.00 87.50 856 TYR A N 1
ATOM 6504 C CA . TYR A 1 856 ? -14.226 5.546 29.134 1.00 87.50 856 TYR A CA 1
ATOM 6505 C C . TYR A 1 856 ? -13.567 5.823 27.786 1.00 87.50 856 TYR A C 1
ATOM 6507 O O . TYR A 1 856 ? -12.459 6.357 27.697 1.00 87.50 856 TYR A O 1
ATOM 6515 N N . SER A 1 857 ? -14.280 5.494 26.718 1.00 89.88 857 SER A N 1
ATOM 6516 C CA . SER A 1 857 ? -13.929 5.907 25.366 1.00 89.88 857 SER A CA 1
ATOM 6517 C C . SER A 1 857 ? -15.056 6.704 24.743 1.00 89.88 857 SER A C 1
ATOM 6519 O O . SER A 1 857 ? -16.222 6.321 24.854 1.00 89.88 857 SER A O 1
ATOM 6521 N N . LEU A 1 858 ? -14.694 7.769 24.043 1.00 91.94 858 LEU A N 1
ATOM 6522 C CA . LEU A 1 858 ? -15.596 8.599 23.261 1.00 91.94 858 LEU A CA 1
ATOM 6523 C C . LEU A 1 858 ? -15.207 8.474 21.787 1.00 91.94 858 LEU A C 1
ATOM 6525 O O . LEU A 1 858 ? -14.053 8.713 21.432 1.00 91.94 858 LEU A O 1
ATOM 6529 N N . LYS A 1 859 ? -16.168 8.137 20.926 1.00 93.19 859 LYS A N 1
ATOM 6530 C CA . LYS A 1 859 ? -15.987 8.094 19.471 1.00 93.19 859 LYS A CA 1
ATOM 6531 C C . LYS A 1 859 ? -17.115 8.854 18.782 1.00 93.19 859 LYS A C 1
ATOM 6533 O O . LYS A 1 859 ? -18.282 8.571 19.016 1.00 93.19 859 LYS A O 1
ATOM 6538 N N . VAL A 1 860 ? -16.770 9.797 17.915 1.00 94.56 860 VAL A N 1
ATOM 6539 C CA . VAL A 1 860 ? -17.704 10.570 17.091 1.00 94.56 860 VAL A CA 1
ATOM 6540 C C . VAL A 1 860 ? -17.487 10.184 15.636 1.00 94.56 860 VAL A C 1
ATOM 6542 O O . VAL A 1 860 ? -16.387 10.345 15.100 1.00 94.56 860 VAL A O 1
ATOM 6545 N N . ILE A 1 861 ? -18.542 9.686 15.003 1.00 93.25 861 ILE A N 1
ATOM 6546 C CA . ILE A 1 861 ? -18.557 9.260 13.603 1.00 93.25 861 ILE A CA 1
ATOM 6547 C C . ILE A 1 861 ? -19.659 9.981 12.828 1.00 93.25 861 ILE A C 1
ATOM 6549 O O . ILE A 1 861 ? -20.640 10.441 13.409 1.00 93.25 861 ILE A O 1
ATOM 6553 N N . GLY A 1 862 ? -19.519 10.056 11.510 1.00 90.88 862 GLY A N 1
ATOM 6554 C CA . GLY A 1 862 ? -20.567 10.552 10.617 1.00 90.88 862 GLY A CA 1
ATOM 6555 C C . GLY A 1 862 ? -20.320 10.132 9.174 1.00 90.88 862 GLY A C 1
ATOM 6556 O O . GLY A 1 862 ? -19.297 9.523 8.871 1.00 90.88 862 GLY A O 1
ATOM 6557 N N . GLN A 1 863 ? -21.249 10.459 8.283 1.00 87.88 863 GLN A N 1
ATOM 6558 C CA . GLN A 1 863 ? -21.130 10.184 6.852 1.00 87.88 863 GLN A CA 1
ATOM 6559 C C . GLN A 1 863 ? -20.680 11.441 6.114 1.00 87.88 863 GLN A C 1
ATOM 6561 O O . GLN A 1 863 ? -21.284 12.501 6.284 1.00 87.88 863 GLN A O 1
ATOM 6566 N N . SER A 1 864 ? -19.623 11.331 5.308 1.00 87.00 864 SER A N 1
ATOM 6567 C CA . SER A 1 864 ? -19.034 12.464 4.587 1.00 87.00 864 SER A CA 1
ATOM 6568 C C . SER A 1 864 ? -18.255 11.999 3.356 1.00 87.00 864 SER A C 1
ATOM 6570 O O . SER A 1 864 ? -17.525 11.010 3.401 1.00 87.00 864 SER A O 1
ATOM 6572 N N . SER A 1 865 ? -18.353 12.753 2.258 1.00 81.25 865 SER A N 1
ATOM 6573 C CA . SER A 1 865 ? -17.488 12.578 1.080 1.00 81.25 865 SER A CA 1
ATOM 6574 C C . SER A 1 865 ? -16.061 13.095 1.309 1.00 81.25 865 SER A C 1
ATOM 6576 O O . SER A 1 865 ? -15.145 12.712 0.584 1.00 81.25 865 SER A O 1
ATOM 6578 N N . VAL A 1 866 ? -15.865 13.937 2.330 1.00 87.00 866 VAL A N 1
ATOM 6579 C CA . VAL A 1 866 ? -14.558 14.424 2.783 1.00 87.00 866 VAL A CA 1
ATOM 6580 C C . VAL A 1 866 ? -13.975 13.446 3.797 1.00 87.00 866 VAL A C 1
ATOM 6582 O O . VAL A 1 866 ? -14.452 13.357 4.935 1.00 87.00 866 VAL A O 1
ATOM 6585 N N . ASN A 1 867 ? -12.945 12.722 3.378 1.00 87.62 867 ASN A N 1
ATOM 6586 C CA . ASN A 1 867 ? -12.162 11.777 4.176 1.00 87.62 867 ASN A CA 1
ATOM 6587 C C . ASN A 1 867 ? -10.685 11.817 3.739 1.00 87.62 867 ASN A C 1
ATOM 6589 O O . ASN A 1 867 ? -10.353 12.511 2.777 1.00 87.62 867 ASN A O 1
ATOM 6593 N N . PHE A 1 868 ? -9.795 11.070 4.389 1.00 89.12 868 PHE A N 1
ATOM 6594 C CA . PHE A 1 868 ? -8.381 11.034 4.027 1.00 89.12 868 PHE A CA 1
ATOM 6595 C C . PHE A 1 868 ? -7.723 9.670 4.255 1.00 89.12 868 PHE A C 1
ATOM 6597 O O . PHE A 1 868 ? -8.207 8.844 5.026 1.00 89.12 868 PHE A O 1
ATOM 6604 N N . LEU A 1 869 ? -6.618 9.446 3.551 1.00 84.50 869 LEU A N 1
ATOM 6605 C CA . LEU A 1 869 ? -5.771 8.258 3.588 1.00 84.50 869 LEU A CA 1
ATOM 6606 C C . LEU A 1 869 ? -4.390 8.636 4.117 1.00 84.50 869 LEU A C 1
ATOM 6608 O O . LEU A 1 869 ? -3.912 9.736 3.840 1.00 84.50 869 LEU A O 1
ATOM 6612 N N . ILE A 1 870 ? -3.753 7.717 4.846 1.00 87.25 870 ILE A N 1
ATOM 6613 C CA . ILE A 1 870 ? -2.418 7.916 5.422 1.00 87.25 870 ILE A CA 1
ATOM 6614 C C . ILE A 1 870 ? -1.518 6.712 5.167 1.00 87.25 870 ILE A C 1
ATOM 6616 O O . ILE A 1 870 ? -1.885 5.591 5.514 1.00 87.25 870 ILE A O 1
ATOM 6620 N N . ASN A 1 871 ? -0.315 6.948 4.646 1.00 85.31 871 ASN A N 1
ATOM 6621 C CA . ASN A 1 871 ? 0.758 5.956 4.566 1.00 85.31 871 ASN A CA 1
ATOM 6622 C C . ASN A 1 871 ? 2.059 6.582 5.078 1.00 85.31 871 ASN A C 1
ATOM 6624 O O . ASN A 1 871 ? 2.404 7.690 4.673 1.00 85.31 871 ASN A O 1
ATOM 6628 N N . PHE A 1 872 ? 2.811 5.876 5.922 1.00 86.31 872 PHE A N 1
ATOM 6629 C CA . PHE A 1 872 ? 4.214 6.235 6.132 1.00 86.31 872 PHE A CA 1
ATOM 6630 C C . PHE A 1 872 ? 4.985 5.935 4.854 1.00 86.31 872 PHE A C 1
ATOM 6632 O O . PHE A 1 872 ? 4.770 4.885 4.249 1.00 86.31 872 PHE A O 1
ATOM 6639 N N . VAL A 1 873 ? 5.848 6.855 4.436 1.00 81.56 873 VAL A N 1
ATOM 6640 C CA . VAL A 1 873 ? 6.621 6.723 3.203 1.00 81.56 873 VAL A CA 1
ATOM 6641 C C . VAL A 1 873 ? 8.089 7.070 3.415 1.00 81.56 873 VAL A C 1
ATOM 6643 O O . VAL A 1 873 ? 8.429 7.885 4.276 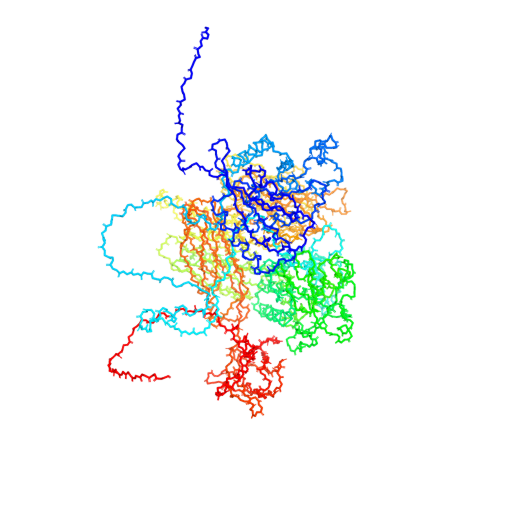1.00 81.56 873 VAL A O 1
ATOM 6646 N N . GLU A 1 874 ? 8.958 6.466 2.612 1.00 72.81 874 GLU A N 1
ATOM 6647 C CA . GLU A 1 874 ? 10.323 6.949 2.397 1.00 72.81 874 GLU A CA 1
ATOM 6648 C C . GLU A 1 874 ? 10.356 7.807 1.140 1.00 72.81 874 GLU A C 1
ATOM 6650 O O . GLU A 1 874 ? 9.784 7.439 0.117 1.00 72.81 874 GLU A O 1
ATOM 6655 N N . GLN A 1 875 ? 11.000 8.968 1.231 1.00 59.69 875 GLN A N 1
ATOM 6656 C CA . GLN A 1 875 ? 11.213 9.840 0.086 1.00 59.69 875 GLN A CA 1
ATOM 6657 C C . GLN A 1 875 ? 12.439 9.374 -0.698 1.00 59.69 875 GLN A C 1
ATOM 6659 O O . GLN A 1 875 ? 13.524 9.252 -0.131 1.00 59.69 875 GLN A O 1
ATOM 6664 N N . LEU A 1 876 ? 12.259 9.162 -1.999 1.00 53.00 876 LEU A N 1
ATOM 6665 C CA . LEU A 1 876 ? 13.322 8.859 -2.946 1.00 53.00 876 LEU A CA 1
ATOM 6666 C C . LEU A 1 876 ? 13.970 10.157 -3.452 1.00 53.00 876 LEU A C 1
ATOM 6668 O O . LEU A 1 876 ? 13.308 11.192 -3.624 1.00 53.00 876 LEU A O 1
ATOM 6672 N N . GLU A 1 877 ? 15.276 10.108 -3.721 1.00 36.38 877 GLU A N 1
ATOM 6673 C CA . GLU A 1 877 ? 15.965 11.203 -4.402 1.00 36.38 877 GLU A CA 1
ATOM 6674 C C . GLU A 1 877 ? 15.468 11.299 -5.848 1.00 36.38 877 GLU A C 1
ATOM 6676 O O . GLU A 1 877 ? 15.712 10.419 -6.667 1.00 36.38 877 GLU A O 1
ATOM 6681 N N . GLY A 1 878 ? 14.731 12.369 -6.149 1.00 40.03 878 GLY A N 1
ATOM 6682 C CA . GLY A 1 878 ? 13.986 12.517 -7.403 1.00 40.03 878 GLY A CA 1
ATOM 6683 C C . GLY A 1 878 ? 12.535 12.935 -7.190 1.00 40.03 878 GLY A C 1
ATOM 6684 O O . GLY A 1 878 ? 11.917 13.404 -8.134 1.00 40.03 878 GLY A O 1
ATOM 6685 N N . GLY A 1 879 ? 12.027 12.864 -5.952 1.00 47.28 879 GLY A N 1
ATOM 6686 C CA . GLY A 1 879 ? 10.706 13.372 -5.571 1.00 47.28 879 GLY A CA 1
ATOM 6687 C C . GLY A 1 879 ? 9.577 12.339 -5.589 1.00 47.28 879 GLY A C 1
ATOM 6688 O O . GLY A 1 879 ? 8.428 12.752 -5.459 1.00 47.28 879 GLY A O 1
ATOM 6689 N N . ASP A 1 880 ? 9.894 11.049 -5.715 1.00 51.66 880 ASP A N 1
ATOM 6690 C CA . ASP A 1 880 ? 8.946 9.933 -5.586 1.00 51.66 880 ASP A CA 1
ATOM 6691 C C . ASP A 1 880 ? 9.005 9.285 -4.182 1.00 51.66 880 ASP A C 1
ATOM 6693 O O . ASP A 1 880 ? 9.873 9.636 -3.376 1.00 51.66 880 ASP A O 1
ATOM 6697 N N . PHE A 1 881 ? 8.061 8.400 -3.837 1.00 67.81 881 PHE A N 1
ATOM 6698 C CA . PHE A 1 881 ? 7.887 7.879 -2.473 1.00 67.81 881 PHE A CA 1
ATOM 6699 C C . PHE A 1 881 ? 7.461 6.414 -2.431 1.00 67.81 881 PHE A C 1
ATOM 6701 O O . PHE A 1 881 ? 6.565 6.004 -3.167 1.00 67.81 881 PHE A O 1
ATOM 6708 N N . THR A 1 882 ? 7.994 5.650 -1.473 1.00 64.25 882 THR A N 1
ATOM 6709 C CA . THR A 1 882 ? 7.597 4.248 -1.267 1.00 64.25 882 THR A CA 1
ATOM 6710 C C . THR A 1 882 ? 6.936 4.026 0.092 1.00 64.25 882 THR A C 1
ATOM 6712 O O . THR A 1 882 ? 7.430 4.513 1.112 1.00 64.25 882 THR A O 1
ATOM 6715 N N . PRO A 1 883 ? 5.785 3.328 0.151 1.00 71.19 883 PRO A N 1
ATOM 6716 C CA . PRO A 1 883 ? 5.092 3.084 1.407 1.00 71.19 883 PRO A CA 1
ATOM 6717 C C . PRO A 1 883 ? 5.841 2.092 2.301 1.00 71.19 883 PRO A C 1
ATOM 6719 O O . PRO A 1 883 ? 6.267 1.025 1.862 1.00 71.19 883 PRO A O 1
ATOM 6722 N N . LYS A 1 884 ? 5.922 2.417 3.593 1.00 74.19 884 LYS A N 1
ATOM 6723 C CA . LYS A 1 884 ? 6.356 1.503 4.649 1.00 74.19 884 LYS A CA 1
ATOM 6724 C C . LYS A 1 884 ? 5.180 0.685 5.157 1.00 74.19 884 LYS A C 1
ATOM 6726 O O . LYS A 1 884 ? 4.150 1.238 5.538 1.00 74.19 884 LYS A O 1
ATOM 6731 N N . ALA A 1 885 ? 5.365 -0.630 5.205 1.00 66.38 885 ALA A N 1
ATOM 6732 C CA . ALA A 1 885 ? 4.381 -1.575 5.730 1.00 66.38 885 ALA A CA 1
ATOM 6733 C C . ALA A 1 885 ? 4.568 -1.895 7.227 1.00 66.38 885 ALA A C 1
ATOM 6735 O O . ALA A 1 885 ? 3.883 -2.774 7.740 1.00 66.38 885 ALA A O 1
ATOM 6736 N N . ASN A 1 886 ? 5.502 -1.226 7.910 1.00 78.88 886 ASN A N 1
ATOM 6737 C CA . ASN A 1 886 ? 5.893 -1.501 9.291 1.00 78.88 886 ASN A CA 1
ATOM 6738 C C . ASN A 1 886 ? 5.722 -0.267 10.195 1.00 78.88 886 ASN A C 1
ATOM 6740 O O . ASN A 1 886 ? 5.466 0.843 9.716 1.00 78.88 886 ASN A O 1
ATOM 6744 N N . ARG A 1 887 ? 5.850 -0.454 11.517 1.00 86.88 887 ARG A N 1
ATOM 6745 C CA . ARG A 1 887 ? 5.764 0.659 12.476 1.00 86.88 887 ARG A CA 1
ATOM 6746 C C . ARG A 1 887 ? 6.909 1.653 12.249 1.00 86.88 887 ARG A C 1
ATOM 6748 O O . ARG A 1 887 ? 8.047 1.219 12.039 1.00 86.88 887 ARG A O 1
ATOM 6755 N N . PRO A 1 888 ? 6.648 2.972 12.322 1.00 87.12 888 PRO A N 1
ATOM 6756 C CA . PRO A 1 888 ? 7.698 3.975 12.223 1.00 87.12 888 PRO A CA 1
ATOM 6757 C C . PRO A 1 888 ? 8.673 3.879 13.407 1.00 87.12 888 PRO A C 1
ATOM 6759 O O . PRO A 1 888 ? 8.297 3.517 14.520 1.00 87.12 888 PRO A O 1
ATOM 6762 N N . PHE A 1 889 ? 9.935 4.230 13.171 1.00 85.62 889 PHE A N 1
ATOM 6763 C CA . PHE A 1 889 ? 10.983 4.121 14.183 1.00 85.62 889 PHE A CA 1
ATOM 6764 C C . PHE A 1 889 ? 10.855 5.243 15.229 1.00 85.62 889 PHE A C 1
ATOM 6766 O O . PHE A 1 889 ? 10.894 6.423 14.872 1.00 85.62 889 PHE A O 1
ATOM 6773 N N . ILE A 1 890 ? 10.751 4.894 16.515 1.00 88.88 890 ILE A N 1
ATOM 6774 C CA . ILE A 1 890 ? 10.607 5.857 17.622 1.00 88.88 890 ILE A CA 1
ATOM 6775 C C . ILE A 1 890 ? 11.753 6.873 17.642 1.00 88.88 890 ILE A C 1
ATOM 6777 O O . ILE A 1 890 ? 12.932 6.534 17.529 1.00 88.88 890 ILE A O 1
ATOM 6781 N N . GLY A 1 891 ? 11.415 8.148 17.835 1.00 84.81 891 GLY A N 1
ATOM 6782 C CA . GLY A 1 891 ? 12.398 9.210 18.022 1.00 84.81 891 GLY A CA 1
ATOM 6783 C C . GLY A 1 891 ? 13.124 9.656 16.749 1.00 84.81 891 GLY A C 1
ATOM 6784 O O . GLY A 1 891 ? 13.908 10.601 16.828 1.00 84.81 891 GLY A O 1
ATOM 6785 N N . ARG A 1 892 ? 12.863 9.026 15.597 1.00 86.12 892 ARG A N 1
ATOM 6786 C CA . ARG A 1 892 ? 13.383 9.447 14.288 1.00 86.12 892 ARG A CA 1
ATOM 6787 C C . ARG A 1 892 ? 12.358 10.293 13.538 1.00 86.12 892 ARG A C 1
ATOM 6789 O O . ARG A 1 892 ? 11.171 10.292 13.876 1.00 86.12 892 ARG A O 1
ATOM 6796 N N . ASN A 1 893 ? 12.832 10.999 12.518 1.00 89.06 893 ASN A N 1
ATOM 6797 C CA . ASN A 1 893 ? 11.960 11.666 11.567 1.00 89.06 893 ASN A CA 1
ATOM 6798 C C . ASN A 1 893 ? 11.238 10.637 10.685 1.00 89.06 893 ASN A C 1
ATOM 6800 O O . ASN A 1 893 ? 11.732 9.537 10.430 1.00 89.06 893 ASN A O 1
ATOM 6804 N N . ALA A 1 894 ? 10.051 10.997 10.216 1.00 89.88 894 ALA A N 1
ATOM 6805 C CA . ALA A 1 894 ? 9.283 10.186 9.286 1.00 89.88 894 ALA A CA 1
ATOM 6806 C C . ALA A 1 894 ? 8.457 11.077 8.366 1.00 89.88 894 ALA A C 1
ATOM 6808 O O . ALA A 1 894 ? 8.040 12.168 8.748 1.00 89.88 894 ALA A O 1
ATOM 6809 N N . THR A 1 895 ? 8.167 10.587 7.165 1.00 90.56 895 THR A N 1
ATOM 6810 C CA . THR A 1 895 ? 7.267 11.271 6.236 1.00 90.56 895 THR A CA 1
ATOM 6811 C C . THR A 1 895 ? 5.957 10.503 6.134 1.00 90.56 895 THR A C 1
ATOM 6813 O O . THR A 1 895 ? 5.939 9.281 5.994 1.00 90.56 895 THR A O 1
ATOM 6816 N N . LEU A 1 896 ? 4.848 11.230 6.214 1.00 90.94 896 LEU A N 1
ATOM 6817 C CA . LEU A 1 896 ? 3.500 10.734 5.979 1.00 90.94 896 LEU A CA 1
ATOM 6818 C C . LEU A 1 896 ? 3.015 11.225 4.617 1.00 90.94 896 LEU A C 1
ATOM 6820 O O . LEU A 1 896 ? 2.963 12.426 4.370 1.00 90.94 896 LEU A O 1
ATOM 6824 N N . PHE A 1 897 ? 2.614 10.307 3.750 1.00 88.38 897 PHE A N 1
ATOM 6825 C CA . PHE A 1 897 ? 1.806 10.624 2.583 1.00 88.38 897 PHE A CA 1
ATOM 6826 C C . PHE A 1 897 ? 0.338 10.676 3.007 1.00 88.38 897 PHE A C 1
ATOM 6828 O O . PHE A 1 897 ? -0.211 9.688 3.505 1.00 88.38 897 PHE A O 1
ATOM 6835 N N . VAL A 1 898 ? -0.279 11.842 2.831 1.00 89.62 898 VAL A N 1
ATOM 6836 C CA . VAL A 1 898 ? -1.671 12.121 3.179 1.00 89.62 898 VAL A CA 1
ATOM 6837 C C . VAL A 1 898 ? -2.430 12.468 1.916 1.00 89.62 898 VAL A C 1
ATOM 6839 O O . VAL A 1 898 ? -2.068 13.405 1.207 1.00 89.62 898 VAL A O 1
ATOM 6842 N N . SER A 1 899 ? -3.516 11.748 1.666 1.00 85.62 899 SER A N 1
ATOM 6843 C CA . SER A 1 899 ? -4.383 12.021 0.528 1.00 85.62 899 SER A CA 1
ATOM 6844 C C . SER A 1 899 ? -5.813 12.294 0.954 1.00 85.62 899 SER A C 1
ATOM 6846 O O . SER A 1 899 ? -6.361 11.564 1.775 1.00 85.62 899 SER A O 1
ATOM 6848 N N . VAL A 1 900 ? -6.421 13.344 0.412 1.00 86.88 900 VAL A N 1
ATOM 6849 C CA . VAL A 1 900 ? -7.713 13.879 0.837 1.00 86.88 900 VAL A CA 1
ATOM 6850 C C . VAL A 1 900 ? -8.753 13.728 -0.269 1.00 86.88 900 VAL A C 1
ATOM 6852 O O . VAL A 1 900 ? -8.546 14.095 -1.422 1.00 86.88 900 VAL A O 1
ATOM 6855 N N . THR A 1 901 ? -9.918 13.219 0.113 1.00 81.81 901 THR A N 1
ATOM 6856 C CA . THR A 1 901 ? -11.105 13.077 -0.742 1.00 81.81 901 THR A CA 1
ATOM 6857 C C . THR A 1 901 ? -12.074 14.244 -0.525 1.00 81.81 901 THR A C 1
ATOM 6859 O O . THR A 1 901 ? -12.031 14.904 0.512 1.00 81.81 901 THR A O 1
ATOM 6862 N N . GLY A 1 902 ? -12.916 14.546 -1.523 1.00 73.50 902 GLY A N 1
ATOM 6863 C CA . GLY A 1 902 ? -13.744 15.769 -1.553 1.00 73.50 902 GLY A CA 1
ATOM 6864 C C . GLY A 1 902 ? -13.033 17.015 -2.124 1.00 73.50 902 GLY A C 1
ATOM 6865 O O . GLY A 1 902 ? -13.516 18.137 -1.957 1.00 73.50 902 GLY A O 1
ATOM 6866 N N . GLY A 1 903 ? -11.897 16.792 -2.802 1.00 60.34 903 GLY A N 1
ATOM 6867 C CA . GLY A 1 903 ? -10.817 17.740 -3.120 1.00 60.34 903 GLY A CA 1
ATOM 6868 C C . GLY A 1 903 ? -11.149 19.070 -3.798 1.00 60.34 903 GLY A C 1
ATOM 6869 O O . GLY A 1 903 ? -10.413 20.025 -3.584 1.00 60.34 903 GLY A O 1
ATOM 6870 N N . ASP A 1 904 ? -12.253 19.207 -4.532 1.00 62.69 904 ASP A N 1
ATOM 6871 C CA . ASP A 1 904 ? -12.572 20.495 -5.180 1.00 62.69 904 ASP A CA 1
ATOM 6872 C C . ASP A 1 904 ? -13.032 21.560 -4.167 1.00 62.69 904 ASP A C 1
ATOM 6874 O O . ASP A 1 904 ? -13.042 22.759 -4.448 1.00 62.69 904 ASP A O 1
ATOM 6878 N N . SER A 1 905 ? -13.407 21.123 -2.963 1.00 67.06 905 SER A N 1
ATOM 6879 C CA . SER A 1 905 ? -13.970 21.970 -1.911 1.00 67.06 905 SER A CA 1
ATOM 6880 C C . SER A 1 905 ? -13.106 22.043 -0.654 1.00 67.06 905 SER A C 1
ATOM 6882 O O . SER A 1 905 ? -13.528 22.666 0.313 1.00 67.06 905 SER A O 1
ATOM 6884 N N . VAL A 1 906 ? -11.916 21.433 -0.630 1.00 81.81 906 VAL A N 1
ATOM 6885 C CA . VAL A 1 906 ? -11.144 21.215 0.603 1.00 81.81 906 VAL A CA 1
ATOM 6886 C C . VAL A 1 906 ? -9.756 21.849 0.510 1.00 81.81 906 VAL A C 1
ATOM 6888 O O . VAL A 1 906 ? -9.025 21.612 -0.443 1.00 81.81 906 VAL A O 1
ATOM 6891 N N . SER A 1 907 ? -9.348 22.593 1.539 1.00 87.12 907 SER A N 1
ATOM 6892 C CA . SER A 1 907 ? -7.951 23.000 1.737 1.00 87.12 907 SER A CA 1
ATOM 6893 C C . SER A 1 907 ? -7.444 22.526 3.095 1.00 87.12 907 SER A C 1
ATOM 6895 O O . SER A 1 907 ? -8.041 22.854 4.123 1.00 87.12 907 SER A O 1
ATOM 6897 N N . VAL A 1 908 ? -6.340 21.782 3.109 1.00 90.75 908 VAL A N 1
ATOM 6898 C CA . VAL A 1 908 ? -5.714 21.272 4.336 1.00 90.75 908 VAL A CA 1
ATOM 6899 C C . VAL A 1 908 ? -4.918 22.379 5.026 1.00 90.75 908 VAL A C 1
ATOM 6901 O O . VAL A 1 908 ? -4.154 23.082 4.369 1.00 90.75 908 VAL A O 1
ATOM 6904 N N . THR A 1 909 ? -5.089 22.528 6.342 1.00 92.06 909 THR A N 1
ATOM 6905 C CA . THR A 1 909 ? -4.322 23.487 7.158 1.00 92.06 909 THR A CA 1
ATOM 6906 C C . THR A 1 909 ? -3.331 22.796 8.079 1.00 92.06 909 THR A C 1
ATOM 6908 O O . THR A 1 909 ? -2.212 23.276 8.219 1.00 92.06 909 THR A O 1
ATOM 6911 N N . ASP A 1 910 ? -3.718 21.668 8.681 1.00 94.31 910 ASP A N 1
ATOM 6912 C CA . ASP A 1 910 ? -2.903 20.981 9.682 1.00 94.31 910 ASP A CA 1
ATOM 6913 C C . ASP A 1 910 ? -3.037 19.463 9.557 1.00 94.31 910 ASP A C 1
ATOM 6915 O O . ASP A 1 910 ? -4.134 18.929 9.356 1.00 94.31 910 ASP A O 1
ATOM 6919 N N . VAL A 1 911 ? -1.915 18.774 9.755 1.00 96.25 911 VAL A N 1
ATOM 6920 C CA . VAL A 1 911 ? -1.853 17.327 9.967 1.00 96.25 911 VAL A CA 1
ATOM 6921 C C . VAL A 1 911 ? -1.066 17.083 11.245 1.00 96.25 911 VAL A C 1
ATOM 6923 O O . VAL A 1 911 ? 0.069 17.541 11.379 1.00 96.25 911 VAL A O 1
ATOM 6926 N N . LEU A 1 912 ? -1.693 16.399 12.197 1.00 95.38 912 LEU A N 1
ATOM 6927 C CA . LEU A 1 912 ? -1.208 16.262 13.567 1.00 95.38 912 LEU A CA 1
ATOM 6928 C C . LEU A 1 912 ? -1.178 14.789 13.974 1.00 95.38 912 LEU A C 1
ATOM 6930 O O . LEU A 1 912 ? -2.094 14.044 13.624 1.00 95.38 912 LEU A O 1
ATOM 6934 N N . LEU A 1 913 ? -0.184 14.381 14.762 1.00 95.75 913 LEU A N 1
ATOM 6935 C CA . LEU A 1 913 ? -0.253 13.139 15.536 1.00 95.75 913 LEU A CA 1
ATOM 6936 C C . LEU A 1 913 ? -0.814 13.490 16.909 1.00 95.75 913 LEU A C 1
ATOM 6938 O O . LEU A 1 913 ? -0.214 14.295 17.617 1.00 95.75 913 LEU A O 1
ATOM 6942 N N . VAL A 1 914 ? -1.969 12.936 17.264 1.00 93.69 914 VAL A N 1
ATOM 6943 C CA . VAL A 1 914 ? -2.666 13.226 18.524 1.00 93.69 914 VAL A CA 1
ATOM 6944 C C . VAL A 1 914 ? -2.636 11.989 19.403 1.00 93.69 914 VAL A C 1
ATOM 6946 O O . VAL A 1 914 ? -2.960 10.896 18.936 1.00 93.69 914 VAL A O 1
ATOM 6949 N N . GLU A 1 915 ? -2.251 12.158 20.662 1.00 93.00 915 GLU A N 1
ATOM 6950 C CA . GLU A 1 915 ? -2.166 11.066 21.625 1.00 93.00 915 GLU A CA 1
ATOM 6951 C C . GLU A 1 915 ? -3.536 10.423 21.856 1.00 93.00 915 GLU A C 1
ATOM 6953 O O . GLU A 1 915 ? -4.532 11.098 22.122 1.00 93.00 915 GLU A O 1
ATOM 6958 N N . ALA A 1 916 ? -3.593 9.093 21.766 1.00 86.50 916 ALA A N 1
ATOM 6959 C CA . ALA A 1 916 ? -4.847 8.357 21.888 1.00 86.50 916 ALA A CA 1
ATOM 6960 C C . ALA A 1 916 ? -5.442 8.424 23.309 1.00 86.50 916 ALA A C 1
ATOM 6962 O O . ALA A 1 916 ? -6.665 8.508 23.472 1.00 86.50 916 ALA A O 1
ATOM 6963 N N . SER A 1 917 ? -4.582 8.390 24.334 1.00 83.88 917 SER A N 1
ATOM 6964 C CA . SER A 1 917 ? -4.952 8.360 25.758 1.00 83.88 917 SER A CA 1
ATOM 6965 C C . SER A 1 917 ? -4.886 9.710 26.468 1.00 83.88 917 SER A C 1
ATOM 6967 O O . SER A 1 917 ? -5.510 9.873 27.517 1.00 83.88 917 SER A O 1
ATOM 6969 N N . GLY A 1 918 ? -4.162 10.680 25.911 1.00 83.56 918 GLY A N 1
ATOM 6970 C CA . GLY A 1 918 ? -3.919 11.971 26.548 1.00 83.56 918 GLY A CA 1
ATOM 6971 C C . GLY A 1 918 ? -4.197 13.152 25.627 1.00 83.56 918 GLY A C 1
ATOM 6972 O O . GLY A 1 918 ? -5.143 13.132 24.831 1.00 83.56 918 GLY A O 1
ATOM 6973 N N . SER A 1 919 ? -3.432 14.222 25.809 1.00 83.56 919 SER A N 1
ATOM 6974 C CA . SER A 1 919 ? -3.624 15.507 25.127 1.00 83.56 919 SER A CA 1
ATOM 6975 C C . SER A 1 919 ? -2.391 15.969 24.356 1.00 83.56 919 SER A C 1
ATOM 6977 O O . SER A 1 919 ? -2.410 17.078 23.820 1.00 83.56 919 SER A O 1
ATOM 6979 N N . ASP A 1 920 ? -1.335 15.154 24.313 1.00 90.31 920 ASP A N 1
ATOM 6980 C CA . ASP A 1 920 ? -0.116 15.502 23.595 1.00 90.31 920 ASP A CA 1
ATOM 6981 C C . ASP A 1 920 ? -0.338 15.485 22.078 1.00 90.31 920 ASP A C 1
ATOM 6983 O O . ASP A 1 920 ? -1.133 14.712 21.530 1.00 90.31 920 ASP A O 1
ATOM 6987 N N . VAL A 1 921 ? 0.357 16.391 21.387 1.00 93.81 921 VAL A N 1
ATOM 6988 C CA . VAL A 1 921 ? 0.229 16.592 19.942 1.00 93.81 921 VAL A CA 1
ATOM 6989 C C . VAL A 1 921 ? 1.602 16.831 19.323 1.00 93.81 921 VAL A C 1
ATOM 6991 O O . VAL A 1 921 ? 2.373 17.659 19.805 1.00 93.81 921 VAL A O 1
ATOM 6994 N N . VAL A 1 922 ? 1.883 16.152 18.211 1.00 95.00 922 VAL A N 1
ATOM 6995 C CA . VAL A 1 922 ? 3.036 16.427 17.342 1.00 95.00 922 VAL A CA 1
ATOM 6996 C C . VAL A 1 922 ? 2.534 17.051 16.045 1.00 95.00 922 VAL A C 1
ATOM 6998 O O . VAL A 1 922 ? 1.673 16.489 15.366 1.00 95.00 922 VAL A O 1
ATOM 7001 N N . HIS A 1 923 ? 3.067 18.221 15.697 1.00 95.25 923 HIS A N 1
ATOM 7002 C CA . HIS A 1 923 ? 2.721 18.921 14.463 1.00 95.25 923 HIS A CA 1
ATOM 7003 C C . HIS A 1 923 ? 3.530 18.382 13.282 1.00 95.25 923 HIS A C 1
ATOM 7005 O O . HIS A 1 923 ? 4.738 18.186 13.392 1.00 95.25 923 HIS A O 1
ATOM 7011 N N . GLY A 1 924 ? 2.862 18.176 12.148 1.00 94.12 924 GLY A N 1
ATOM 7012 C CA . GLY A 1 924 ? 3.511 17.846 10.889 1.00 94.12 924 GLY A CA 1
ATOM 7013 C C . GLY A 1 924 ? 3.679 19.057 9.977 1.00 94.12 924 GLY A C 1
ATOM 7014 O O . GLY A 1 924 ? 2.803 19.918 9.895 1.00 94.12 924 GLY A O 1
ATOM 7015 N N . THR A 1 925 ? 4.795 19.103 9.250 1.00 94.25 925 THR A N 1
ATOM 7016 C CA . THR A 1 925 ? 5.053 20.141 8.242 1.00 94.25 925 THR A CA 1
ATOM 7017 C C . THR A 1 925 ? 4.537 19.681 6.883 1.00 94.25 925 THR A C 1
ATOM 7019 O O . THR A 1 925 ? 5.034 18.699 6.333 1.00 94.25 925 THR A O 1
ATOM 7022 N N . ILE A 1 926 ? 3.543 20.386 6.339 1.00 92.50 926 ILE A N 1
ATOM 7023 C CA . ILE A 1 926 ? 2.832 19.999 5.114 1.00 92.50 926 ILE A CA 1
ATOM 7024 C C . ILE A 1 926 ? 3.538 20.543 3.865 1.00 92.50 926 ILE A C 1
ATOM 7026 O O . ILE A 1 926 ? 3.831 21.733 3.762 1.00 92.50 926 ILE A O 1
ATOM 7030 N N . LYS A 1 927 ? 3.713 19.679 2.867 1.00 89.25 927 LYS A N 1
ATOM 7031 C CA . LYS A 1 927 ? 4.153 19.994 1.508 1.00 89.25 927 LYS A CA 1
ATOM 7032 C C . LYS A 1 927 ? 3.132 19.441 0.514 1.00 89.25 927 LYS A C 1
ATOM 7034 O O . LYS A 1 927 ? 2.926 18.235 0.445 1.00 89.25 927 LYS A O 1
ATOM 7039 N N . SER A 1 928 ? 2.485 20.313 -0.257 1.00 83.88 928 SER A N 1
ATOM 7040 C CA . SER A 1 928 ? 1.520 19.898 -1.286 1.00 83.88 928 SER A CA 1
ATOM 7041 C C . SER A 1 928 ? 2.229 19.239 -2.479 1.00 83.88 928 SER A C 1
ATOM 7043 O O . SER A 1 928 ? 3.260 19.731 -2.940 1.00 83.88 928 SER A O 1
ATOM 7045 N N . LEU A 1 929 ? 1.664 18.128 -2.960 1.00 74.62 929 LEU A N 1
ATOM 7046 C CA . LEU A 1 929 ? 2.038 17.434 -4.202 1.00 74.62 929 LEU A CA 1
ATOM 7047 C C . LEU A 1 929 ? 0.999 17.620 -5.320 1.00 74.62 929 LEU A C 1
ATOM 7049 O O . LEU A 1 929 ? 1.163 17.098 -6.418 1.00 74.62 929 LEU A O 1
ATOM 7053 N N . GLY A 1 930 ? -0.100 18.308 -5.028 1.00 73.62 930 GLY A N 1
ATOM 7054 C CA . GLY A 1 930 ? -1.251 18.471 -5.905 1.00 73.62 930 GLY A CA 1
ATOM 7055 C C . GLY A 1 930 ? -2.452 19.004 -5.126 1.00 73.62 930 GLY A C 1
ATOM 7056 O O . GLY A 1 930 ? -2.324 19.424 -3.975 1.00 73.62 930 GLY A O 1
ATOM 7057 N N . ALA A 1 931 ? -3.633 18.971 -5.743 1.00 71.19 931 ALA A N 1
ATOM 7058 C CA . ALA A 1 931 ? -4.860 19.457 -5.108 1.00 71.19 931 ALA A CA 1
ATOM 7059 C C . ALA A 1 931 ? -5.289 18.604 -3.898 1.00 71.19 931 ALA A C 1
ATOM 7061 O O . ALA A 1 931 ? -5.790 19.135 -2.912 1.00 71.19 931 ALA A O 1
ATOM 7062 N N . THR A 1 932 ? -5.079 17.288 -3.969 1.00 77.88 932 THR A N 1
ATOM 7063 C CA . THR A 1 932 ? -5.591 16.311 -2.994 1.00 77.88 932 THR A CA 1
ATOM 7064 C C . THR A 1 932 ? -4.509 15.624 -2.172 1.00 77.88 932 THR A C 1
ATOM 7066 O O . THR A 1 932 ? -4.832 15.020 -1.154 1.00 77.88 932 THR A O 1
ATOM 7069 N N . ASP A 1 933 ? -3.240 15.714 -2.571 1.00 83.75 933 ASP A N 1
ATOM 7070 C CA . ASP A 1 933 ? -2.157 14.936 -1.968 1.00 83.75 933 ASP A CA 1
ATOM 7071 C C . ASP A 1 933 ? -1.081 15.811 -1.340 1.00 83.75 933 ASP A C 1
ATOM 7073 O O . ASP A 1 933 ? -0.669 16.842 -1.883 1.00 83.75 933 ASP A O 1
ATOM 7077 N N . PHE A 1 934 ? -0.592 15.346 -0.196 1.00 86.94 934 PHE A N 1
ATOM 7078 C CA . PHE A 1 934 ? 0.308 16.071 0.679 1.00 86.94 934 PHE A CA 1
ATOM 7079 C C . PHE A 1 934 ? 1.360 15.123 1.248 1.00 86.94 934 PHE A C 1
ATOM 7081 O O . PHE A 1 934 ? 1.068 13.985 1.611 1.00 86.94 934 PHE A O 1
ATOM 7088 N N . LEU A 1 935 ? 2.582 15.617 1.386 1.00 89.81 935 LEU A N 1
ATOM 7089 C CA . LEU A 1 935 ? 3.600 15.015 2.236 1.00 89.81 935 LEU A CA 1
ATOM 7090 C C . LEU A 1 935 ? 3.650 15.784 3.534 1.00 89.81 935 LEU A C 1
ATOM 7092 O O . LEU A 1 935 ? 3.629 17.013 3.538 1.00 89.81 935 LEU A O 1
ATOM 7096 N N . VAL A 1 936 ? 3.748 15.061 4.630 1.00 93.06 936 VAL A N 1
ATOM 7097 C CA . VAL A 1 936 ? 3.778 15.631 5.963 1.00 93.06 936 VAL A CA 1
ATOM 7098 C C . VAL A 1 936 ? 5.024 15.116 6.652 1.00 93.06 936 VAL A C 1
ATOM 7100 O O . VAL A 1 936 ? 5.113 13.934 6.977 1.00 93.06 936 VAL A O 1
ATOM 7103 N N . ASN A 1 937 ? 6.000 15.997 6.848 1.00 92.81 937 ASN A N 1
ATOM 7104 C CA . ASN A 1 937 ? 7.203 15.657 7.594 1.00 92.81 937 ASN A CA 1
ATOM 7105 C C . ASN A 1 937 ? 6.910 15.720 9.096 1.00 92.81 937 ASN A C 1
ATOM 7107 O O . ASN A 1 937 ? 6.432 16.742 9.594 1.00 92.81 937 ASN A O 1
ATOM 7111 N N . ILE A 1 938 ? 7.200 14.627 9.795 1.00 93.50 938 ILE A N 1
ATOM 7112 C CA . ILE A 1 938 ? 7.128 14.496 11.246 1.00 93.50 938 ILE A CA 1
ATOM 7113 C C . ILE A 1 938 ? 8.561 14.447 11.767 1.00 93.50 938 ILE A C 1
ATOM 7115 O O . ILE A 1 938 ? 9.286 13.493 11.493 1.00 93.50 938 ILE A O 1
ATOM 7119 N N . ASP A 1 939 ? 8.965 15.453 12.539 1.00 88.12 939 ASP A N 1
ATOM 7120 C CA . ASP A 1 939 ? 10.354 15.578 13.001 1.00 88.12 939 ASP A CA 1
ATOM 7121 C C . ASP A 1 939 ? 10.756 14.464 13.971 1.00 88.12 939 ASP A C 1
ATOM 7123 O O . ASP A 1 939 ? 11.903 14.015 13.977 1.00 88.12 939 ASP A O 1
ATOM 7127 N N . ARG A 1 940 ? 9.806 14.007 14.793 1.00 90.19 940 ARG A N 1
ATOM 7128 C CA . ARG A 1 940 ? 10.041 12.972 15.796 1.00 90.19 940 ARG A CA 1
ATOM 7129 C C . ARG A 1 940 ? 8.803 12.111 16.001 1.00 90.19 940 ARG A C 1
ATOM 7131 O O . ARG A 1 940 ? 7.768 12.606 16.443 1.00 90.19 940 ARG A O 1
ATOM 7138 N N . ILE A 1 941 ? 8.927 10.817 15.724 1.00 92.69 941 ILE A N 1
ATOM 7139 C CA . ILE A 1 941 ? 7.879 9.836 16.020 1.00 92.69 941 ILE A CA 1
ATOM 7140 C C . ILE A 1 941 ? 7.765 9.636 17.539 1.00 92.69 941 ILE A C 1
ATOM 7142 O O . ILE A 1 941 ? 8.788 9.363 18.180 1.00 92.69 941 ILE A O 1
ATOM 7146 N N . PRO A 1 942 ? 6.561 9.781 18.124 1.00 92.44 942 PRO A N 1
ATOM 7147 C CA . PRO A 1 942 ? 6.358 9.633 19.561 1.00 92.44 942 PRO A CA 1
ATOM 7148 C C . PRO A 1 942 ? 6.410 8.167 20.016 1.00 92.44 942 PRO A C 1
ATOM 7150 O O . PRO A 1 942 ? 6.208 7.243 19.228 1.00 92.44 942 PRO A O 1
ATOM 7153 N N . GLU A 1 943 ? 6.659 7.972 21.313 1.00 88.56 943 GLU A N 1
ATOM 7154 C CA . GLU A 1 943 ? 6.621 6.661 21.985 1.00 88.56 943 GLU A CA 1
ATOM 7155 C C . GLU A 1 943 ? 5.187 6.202 22.302 1.00 88.56 943 GLU A C 1
ATOM 7157 O O . GLU A 1 943 ? 4.913 5.007 22.379 1.00 88.56 943 GLU A O 1
ATOM 7162 N N . TRP A 1 944 ? 4.260 7.146 22.477 1.00 90.12 944 TRP A N 1
ATOM 7163 C CA . TRP A 1 944 ? 2.854 6.873 22.769 1.00 90.12 944 TRP A CA 1
ATOM 7164 C C . TRP A 1 944 ? 2.054 6.519 21.511 1.00 90.12 944 TRP A C 1
ATOM 7166 O O . TRP A 1 944 ? 2.395 6.916 20.398 1.00 90.12 944 TRP A O 1
ATOM 7176 N N . ALA A 1 945 ? 0.952 5.785 21.693 1.00 90.19 945 ALA A N 1
ATOM 7177 C CA . ALA A 1 945 ? 0.018 5.472 20.616 1.00 90.19 945 ALA A CA 1
ATOM 7178 C C . ALA A 1 945 ? -0.767 6.721 20.185 1.00 90.19 945 ALA A C 1
ATOM 7180 O O . ALA A 1 945 ? -1.242 7.496 21.020 1.00 90.19 945 ALA A O 1
ATOM 7181 N N . PHE A 1 946 ? -0.932 6.901 18.878 1.00 92.81 946 PHE A N 1
ATOM 7182 C CA . PHE A 1 946 ? -1.464 8.120 18.285 1.00 92.81 946 PHE A CA 1
ATOM 7183 C C . PHE A 1 946 ? -2.464 7.865 17.166 1.00 92.81 946 PHE A C 1
ATOM 7185 O O . PHE A 1 946 ? -2.428 6.844 16.485 1.00 92.81 946 PHE A O 1
ATOM 7192 N N . VAL A 1 947 ? -3.334 8.840 16.932 1.00 93.75 947 VAL A N 1
ATOM 7193 C CA . VAL A 1 947 ? -4.155 8.934 15.719 1.00 93.75 947 VAL A CA 1
ATOM 7194 C C . VAL A 1 947 ? -3.674 10.107 14.877 1.00 93.75 947 VAL A C 1
ATOM 7196 O O . VAL A 1 947 ? -3.215 11.120 15.408 1.00 93.75 947 VAL A O 1
ATOM 7199 N N . VAL A 1 948 ? -3.791 9.999 13.556 1.00 94.69 948 VAL A N 1
ATOM 7200 C CA . VAL A 1 948 ? -3.530 11.138 12.671 1.00 94.69 948 VAL A CA 1
ATOM 7201 C C . VAL A 1 948 ? -4.794 11.981 12.599 1.00 94.69 948 VAL A C 1
ATOM 7203 O O . VAL A 1 948 ? -5.861 11.471 12.265 1.00 94.69 948 VAL A O 1
ATOM 7206 N N . GLN A 1 949 ? -4.690 13.270 12.906 1.00 95.44 949 GLN A N 1
ATOM 7207 C CA . GLN A 1 949 ? -5.775 14.236 12.790 1.00 95.44 949 GLN A CA 1
ATOM 7208 C C . GLN A 1 949 ? -5.509 15.186 11.622 1.00 95.44 949 GLN A C 1
ATOM 7210 O O . GLN A 1 949 ? -4.472 15.844 11.570 1.00 95.44 949 GLN A O 1
ATOM 7215 N N . LEU A 1 950 ? -6.480 15.286 10.718 1.00 95.19 950 LEU A N 1
ATOM 7216 C CA . LEU A 1 950 ? -6.504 16.225 9.603 1.00 95.19 950 LEU A CA 1
ATOM 7217 C C . LEU A 1 950 ? -7.445 17.385 9.939 1.00 95.19 950 LEU A C 1
ATOM 7219 O O . LEU A 1 950 ? -8.600 17.154 10.308 1.00 95.19 950 LEU A O 1
ATOM 7223 N N . LYS A 1 951 ? -6.980 18.624 9.772 1.00 94.31 951 LYS A N 1
ATOM 7224 C CA . LYS A 1 951 ? -7.809 19.835 9.852 1.00 94.31 951 LYS A CA 1
ATOM 7225 C C . LYS A 1 951 ? -7.689 20.648 8.575 1.00 94.31 951 LYS A C 1
ATOM 7227 O O . LYS A 1 951 ? -6.656 20.644 7.904 1.00 94.31 951 LYS A O 1
ATOM 7232 N N . GLY A 1 952 ? -8.752 21.374 8.261 1.00 92.25 952 GLY A N 1
ATOM 7233 C CA . GLY A 1 952 ? -8.736 22.281 7.131 1.00 92.25 952 GLY A CA 1
ATOM 7234 C C . GLY A 1 952 ? -9.998 23.114 6.998 1.00 92.25 952 GLY A C 1
ATOM 7235 O O . GLY A 1 952 ? -10.793 23.254 7.934 1.00 92.25 952 GLY A O 1
ATOM 7236 N N . LEU A 1 953 ? -10.171 23.668 5.804 1.00 90.50 953 LEU A N 1
ATOM 7237 C CA . LEU A 1 953 ? -11.290 24.514 5.424 1.00 90.50 953 LEU A CA 1
ATOM 7238 C C . LEU A 1 953 ? -12.068 23.902 4.258 1.00 90.50 953 LEU A C 1
ATOM 7240 O O . LEU A 1 953 ? -11.486 23.318 3.347 1.00 90.50 953 LEU A O 1
ATOM 7244 N N . LEU A 1 954 ? -13.386 24.078 4.305 1.00 86.38 954 LEU A N 1
ATOM 7245 C CA . LEU A 1 954 ? -14.324 23.766 3.240 1.00 86.38 954 LEU A CA 1
ATOM 7246 C C . LEU A 1 954 ? -14.740 25.049 2.521 1.00 86.38 954 LEU A C 1
ATOM 7248 O O . LEU A 1 954 ? -15.364 25.937 3.116 1.00 86.38 954 LEU A O 1
ATOM 7252 N N . ASN A 1 955 ? -14.424 25.112 1.233 1.00 75.56 955 ASN A N 1
ATOM 7253 C CA . ASN A 1 955 ? -14.820 26.159 0.307 1.00 75.56 955 ASN A CA 1
ATOM 7254 C C . ASN A 1 955 ? -16.229 25.850 -0.202 1.00 75.56 955 ASN A C 1
ATOM 7256 O O . ASN A 1 955 ? -16.417 25.037 -1.102 1.00 75.56 955 ASN A O 1
ATOM 7260 N N . ASN A 1 956 ? -17.234 26.483 0.401 1.00 65.19 956 ASN A N 1
ATOM 7261 C CA . ASN A 1 956 ? -18.621 26.346 -0.028 1.00 65.19 956 ASN A CA 1
ATOM 7262 C C . ASN A 1 956 ? -19.054 27.602 -0.792 1.00 65.19 956 ASN A C 1
ATOM 7264 O O . ASN A 1 956 ? -19.123 28.683 -0.210 1.00 65.19 956 ASN A O 1
ATOM 7268 N N . SER A 1 957 ? -19.413 27.443 -2.067 1.00 54.69 957 SER A N 1
ATOM 7269 C CA . SER A 1 957 ? -19.866 28.508 -2.977 1.00 54.69 957 SER A CA 1
ATOM 7270 C C . SER A 1 957 ? -21.067 29.313 -2.455 1.00 54.69 957 SER A C 1
ATOM 7272 O O . SER A 1 957 ? -21.354 30.392 -2.965 1.00 54.69 957 SER A O 1
ATOM 7274 N N . THR A 1 958 ? -21.791 28.785 -1.462 1.00 56.25 958 THR A N 1
ATOM 7275 C CA . THR A 1 958 ? -23.012 29.383 -0.895 1.00 56.25 958 THR A CA 1
ATOM 7276 C C . THR A 1 958 ? -22.795 30.179 0.399 1.00 56.25 958 THR A C 1
ATOM 7278 O O . THR A 1 958 ? -23.711 30.876 0.836 1.00 56.25 958 THR A O 1
ATOM 7281 N N . ARG A 1 959 ? -21.609 30.111 1.027 1.00 60.66 959 ARG A N 1
ATOM 7282 C CA . ARG A 1 959 ? -21.285 30.840 2.270 1.00 60.66 959 ARG A CA 1
ATOM 7283 C C . ARG A 1 959 ? -20.164 31.854 2.034 1.00 60.66 959 ARG A C 1
ATOM 7285 O O . ARG A 1 959 ? -19.203 31.577 1.332 1.00 60.66 959 ARG A O 1
ATOM 7292 N N . SER A 1 960 ? -20.273 33.026 2.662 1.00 55.38 960 SER A N 1
ATOM 7293 C CA . SER A 1 960 ? -19.280 34.108 2.561 1.00 55.38 960 SER A CA 1
ATOM 7294 C C . SER A 1 960 ? -17.956 33.808 3.274 1.00 55.38 960 SER A C 1
ATOM 7296 O O . SER A 1 960 ? -16.961 34.476 3.001 1.00 55.38 960 SER A O 1
ATOM 7298 N N . SER A 1 961 ? -17.927 32.818 4.173 1.00 68.56 961 SER A N 1
ATOM 7299 C CA . SER A 1 961 ? -16.726 32.356 4.869 1.00 68.56 961 SER A CA 1
ATOM 7300 C C . SER A 1 961 ? -16.578 30.827 4.799 1.00 68.56 961 SER A C 1
ATOM 7302 O O . SER A 1 961 ? -17.576 30.101 4.898 1.00 68.56 961 SER A O 1
ATOM 7304 N N . PRO A 1 962 ? -15.343 30.316 4.638 1.00 78.25 962 PRO A N 1
ATOM 7305 C CA . PRO A 1 962 ? -15.086 28.883 4.611 1.00 78.25 962 PRO A CA 1
ATOM 7306 C C . PRO A 1 962 ? -15.360 28.241 5.979 1.00 78.25 962 PRO A C 1
ATOM 7308 O O . PRO A 1 962 ? -15.099 28.833 7.029 1.00 78.25 962 PRO A O 1
ATOM 7311 N N . SER A 1 963 ? -15.898 27.019 5.975 1.00 85.94 963 SER A N 1
ATOM 7312 C CA . SER A 1 963 ? -16.215 26.270 7.205 1.00 85.94 963 SER A CA 1
ATOM 7313 C C . SER A 1 963 ? -15.037 25.382 7.607 1.00 85.94 963 SER A C 1
ATOM 7315 O O . SER A 1 963 ? -14.449 24.734 6.752 1.00 85.94 963 SER A O 1
ATOM 7317 N N . ARG A 1 964 ? -14.679 25.326 8.893 1.00 90.88 964 ARG A N 1
ATOM 7318 C CA . ARG A 1 964 ? -13.618 24.423 9.371 1.00 90.88 964 ARG A CA 1
ATOM 7319 C C . ARG A 1 964 ? -14.114 22.980 9.387 1.00 90.88 964 ARG A C 1
ATOM 7321 O O . ARG A 1 964 ? -15.260 22.749 9.763 1.00 90.88 964 ARG A O 1
ATOM 7328 N N . PHE A 1 965 ? -13.247 22.032 9.048 1.00 92.25 965 PHE A N 1
ATOM 7329 C CA . PHE A 1 965 ? -13.509 20.602 9.215 1.00 92.25 965 PHE A CA 1
ATOM 7330 C C . PHE A 1 965 ? -12.365 19.921 9.972 1.00 92.25 965 PHE A C 1
ATOM 7332 O O . PHE A 1 965 ? -11.233 20.412 9.990 1.00 92.25 965 PHE A O 1
ATOM 7339 N N . GLN A 1 966 ? -12.674 18.776 10.583 1.00 93.94 966 GLN A N 1
ATOM 7340 C CA . GLN A 1 966 ? -11.686 17.891 11.193 1.00 93.94 966 GLN A CA 1
ATOM 7341 C C . GLN A 1 966 ? -12.017 16.424 10.906 1.00 93.94 966 GLN A C 1
ATOM 7343 O O . GLN A 1 966 ? -13.187 16.034 10.912 1.00 93.94 966 GLN A O 1
ATOM 7348 N N . ARG A 1 967 ? -10.998 15.599 10.684 1.00 94.56 967 ARG A N 1
ATOM 7349 C CA . ARG A 1 967 ? -11.118 14.141 10.548 1.00 94.56 967 ARG A CA 1
ATOM 7350 C C . ARG A 1 967 ? -9.976 13.469 11.310 1.00 94.56 967 ARG A C 1
ATOM 7352 O O . ARG A 1 967 ? -8.916 14.068 11.476 1.00 94.56 967 ARG A O 1
ATOM 7359 N N . GLN A 1 968 ? -10.177 12.238 11.762 1.00 94.31 968 GLN A N 1
ATOM 7360 C CA . GLN A 1 968 ? -9.144 11.408 12.381 1.00 94.31 968 GLN A CA 1
ATOM 7361 C C . GLN A 1 968 ? -9.037 10.052 11.687 1.00 94.31 968 GLN A C 1
ATOM 7363 O O . GLN A 1 968 ? -10.028 9.531 11.172 1.00 94.31 968 GLN A O 1
ATOM 7368 N N . SER A 1 969 ? -7.836 9.475 11.693 1.00 91.94 969 SER A N 1
ATOM 7369 C CA . SER A 1 969 ? -7.643 8.089 11.282 1.00 91.94 969 SER A CA 1
ATOM 7370 C C . SER A 1 969 ? -8.404 7.166 12.243 1.00 91.94 969 SER A C 1
ATOM 7372 O O . SER A 1 969 ? -8.340 7.383 13.453 1.00 91.94 969 SER A O 1
ATOM 7374 N N . PRO A 1 970 ? -9.121 6.142 11.747 1.00 86.56 970 PRO A N 1
ATOM 7375 C CA . PRO A 1 970 ? -9.904 5.259 12.609 1.00 86.56 970 PRO A CA 1
ATOM 7376 C C . PRO A 1 970 ? -9.019 4.369 13.490 1.00 86.56 970 PRO A C 1
ATOM 7378 O O . PRO A 1 970 ? -9.330 4.161 14.655 1.00 86.56 970 PRO A O 1
ATOM 7381 N N . THR A 1 971 ? -7.904 3.871 12.958 1.00 89.31 971 THR A N 1
ATOM 7382 C CA . THR A 1 971 ? -6.959 3.020 13.689 1.00 89.31 971 THR A CA 1
ATOM 7383 C C . THR A 1 971 ? -5.886 3.850 14.382 1.00 89.31 971 THR A C 1
ATOM 7385 O O . THR A 1 971 ? -5.364 4.805 13.793 1.00 89.31 971 THR A O 1
ATOM 7388 N N . GLN A 1 972 ? -5.509 3.443 15.592 1.00 90.81 972 GLN A N 1
ATOM 7389 C CA . GLN A 1 972 ? -4.343 3.981 16.285 1.00 90.81 972 GLN A CA 1
ATOM 7390 C C . GLN A 1 972 ? -3.058 3.417 15.669 1.00 90.81 972 GLN A C 1
ATOM 7392 O O . GLN A 1 972 ? -3.023 2.289 15.185 1.00 90.81 972 GLN A O 1
ATOM 7397 N N . GLN A 1 973 ? -2.007 4.223 15.685 1.00 88.81 973 GLN A N 1
ATOM 7398 C CA . GLN A 1 973 ? -0.665 3.901 15.220 1.00 88.81 973 GLN A CA 1
ATOM 7399 C C . GLN A 1 973 ? 0.306 4.041 16.393 1.00 88.81 973 GLN A C 1
ATOM 7401 O O . GLN A 1 973 ? 0.038 4.775 17.344 1.00 88.81 973 GLN A O 1
ATOM 7406 N N . ARG A 1 974 ? 1.445 3.354 16.338 1.00 88.62 974 ARG A N 1
ATOM 7407 C CA . ARG A 1 974 ? 2.506 3.489 17.343 1.00 88.62 974 ARG A CA 1
ATOM 7408 C C . ARG A 1 974 ? 3.874 3.359 16.691 1.00 88.62 974 ARG A C 1
ATOM 7410 O O . ARG A 1 974 ? 4.005 2.674 15.676 1.00 88.62 974 ARG A O 1
ATOM 7417 N N . GLY A 1 975 ? 4.878 4.003 17.275 1.00 88.00 975 GLY A N 1
ATOM 7418 C CA . GLY A 1 975 ? 6.264 3.741 16.907 1.00 88.00 975 GLY A CA 1
ATOM 7419 C C . GLY A 1 975 ? 6.779 2.430 17.508 1.00 88.00 975 GLY A C 1
ATOM 7420 O O . GLY A 1 975 ? 6.195 1.918 18.460 1.00 88.00 975 GLY A O 1
ATOM 7421 N N . SER A 1 976 ? 7.879 1.910 16.964 1.00 88.69 976 SER A N 1
ATOM 7422 C CA . SER A 1 976 ? 8.677 0.844 17.590 1.00 88.69 976 SER A CA 1
ATOM 7423 C C . SER A 1 976 ? 10.162 1.227 17.633 1.00 88.69 976 SER A C 1
ATOM 7425 O O . SER A 1 976 ? 10.645 1.975 16.776 1.00 88.69 976 SER A O 1
ATOM 7427 N N . GLY A 1 977 ? 10.887 0.749 18.645 1.00 87.38 977 GLY A N 1
ATOM 7428 C CA . GLY A 1 977 ? 12.350 0.800 18.729 1.00 87.38 977 GLY A CA 1
ATOM 7429 C C . GLY A 1 977 ? 13.038 -0.312 17.928 1.00 87.38 977 GLY A C 1
ATOM 7430 O O . GLY A 1 977 ? 14.265 -0.308 17.792 1.00 87.38 977 GLY A O 1
ATOM 7431 N N . VAL A 1 978 ? 12.250 -1.235 17.375 1.00 86.75 978 VAL A N 1
ATOM 7432 C CA . VAL A 1 978 ? 12.669 -2.346 16.521 1.00 86.75 978 VAL A CA 1
ATOM 7433 C C . VAL A 1 978 ? 12.186 -2.085 15.099 1.00 86.75 978 VAL A C 1
ATOM 7435 O O . VAL A 1 978 ? 11.094 -1.570 14.881 1.00 86.75 978 VAL A O 1
ATOM 7438 N N . ASN A 1 979 ? 12.976 -2.456 14.098 1.00 86.50 979 ASN A N 1
ATOM 7439 C CA . ASN A 1 979 ? 12.627 -2.347 12.688 1.00 86.50 979 ASN A CA 1
ATOM 7440 C C . ASN A 1 979 ? 12.919 -3.664 11.975 1.00 86.50 979 ASN A C 1
ATOM 7442 O O . ASN A 1 979 ? 14.029 -4.182 12.062 1.00 86.50 979 ASN A O 1
ATOM 7446 N N . ILE A 1 980 ? 11.934 -4.183 11.246 1.00 85.94 980 ILE A N 1
ATOM 7447 C CA . ILE A 1 980 ? 12.072 -5.382 10.420 1.00 85.94 980 ILE A CA 1
ATOM 7448 C C . ILE A 1 980 ? 11.879 -5.018 8.950 1.00 85.94 980 ILE A C 1
ATOM 7450 O O . ILE A 1 980 ? 10.947 -4.296 8.590 1.00 85.94 980 ILE A O 1
ATOM 7454 N N . MET A 1 981 ? 12.787 -5.498 8.106 1.00 81.31 981 MET A N 1
ATOM 7455 C CA . MET A 1 981 ? 12.827 -5.209 6.675 1.00 81.31 981 MET A CA 1
ATOM 7456 C C . MET A 1 981 ? 12.963 -6.510 5.891 1.00 81.31 981 MET A C 1
ATOM 7458 O O . MET A 1 981 ? 13.820 -7.332 6.199 1.00 81.31 981 MET A O 1
ATOM 7462 N N . ALA A 1 982 ? 12.152 -6.686 4.854 1.00 80.38 982 ALA A N 1
ATOM 7463 C CA . ALA A 1 982 ? 12.224 -7.823 3.945 1.00 80.38 982 ALA A CA 1
ATOM 7464 C C . ALA A 1 982 ? 11.953 -7.340 2.517 1.00 80.38 982 ALA A C 1
ATOM 7466 O O . ALA A 1 982 ? 11.129 -6.446 2.316 1.00 80.38 982 ALA A O 1
ATOM 7467 N N . GLN A 1 983 ? 12.654 -7.903 1.531 1.00 67.56 983 GLN A N 1
ATOM 7468 C CA . GLN A 1 983 ? 12.433 -7.536 0.132 1.00 67.56 983 GLN A CA 1
ATOM 7469 C C . GLN A 1 983 ? 11.152 -8.202 -0.387 1.00 67.56 983 GLN A C 1
ATOM 7471 O O . GLN A 1 983 ? 11.019 -9.423 -0.276 1.00 67.56 983 GLN A O 1
ATOM 7476 N N . PRO A 1 984 ? 10.204 -7.445 -0.955 1.00 62.16 984 PRO A N 1
ATOM 7477 C CA . PRO A 1 984 ? 9.003 -8.033 -1.521 1.00 62.16 984 PRO A CA 1
ATOM 7478 C C . PRO A 1 984 ? 9.354 -8.826 -2.787 1.00 62.16 984 PRO A C 1
ATOM 7480 O O . PRO A 1 984 ? 10.078 -8.349 -3.657 1.00 62.16 984 PRO A O 1
ATOM 7483 N N . ASN A 1 985 ? 8.809 -10.036 -2.902 1.00 61.12 985 ASN A N 1
ATOM 7484 C CA . ASN A 1 985 ? 8.678 -10.732 -4.178 1.00 61.12 985 ASN A CA 1
ATOM 7485 C C . ASN A 1 985 ? 7.183 -10.924 -4.441 1.00 61.12 985 ASN A C 1
ATOM 7487 O O . ASN A 1 985 ? 6.419 -11.189 -3.517 1.00 61.12 985 ASN A O 1
ATOM 7491 N N . ASN A 1 986 ? 6.757 -10.782 -5.691 1.00 66.12 986 ASN A N 1
ATOM 7492 C CA . ASN A 1 986 ? 5.337 -10.713 -6.024 1.00 66.12 986 ASN A CA 1
ATOM 7493 C C . ASN A 1 986 ? 4.751 -12.072 -6.422 1.00 66.12 986 ASN A C 1
ATOM 7495 O O . ASN A 1 986 ? 3.529 -12.203 -6.487 1.00 66.12 986 ASN A O 1
ATOM 7499 N N . THR A 1 987 ? 5.588 -13.082 -6.695 1.00 72.19 987 THR A N 1
ATOM 7500 C CA . THR A 1 987 ? 5.117 -14.398 -7.153 1.00 72.19 987 THR A CA 1
ATOM 7501 C C . THR A 1 987 ? 5.841 -15.569 -6.497 1.00 72.19 987 THR A C 1
ATOM 7503 O O . THR A 1 987 ? 7.047 -15.514 -6.252 1.00 72.19 987 THR A O 1
ATOM 7506 N N . ILE A 1 988 ? 5.089 -16.637 -6.228 1.00 80.81 988 ILE A N 1
ATOM 7507 C CA . ILE A 1 988 ? 5.593 -17.939 -5.768 1.00 80.81 988 ILE A CA 1
ATOM 7508 C C . ILE A 1 988 ? 4.942 -19.062 -6.579 1.00 80.81 988 ILE A C 1
ATOM 7510 O O . ILE A 1 988 ? 3.872 -18.879 -7.158 1.00 80.81 988 ILE A O 1
ATOM 7514 N N . GLU A 1 989 ? 5.573 -20.232 -6.610 1.00 81.19 989 GLU A N 1
ATOM 7515 C CA . GLU A 1 989 ? 5.101 -21.380 -7.389 1.00 81.19 989 GLU A CA 1
ATOM 7516 C C . GLU A 1 989 ? 4.461 -22.443 -6.474 1.00 81.19 989 GLU A C 1
ATOM 7518 O O . GLU A 1 989 ? 5.003 -22.728 -5.399 1.00 81.19 989 GLU A O 1
ATOM 7523 N N . PRO A 1 990 ? 3.327 -23.056 -6.869 1.00 82.38 990 PRO A N 1
ATOM 7524 C CA . PRO A 1 990 ? 2.727 -24.165 -6.129 1.00 82.38 990 PRO A CA 1
ATOM 7525 C C . PRO A 1 990 ? 3.716 -25.311 -5.906 1.00 82.38 990 PRO A C 1
ATOM 7527 O O . PRO A 1 990 ? 4.370 -25.777 -6.837 1.00 82.38 990 PRO A O 1
ATOM 7530 N N . GLY A 1 991 ? 3.809 -25.803 -4.671 1.00 80.81 991 GLY A N 1
ATOM 7531 C CA . GLY A 1 991 ? 4.642 -26.952 -4.312 1.00 80.81 991 GLY A CA 1
ATOM 7532 C C . GLY A 1 991 ? 6.153 -26.692 -4.280 1.00 80.81 991 GLY A C 1
ATOM 7533 O O . GLY A 1 991 ? 6.897 -27.595 -3.895 1.00 80.81 991 GLY A O 1
ATOM 7534 N N . ILE A 1 992 ? 6.625 -25.491 -4.634 1.00 84.50 992 ILE A N 1
ATOM 7535 C CA . ILE A 1 992 ? 8.050 -25.136 -4.612 1.00 84.50 992 ILE A CA 1
ATOM 7536 C C . ILE A 1 992 ? 8.341 -24.251 -3.390 1.00 84.50 992 ILE A C 1
ATOM 7538 O O . ILE A 1 992 ? 7.726 -23.194 -3.245 1.00 84.50 992 ILE A O 1
ATOM 7542 N N . PRO A 1 993 ? 9.289 -24.635 -2.512 1.00 87.38 993 PRO A N 1
ATOM 7543 C CA . PRO A 1 993 ? 9.698 -23.793 -1.392 1.00 87.38 993 PRO A CA 1
ATOM 7544 C C . PRO A 1 993 ? 10.331 -22.474 -1.860 1.00 87.38 993 PRO A C 1
ATOM 7546 O O . PRO A 1 993 ? 11.318 -22.471 -2.598 1.00 87.38 993 PRO A O 1
ATOM 7549 N N . PHE A 1 994 ? 9.787 -21.354 -1.390 1.00 88.94 994 PHE A N 1
ATOM 7550 C CA . PHE A 1 994 ? 10.283 -20.000 -1.617 1.00 88.94 994 PHE A CA 1
ATOM 7551 C C . PHE A 1 994 ? 11.014 -19.483 -0.373 1.00 88.94 994 PHE A C 1
ATOM 7553 O O . PHE A 1 994 ? 10.438 -19.467 0.711 1.00 88.94 994 PHE A O 1
ATOM 7560 N N . ASN A 1 995 ? 12.267 -19.041 -0.522 1.00 88.88 995 ASN A N 1
ATOM 7561 C CA . ASN A 1 995 ? 13.068 -18.492 0.575 1.00 88.88 995 ASN A CA 1
ATOM 7562 C C . ASN A 1 995 ? 13.091 -16.963 0.524 1.00 88.88 995 ASN A C 1
ATOM 7564 O O . ASN A 1 995 ? 13.501 -16.378 -0.477 1.00 88.88 995 ASN A O 1
ATOM 7568 N N . LEU A 1 996 ? 12.720 -16.340 1.636 1.00 88.69 996 LEU A N 1
ATOM 7569 C CA . LEU A 1 996 ? 12.721 -14.901 1.844 1.00 88.69 996 LEU A CA 1
ATOM 7570 C C . LEU A 1 996 ? 13.694 -14.539 2.967 1.00 88.69 996 LEU A C 1
ATOM 7572 O O . LEU A 1 996 ? 13.558 -15.033 4.082 1.00 88.69 996 LEU A O 1
ATOM 7576 N N . ASN A 1 997 ? 14.623 -13.626 2.701 1.00 90.06 997 ASN A N 1
ATOM 7577 C CA . ASN A 1 997 ? 15.508 -13.085 3.731 1.00 90.06 997 ASN A CA 1
ATOM 7578 C C . ASN A 1 997 ? 14.914 -11.809 4.337 1.00 90.06 997 ASN A C 1
ATOM 7580 O O . ASN A 1 997 ? 14.310 -10.999 3.628 1.00 90.06 997 ASN A O 1
ATOM 7584 N N . PHE A 1 998 ? 15.127 -11.615 5.636 1.00 89.50 998 PHE A N 1
ATOM 7585 C CA . PHE A 1 998 ? 14.738 -10.404 6.352 1.00 89.50 998 PHE A CA 1
ATOM 7586 C C . PHE A 1 998 ? 15.846 -9.939 7.303 1.00 89.50 998 PHE A C 1
ATOM 7588 O O . PHE A 1 998 ? 16.650 -10.736 7.790 1.00 89.50 998 PHE A O 1
ATOM 7595 N N . THR A 1 999 ? 15.869 -8.639 7.576 1.00 88.44 999 THR A N 1
ATOM 7596 C CA . THR A 1 999 ? 16.823 -7.982 8.472 1.00 88.44 999 THR A CA 1
ATOM 7597 C C . THR A 1 999 ? 16.070 -7.324 9.617 1.00 88.44 999 THR A C 1
ATOM 7599 O O . THR A 1 999 ? 15.074 -6.634 9.400 1.00 88.44 999 THR A O 1
ATOM 7602 N N . LEU A 1 1000 ? 16.571 -7.524 10.828 1.00 88.44 1000 LEU A N 1
ATOM 7603 C CA . LEU A 1 1000 ? 16.114 -6.901 12.059 1.00 88.44 1000 LEU A CA 1
ATOM 7604 C C . LEU A 1 1000 ? 17.134 -5.844 12.493 1.00 88.44 1000 LEU A C 1
ATOM 7606 O O . LEU A 1 1000 ? 18.330 -6.129 12.506 1.00 88.44 1000 LEU A O 1
ATOM 7610 N N . VAL A 1 1001 ? 16.680 -4.647 12.857 1.00 86.81 1001 VAL A N 1
ATOM 7611 C CA . VAL A 1 1001 ? 17.516 -3.537 13.339 1.00 86.81 1001 VAL A CA 1
ATOM 7612 C C . VAL A 1 1001 ? 16.885 -2.933 14.592 1.00 86.81 1001 VAL A C 1
ATOM 7614 O O . VAL A 1 1001 ? 15.680 -2.703 14.622 1.00 86.81 1001 VAL A O 1
ATOM 7617 N N . THR A 1 1002 ? 17.688 -2.642 15.612 1.00 85.44 1002 THR A N 1
ATOM 7618 C CA . THR A 1 1002 ? 17.255 -2.045 16.884 1.00 85.44 1002 THR A CA 1
ATOM 7619 C C . THR A 1 1002 ? 18.191 -0.913 17.308 1.00 85.44 1002 THR A C 1
ATOM 7621 O O . THR A 1 1002 ? 19.350 -0.864 16.900 1.00 85.44 1002 THR A O 1
ATOM 7624 N N . ASN A 1 1003 ? 17.691 0.010 18.132 1.00 73.44 1003 ASN A N 1
ATOM 7625 C CA . ASN A 1 1003 ? 18.520 1.029 18.785 1.00 73.44 1003 ASN A CA 1
ATOM 7626 C C . ASN A 1 1003 ? 19.212 0.512 20.067 1.00 73.44 1003 ASN A C 1
ATOM 7628 O O . ASN A 1 1003 ? 20.058 1.216 20.618 1.00 73.44 1003 ASN A O 1
ATOM 7632 N N . ALA A 1 1004 ? 18.846 -0.672 20.568 1.00 71.56 1004 ALA A N 1
ATOM 7633 C CA . ALA A 1 1004 ? 19.442 -1.250 21.770 1.00 71.56 1004 ALA A CA 1
ATOM 7634 C C . ALA A 1 1004 ? 20.831 -1.852 21.487 1.00 71.56 1004 ALA A C 1
ATOM 7636 O O . ALA A 1 1004 ? 21.064 -2.459 20.439 1.00 71.56 1004 ALA A O 1
ATOM 7637 N N . THR A 1 1005 ? 21.760 -1.720 22.440 1.00 66.00 1005 THR A N 1
ATOM 7638 C CA . THR A 1 1005 ? 23.071 -2.388 22.401 1.00 66.00 1005 THR A CA 1
ATOM 7639 C C . THR A 1 1005 ? 22.910 -3.867 22.760 1.00 66.00 1005 THR A C 1
ATOM 7641 O O . THR A 1 1005 ? 23.224 -4.278 23.877 1.00 66.00 1005 THR A O 1
ATOM 7644 N N . GLY A 1 1006 ? 22.393 -4.647 21.813 1.00 66.81 1006 GLY A N 1
ATOM 7645 C CA . GLY A 1 1006 ? 22.041 -6.055 21.993 1.00 66.81 1006 GLY A CA 1
ATOM 7646 C C . GLY A 1 1006 ? 20.632 -6.272 22.535 1.00 66.81 1006 GLY A C 1
ATOM 7647 O O . GLY A 1 1006 ? 20.090 -5.446 23.263 1.00 66.81 1006 GLY A O 1
ATOM 7648 N N . GLY A 1 1007 ? 20.040 -7.393 22.132 1.00 80.19 1007 GLY A N 1
ATOM 7649 C CA . GLY A 1 1007 ? 18.711 -7.841 22.535 1.00 80.19 1007 GLY A CA 1
ATOM 7650 C C . GLY A 1 1007 ? 18.387 -9.186 21.886 1.00 80.19 1007 GLY A C 1
ATOM 7651 O O . GLY A 1 1007 ? 18.908 -9.492 20.806 1.00 80.19 1007 GLY A O 1
ATOM 7652 N N . SER A 1 1008 ? 17.562 -9.986 22.561 1.00 87.56 1008 SER A N 1
ATOM 7653 C CA . SER A 1 1008 ? 17.050 -11.252 22.033 1.00 87.56 1008 SER A CA 1
ATOM 7654 C C . SER A 1 1008 ? 15.610 -11.062 21.586 1.00 87.56 1008 SER A C 1
ATOM 7656 O O . SER A 1 1008 ? 14.782 -10.559 22.346 1.00 87.56 1008 SER A O 1
ATOM 7658 N N . TYR A 1 1009 ? 15.300 -11.463 20.359 1.00 90.25 1009 TYR A N 1
ATOM 7659 C CA . TYR A 1 1009 ? 14.000 -11.232 19.739 1.00 90.25 1009 TYR A CA 1
ATOM 7660 C C . TYR A 1 1009 ? 13.329 -12.551 19.394 1.00 90.25 1009 TYR A C 1
ATOM 7662 O O . TYR A 1 1009 ? 13.933 -13.407 18.745 1.00 90.25 1009 TYR A O 1
ATOM 7670 N N . THR A 1 1010 ? 12.068 -12.700 19.788 1.00 90.38 1010 THR A N 1
ATOM 7671 C CA . THR A 1 1010 ? 11.213 -13.817 19.385 1.00 90.38 1010 THR A CA 1
ATOM 7672 C C . THR A 1 1010 ? 10.639 -13.530 18.004 1.00 90.38 1010 THR A C 1
ATOM 7674 O O . THR A 1 1010 ? 10.061 -12.470 17.772 1.00 90.38 1010 THR A O 1
ATOM 7677 N N . ILE A 1 1011 ? 10.789 -14.481 17.082 1.00 91.25 1011 ILE A N 1
ATOM 7678 C CA . ILE A 1 1011 ? 10.313 -14.350 15.704 1.00 91.25 1011 ILE A CA 1
ATOM 7679 C C . ILE A 1 1011 ? 9.115 -15.269 15.480 1.00 91.25 1011 ILE A C 1
ATOM 7681 O O . ILE A 1 1011 ? 9.145 -16.455 15.824 1.00 91.25 1011 ILE A O 1
ATOM 7685 N N . ARG A 1 1012 ? 8.071 -14.727 14.853 1.00 88.06 1012 ARG A N 1
ATOM 7686 C CA . ARG A 1 1012 ? 6.875 -15.469 14.435 1.00 88.06 1012 ARG A CA 1
ATOM 7687 C C . ARG A 1 1012 ? 6.607 -15.194 12.963 1.00 88.06 1012 ARG A C 1
ATOM 7689 O O . ARG A 1 1012 ? 6.698 -14.050 12.530 1.00 88.06 1012 ARG A O 1
ATOM 7696 N N . ALA A 1 1013 ? 6.273 -16.226 12.192 1.00 87.94 1013 ALA A N 1
ATOM 7697 C CA . ALA A 1 1013 ? 5.826 -16.049 10.817 1.00 87.94 1013 ALA A CA 1
ATOM 7698 C C . ALA A 1 1013 ? 4.656 -16.976 10.484 1.00 87.94 1013 ALA A C 1
ATOM 7700 O O . ALA A 1 1013 ? 4.642 -18.143 10.875 1.00 87.94 1013 ALA A O 1
ATOM 7701 N N . TRP A 1 1014 ? 3.669 -16.460 9.758 1.00 81.44 1014 TRP A N 1
ATOM 7702 C CA . TRP A 1 1014 ? 2.473 -17.213 9.377 1.00 81.44 1014 TRP A CA 1
ATOM 7703 C C . TRP A 1 1014 ? 1.896 -16.701 8.060 1.00 81.44 1014 TRP A C 1
ATOM 7705 O O . TRP A 1 1014 ? 2.287 -15.646 7.558 1.00 81.44 1014 TRP A O 1
ATOM 7715 N N . THR A 1 1015 ? 0.960 -17.470 7.502 1.00 80.88 1015 THR A N 1
ATOM 7716 C CA . THR A 1 1015 ? 0.225 -17.097 6.290 1.00 80.88 1015 THR A CA 1
ATOM 7717 C C . THR A 1 1015 ? -1.276 -17.098 6.525 1.00 80.88 1015 THR A C 1
ATOM 7719 O O . THR A 1 1015 ? -1.782 -17.844 7.362 1.00 80.88 1015 THR A O 1
ATOM 7722 N N . ASP A 1 1016 ? -1.995 -16.303 5.740 1.00 69.62 1016 ASP A N 1
ATOM 7723 C CA . ASP A 1 1016 ? -3.463 -16.280 5.669 1.00 69.62 1016 ASP A CA 1
ATOM 7724 C C . ASP A 1 1016 ? -4.083 -17.505 4.964 1.00 69.62 1016 ASP A C 1
ATOM 7726 O O . ASP A 1 1016 ? -5.293 -17.719 5.045 1.00 69.62 1016 ASP A O 1
ATOM 7730 N N . ARG A 1 1017 ? -3.276 -18.336 4.288 1.00 72.50 1017 ARG A N 1
ATOM 7731 C CA . ARG A 1 1017 ? -3.727 -19.505 3.504 1.00 72.50 1017 ARG A CA 1
ATOM 7732 C C . ARG A 1 1017 ? -3.365 -20.869 4.113 1.00 72.50 1017 ARG A C 1
ATOM 7734 O O . ARG A 1 1017 ? -3.405 -21.878 3.411 1.00 72.50 1017 ARG A O 1
ATOM 7741 N N . SER A 1 1018 ? -3.002 -20.927 5.399 1.00 72.06 1018 SER A N 1
ATOM 7742 C CA . SER A 1 1018 ? -2.526 -22.158 6.071 1.00 72.06 1018 SER A CA 1
ATOM 7743 C C . SER A 1 1018 ? -1.406 -22.877 5.295 1.00 72.06 1018 SER A C 1
ATOM 7745 O O . SER A 1 1018 ? -1.290 -24.103 5.329 1.00 72.06 1018 SER A O 1
ATOM 7747 N N . PHE A 1 1019 ? -0.589 -22.119 4.560 1.00 84.75 1019 PHE A N 1
ATOM 7748 C CA . PHE A 1 1019 ? 0.574 -22.646 3.856 1.00 84.75 1019 PHE A CA 1
ATOM 7749 C C . PHE A 1 1019 ? 1.695 -22.950 4.842 1.00 84.75 1019 PHE A C 1
ATOM 7751 O O . PHE A 1 1019 ? 1.780 -22.359 5.920 1.00 84.75 1019 PHE A O 1
ATOM 7758 N N . SER A 1 1020 ? 2.570 -23.881 4.464 1.00 85.69 1020 SER A N 1
ATOM 7759 C CA . SER A 1 1020 ? 3.698 -24.261 5.309 1.00 85.69 1020 SER A CA 1
ATOM 7760 C C . SER A 1 1020 ? 4.716 -23.125 5.350 1.00 85.69 1020 SER A C 1
ATOM 7762 O O . SER A 1 1020 ? 5.207 -22.696 4.303 1.00 85.69 1020 SER A O 1
ATOM 7764 N N . VAL A 1 1021 ? 5.060 -22.680 6.560 1.00 90.62 1021 VAL A N 1
ATOM 7765 C CA . VAL A 1 1021 ? 6.069 -21.645 6.813 1.00 90.62 1021 VAL A CA 1
ATOM 7766 C C . VAL A 1 1021 ? 7.120 -22.189 7.778 1.00 90.62 1021 VAL A C 1
ATOM 7768 O O . VAL A 1 1021 ? 6.782 -22.749 8.819 1.00 90.62 1021 VAL A O 1
ATOM 7771 N N . SER A 1 1022 ? 8.399 -22.029 7.441 1.00 93.12 1022 SER A N 1
ATOM 7772 C CA . SER A 1 1022 ? 9.535 -22.340 8.317 1.00 93.12 1022 SER A CA 1
ATOM 7773 C C . SER A 1 1022 ? 10.338 -21.072 8.592 1.00 93.12 1022 SER A C 1
ATOM 7775 O O . SER A 1 1022 ? 10.586 -20.302 7.669 1.00 93.12 1022 SER A O 1
ATOM 7777 N N . PHE A 1 1023 ? 10.714 -20.833 9.849 1.00 94.31 1023 PHE A N 1
ATOM 7778 C CA . PHE A 1 1023 ? 11.369 -19.600 10.295 1.00 94.31 1023 PHE A CA 1
ATOM 7779 C C . PHE A 1 1023 ? 12.226 -19.846 11.554 1.00 94.31 1023 PHE A C 1
ATOM 7781 O O . PHE A 1 1023 ? 11.962 -20.802 12.295 1.00 94.31 1023 PHE A O 1
ATOM 7788 N N . PRO A 1 1024 ? 13.258 -19.018 11.821 1.00 93.56 1024 PRO A N 1
ATOM 7789 C CA . PRO A 1 1024 ? 13.990 -19.054 13.087 1.00 93.56 1024 PRO A CA 1
ATOM 7790 C C . PRO A 1 1024 ? 13.061 -18.638 14.230 1.00 93.56 1024 PRO A C 1
ATOM 7792 O O . PRO A 1 1024 ? 12.293 -17.706 14.058 1.00 93.56 1024 PRO A O 1
ATOM 7795 N N . ARG A 1 1025 ? 13.120 -19.296 15.397 1.00 91.25 1025 ARG A N 1
ATOM 7796 C CA . ARG A 1 1025 ? 12.271 -18.932 16.555 1.00 91.25 1025 ARG A CA 1
ATOM 7797 C C . ARG A 1 1025 ? 12.788 -17.725 17.336 1.00 91.25 1025 ARG A C 1
ATOM 7799 O O . ARG A 1 1025 ? 11.999 -17.041 17.977 1.00 91.25 1025 ARG A O 1
ATOM 7806 N N . SER A 1 1026 ? 14.094 -17.484 17.291 1.00 90.94 1026 SER A N 1
ATOM 7807 C CA . SER A 1 1026 ? 14.730 -16.348 17.943 1.00 90.94 1026 SER A CA 1
ATOM 7808 C C . SER A 1 1026 ? 15.886 -15.804 17.108 1.00 90.94 1026 SER A C 1
ATOM 7810 O O . SER A 1 1026 ? 16.497 -16.542 16.328 1.00 90.94 1026 SER A O 1
ATOM 7812 N N . LEU A 1 1027 ? 16.174 -14.514 17.272 1.00 91.44 1027 LEU A N 1
ATOM 7813 C CA . LEU A 1 1027 ? 17.321 -13.822 16.689 1.00 91.44 1027 LEU A CA 1
ATOM 7814 C C . LEU A 1 1027 ? 17.964 -12.912 17.736 1.00 91.44 1027 LEU A C 1
ATOM 7816 O O . LEU A 1 1027 ? 17.267 -12.157 18.408 1.00 91.44 1027 LEU A O 1
ATOM 7820 N N . ASP A 1 1028 ? 19.292 -12.940 17.819 1.00 88.12 1028 ASP A N 1
ATOM 7821 C CA . ASP A 1 1028 ? 20.065 -12.052 18.685 1.00 88.12 1028 ASP A CA 1
ATOM 7822 C C . ASP A 1 1028 ? 20.776 -11.000 17.831 1.00 88.12 1028 ASP A C 1
ATOM 7824 O O . ASP A 1 1028 ? 21.505 -11.334 16.895 1.00 88.12 1028 ASP A O 1
ATOM 7828 N N . THR A 1 1029 ? 20.577 -9.720 18.147 1.00 83.75 1029 THR A N 1
ATOM 7829 C CA . THR A 1 1029 ? 21.130 -8.596 17.360 1.00 83.75 1029 THR A CA 1
ATOM 7830 C C . THR A 1 1029 ? 22.594 -8.282 17.662 1.00 83.75 1029 THR A C 1
ATOM 7832 O O . THR A 1 1029 ? 23.205 -7.451 16.986 1.00 83.75 1029 THR A O 1
ATOM 7835 N N . GLY A 1 1030 ? 23.175 -8.943 18.671 1.00 80.25 1030 GLY A N 1
ATOM 7836 C CA . GLY A 1 1030 ? 24.552 -8.720 19.105 1.00 80.25 1030 GLY A CA 1
ATOM 7837 C C . GLY A 1 1030 ? 24.845 -7.254 19.454 1.00 80.25 1030 GLY A C 1
ATOM 7838 O O . GLY A 1 1030 ? 23.951 -6.433 19.626 1.00 80.25 1030 GLY A O 1
ATOM 7839 N N . THR A 1 1031 ? 26.121 -6.887 19.549 1.00 73.44 1031 THR A N 1
ATOM 7840 C CA . THR A 1 1031 ? 26.523 -5.506 19.878 1.00 73.44 1031 THR A CA 1
ATOM 7841 C C . THR A 1 1031 ? 26.296 -4.507 18.740 1.00 73.44 1031 THR A C 1
ATOM 7843 O O . THR A 1 1031 ? 26.334 -3.306 18.982 1.00 73.44 1031 THR A O 1
ATOM 7846 N N . GLU A 1 1032 ? 26.082 -4.986 17.511 1.00 72.31 1032 GLU A N 1
ATOM 7847 C CA . GLU A 1 1032 ? 25.858 -4.149 16.322 1.00 72.31 1032 GLU A CA 1
ATOM 7848 C C . GLU A 1 1032 ? 24.394 -3.705 16.167 1.00 72.31 1032 GLU A C 1
ATOM 7850 O O . GLU A 1 1032 ? 24.096 -2.885 15.302 1.00 72.31 1032 GLU A O 1
ATOM 7855 N N . GLY A 1 1033 ? 23.472 -4.231 16.985 1.00 81.12 1033 GLY A N 1
ATOM 7856 C CA . GLY A 1 1033 ? 22.058 -3.853 16.934 1.00 81.12 1033 GLY A CA 1
ATOM 7857 C C . GLY A 1 1033 ? 21.347 -4.308 15.654 1.00 81.12 1033 GLY A C 1
ATOM 7858 O O . GLY A 1 1033 ? 20.311 -3.744 15.301 1.00 81.12 1033 GLY A O 1
ATOM 7859 N N . SER A 1 1034 ? 21.870 -5.321 14.949 1.00 87.75 1034 SER A N 1
ATOM 7860 C CA . SER A 1 1034 ? 21.225 -5.887 13.759 1.00 87.75 1034 SER A CA 1
ATOM 7861 C C . SER A 1 1034 ? 21.389 -7.405 13.645 1.00 87.75 1034 SER A C 1
ATOM 7863 O O . SER A 1 1034 ? 22.396 -7.965 14.068 1.00 87.75 1034 SER A O 1
ATOM 7865 N N . ALA A 1 1035 ? 20.390 -8.082 13.076 1.00 89.50 1035 ALA A N 1
ATOM 7866 C CA . ALA A 1 1035 ? 20.399 -9.524 12.819 1.00 89.50 1035 ALA A CA 1
ATOM 7867 C C . ALA A 1 1035 ? 19.753 -9.848 11.466 1.00 89.50 1035 ALA A C 1
ATOM 7869 O O . ALA A 1 1035 ? 18.882 -9.118 10.994 1.00 89.50 1035 ALA A O 1
ATOM 7870 N N . GLN A 1 1036 ? 20.146 -10.965 10.852 1.00 90.94 1036 GLN A N 1
ATOM 7871 C CA . GLN A 1 1036 ? 19.526 -11.478 9.627 1.00 90.94 1036 GLN A CA 1
ATOM 7872 C C . GLN A 1 1036 ? 18.812 -12.801 9.900 1.00 90.94 1036 GLN A C 1
ATOM 7874 O O . GLN A 1 1036 ? 19.340 -13.671 10.593 1.00 90.94 1036 GLN A O 1
ATOM 7879 N N . GLY A 1 1037 ? 17.625 -12.958 9.322 1.00 89.94 1037 GLY A N 1
ATOM 7880 C CA . GLY A 1 1037 ? 16.834 -14.182 9.359 1.00 89.94 1037 GLY A CA 1
ATOM 7881 C C . GLY A 1 1037 ? 16.340 -14.581 7.971 1.00 89.94 1037 GLY A C 1
ATOM 7882 O O . GLY A 1 1037 ? 16.441 -13.823 7.005 1.00 89.94 1037 GLY A O 1
ATOM 7883 N N . SER A 1 1038 ? 15.801 -15.795 7.864 1.00 92.75 1038 SER A N 1
ATOM 7884 C CA . SER A 1 1038 ? 15.172 -16.282 6.634 1.00 92.75 1038 SER A CA 1
ATOM 7885 C C . SER A 1 1038 ? 13.873 -17.024 6.934 1.00 92.75 1038 SER A C 1
ATOM 7887 O O . SER A 1 1038 ? 13.755 -17.686 7.965 1.00 92.75 1038 SER A O 1
ATOM 7889 N N . VAL A 1 1039 ? 12.895 -16.887 6.043 1.00 93.31 1039 VAL A N 1
ATOM 7890 C CA . VAL A 1 1039 ? 11.601 -17.567 6.093 1.00 93.31 1039 VAL A CA 1
ATOM 7891 C C . VAL A 1 1039 ? 11.414 -18.371 4.814 1.00 93.31 1039 VAL A C 1
ATOM 7893 O O . VAL A 1 1039 ? 11.580 -17.843 3.716 1.00 93.31 1039 VAL A O 1
ATOM 7896 N N . THR A 1 1040 ? 11.040 -19.640 4.947 1.00 92.31 1040 THR A N 1
ATOM 7897 C CA . THR A 1 1040 ? 10.686 -20.506 3.819 1.00 92.31 1040 THR A CA 1
ATOM 7898 C C . THR A 1 1040 ? 9.173 -20.673 3.755 1.00 92.31 1040 THR A C 1
ATOM 7900 O O . THR A 1 1040 ? 8.576 -21.238 4.670 1.00 92.31 1040 THR A O 1
ATOM 7903 N N . LEU A 1 1041 ? 8.558 -20.218 2.665 1.00 91.62 1041 LEU A N 1
ATOM 7904 C CA . LEU A 1 1041 ? 7.131 -20.337 2.368 1.00 91.62 1041 LEU A CA 1
ATOM 7905 C C . LEU A 1 1041 ? 6.904 -21.417 1.304 1.00 91.62 1041 LEU A C 1
ATOM 7907 O O . LEU A 1 1041 ? 7.547 -21.389 0.262 1.00 91.62 1041 LEU A O 1
ATOM 7911 N N . THR A 1 1042 ? 5.984 -22.358 1.525 1.00 90.62 1042 THR A N 1
ATOM 7912 C CA . THR A 1 1042 ? 5.608 -23.369 0.516 1.00 90.62 1042 THR A CA 1
ATOM 7913 C C . THR A 1 1042 ? 4.096 -23.382 0.308 1.00 90.62 1042 THR A C 1
ATOM 7915 O O . THR A 1 1042 ? 3.350 -23.831 1.182 1.00 90.62 1042 THR A O 1
ATOM 7918 N N . ALA A 1 1043 ? 3.648 -22.902 -0.857 1.00 88.31 1043 ALA A N 1
ATOM 7919 C CA . ALA A 1 1043 ? 2.257 -23.031 -1.290 1.00 88.31 1043 ALA A CA 1
ATOM 7920 C C . ALA A 1 1043 ? 1.928 -24.499 -1.598 1.00 88.31 1043 ALA A C 1
ATOM 7922 O O . ALA A 1 1043 ? 2.793 -25.252 -2.053 1.00 88.31 1043 ALA A O 1
ATOM 7923 N N . ARG A 1 1044 ? 0.680 -24.926 -1.374 1.00 84.50 1044 ARG A N 1
ATOM 7924 C CA . ARG A 1 1044 ? 0.270 -26.302 -1.699 1.00 84.50 1044 ARG A CA 1
ATOM 7925 C C . ARG A 1 1044 ? 0.335 -26.533 -3.210 1.00 84.50 1044 ARG A C 1
ATOM 7927 O O . ARG A 1 1044 ? 0.059 -25.615 -3.978 1.00 84.50 1044 ARG A O 1
ATOM 7934 N N . SER A 1 1045 ? 0.667 -27.746 -3.646 1.00 79.25 1045 SER A N 1
ATOM 7935 C CA . SER A 1 1045 ? 0.806 -28.077 -5.074 1.00 79.25 1045 SER A CA 1
ATOM 7936 C C . SER A 1 1045 ? -0.504 -27.995 -5.865 1.00 79.25 1045 SER A C 1
ATOM 7938 O O . SER A 1 1045 ? -0.461 -27.861 -7.080 1.00 79.25 1045 SER A O 1
ATOM 7940 N N . ASP A 1 1046 ? -1.650 -28.081 -5.186 1.00 75.38 1046 ASP A N 1
ATOM 7941 C CA . ASP A 1 1046 ? -3.004 -27.963 -5.743 1.00 75.38 1046 ASP A CA 1
ATOM 7942 C C . ASP A 1 1046 ? -3.550 -26.524 -5.720 1.00 75.38 1046 ASP A C 1
ATOM 7944 O O . ASP A 1 1046 ? -4.712 -26.302 -6.047 1.00 75.38 1046 ASP A O 1
ATOM 7948 N N . THR A 1 1047 ? -2.738 -25.540 -5.318 1.00 78.19 1047 THR A N 1
ATOM 7949 C CA . THR A 1 1047 ? -3.173 -24.139 -5.246 1.00 78.19 1047 THR A CA 1
ATOM 7950 C C . THR A 1 1047 ? -3.399 -23.571 -6.647 1.00 78.19 1047 THR A C 1
ATOM 7952 O O . THR A 1 1047 ? -2.489 -23.584 -7.477 1.00 78.19 1047 THR A O 1
ATOM 7955 N N . GLU A 1 1048 ? -4.589 -23.020 -6.892 1.00 74.00 1048 GLU A N 1
ATOM 7956 C CA . GLU A 1 1048 ? -4.948 -22.406 -8.173 1.00 74.00 1048 GLU A CA 1
ATOM 7957 C C . GLU A 1 1048 ? -4.116 -21.148 -8.470 1.00 74.00 1048 GLU A C 1
ATOM 7959 O O . GLU A 1 1048 ? -3.802 -20.349 -7.579 1.00 74.00 1048 GLU A O 1
ATOM 7964 N N . SER A 1 1049 ? -3.790 -20.941 -9.749 1.00 76.50 1049 SER A N 1
ATOM 7965 C CA . SER A 1 1049 ? -3.081 -19.742 -10.202 1.00 76.50 1049 SER A CA 1
ATOM 7966 C C . SER A 1 1049 ? -3.924 -18.485 -9.967 1.00 76.50 1049 SER A C 1
ATOM 7968 O O . SER A 1 1049 ? -5.117 -18.463 -10.260 1.00 76.50 1049 SER A O 1
ATOM 7970 N N . GLY A 1 1050 ? -3.290 -17.419 -9.482 1.00 69.88 1050 GLY A N 1
ATOM 7971 C CA . GLY A 1 1050 ? -3.964 -16.181 -9.084 1.00 69.88 1050 GLY A CA 1
ATOM 7972 C C . GLY A 1 1050 ? -4.372 -16.140 -7.610 1.00 69.88 1050 GLY A C 1
ATOM 7973 O O . GLY A 1 1050 ? -4.803 -15.088 -7.149 1.00 69.88 1050 GLY A O 1
ATOM 7974 N N . THR A 1 1051 ? -4.194 -17.233 -6.854 1.00 77.62 1051 THR A N 1
ATOM 7975 C CA . THR A 1 1051 ? -4.405 -17.223 -5.398 1.00 77.62 1051 THR A CA 1
ATOM 7976 C C . THR A 1 1051 ? -3.422 -16.261 -4.736 1.00 77.62 1051 THR A C 1
ATOM 7978 O O . THR A 1 1051 ? -2.209 -16.391 -4.909 1.00 77.62 1051 THR A O 1
ATOM 7981 N N . ASP A 1 1052 ? -3.922 -15.319 -3.941 1.00 78.94 1052 ASP A N 1
ATOM 7982 C CA . ASP A 1 1052 ? -3.093 -14.462 -3.098 1.00 78.94 1052 ASP A CA 1
ATOM 7983 C C . ASP A 1 1052 ? -2.801 -15.087 -1.731 1.00 78.94 1052 ASP A C 1
ATOM 7985 O O . ASP A 1 1052 ? -3.652 -15.744 -1.124 1.00 78.94 1052 ASP A O 1
ATOM 7989 N N . VAL A 1 1053 ? -1.582 -14.852 -1.245 1.00 80.94 1053 VAL A N 1
ATOM 7990 C CA . VAL A 1 1053 ? -1.145 -15.210 0.105 1.00 80.94 1053 VAL A CA 1
ATOM 7991 C C . VAL A 1 1053 ? -0.390 -14.050 0.743 1.00 80.94 1053 VAL A C 1
ATOM 7993 O O . VAL A 1 1053 ? 0.502 -13.458 0.134 1.00 80.94 1053 VAL A O 1
ATOM 7996 N N . THR A 1 1054 ? -0.726 -13.741 1.987 1.00 79.44 1054 THR A N 1
ATOM 7997 C CA . THR A 1 1054 ? -0.026 -12.783 2.841 1.00 79.44 1054 THR A CA 1
ATOM 7998 C C . THR A 1 1054 ? 0.882 -13.544 3.800 1.00 79.44 1054 THR A C 1
ATOM 8000 O O . THR A 1 1054 ? 0.397 -14.337 4.601 1.00 79.44 1054 THR A O 1
ATOM 8003 N N . LEU A 1 1055 ? 2.191 -13.304 3.738 1.00 85.00 1055 LEU A N 1
ATOM 8004 C CA . LEU A 1 1055 ? 3.160 -13.723 4.749 1.00 85.00 1055 LEU A CA 1
ATOM 8005 C C . LEU A 1 1055 ? 3.388 -12.563 5.715 1.00 85.00 1055 LEU A C 1
ATOM 8007 O O . LEU A 1 1055 ? 3.867 -11.505 5.301 1.00 85.00 1055 LEU A O 1
ATOM 8011 N N . THR A 1 1056 ? 3.113 -12.780 6.994 1.00 83.88 1056 THR A N 1
ATOM 8012 C CA . THR A 1 1056 ? 3.468 -11.824 8.045 1.00 83.88 1056 THR A CA 1
ATOM 8013 C C . THR A 1 1056 ? 4.645 -12.371 8.835 1.00 83.88 1056 THR A C 1
ATOM 8015 O O . THR A 1 1056 ? 4.632 -13.539 9.222 1.00 83.88 1056 THR A O 1
ATOM 8018 N N . ILE A 1 1057 ? 5.660 -11.534 9.051 1.00 88.06 1057 ILE A N 1
ATOM 8019 C CA . ILE A 1 1057 ? 6.811 -11.817 9.911 1.00 88.06 1057 ILE A CA 1
ATOM 8020 C C . ILE A 1 1057 ? 6.805 -10.784 11.032 1.00 88.06 1057 ILE A C 1
ATOM 8022 O O . ILE A 1 1057 ? 6.819 -9.584 10.766 1.00 88.06 1057 ILE A O 1
ATOM 8026 N N . GLU A 1 1058 ? 6.794 -11.247 12.271 1.00 88.31 1058 GLU A N 1
ATOM 8027 C CA . GLU A 1 1058 ? 6.828 -10.432 13.480 1.00 88.31 1058 GLU A CA 1
ATOM 8028 C C . GLU A 1 1058 ? 8.132 -10.681 14.239 1.00 88.31 1058 GLU A C 1
ATOM 8030 O O . GLU A 1 1058 ? 8.602 -11.819 14.332 1.00 88.31 1058 GLU A O 1
ATOM 8035 N N . ALA A 1 1059 ? 8.687 -9.606 14.793 1.00 90.06 1059 ALA A N 1
ATOM 8036 C CA . ALA A 1 1059 ? 9.772 -9.636 15.755 1.00 90.06 1059 ALA A CA 1
ATOM 8037 C C . ALA A 1 1059 ? 9.336 -8.910 17.031 1.00 90.06 1059 ALA A C 1
ATOM 8039 O O . ALA A 1 1059 ? 9.014 -7.721 16.995 1.00 90.06 1059 ALA A O 1
ATOM 8040 N N . GLU A 1 1060 ? 9.339 -9.636 18.143 1.00 88.31 1060 GLU A N 1
ATOM 8041 C CA . GLU A 1 1060 ? 9.008 -9.141 19.479 1.00 88.31 1060 GLU A CA 1
ATOM 8042 C C . GLU A 1 1060 ? 10.263 -9.191 20.349 1.00 88.31 1060 GLU A C 1
ATOM 8044 O O . GLU A 1 1060 ? 10.983 -10.193 20.356 1.00 88.31 1060 GLU A O 1
ATOM 8049 N N . ASP A 1 1061 ? 10.564 -8.096 21.039 1.00 86.50 1061 ASP A N 1
ATOM 8050 C CA . ASP A 1 1061 ? 11.637 -8.065 22.028 1.00 86.50 1061 ASP A CA 1
ATOM 8051 C C . ASP A 1 1061 ? 11.294 -9.023 23.184 1.00 86.50 1061 ASP A C 1
ATOM 8053 O O . ASP A 1 1061 ? 10.156 -9.114 23.634 1.00 86.50 1061 ASP A O 1
ATOM 8057 N N . SER A 1 1062 ? 12.263 -9.816 23.636 1.00 81.31 1062 SER A N 1
ATOM 8058 C CA . SER A 1 1062 ? 12.024 -10.791 24.709 1.00 81.31 1062 SER A CA 1
ATOM 8059 C C . SER A 1 1062 ? 12.002 -10.144 26.097 1.00 81.31 1062 SER A C 1
ATOM 8061 O O . SER A 1 1062 ? 11.490 -10.750 27.040 1.00 81.31 1062 SER A O 1
ATOM 8063 N N . GLU A 1 1063 ? 12.570 -8.942 26.245 1.00 78.44 1063 GLU A N 1
ATOM 8064 C CA . GLU A 1 1063 ? 12.622 -8.207 27.517 1.00 78.44 1063 GLU A CA 1
ATOM 8065 C C . GLU A 1 1063 ? 11.607 -7.062 27.582 1.00 78.44 1063 GLU A C 1
ATOM 8067 O O . GLU A 1 1063 ? 11.091 -6.751 28.660 1.00 78.44 1063 GLU A O 1
ATOM 8072 N N . SER A 1 1064 ? 11.303 -6.443 26.441 1.00 73.81 1064 SER A N 1
ATOM 8073 C CA . SER A 1 1064 ? 10.282 -5.402 26.320 1.00 73.81 1064 SER A CA 1
ATOM 8074 C C . SER A 1 1064 ? 9.092 -5.908 25.505 1.00 73.81 1064 SER A C 1
ATOM 8076 O O . SER A 1 1064 ? 9.254 -6.690 24.588 1.00 73.81 1064 SER A O 1
ATOM 8078 N N . SER A 1 1065 ? 7.867 -5.458 25.784 1.00 73.44 1065 SER A N 1
ATOM 8079 C CA . SER A 1 1065 ? 6.709 -5.801 24.935 1.00 73.44 1065 SER A CA 1
ATOM 8080 C C . SER A 1 1065 ? 6.688 -5.016 23.609 1.00 73.44 1065 SER A C 1
ATOM 8082 O O . SER A 1 1065 ? 5.619 -4.816 23.026 1.00 73.44 1065 SER A O 1
ATOM 8084 N N . ASP A 1 1066 ? 7.831 -4.464 23.187 1.00 84.38 1066 ASP A N 1
ATOM 8085 C CA . ASP A 1 1066 ? 7.970 -3.770 21.912 1.00 84.38 1066 ASP A CA 1
ATOM 8086 C C . ASP A 1 1066 ? 8.081 -4.797 20.783 1.00 84.38 1066 ASP A C 1
ATOM 8088 O O . ASP A 1 1066 ? 8.777 -5.807 20.874 1.00 84.38 1066 ASP A O 1
ATOM 8092 N N . SER A 1 1067 ? 7.357 -4.543 19.704 1.00 86.06 1067 SER A N 1
ATOM 8093 C CA . SER A 1 1067 ? 7.265 -5.445 18.564 1.00 86.06 1067 SER A CA 1
ATOM 8094 C C . SER A 1 1067 ? 7.179 -4.654 17.273 1.00 86.06 1067 SER A C 1
ATOM 8096 O O . SER A 1 1067 ? 6.621 -3.553 17.222 1.00 86.06 1067 SER A O 1
ATOM 8098 N N . ASN A 1 1068 ? 7.690 -5.233 16.195 1.00 89.19 1068 ASN A N 1
ATOM 8099 C CA . ASN A 1 1068 ? 7.456 -4.736 14.848 1.00 89.19 1068 ASN A CA 1
ATOM 8100 C C . ASN A 1 1068 ? 7.225 -5.907 13.891 1.00 89.19 1068 ASN A C 1
ATOM 8102 O O . ASN A 1 1068 ? 7.544 -7.057 14.190 1.00 89.19 1068 ASN A O 1
ATOM 8106 N N . TYR A 1 1069 ? 6.641 -5.621 12.736 1.00 87.75 1069 TYR A N 1
ATOM 8107 C CA . TYR A 1 1069 ? 6.231 -6.629 11.774 1.00 87.75 1069 TYR A CA 1
ATOM 8108 C C . TYR A 1 1069 ? 6.457 -6.155 10.340 1.00 87.75 1069 TYR A C 1
ATOM 8110 O O . TYR A 1 1069 ? 6.564 -4.962 10.062 1.00 87.75 1069 TYR A O 1
ATOM 8118 N N . VAL A 1 1070 ? 6.490 -7.108 9.416 1.00 85.62 1070 VAL A N 1
ATOM 8119 C CA . VAL A 1 1070 ? 6.410 -6.866 7.977 1.00 85.62 1070 VAL A CA 1
ATOM 8120 C C . VAL A 1 1070 ? 5.396 -7.834 7.375 1.00 85.62 1070 VAL A C 1
ATOM 8122 O O . VAL A 1 1070 ? 5.442 -9.034 7.637 1.00 85.62 1070 VAL A O 1
ATOM 8125 N N . ALA A 1 1071 ? 4.463 -7.304 6.586 1.00 80.56 1071 ALA A N 1
ATOM 8126 C CA . ALA A 1 1071 ? 3.469 -8.086 5.860 1.00 80.56 1071 ALA A CA 1
ATOM 8127 C C . ALA A 1 1071 ? 3.746 -7.993 4.355 1.00 80.56 1071 ALA A C 1
ATOM 8129 O O . ALA A 1 1071 ? 3.753 -6.902 3.783 1.00 80.56 1071 ALA A O 1
ATOM 8130 N N . LEU A 1 1072 ? 3.978 -9.139 3.716 1.00 80.69 1072 LEU A N 1
ATOM 8131 C CA . LEU A 1 1072 ? 4.288 -9.257 2.292 1.00 80.69 1072 LEU A CA 1
ATOM 8132 C C . LEU A 1 1072 ? 3.225 -10.100 1.600 1.00 80.69 1072 LEU A C 1
ATOM 8134 O O . LEU A 1 1072 ? 2.815 -11.131 2.125 1.00 80.69 1072 LEU A O 1
ATOM 8138 N N . ARG A 1 1073 ? 2.791 -9.686 0.410 1.00 78.19 1073 ARG A N 1
ATOM 8139 C CA . ARG A 1 1073 ? 1.760 -10.392 -0.359 1.00 78.19 1073 ARG A CA 1
ATOM 8140 C C . ARG A 1 1073 ? 2.335 -10.973 -1.641 1.00 78.19 1073 ARG A C 1
ATOM 8142 O O . ARG A 1 1073 ? 2.988 -10.263 -2.398 1.00 78.19 1073 ARG A O 1
ATOM 8149 N N . PHE A 1 1074 ? 2.036 -12.243 -1.884 1.00 81.88 1074 PHE A N 1
ATOM 8150 C CA . PHE A 1 1074 ? 2.485 -13.013 -3.036 1.00 81.88 1074 PHE A CA 1
ATOM 8151 C C . PHE A 1 1074 ? 1.281 -13.500 -3.839 1.00 81.88 1074 PHE A C 1
ATOM 8153 O O . PHE A 1 1074 ? 0.225 -13.798 -3.280 1.00 81.88 1074 PHE A O 1
ATOM 8160 N N . THR A 1 1075 ? 1.467 -13.632 -5.148 1.00 79.81 1075 THR A N 1
ATOM 8161 C CA . THR A 1 1075 ? 0.527 -14.311 -6.044 1.00 79.81 1075 THR A CA 1
ATOM 8162 C C . THR A 1 1075 ? 1.081 -15.685 -6.387 1.00 79.81 1075 THR A C 1
ATOM 8164 O O . THR A 1 1075 ? 2.215 -15.812 -6.852 1.00 79.81 1075 THR A O 1
ATOM 8167 N N . VAL A 1 1076 ? 0.290 -16.725 -6.162 1.00 82.38 1076 VAL A N 1
ATOM 8168 C CA . VAL A 1 1076 ? 0.649 -18.082 -6.557 1.00 82.38 1076 VAL A CA 1
ATOM 8169 C C . VAL A 1 1076 ? 0.436 -18.223 -8.060 1.00 82.38 1076 VAL A C 1
ATOM 8171 O O . VAL A 1 1076 ? -0.670 -18.007 -8.552 1.00 82.38 1076 VAL A O 1
ATOM 8174 N N . MET A 1 1077 ? 1.490 -18.573 -8.792 1.00 74.44 1077 MET A N 1
ATOM 8175 C CA . MET A 1 1077 ? 1.453 -18.740 -10.244 1.00 74.44 1077 MET A CA 1
ATOM 8176 C C . MET A 1 1077 ? 2.061 -20.086 -10.624 1.00 74.44 1077 MET A C 1
ATOM 8178 O O . MET A 1 1077 ? 3.207 -20.383 -10.290 1.00 74.44 1077 MET A O 1
ATOM 8182 N N . THR A 1 1078 ? 1.305 -20.907 -11.347 1.00 64.62 1078 THR A N 1
ATOM 8183 C CA . THR A 1 1078 ? 1.821 -22.147 -11.936 1.00 64.62 1078 THR A CA 1
ATOM 8184 C C . THR A 1 1078 ? 2.756 -21.806 -13.093 1.00 64.62 1078 THR A C 1
ATOM 8186 O O . THR A 1 1078 ? 2.304 -21.287 -14.116 1.00 64.62 1078 THR A O 1
ATOM 8189 N N . LYS A 1 1079 ? 4.052 -22.111 -12.970 1.00 52.03 1079 LYS A N 1
ATOM 8190 C CA . LYS A 1 1079 ? 4.937 -22.162 -14.139 1.00 52.03 1079 LYS A CA 1
ATOM 8191 C C . LYS A 1 1079 ? 4.751 -23.484 -14.866 1.00 52.03 1079 LYS A C 1
ATOM 8193 O O . LYS A 1 1079 ? 4.643 -24.537 -14.244 1.00 52.03 1079 LYS A O 1
ATOM 8198 N N . VAL A 1 1080 ? 4.748 -23.427 -16.191 1.00 43.56 1080 VAL A N 1
ATOM 8199 C CA . VAL A 1 1080 ? 4.647 -24.626 -17.022 1.00 43.56 1080 VAL A CA 1
ATOM 8200 C C . VAL A 1 1080 ? 6.050 -25.136 -17.357 1.00 43.56 1080 VAL A C 1
ATOM 8202 O O . VAL A 1 1080 ? 6.990 -24.371 -17.568 1.00 43.56 1080 VAL A O 1
ATOM 8205 N N . VAL A 1 1081 ? 6.163 -26.461 -17.313 1.00 36.88 1081 VAL A N 1
ATOM 8206 C CA . VAL A 1 1081 ? 7.360 -27.304 -17.212 1.00 36.88 1081 VAL A CA 1
ATOM 8207 C C . VAL A 1 1081 ? 8.413 -27.067 -18.308 1.00 36.88 1081 VAL A C 1
ATOM 8209 O O . VAL A 1 1081 ? 8.106 -26.952 -19.491 1.00 36.88 1081 VAL A O 1
ATOM 8212 N N . SER A 1 1082 ? 9.691 -27.106 -17.907 1.00 31.77 1082 SER A N 1
ATOM 8213 C CA . SER A 1 1082 ? 10.859 -27.174 -18.793 1.00 31.77 1082 SER A CA 1
ATOM 8214 C C . SER A 1 1082 ? 10.942 -28.519 -19.532 1.00 31.77 1082 SER A C 1
ATOM 8216 O O . SER A 1 1082 ? 10.999 -29.568 -18.885 1.00 31.77 1082 SER A O 1
ATOM 8218 N N . ILE A 1 1083 ? 11.041 -28.506 -20.864 1.00 35.78 1083 ILE A N 1
ATOM 8219 C CA . ILE A 1 1083 ? 11.273 -29.707 -21.688 1.00 35.78 1083 ILE A CA 1
ATOM 8220 C C . ILE A 1 1083 ? 12.756 -29.794 -22.083 1.00 35.78 1083 ILE A C 1
ATOM 8222 O O . ILE A 1 1083 ? 13.413 -28.777 -22.295 1.00 35.78 1083 ILE A O 1
ATOM 8226 N N . LYS A 1 1084 ? 13.295 -31.017 -22.168 1.00 31.95 1084 LYS A N 1
ATOM 8227 C CA . LYS A 1 1084 ? 14.692 -31.325 -22.520 1.00 31.95 1084 LYS A CA 1
ATOM 8228 C C . LYS A 1 1084 ? 14.729 -32.108 -23.842 1.00 31.95 1084 LYS A C 1
ATOM 8230 O O . LYS A 1 1084 ? 13.963 -33.055 -23.979 1.00 31.95 1084 LYS A O 1
ATOM 8235 N N . ALA A 1 1085 ? 15.607 -31.742 -24.778 1.00 37.03 1085 ALA A N 1
ATOM 8236 C CA . ALA A 1 1085 ? 15.846 -32.467 -26.032 1.00 37.03 1085 ALA A CA 1
ATOM 8237 C C . ALA A 1 1085 ? 17.355 -32.626 -26.265 1.00 37.03 1085 ALA A C 1
ATOM 8239 O O . ALA A 1 1085 ? 18.127 -31.737 -25.903 1.00 37.03 1085 ALA A O 1
ATOM 8240 N N . ASP A 1 1086 ? 17.757 -33.749 -26.863 1.00 34.41 1086 ASP A N 1
ATOM 8241 C CA . ASP A 1 1086 ? 19.148 -34.081 -27.198 1.00 34.41 1086 ASP A CA 1
ATOM 8242 C C . ASP A 1 1086 ? 19.364 -33.976 -28.724 1.00 34.41 1086 ASP A C 1
ATOM 8244 O O . ASP A 1 1086 ? 18.510 -34.408 -29.499 1.00 34.41 1086 ASP A O 1
ATOM 8248 N N . CYS A 1 1087 ? 20.503 -33.426 -29.173 1.00 41.97 1087 CYS A N 1
ATOM 8249 C CA . CYS A 1 1087 ? 20.847 -33.258 -30.599 1.00 41.97 1087 CYS A CA 1
ATOM 8250 C C . CYS A 1 1087 ? 22.204 -33.902 -30.979 1.00 41.97 1087 CYS A C 1
ATOM 8252 O O . CYS A 1 1087 ? 23.132 -33.859 -30.170 1.00 41.97 1087 CYS A O 1
ATOM 8254 N N . PRO A 1 1088 ? 22.374 -34.442 -32.211 1.00 45.91 1088 PRO A N 1
ATOM 8255 C CA . PRO A 1 1088 ? 23.661 -34.923 -32.740 1.00 45.91 1088 PRO A CA 1
ATOM 8256 C C . PRO A 1 1088 ? 24.535 -33.842 -33.426 1.00 45.91 1088 PRO A C 1
ATOM 8258 O O . PRO A 1 1088 ? 24.088 -32.751 -33.758 1.00 45.91 1088 PRO A O 1
ATOM 8261 N N . VAL A 1 1089 ? 25.797 -34.204 -33.694 1.00 48.38 1089 VAL A N 1
ATOM 8262 C CA . VAL A 1 1089 ? 26.991 -33.332 -33.817 1.00 48.38 1089 VAL A CA 1
ATOM 8263 C C . VAL A 1 1089 ? 27.217 -32.607 -35.171 1.00 48.38 1089 VAL A C 1
ATOM 8265 O O . VAL A 1 1089 ? 28.147 -31.812 -35.271 1.00 48.38 1089 VAL A O 1
ATOM 8268 N N . GLU A 1 1090 ? 26.392 -32.766 -36.216 1.00 49.53 1090 GLU A N 1
ATOM 8269 C CA . GLU A 1 1090 ? 26.636 -32.075 -37.509 1.00 49.53 1090 GLU A CA 1
ATOM 8270 C C . GLU A 1 1090 ? 25.421 -31.319 -38.078 1.00 49.53 1090 GLU A C 1
ATOM 8272 O O . GLU A 1 1090 ? 24.458 -31.891 -38.586 1.00 49.53 1090 GLU A O 1
ATOM 8277 N N . CYS A 1 1091 ? 25.532 -29.986 -38.071 1.00 51.06 1091 CYS A N 1
ATOM 8278 C CA . CYS A 1 1091 ? 24.482 -29.020 -38.407 1.00 51.06 1091 CYS A CA 1
ATOM 8279 C C . CYS A 1 1091 ? 24.003 -29.057 -39.880 1.00 51.06 1091 CYS A C 1
ATOM 8281 O O . CYS A 1 1091 ? 22.888 -28.643 -40.182 1.00 51.06 1091 CYS A O 1
ATOM 8283 N N . SER A 1 1092 ? 24.813 -29.581 -40.809 1.00 53.94 1092 SER A N 1
ATOM 8284 C CA . SER A 1 1092 ? 24.531 -29.561 -42.256 1.00 53.94 1092 SER A CA 1
ATOM 8285 C C . SER A 1 1092 ? 23.801 -30.803 -42.790 1.00 53.94 1092 SER A C 1
ATOM 8287 O O . SER A 1 1092 ? 23.485 -30.850 -43.980 1.00 53.94 1092 SER A O 1
ATOM 8289 N N . LYS A 1 1093 ? 23.535 -31.809 -41.942 1.00 50.75 1093 LYS A N 1
ATOM 8290 C CA . LYS A 1 1093 ? 22.892 -33.080 -42.340 1.00 50.75 1093 LYS A CA 1
ATOM 8291 C C . LYS A 1 1093 ? 21.801 -33.580 -41.386 1.00 50.75 1093 LYS A C 1
ATOM 8293 O O . LYS A 1 1093 ? 21.229 -34.634 -41.654 1.00 50.75 1093 LYS A O 1
ATOM 8298 N N . ALA A 1 1094 ? 21.514 -32.861 -40.302 1.00 57.72 1094 ALA A N 1
ATOM 8299 C CA . ALA A 1 1094 ? 20.589 -33.305 -39.264 1.00 57.72 1094 ALA A CA 1
ATOM 8300 C C . ALA A 1 1094 ? 19.462 -32.291 -39.014 1.00 57.72 1094 ALA A C 1
ATOM 8302 O O . ALA A 1 1094 ? 19.657 -31.072 -39.053 1.00 57.72 1094 ALA A O 1
ATOM 8303 N N . SER A 1 1095 ? 18.274 -32.831 -38.762 1.00 62.22 1095 SER A N 1
ATOM 8304 C CA . SER A 1 1095 ? 17.151 -32.134 -38.148 1.00 62.22 1095 SER A CA 1
ATOM 8305 C C . SER A 1 1095 ? 17.022 -32.588 -36.698 1.00 62.22 1095 SER A C 1
ATOM 8307 O O . SER A 1 1095 ? 17.350 -33.733 -36.381 1.00 62.22 1095 SER A O 1
ATOM 8309 N N . TRP A 1 1096 ? 16.542 -31.711 -35.829 1.00 62.50 1096 TRP A N 1
ATOM 8310 C CA . TRP A 1 1096 ? 16.208 -32.045 -34.454 1.00 62.50 1096 TRP A CA 1
ATOM 8311 C C . TRP A 1 1096 ? 14.703 -31.972 -34.253 1.00 62.50 1096 TRP A C 1
ATOM 8313 O O . TRP A 1 1096 ? 14.021 -31.151 -34.868 1.00 62.50 1096 TRP A O 1
ATOM 8323 N N . GLU A 1 1097 ? 14.205 -32.857 -33.398 1.00 64.44 1097 GLU A N 1
ATOM 8324 C CA . GLU A 1 1097 ? 12.796 -32.945 -33.052 1.00 64.44 1097 GLU A CA 1
ATOM 8325 C C . GLU A 1 1097 ? 12.621 -32.717 -31.548 1.00 64.44 1097 GLU A C 1
ATOM 8327 O O . GLU A 1 1097 ? 13.336 -33.284 -30.722 1.00 64.44 1097 GLU A O 1
ATOM 8332 N N . LEU A 1 1098 ? 11.662 -31.869 -31.203 1.00 64.19 1098 LEU A N 1
ATOM 8333 C CA . LEU A 1 1098 ? 11.213 -31.567 -29.856 1.00 64.19 1098 LEU A CA 1
ATOM 8334 C C . LEU A 1 1098 ? 9.805 -32.115 -29.696 1.00 64.19 1098 LEU A C 1
ATOM 8336 O O . LEU A 1 1098 ? 8.905 -31.657 -30.387 1.00 64.19 1098 LEU A O 1
ATOM 8340 N N . SER A 1 1099 ? 9.612 -33.040 -28.758 1.00 63.25 1099 SER A N 1
ATOM 8341 C CA . SER A 1 1099 ? 8.287 -33.468 -28.308 1.00 63.25 1099 SER A CA 1
ATOM 8342 C C . SER A 1 1099 ? 8.042 -32.949 -26.893 1.00 63.25 1099 SER A C 1
ATOM 8344 O O . SER A 1 1099 ? 8.830 -33.209 -25.984 1.00 63.25 1099 SER A O 1
ATOM 8346 N N . ALA A 1 1100 ? 6.947 -32.226 -26.705 1.00 62.81 1100 ALA A N 1
ATOM 8347 C CA . ALA A 1 1100 ? 6.576 -31.555 -25.471 1.00 62.81 1100 ALA A CA 1
ATOM 8348 C C . ALA A 1 1100 ? 5.169 -31.971 -25.044 1.00 62.81 1100 ALA A C 1
ATOM 8350 O O . ALA A 1 1100 ? 4.209 -31.760 -25.781 1.00 62.81 1100 ALA A O 1
ATOM 8351 N N . ASN A 1 1101 ? 5.042 -32.524 -23.839 1.00 64.12 1101 ASN A N 1
ATOM 8352 C CA . ASN A 1 1101 ? 3.747 -32.836 -23.246 1.00 64.12 1101 ASN A CA 1
ATOM 8353 C C . ASN A 1 1101 ? 3.267 -31.628 -22.440 1.00 64.12 1101 ASN A C 1
ATOM 8355 O O . ASN A 1 1101 ? 3.832 -31.309 -21.396 1.00 64.12 1101 ASN A O 1
ATOM 8359 N N . LEU A 1 1102 ? 2.237 -30.959 -22.938 1.00 65.00 1102 LEU A N 1
ATOM 8360 C CA . LEU A 1 1102 ? 1.665 -29.752 -22.362 1.00 65.00 1102 LEU A CA 1
ATOM 8361 C C . LEU A 1 1102 ? 0.346 -30.102 -21.673 1.00 65.00 1102 LEU A C 1
ATOM 8363 O O . LEU A 1 1102 ? -0.545 -30.709 -22.270 1.00 65.00 1102 LEU A O 1
ATOM 8367 N N . THR A 1 1103 ? 0.228 -29.717 -20.411 1.00 59.09 1103 THR A N 1
ATOM 8368 C CA . THR A 1 1103 ? -0.975 -29.883 -19.595 1.00 59.09 1103 THR A CA 1
ATOM 8369 C C . THR A 1 1103 ? -1.188 -28.610 -18.787 1.00 59.09 1103 THR A C 1
ATOM 8371 O O . THR A 1 1103 ? -0.223 -27.946 -18.409 1.00 59.09 1103 THR A O 1
ATOM 8374 N N . ASP A 1 1104 ? -2.446 -28.264 -18.550 1.00 58.44 1104 ASP A N 1
ATOM 8375 C CA . ASP A 1 1104 ? -2.874 -27.163 -17.683 1.00 58.44 1104 ASP A CA 1
ATOM 8376 C C . ASP A 1 1104 ? -2.980 -27.588 -16.207 1.00 58.44 1104 ASP A C 1
ATOM 8378 O O . ASP A 1 1104 ? -3.346 -26.791 -15.347 1.00 58.44 1104 ASP A O 1
ATOM 8382 N N . GLY A 1 1105 ? -2.684 -28.856 -15.898 1.00 50.44 1105 GLY A N 1
ATOM 8383 C CA . GLY A 1 1105 ? -2.723 -29.422 -14.549 1.00 50.44 1105 GLY A CA 1
ATOM 8384 C C . GLY A 1 1105 ? -4.130 -29.613 -13.964 1.00 50.44 1105 GLY A C 1
ATOM 8385 O O . GLY A 1 1105 ? -4.293 -30.467 -13.097 1.00 50.44 1105 GLY A O 1
ATOM 8386 N N . ASN A 1 1106 ? -5.145 -28.889 -14.449 1.00 51.81 1106 ASN A N 1
ATOM 8387 C CA . ASN A 1 1106 ? -6.538 -28.966 -13.987 1.00 51.81 1106 ASN A CA 1
ATOM 8388 C C . ASN A 1 1106 ? -7.453 -29.812 -14.908 1.00 51.81 1106 ASN A C 1
ATOM 8390 O O . ASN A 1 1106 ? -8.608 -30.062 -14.560 1.00 51.81 1106 ASN A O 1
ATOM 8394 N N . GLY A 1 1107 ? -6.952 -30.279 -16.061 1.00 47.53 1107 GLY A N 1
ATOM 8395 C CA . GLY A 1 1107 ? -7.647 -31.201 -16.966 1.00 47.53 1107 GLY A CA 1
ATOM 8396 C C . GLY A 1 1107 ? -8.544 -30.536 -18.022 1.00 47.53 1107 GLY A C 1
ATOM 8397 O O . GLY A 1 1107 ? -9.282 -31.241 -18.723 1.00 47.53 1107 GLY A O 1
ATOM 8398 N N . THR A 1 1108 ? -8.490 -29.210 -18.181 1.00 52.94 1108 THR A N 1
ATOM 8399 C CA . THR A 1 1108 ? -9.353 -28.446 -19.113 1.00 52.94 1108 THR A CA 1
ATOM 8400 C C . THR A 1 1108 ? -8.857 -28.431 -20.566 1.00 52.94 1108 THR A C 1
ATOM 8402 O O . THR A 1 1108 ? -9.663 -28.301 -21.498 1.00 52.94 1108 THR A O 1
ATOM 8405 N N . GLY A 1 1109 ? -7.569 -28.723 -20.750 1.00 54.53 1109 GLY A N 1
ATOM 8406 C CA . GLY A 1 1109 ? -6.845 -28.909 -21.998 1.00 54.53 1109 GLY A CA 1
ATOM 8407 C C . GLY A 1 1109 ? -6.217 -27.630 -22.570 1.00 54.53 1109 GLY A C 1
ATOM 8408 O O . GLY A 1 1109 ? -6.863 -26.593 -22.684 1.00 54.53 1109 GLY A O 1
ATOM 8409 N N . ILE A 1 1110 ? -4.978 -27.745 -23.060 1.00 61.94 1110 ILE A N 1
ATOM 8410 C CA . ILE A 1 1110 ? -4.346 -26.753 -23.951 1.00 61.94 1110 ILE A CA 1
ATOM 8411 C C . ILE A 1 1110 ? -5.122 -26.721 -25.273 1.00 61.94 1110 ILE A C 1
ATOM 8413 O O . ILE A 1 1110 ? -5.329 -27.763 -25.880 1.00 61.94 1110 ILE A O 1
ATOM 8417 N N . VAL A 1 1111 ? -5.566 -25.554 -25.736 1.00 58.03 1111 VAL A N 1
ATOM 8418 C CA . VAL A 1 1111 ? -6.403 -25.388 -26.939 1.00 58.03 1111 VAL A CA 1
ATOM 8419 C C . VAL A 1 1111 ? -5.567 -25.212 -28.202 1.00 58.03 1111 VAL A C 1
ATOM 8421 O O . VAL A 1 1111 ? -5.987 -25.642 -29.275 1.00 58.03 1111 VAL A O 1
ATOM 8424 N N . GLY A 1 1112 ? -4.375 -24.626 -28.100 1.00 62.44 1112 GLY A N 1
ATOM 8425 C CA . GLY A 1 1112 ? -3.498 -24.425 -29.250 1.00 62.44 1112 GLY A CA 1
ATOM 8426 C C . GLY A 1 1112 ? -2.044 -24.227 -28.855 1.00 62.44 1112 GLY A C 1
ATOM 8427 O O . GLY A 1 1112 ? -1.756 -23.746 -27.762 1.00 62.44 1112 GLY A O 1
ATOM 8428 N N . VAL A 1 1113 ? -1.142 -24.601 -29.760 1.00 66.12 1113 VAL A N 1
ATOM 8429 C CA . VAL A 1 1113 ? 0.302 -24.379 -29.640 1.00 66.12 1113 VAL A CA 1
ATOM 8430 C C . VAL A 1 1113 ? 0.779 -23.683 -30.910 1.00 66.12 1113 VAL A C 1
ATOM 8432 O O . VAL A 1 1113 ? 0.490 -24.145 -32.015 1.00 66.12 1113 VAL A O 1
ATOM 8435 N N . SER A 1 1114 ? 1.480 -22.566 -30.766 1.00 63.38 1114 SER A N 1
ATOM 8436 C CA . SER A 1 1114 ? 2.032 -21.771 -31.859 1.00 63.38 1114 SER A CA 1
ATOM 8437 C C . SER A 1 1114 ? 3.529 -21.532 -31.671 1.00 63.38 1114 SER A C 1
ATOM 8439 O O . SER A 1 1114 ? 4.095 -21.754 -30.602 1.00 63.38 1114 SER A O 1
ATOM 8441 N N . LEU A 1 1115 ? 4.180 -21.111 -32.752 1.00 63.75 1115 LEU A N 1
ATOM 8442 C CA . LEU A 1 1115 ? 5.594 -20.764 -32.773 1.00 63.75 1115 LEU A CA 1
ATOM 8443 C C . LEU A 1 1115 ? 5.740 -19.245 -32.603 1.00 63.75 1115 LEU A C 1
ATOM 8445 O O . LEU A 1 1115 ? 5.214 -18.508 -33.440 1.00 63.75 1115 LEU A O 1
ATOM 8449 N N . SER A 1 1116 ? 6.447 -18.770 -31.576 1.00 53.53 1116 SER A N 1
ATOM 8450 C CA . SER A 1 1116 ? 6.812 -17.344 -31.457 1.00 53.53 1116 SER A CA 1
ATOM 8451 C C . SER A 1 1116 ? 8.217 -17.056 -31.988 1.00 53.53 1116 SER A C 1
ATOM 8453 O O . SER A 1 1116 ? 8.454 -15.969 -32.519 1.00 53.53 1116 SER A O 1
ATOM 8455 N N . HIS A 1 1117 ? 9.122 -18.041 -31.931 1.00 51.03 1117 HIS A N 1
ATOM 8456 C CA . HIS A 1 1117 ? 10.478 -17.970 -32.479 1.00 51.03 1117 HIS A CA 1
ATOM 8457 C C . HIS A 1 1117 ? 10.939 -19.339 -33.016 1.00 51.03 1117 HIS A C 1
ATOM 8459 O O . HIS A 1 1117 ? 10.619 -20.371 -32.432 1.00 51.03 1117 HIS A O 1
ATOM 8465 N N . GLY A 1 1118 ? 11.701 -19.364 -34.116 1.00 62.00 1118 GLY A N 1
ATOM 8466 C CA . GLY A 1 1118 ? 12.265 -20.582 -34.728 1.00 62.00 1118 GLY A CA 1
ATOM 8467 C C . GLY A 1 1118 ? 11.958 -20.735 -36.227 1.00 62.00 1118 GLY A C 1
ATOM 8468 O O . GLY A 1 1118 ? 11.026 -20.126 -36.747 1.00 62.00 1118 GLY A O 1
ATOM 8469 N N . TYR A 1 1119 ? 12.748 -21.546 -36.943 1.00 68.00 1119 TYR A N 1
ATOM 8470 C CA . TYR A 1 1119 ? 12.625 -21.762 -38.401 1.00 68.00 1119 TYR A CA 1
ATOM 8471 C C . TYR A 1 1119 ? 12.202 -23.196 -38.794 1.00 68.00 1119 TYR A C 1
ATOM 8473 O O . TYR A 1 1119 ? 12.495 -23.653 -39.901 1.00 68.00 1119 TYR A O 1
ATOM 8481 N N . GLY A 1 1120 ? 11.539 -23.926 -37.893 1.00 73.88 1120 GLY A N 1
ATOM 8482 C CA . GLY A 1 1120 ? 11.076 -25.305 -38.092 1.00 73.88 1120 GLY A CA 1
ATOM 8483 C C . GLY A 1 1120 ? 9.568 -25.469 -38.302 1.00 73.88 1120 GLY A C 1
ATOM 8484 O O . GLY A 1 1120 ? 8.806 -24.508 -38.373 1.00 73.88 1120 GLY A O 1
ATOM 8485 N N . SER A 1 1121 ? 9.134 -26.724 -38.397 1.00 77.44 1121 SER A N 1
ATOM 8486 C CA . SER A 1 1121 ? 7.741 -27.147 -38.529 1.00 77.44 1121 SER A CA 1
ATOM 8487 C C . SER A 1 1121 ? 7.189 -27.599 -37.177 1.00 77.44 1121 SER A C 1
ATOM 8489 O O . SER A 1 1121 ? 7.716 -28.530 -36.576 1.00 77.44 1121 SER A O 1
ATOM 8491 N N . LEU A 1 1122 ? 6.126 -26.944 -36.704 1.00 81.62 1122 LEU A N 1
ATOM 8492 C CA . LEU A 1 1122 ? 5.390 -27.306 -35.491 1.00 81.62 1122 LEU A CA 1
ATOM 8493 C C . LEU A 1 1122 ? 4.125 -28.098 -35.847 1.00 81.62 1122 LEU A C 1
ATOM 8495 O O . LEU A 1 1122 ? 3.360 -27.707 -36.727 1.00 81.62 1122 LEU A O 1
ATOM 8499 N N . SER A 1 1123 ? 3.879 -29.173 -35.111 1.00 80.44 1123 SER A N 1
ATOM 8500 C CA . SER A 1 1123 ? 2.651 -29.965 -35.117 1.00 80.44 1123 SER A CA 1
ATOM 8501 C C . SER A 1 1123 ? 2.241 -30.261 -33.675 1.00 80.44 1123 SER A C 1
ATOM 8503 O O . SER A 1 1123 ? 3.077 -30.226 -32.778 1.00 80.44 1123 SER A O 1
ATOM 8505 N N . PHE A 1 1124 ? 0.965 -30.527 -33.411 1.00 79.50 1124 PHE A N 1
ATOM 8506 C CA . PHE A 1 1124 ? 0.526 -30.962 -32.086 1.00 79.50 1124 PHE A CA 1
ATOM 8507 C C . PHE A 1 1124 ? -0.685 -31.891 -32.181 1.00 79.50 1124 PHE A C 1
ATOM 8509 O O . PHE A 1 1124 ? -1.410 -31.889 -33.177 1.00 79.50 1124 PHE A O 1
ATOM 8516 N N . SER A 1 1125 ? -0.887 -32.704 -31.148 1.00 77.31 1125 SER A N 1
ATOM 8517 C CA . SER A 1 1125 ? -1.989 -33.661 -31.043 1.00 77.31 1125 SER A CA 1
ATOM 8518 C C . SER A 1 1125 ? -2.538 -33.718 -29.619 1.00 77.31 1125 SER A C 1
ATOM 8520 O O . SER A 1 1125 ? -1.821 -33.441 -28.660 1.00 77.31 1125 SER A O 1
ATOM 8522 N N . TYR A 1 1126 ? -3.813 -34.079 -29.481 1.00 76.62 1126 TYR A N 1
ATOM 8523 C CA . TYR A 1 1126 ? -4.472 -34.226 -28.184 1.00 76.62 1126 TYR A CA 1
ATOM 8524 C C . TYR A 1 1126 ? -4.455 -35.694 -27.757 1.00 76.62 1126 TYR A C 1
ATOM 8526 O O . TYR A 1 1126 ? -4.898 -36.567 -28.508 1.00 76.62 1126 TYR A O 1
ATOM 8534 N N . VAL A 1 1127 ? -3.954 -35.963 -26.555 1.00 71.69 1127 VAL A N 1
ATOM 8535 C CA . VAL A 1 1127 ? -3.809 -37.303 -25.979 1.00 71.69 1127 VAL A CA 1
ATOM 8536 C C . VAL A 1 1127 ? -4.404 -37.303 -24.571 1.00 71.69 1127 VAL A C 1
ATOM 8538 O O . VAL A 1 1127 ? -4.192 -36.375 -23.800 1.00 71.69 1127 VAL A O 1
ATOM 8541 N N . MET A 1 1128 ? -5.155 -38.344 -24.216 1.00 65.69 1128 MET A N 1
ATOM 8542 C CA . MET A 1 1128 ? -5.629 -38.545 -22.841 1.00 65.69 1128 MET A CA 1
ATOM 8543 C C . MET A 1 1128 ? -4.568 -39.309 -22.048 1.00 65.69 1128 MET A C 1
ATOM 8545 O O . MET A 1 1128 ? -4.160 -40.401 -22.452 1.00 65.69 1128 MET A O 1
ATOM 8549 N N . SER A 1 1129 ? -4.111 -38.726 -20.942 1.00 60.22 1129 SER A N 1
ATOM 8550 C CA . SER A 1 1129 ? -3.158 -39.351 -20.021 1.00 60.22 1129 SER A CA 1
ATOM 8551 C C . SER A 1 1129 ? -3.801 -40.521 -19.260 1.00 60.22 1129 SER A C 1
ATOM 8553 O O . SER A 1 1129 ? -5.025 -40.637 -19.165 1.00 60.22 1129 SER A O 1
ATOM 8555 N N . SER A 1 1130 ? -2.976 -41.405 -18.692 1.00 55.81 1130 SER A N 1
ATOM 8556 C CA . SER A 1 1130 ? -3.413 -42.581 -17.921 1.00 55.81 1130 SER A CA 1
ATOM 8557 C C . SER A 1 1130 ? -4.209 -42.244 -16.652 1.00 55.81 1130 SER A C 1
ATOM 8559 O O . SER A 1 1130 ? -4.882 -43.117 -16.111 1.00 55.81 1130 SER A O 1
ATOM 8561 N N . ASP A 1 1131 ? -4.131 -40.999 -16.183 1.00 56.78 1131 ASP A N 1
ATOM 8562 C CA . ASP A 1 1131 ? -4.882 -40.440 -15.051 1.00 56.78 1131 ASP A CA 1
ATOM 8563 C C . ASP A 1 1131 ? -6.183 -39.719 -15.468 1.00 56.78 1131 ASP A C 1
ATOM 8565 O O . ASP A 1 1131 ? -6.889 -39.185 -14.617 1.00 56.78 1131 ASP A O 1
ATOM 8569 N N . GLY A 1 1132 ? -6.526 -39.720 -16.763 1.00 57.38 1132 GLY A N 1
ATOM 8570 C CA . GLY A 1 1132 ? -7.726 -39.071 -17.296 1.00 57.38 1132 GLY A CA 1
ATOM 8571 C C . GLY A 1 1132 ? -7.577 -37.574 -17.594 1.00 57.38 1132 GLY A C 1
ATOM 8572 O O . GLY A 1 1132 ? -8.576 -36.936 -17.922 1.00 57.38 1132 GLY A O 1
ATOM 8573 N N . THR A 1 1133 ? -6.367 -37.005 -17.508 1.00 57.50 1133 THR A N 1
ATOM 8574 C CA . THR A 1 1133 ? -6.115 -35.593 -17.852 1.00 57.50 1133 THR A CA 1
ATOM 8575 C C . THR A 1 1133 ? -5.913 -35.382 -19.361 1.00 57.50 1133 THR A C 1
ATOM 8577 O O . THR A 1 1133 ? -5.278 -36.191 -20.047 1.00 57.50 1133 THR A O 1
ATOM 8580 N N . ASN A 1 1134 ? -6.458 -34.280 -19.896 1.00 63.41 1134 ASN A N 1
ATOM 8581 C CA . ASN A 1 1134 ? -6.273 -33.874 -21.294 1.00 63.41 1134 ASN A CA 1
ATOM 8582 C C . ASN A 1 1134 ? -4.865 -33.300 -21.500 1.00 63.41 1134 ASN A C 1
ATOM 8584 O O . ASN A 1 1134 ? -4.540 -32.238 -20.974 1.00 63.41 1134 ASN A O 1
ATOM 8588 N N . MET A 1 1135 ? -4.047 -33.970 -22.307 1.00 64.94 1135 MET A N 1
ATOM 8589 C CA . MET A 1 1135 ? -2.672 -33.580 -22.607 1.00 64.94 1135 MET A CA 1
ATOM 8590 C C . MET A 1 1135 ? -2.543 -33.179 -24.078 1.00 64.94 1135 MET A C 1
ATOM 8592 O O . MET A 1 1135 ? -3.083 -33.835 -24.966 1.00 64.94 1135 MET A O 1
ATOM 8596 N N . THR A 1 1136 ? -1.809 -32.107 -24.360 1.00 70.38 1136 THR A N 1
ATOM 8597 C CA . THR A 1 1136 ? -1.436 -31.727 -25.728 1.00 70.38 1136 THR A CA 1
ATOM 8598 C C . THR A 1 1136 ? 0.025 -32.050 -25.956 1.00 70.38 1136 THR A C 1
ATOM 8600 O O . THR A 1 1136 ? 0.899 -31.501 -25.295 1.00 70.38 1136 THR A O 1
ATOM 8603 N N . VAL A 1 1137 ? 0.298 -32.946 -26.894 1.00 73.12 1137 VAL A N 1
ATOM 8604 C CA . VAL A 1 1137 ? 1.656 -33.306 -27.296 1.00 73.12 1137 VAL A CA 1
ATOM 8605 C C . VAL A 1 1137 ? 2.037 -32.438 -28.487 1.00 73.12 1137 VAL A C 1
ATOM 8607 O O . VAL A 1 1137 ? 1.458 -32.595 -29.561 1.00 73.12 1137 VAL A O 1
ATOM 8610 N N . ALA A 1 1138 ? 2.976 -31.513 -28.302 1.00 74.38 1138 ALA A N 1
ATOM 8611 C CA . ALA A 1 1138 ? 3.528 -30.675 -29.360 1.00 74.38 1138 ALA A CA 1
ATOM 8612 C C . ALA A 1 1138 ? 4.841 -31.267 -29.888 1.00 74.38 1138 ALA A C 1
ATOM 8614 O O . ALA A 1 1138 ? 5.767 -31.486 -29.115 1.00 74.38 1138 ALA A O 1
ATOM 8615 N N . SER A 1 1139 ? 4.917 -31.481 -31.199 1.00 75.31 1139 SER A N 1
ATOM 8616 C CA . SER A 1 1139 ? 6.094 -31.949 -31.930 1.00 75.31 1139 SER A CA 1
ATOM 8617 C C . SER A 1 1139 ? 6.610 -30.853 -32.859 1.00 75.31 1139 SER A C 1
ATOM 8619 O O . SER A 1 1139 ? 5.945 -30.485 -33.829 1.00 75.31 1139 SER A O 1
ATOM 8621 N N . TYR A 1 1140 ? 7.803 -30.337 -32.586 1.00 76.12 1140 TYR A N 1
ATOM 8622 C CA . TYR A 1 1140 ? 8.502 -29.358 -33.413 1.00 76.12 1140 TYR A CA 1
ATOM 8623 C C . TYR A 1 1140 ? 9.729 -29.985 -34.067 1.00 76.12 1140 TYR A C 1
ATOM 8625 O O . TYR A 1 1140 ? 10.509 -30.646 -33.397 1.00 76.12 1140 TYR A O 1
ATOM 8633 N N . ASN A 1 1141 ? 9.923 -29.759 -35.362 1.00 74.38 1141 ASN A N 1
ATOM 8634 C CA . ASN A 1 1141 ? 11.040 -30.290 -36.133 1.00 74.38 1141 ASN A CA 1
ATOM 8635 C C . ASN A 1 1141 ? 11.748 -29.159 -36.885 1.00 74.38 1141 ASN A C 1
ATOM 8637 O O . ASN A 1 1141 ? 11.125 -28.468 -37.691 1.00 74.38 1141 ASN A O 1
ATOM 8641 N N . ALA A 1 1142 ? 13.045 -28.970 -36.663 1.00 71.00 1142 ALA A N 1
ATOM 8642 C CA . ALA A 1 1142 ? 13.831 -27.946 -37.346 1.00 71.00 1142 ALA A CA 1
ATOM 8643 C C . ALA A 1 1142 ? 15.186 -28.477 -37.807 1.00 71.00 1142 ALA A C 1
ATOM 8645 O O . ALA A 1 1142 ? 15.693 -29.472 -37.296 1.00 71.00 1142 ALA A O 1
ATOM 8646 N N . SER A 1 1143 ? 15.819 -27.796 -38.767 1.00 68.38 1143 SER A N 1
ATOM 8647 C CA . SER A 1 1143 ? 17.223 -28.082 -39.065 1.00 68.38 1143 SER A CA 1
ATOM 8648 C C . SER A 1 1143 ? 18.092 -27.692 -37.869 1.00 68.38 1143 SER A C 1
ATOM 8650 O O . SER A 1 1143 ? 17.798 -26.727 -37.160 1.00 68.38 1143 SER A O 1
ATOM 8652 N N . CYS A 1 1144 ? 19.212 -28.382 -37.672 1.00 65.00 1144 CYS A N 1
ATOM 8653 C CA . CYS A 1 1144 ? 20.183 -28.016 -36.640 1.00 65.00 1144 CYS A CA 1
ATOM 8654 C C . CYS A 1 1144 ? 20.813 -26.617 -36.844 1.00 65.00 1144 CYS A C 1
ATOM 8656 O O . CYS A 1 1144 ? 21.564 -26.172 -35.980 1.00 65.00 1144 CYS A O 1
ATOM 8658 N N . CYS A 1 1145 ? 20.535 -25.918 -37.958 1.00 57.69 1145 CYS A N 1
ATOM 8659 C CA . CYS A 1 1145 ? 20.900 -24.507 -38.164 1.00 57.69 1145 CYS A CA 1
ATOM 8660 C C . CYS A 1 1145 ? 19.969 -23.531 -37.423 1.00 57.69 1145 CYS A C 1
ATOM 8662 O O . CYS A 1 1145 ? 20.355 -22.389 -37.190 1.00 57.69 1145 CYS A O 1
ATOM 8664 N N . SER A 1 1146 ? 18.756 -23.963 -37.065 1.00 60.19 1146 SER A N 1
ATOM 8665 C CA . SER A 1 1146 ? 17.835 -23.224 -36.198 1.00 60.19 1146 SER A CA 1
ATOM 8666 C C . SER A 1 1146 ? 18.035 -23.728 -34.776 1.00 60.19 1146 SER A C 1
ATOM 8668 O O . SER A 1 1146 ? 17.419 -24.713 -34.375 1.00 60.19 1146 SER A O 1
ATOM 8670 N N . GLN A 1 1147 ? 18.951 -23.091 -34.047 1.00 54.22 1147 GLN A N 1
ATOM 8671 C CA . GLN A 1 1147 ? 19.359 -23.547 -32.715 1.00 54.22 1147 GLN A CA 1
ATOM 8672 C C . GLN A 1 1147 ? 18.355 -23.197 -31.622 1.00 54.22 1147 GLN A C 1
ATOM 8674 O O . GLN A 1 1147 ? 18.413 -23.827 -30.573 1.00 54.22 1147 GLN A O 1
ATOM 8679 N N . GLU A 1 1148 ? 17.462 -22.242 -31.891 1.00 52.91 1148 GLU A N 1
ATOM 8680 C CA . GLU A 1 1148 ? 16.471 -21.730 -30.952 1.00 52.91 1148 GLU A CA 1
ATOM 8681 C C . GLU A 1 1148 ? 15.049 -21.964 -31.469 1.00 52.91 1148 GLU A C 1
ATOM 8683 O O . GLU A 1 1148 ? 14.763 -21.838 -32.667 1.00 52.91 1148 GLU A O 1
ATOM 8688 N N . VAL A 1 1149 ? 14.163 -22.331 -30.546 1.00 55.84 1149 VAL A N 1
ATOM 8689 C CA . VAL A 1 1149 ? 12.714 -22.347 -30.741 1.00 55.84 1149 VAL A CA 1
ATOM 8690 C C . VAL A 1 1149 ? 12.057 -21.773 -29.501 1.00 55.84 1149 VAL A C 1
ATOM 8692 O O . VAL A 1 1149 ? 12.540 -21.994 -28.394 1.00 55.84 1149 VAL A O 1
ATOM 8695 N N . GLU A 1 1150 ? 10.944 -21.083 -29.700 1.00 55.03 1150 GLU A N 1
ATOM 8696 C CA . GLU A 1 1150 ? 10.045 -20.645 -28.649 1.00 55.03 1150 GLU A CA 1
ATOM 8697 C C . GLU A 1 1150 ? 8.620 -21.073 -29.028 1.00 55.03 1150 GLU A C 1
ATOM 8699 O O . GLU A 1 1150 ? 8.098 -20.712 -30.090 1.00 55.03 1150 GLU A O 1
ATOM 8704 N N . LEU A 1 1151 ? 8.021 -21.912 -28.179 1.00 58.19 1151 LEU A N 1
ATOM 8705 C CA . LEU A 1 1151 ? 6.661 -22.424 -28.340 1.00 58.19 1151 LEU A CA 1
ATOM 8706 C C . LEU A 1 1151 ? 5.731 -21.719 -27.364 1.00 58.19 1151 LEU A C 1
ATOM 8708 O O . LEU A 1 1151 ? 6.042 -21.678 -26.179 1.00 58.19 1151 LEU A O 1
ATOM 8712 N N . VAL A 1 1152 ? 4.578 -21.261 -27.847 1.00 54.50 1152 VAL A N 1
ATOM 8713 C CA . VAL A 1 1152 ? 3.518 -20.638 -27.046 1.00 54.50 1152 VAL A CA 1
ATOM 8714 C C . VAL A 1 1152 ? 2.308 -21.562 -27.031 1.00 54.50 1152 VAL A C 1
ATOM 8716 O O . VAL A 1 1152 ? 1.783 -21.915 -28.081 1.00 54.50 1152 VAL A O 1
ATOM 8719 N N . ALA A 1 1153 ? 1.850 -21.959 -25.848 1.00 59.59 1153 ALA A N 1
ATOM 8720 C CA . ALA A 1 1153 ? 0.662 -22.793 -25.662 1.00 59.59 1153 ALA A CA 1
ATOM 8721 C C . ALA A 1 1153 ? -0.484 -21.984 -25.023 1.00 59.59 1153 ALA A C 1
ATOM 8723 O O . ALA A 1 1153 ? -0.192 -21.076 -24.257 1.00 59.59 1153 ALA A O 1
ATOM 8724 N N . VAL A 1 1154 ? -1.752 -22.292 -25.333 1.00 55.88 1154 VAL A N 1
ATOM 8725 C CA . VAL A 1 1154 ? -2.955 -21.507 -24.948 1.00 55.88 1154 VAL A CA 1
ATOM 8726 C C . VAL A 1 1154 ? -3.970 -22.365 -24.173 1.00 55.88 1154 VAL A C 1
ATOM 8728 O O . VAL A 1 1154 ? -4.233 -23.485 -24.595 1.00 55.88 1154 VAL A O 1
ATOM 8731 N N . ASP A 1 1155 ? -4.565 -21.853 -23.084 1.00 55.25 1155 ASP A N 1
ATOM 8732 C CA . ASP A 1 1155 ? -5.503 -22.566 -22.179 1.00 55.25 1155 ASP A CA 1
ATOM 8733 C C . ASP A 1 1155 ? -6.964 -22.375 -22.622 1.00 55.25 1155 ASP A C 1
ATOM 8735 O O . ASP A 1 1155 ? -7.301 -21.392 -23.286 1.00 55.25 1155 ASP A O 1
ATOM 8739 N N . ARG A 1 1156 ? -7.854 -23.278 -22.203 1.00 47.41 1156 ARG A N 1
ATOM 8740 C CA . ARG A 1 1156 ? -9.300 -23.227 -22.415 1.00 47.41 1156 ARG A CA 1
ATOM 8741 C C . ARG A 1 1156 ? -10.084 -22.486 -21.331 1.00 47.41 1156 ARG A C 1
ATOM 8743 O O . ARG A 1 1156 ? -11.111 -21.900 -21.670 1.00 47.41 1156 ARG A O 1
ATOM 8750 N N . THR A 1 1157 ? -9.691 -22.526 -20.054 1.00 42.88 1157 THR A N 1
ATOM 8751 C CA . THR A 1 1157 ? -10.616 -22.127 -18.961 1.00 42.88 1157 THR A CA 1
ATOM 8752 C C . THR A 1 1157 ? -10.751 -20.636 -18.715 1.00 42.88 1157 THR A C 1
ATOM 8754 O O . THR A 1 1157 ? -11.681 -20.210 -18.037 1.00 42.88 1157 THR A O 1
ATOM 8757 N N . THR A 1 1158 ? -9.876 -19.821 -19.279 1.00 41.34 1158 THR A N 1
ATOM 8758 C CA . THR A 1 1158 ? -9.771 -18.430 -18.845 1.00 41.34 1158 THR A CA 1
ATOM 8759 C C . THR A 1 1158 ? -10.105 -17.419 -19.940 1.00 41.34 1158 THR A C 1
ATOM 8761 O O . THR A 1 1158 ? -10.149 -16.221 -19.680 1.00 41.34 1158 THR A O 1
ATOM 8764 N N . GLY A 1 1159 ? -10.300 -17.861 -21.189 1.00 37.28 1159 GLY A N 1
ATOM 8765 C CA . GLY A 1 1159 ? -10.268 -16.946 -22.337 1.00 37.28 1159 GLY A CA 1
ATOM 8766 C C . GLY A 1 1159 ? -8.958 -16.142 -22.416 1.00 37.28 1159 GLY A C 1
ATOM 8767 O O . GLY A 1 1159 ? -8.864 -15.195 -23.196 1.00 37.28 1159 GLY A O 1
ATOM 8768 N N . LEU A 1 1160 ? -7.952 -16.501 -21.605 1.00 39.06 1160 LEU A N 1
ATOM 8769 C CA . LEU A 1 1160 ? -6.662 -15.848 -21.531 1.00 39.06 1160 LEU A CA 1
ATOM 8770 C C . LEU A 1 1160 ? -5.768 -16.441 -22.604 1.00 39.06 1160 LEU A C 1
ATOM 8772 O O . LEU A 1 1160 ? -5.544 -17.650 -22.666 1.00 39.06 1160 LEU A O 1
ATOM 8776 N N . LEU A 1 1161 ? -5.158 -15.547 -23.372 1.00 35.22 1161 LEU A N 1
ATOM 8777 C CA . LEU A 1 1161 ? -3.837 -15.749 -23.953 1.00 35.22 1161 LEU A CA 1
ATOM 8778 C C . LEU A 1 1161 ? -2.816 -15.904 -22.809 1.00 35.22 1161 LEU A C 1
ATOM 8780 O O . LEU A 1 1161 ? -1.997 -15.026 -22.558 1.00 35.22 1161 LEU A O 1
ATOM 8784 N N . ASN A 1 1162 ? -2.911 -16.994 -22.050 1.00 37.00 1162 ASN A N 1
ATOM 8785 C CA . ASN A 1 1162 ? -1.864 -17.406 -21.131 1.00 37.00 1162 ASN A CA 1
ATOM 8786 C C . ASN A 1 1162 ? -0.723 -17.953 -21.987 1.00 37.00 1162 ASN A C 1
ATOM 8788 O O . ASN A 1 1162 ? -0.946 -18.874 -22.764 1.00 37.00 1162 ASN A O 1
ATOM 8792 N N . HIS A 1 1163 ? 0.492 -17.423 -21.839 1.00 38.59 1163 HIS A N 1
ATOM 8793 C CA . HIS A 1 1163 ? 1.690 -18.177 -22.196 1.00 38.59 1163 HIS A CA 1
ATOM 8794 C C . HIS A 1 1163 ? 1.710 -19.452 -21.348 1.00 38.59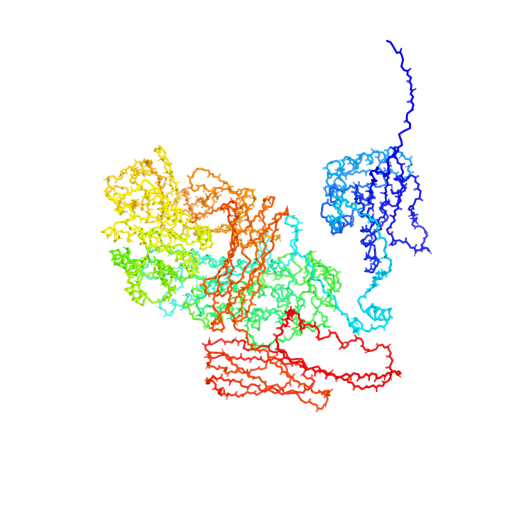 1163 HIS A C 1
ATOM 8796 O O . HIS A 1 1163 ? 2.003 -19.390 -20.156 1.00 38.59 1163 HIS A O 1
ATOM 8802 N N . ILE A 1 1164 ? 1.419 -20.606 -21.942 1.00 37.97 1164 ILE A N 1
ATOM 8803 C CA . ILE A 1 1164 ? 1.590 -21.900 -21.261 1.00 37.97 1164 ILE A CA 1
ATOM 8804 C C . ILE A 1 1164 ? 2.946 -22.527 -21.569 1.00 37.97 1164 ILE A C 1
ATOM 8806 O O . ILE A 1 1164 ? 3.260 -23.601 -21.096 1.00 37.97 1164 ILE A O 1
ATOM 8810 N N . ALA A 1 1165 ? 3.825 -21.852 -22.292 1.00 36.59 1165 ALA A N 1
ATOM 8811 C CA . ALA A 1 1165 ? 5.250 -22.146 -22.257 1.00 36.59 1165 ALA A CA 1
ATOM 8812 C C . ALA A 1 1165 ? 5.986 -21.002 -22.944 1.00 36.59 1165 ALA A C 1
ATOM 8814 O O . ALA A 1 1165 ? 5.449 -20.376 -23.853 1.00 36.59 1165 ALA A O 1
ATOM 8815 N N . VAL A 1 1166 ? 7.206 -20.750 -22.490 1.00 33.88 1166 VAL A N 1
ATOM 8816 C CA . VAL A 1 1166 ? 8.290 -20.149 -23.265 1.00 33.88 1166 VAL A CA 1
ATOM 8817 C C . VAL A 1 1166 ? 9.478 -21.043 -22.944 1.00 33.88 1166 VAL A C 1
ATOM 8819 O O . VAL A 1 1166 ? 10.125 -20.912 -21.907 1.00 33.88 1166 VAL A O 1
ATOM 8822 N N . GLY A 1 1167 ? 9.661 -22.083 -23.751 1.00 36.09 1167 GLY A N 1
ATOM 8823 C CA . GLY A 1 1167 ? 10.793 -22.989 -23.619 1.00 36.09 1167 GLY A CA 1
ATOM 8824 C C . GLY A 1 1167 ? 11.885 -22.551 -24.574 1.00 36.09 1167 GLY A C 1
ATOM 8825 O O . GLY A 1 1167 ? 11.724 -22.756 -25.769 1.00 36.09 1167 GLY A O 1
ATOM 8826 N N . TRP A 1 1168 ? 12.979 -21.987 -24.062 1.00 31.05 1168 TRP A N 1
ATOM 8827 C CA . TRP A 1 1168 ? 14.191 -21.784 -24.853 1.00 31.05 1168 TRP A CA 1
ATOM 8828 C C . TRP A 1 1168 ? 14.941 -23.109 -24.939 1.00 31.05 1168 TRP A C 1
ATOM 8830 O O . TRP A 1 1168 ? 15.372 -23.659 -23.923 1.00 31.05 1168 TRP A O 1
ATOM 8840 N N . MET A 1 1169 ? 15.113 -23.627 -26.150 1.00 40.78 1169 MET A N 1
ATOM 8841 C CA . MET A 1 1169 ? 16.085 -24.684 -26.415 1.00 40.78 1169 MET A CA 1
ATOM 8842 C C . MET A 1 1169 ? 17.249 -24.113 -27.191 1.00 40.78 1169 MET A C 1
ATOM 8844 O O . MET A 1 1169 ? 17.040 -23.349 -28.118 1.00 40.78 1169 MET A O 1
ATOM 8848 N N . LEU A 1 1170 ? 18.458 -24.508 -26.810 1.00 35.12 1170 LEU A N 1
ATOM 8849 C CA . LEU A 1 1170 ? 19.684 -24.210 -27.531 1.00 35.12 1170 LEU A CA 1
ATOM 8850 C C . LEU A 1 1170 ? 20.301 -25.533 -27.982 1.00 35.12 1170 LEU A C 1
ATOM 8852 O O . LEU A 1 1170 ? 20.650 -26.375 -27.154 1.00 35.12 1170 LEU A O 1
ATOM 8856 N N . CYS A 1 1171 ? 20.460 -25.713 -29.288 1.00 40.22 1171 CYS A N 1
ATOM 8857 C CA . CYS A 1 1171 ? 21.208 -26.837 -29.846 1.00 40.22 1171 CYS A CA 1
ATOM 8858 C C . CYS A 1 1171 ? 22.723 -26.581 -29.716 1.00 40.22 1171 CYS A C 1
ATOM 8860 O O . CYS A 1 1171 ? 23.276 -25.751 -30.440 1.00 40.22 1171 CYS A O 1
ATOM 8862 N N . THR A 1 1172 ? 23.421 -27.305 -28.834 1.00 36.53 1172 THR A N 1
ATOM 8863 C CA . THR A 1 1172 ? 24.891 -27.253 -28.721 1.00 36.53 1172 THR A CA 1
ATOM 8864 C C . THR A 1 1172 ? 25.575 -28.321 -29.571 1.00 36.53 1172 THR A C 1
ATOM 8866 O O . THR A 1 1172 ? 25.199 -29.488 -29.563 1.00 36.53 1172 THR A O 1
ATOM 8869 N N . ILE A 1 1173 ? 26.611 -27.919 -30.313 1.00 37.25 1173 ILE A N 1
ATOM 8870 C CA . ILE A 1 1173 ? 27.461 -28.811 -31.113 1.00 37.25 1173 ILE A CA 1
ATOM 8871 C C . ILE A 1 1173 ? 28.673 -29.211 -30.257 1.00 37.25 1173 ILE A C 1
ATOM 8873 O O . ILE A 1 1173 ? 29.526 -28.367 -29.987 1.00 37.25 1173 ILE A O 1
ATOM 8877 N N . GLU A 1 1174 ? 28.797 -30.478 -29.856 1.00 32.56 1174 GLU A N 1
ATOM 8878 C CA . GLU A 1 1174 ? 30.045 -31.009 -29.279 1.00 32.56 1174 GLU A CA 1
ATOM 8879 C C . GLU A 1 1174 ? 30.865 -31.744 -30.349 1.00 32.56 1174 GLU A C 1
ATOM 8881 O O . GLU A 1 1174 ? 30.577 -32.888 -30.684 1.00 32.56 1174 GLU A O 1
ATOM 8886 N N . SER A 1 1175 ? 31.918 -31.118 -30.887 1.00 29.00 1175 SER A N 1
ATOM 8887 C CA . SER A 1 1175 ? 32.850 -31.777 -31.815 1.00 29.00 1175 SER A CA 1
ATOM 8888 C C . SER A 1 1175 ? 34.131 -32.248 -31.111 1.00 29.00 1175 SER A C 1
ATOM 8890 O O . SER A 1 1175 ? 34.924 -31.426 -30.647 1.00 29.00 1175 SER A O 1
ATOM 8892 N N . HIS A 1 1176 ? 34.398 -33.558 -31.128 1.00 32.50 1176 HIS A N 1
ATOM 8893 C CA . HIS A 1 1176 ? 35.717 -34.142 -30.868 1.00 32.50 1176 HIS A CA 1
ATOM 8894 C C . HIS A 1 1176 ? 36.263 -34.821 -32.134 1.00 32.50 1176 HIS A C 1
ATOM 8896 O O . HIS A 1 1176 ? 35.807 -35.897 -32.506 1.00 32.50 1176 HIS A O 1
ATOM 8902 N N . SER A 1 1177 ? 37.303 -34.250 -32.749 1.00 26.77 1177 SER A N 1
ATOM 8903 C CA . SER A 1 1177 ? 38.295 -35.023 -33.513 1.00 26.77 1177 SER A CA 1
ATOM 8904 C C . SER A 1 1177 ? 39.607 -34.247 -33.639 1.00 26.77 1177 SER A C 1
ATOM 8906 O O . SER A 1 1177 ? 39.626 -33.100 -34.081 1.00 26.77 1177 SER A O 1
ATOM 8908 N N . ALA A 1 1178 ? 40.703 -34.879 -33.226 1.00 32.94 1178 ALA A N 1
ATOM 8909 C CA . ALA A 1 1178 ? 42.049 -34.327 -33.211 1.00 32.94 1178 ALA A CA 1
ATOM 8910 C C . ALA A 1 1178 ? 42.658 -34.220 -34.620 1.00 32.94 1178 ALA A C 1
ATOM 8912 O O . ALA A 1 1178 ? 42.653 -35.196 -35.363 1.00 32.94 1178 ALA A O 1
ATOM 8913 N N . THR A 1 1179 ? 43.246 -33.070 -34.963 1.00 26.06 1179 THR A N 1
ATOM 8914 C CA . THR A 1 1179 ? 44.603 -32.929 -35.538 1.00 26.06 1179 THR A CA 1
ATOM 8915 C C . THR A 1 1179 ? 44.967 -31.442 -35.697 1.00 26.06 1179 THR A C 1
ATOM 8917 O O . THR A 1 1179 ? 44.122 -30.577 -35.878 1.00 26.06 1179 THR A O 1
ATOM 8920 N N . THR A 1 1180 ? 46.254 -31.165 -35.516 1.00 34.22 1180 THR A N 1
ATOM 8921 C CA . THR A 1 1180 ? 46.981 -29.893 -35.327 1.00 34.22 1180 THR A CA 1
ATOM 8922 C C . THR A 1 1180 ? 46.758 -28.763 -36.354 1.00 34.22 1180 THR A C 1
ATOM 8924 O O . THR A 1 1180 ? 46.748 -29.075 -37.540 1.00 34.22 1180 THR A O 1
ATOM 8927 N N . VAL A 1 1181 ? 46.733 -27.484 -35.882 1.00 24.16 1181 VAL A N 1
ATOM 8928 C CA . VAL A 1 1181 ? 47.213 -26.175 -36.470 1.00 24.16 1181 VAL A CA 1
ATOM 8929 C C . VAL A 1 1181 ? 46.359 -24.962 -35.951 1.00 24.16 1181 VAL A C 1
ATOM 8931 O O . VAL A 1 1181 ? 45.194 -25.158 -35.626 1.00 24.16 1181 VAL A O 1
ATOM 8934 N N . PRO A 1 1182 ? 46.875 -23.706 -35.861 1.00 24.77 1182 PRO A N 1
ATOM 8935 C CA . PRO A 1 1182 ? 47.674 -23.082 -34.797 1.00 24.77 1182 PRO A CA 1
ATOM 8936 C C . PRO A 1 1182 ? 46.870 -22.240 -33.755 1.00 24.77 1182 PRO A C 1
ATOM 8938 O O . PRO A 1 1182 ? 45.711 -21.864 -33.928 1.00 24.77 1182 PRO A O 1
ATOM 8941 N N . HIS A 1 1183 ? 47.533 -21.887 -32.651 1.00 28.45 1183 HIS A N 1
ATOM 8942 C CA . HIS A 1 1183 ? 47.026 -21.065 -31.543 1.00 28.45 1183 HIS A CA 1
ATOM 8943 C C . HIS A 1 1183 ? 46.685 -19.614 -31.960 1.00 28.45 1183 HIS A C 1
ATOM 8945 O O . HIS A 1 1183 ? 47.526 -18.734 -31.821 1.00 28.45 1183 HIS A O 1
ATOM 8951 N N . ASN A 1 1184 ? 45.466 -19.340 -32.452 1.00 29.52 1184 ASN A N 1
ATOM 8952 C CA . ASN A 1 1184 ? 44.791 -18.037 -32.242 1.00 29.52 1184 ASN A CA 1
ATOM 8953 C C . ASN A 1 1184 ? 43.294 -17.952 -32.618 1.00 29.52 1184 ASN A C 1
ATOM 8955 O O . ASN A 1 1184 ? 42.734 -16.858 -32.640 1.00 29.52 1184 ASN A O 1
ATOM 8959 N N . SER A 1 1185 ? 42.592 -19.069 -32.848 1.00 26.84 1185 SER A N 1
ATOM 8960 C CA . SER A 1 1185 ? 41.189 -19.020 -33.321 1.00 26.84 1185 SER A CA 1
ATOM 8961 C C . SER A 1 1185 ? 40.172 -19.831 -32.499 1.00 26.84 1185 SER A C 1
ATOM 8963 O O . SER A 1 1185 ? 39.036 -19.978 -32.927 1.00 26.84 1185 SER A O 1
ATOM 8965 N N . LEU A 1 1186 ? 40.519 -20.294 -31.288 1.00 26.36 1186 LEU A N 1
ATOM 8966 C CA . LEU A 1 1186 ? 39.660 -21.167 -30.455 1.00 26.36 1186 LEU A CA 1
ATOM 8967 C C . LEU A 1 1186 ? 39.174 -20.561 -29.118 1.00 26.36 1186 LEU A C 1
ATOM 8969 O O . LEU A 1 1186 ? 38.674 -21.282 -28.261 1.00 26.36 1186 LEU A O 1
ATOM 8973 N N . ARG A 1 1187 ? 39.264 -19.237 -28.915 1.00 26.64 1187 ARG A N 1
ATOM 8974 C CA . ARG A 1 1187 ? 38.808 -18.578 -27.664 1.00 26.64 1187 ARG A CA 1
ATOM 8975 C C . ARG A 1 1187 ? 37.398 -17.965 -27.702 1.00 26.64 1187 ARG A C 1
ATOM 8977 O O . ARG A 1 1187 ? 36.964 -17.428 -26.691 1.00 26.64 1187 ARG A O 1
ATOM 8984 N N . LYS A 1 1188 ? 36.677 -18.048 -28.828 1.00 26.33 1188 LYS A N 1
ATOM 8985 C CA . LYS A 1 1188 ? 35.363 -17.392 -29.014 1.00 26.33 1188 LYS A CA 1
ATOM 8986 C C . LYS A 1 1188 ? 34.129 -18.309 -28.956 1.00 26.33 1188 LYS A C 1
ATOM 8988 O O . LYS A 1 1188 ? 33.028 -17.785 -29.010 1.00 26.33 1188 LYS A O 1
ATOM 8993 N N . ALA A 1 1189 ? 34.273 -19.626 -28.790 1.00 25.12 1189 ALA A N 1
ATOM 8994 C CA . ALA A 1 1189 ? 33.138 -20.562 -28.885 1.00 25.12 1189 ALA A CA 1
ATOM 8995 C C . ALA A 1 1189 ? 32.689 -21.224 -27.561 1.00 25.12 1189 ALA A C 1
ATOM 8997 O O . ALA A 1 1189 ? 31.777 -22.036 -27.580 1.00 25.12 1189 ALA A O 1
ATOM 8998 N N . PHE A 1 1190 ? 33.273 -20.877 -26.405 1.00 22.84 1190 PHE A N 1
ATOM 8999 C CA . PHE A 1 1190 ? 32.914 -21.491 -25.106 1.00 22.84 1190 PHE A CA 1
ATOM 9000 C C . PHE A 1 1190 ? 32.251 -20.532 -24.098 1.00 22.84 1190 PHE A C 1
ATOM 9002 O O . PHE A 1 1190 ? 32.020 -20.905 -22.953 1.00 22.84 1190 PHE A O 1
ATOM 9009 N N . TYR A 1 1191 ? 31.922 -19.301 -24.508 1.00 25.73 1191 TYR A N 1
ATOM 9010 C CA . TYR A 1 1191 ? 31.357 -18.267 -23.624 1.00 25.73 1191 TYR A CA 1
ATOM 9011 C C . TYR A 1 1191 ? 29.823 -18.145 -23.663 1.00 25.73 1191 TYR A C 1
ATOM 9013 O O . TYR A 1 1191 ? 29.282 -17.199 -23.100 1.00 25.73 1191 TYR A O 1
ATOM 9021 N N . HIS A 1 1192 ? 29.108 -19.097 -24.273 1.00 24.83 1192 HIS A N 1
ATOM 9022 C CA . HIS A 1 1192 ? 27.653 -18.991 -24.457 1.00 24.83 1192 HIS A CA 1
ATOM 9023 C C . HIS A 1 1192 ? 26.799 -20.062 -23.757 1.00 24.83 1192 HIS A C 1
ATOM 9025 O O . HIS A 1 1192 ? 25.607 -20.121 -24.008 1.00 24.83 1192 HIS A O 1
ATOM 9031 N N . PHE A 1 1193 ? 27.354 -20.868 -22.836 1.00 23.20 1193 PHE A N 1
ATOM 9032 C CA . PHE A 1 1193 ? 26.574 -21.930 -22.165 1.00 23.20 1193 PHE A CA 1
ATOM 9033 C C . PHE A 1 1193 ? 26.633 -21.991 -20.628 1.00 23.20 1193 PHE A C 1
ATOM 9035 O O . PHE A 1 1193 ? 26.150 -22.949 -20.036 1.00 23.20 1193 PHE A O 1
ATOM 9042 N N . CYS A 1 1194 ? 27.148 -20.959 -19.952 1.00 22.12 1194 CYS A N 1
ATOM 9043 C CA . CYS A 1 1194 ? 27.184 -20.907 -18.478 1.00 22.12 1194 CYS A CA 1
ATOM 9044 C C . CYS A 1 1194 ? 26.277 -19.829 -17.851 1.00 22.12 1194 CYS A C 1
ATOM 9046 O O . CYS A 1 1194 ? 26.568 -19.359 -16.755 1.00 22.12 1194 CYS A O 1
ATOM 9048 N N . ALA A 1 1195 ? 25.174 -19.449 -18.507 1.00 25.14 1195 ALA A N 1
ATOM 9049 C CA . ALA A 1 1195 ? 24.159 -18.550 -17.930 1.00 25.14 1195 ALA A CA 1
ATOM 9050 C C . ALA A 1 1195 ? 22.907 -19.280 -17.390 1.00 25.14 1195 ALA A C 1
ATOM 9052 O O . ALA A 1 1195 ? 21.983 -18.643 -16.901 1.00 25.14 1195 ALA A O 1
ATOM 9053 N N . LEU A 1 1196 ? 22.878 -20.619 -17.417 1.00 25.20 1196 LEU A N 1
ATOM 9054 C CA . LEU A 1 1196 ? 21.783 -21.433 -16.879 1.00 25.20 1196 LEU A CA 1
ATOM 9055 C C . LEU A 1 1196 ? 22.344 -22.525 -15.961 1.00 25.20 1196 LEU A C 1
ATOM 9057 O O . LEU A 1 1196 ? 22.609 -23.634 -16.415 1.00 25.20 1196 LEU A O 1
ATOM 9061 N N . ARG A 1 1197 ? 22.556 -22.183 -14.682 1.00 25.23 1197 ARG A N 1
ATOM 9062 C CA . ARG A 1 1197 ? 22.510 -23.045 -13.473 1.00 25.23 1197 ARG A CA 1
ATOM 9063 C C . ARG A 1 1197 ? 23.425 -22.488 -12.379 1.00 25.23 1197 ARG A C 1
ATOM 9065 O O . ARG A 1 1197 ? 24.611 -22.795 -12.343 1.00 25.23 1197 ARG A O 1
ATOM 9072 N N . ARG A 1 1198 ? 22.837 -21.777 -11.415 1.00 22.47 1198 ARG A N 1
ATOM 9073 C CA . ARG A 1 1198 ? 23.312 -21.738 -10.021 1.00 22.47 1198 ARG A CA 1
ATOM 9074 C C . ARG A 1 1198 ? 22.117 -21.690 -9.062 1.00 22.47 1198 ARG A C 1
ATOM 9076 O O . ARG A 1 1198 ? 21.806 -20.665 -8.479 1.00 22.47 1198 ARG A O 1
ATOM 9083 N N . TYR A 1 1199 ? 21.474 -22.843 -8.896 1.00 23.38 1199 TYR A N 1
ATOM 9084 C CA . TYR A 1 1199 ? 20.943 -23.265 -7.601 1.00 23.38 1199 TYR A CA 1
ATOM 9085 C C . TYR A 1 1199 ? 21.846 -24.409 -7.139 1.00 23.38 1199 TYR A C 1
ATOM 9087 O O . TYR A 1 1199 ? 21.921 -25.432 -7.820 1.00 23.38 1199 TYR A O 1
ATOM 9095 N N . SER A 1 1200 ? 22.544 -24.247 -6.016 1.00 22.45 1200 SER A N 1
ATOM 9096 C CA . SER A 1 1200 ? 23.253 -25.348 -5.359 1.00 22.45 1200 SER A CA 1
ATOM 9097 C C . SER A 1 1200 ? 22.558 -25.663 -4.042 1.00 22.45 1200 SER A C 1
ATOM 9099 O O . SER A 1 1200 ? 22.781 -24.997 -3.036 1.00 22.45 1200 SER A O 1
ATOM 9101 N N . TYR A 1 1201 ? 21.733 -26.710 -4.062 1.00 23.30 1201 TYR A N 1
ATOM 9102 C CA . TYR A 1 1201 ? 21.433 -27.510 -2.880 1.00 23.30 1201 TYR A CA 1
ATOM 9103 C C . TYR A 1 1201 ? 22.635 -28.414 -2.582 1.00 23.30 1201 TYR A C 1
ATOM 9105 O O . TYR A 1 1201 ? 23.154 -29.092 -3.469 1.00 23.30 1201 TYR A O 1
ATOM 9113 N N . SER A 1 1202 ? 23.054 -28.444 -1.319 1.00 20.27 1202 SER A N 1
ATOM 9114 C CA . SER A 1 1202 ? 23.927 -29.486 -0.778 1.00 20.27 1202 SER A CA 1
ATOM 9115 C C . SER A 1 1202 ? 23.063 -30.664 -0.329 1.00 20.27 1202 SER A C 1
ATOM 9117 O O . SER A 1 1202 ? 22.236 -30.497 0.561 1.00 20.27 1202 SER A O 1
ATOM 9119 N N . TYR A 1 1203 ? 23.270 -31.858 -0.888 1.00 23.19 1203 TYR A N 1
ATOM 9120 C CA . TYR A 1 1203 ? 22.755 -33.100 -0.303 1.00 23.19 1203 TYR A CA 1
ATOM 9121 C C . TYR A 1 1203 ? 23.898 -33.868 0.366 1.00 23.19 1203 TYR A C 1
ATOM 9123 O O . TYR A 1 1203 ? 24.771 -34.430 -0.294 1.00 23.19 1203 TYR A O 1
ATOM 9131 N N . PHE A 1 1204 ? 23.863 -33.905 1.699 1.00 21.44 1204 PHE A N 1
ATOM 9132 C CA . PHE A 1 1204 ? 24.471 -34.965 2.498 1.00 21.44 1204 PHE A CA 1
ATOM 9133 C C . PHE A 1 1204 ? 23.578 -36.209 2.388 1.00 21.44 1204 PHE A C 1
ATOM 9135 O O . PHE A 1 1204 ? 22.396 -36.149 2.714 1.00 21.44 1204 PHE A O 1
ATOM 9142 N N . CYS A 1 1205 ? 24.138 -37.341 1.961 1.00 21.89 1205 CYS A N 1
ATOM 9143 C CA . CYS A 1 1205 ? 23.463 -38.638 1.987 1.00 21.89 1205 CYS A CA 1
ATOM 9144 C C . CYS A 1 1205 ? 24.173 -39.545 3.005 1.00 21.89 1205 CYS A C 1
ATOM 9146 O O . CYS A 1 1205 ? 25.306 -39.969 2.778 1.00 21.89 1205 CYS A O 1
ATOM 9148 N N . TYR A 1 1206 ? 23.519 -39.836 4.135 1.00 22.38 1206 TYR A N 1
ATOM 9149 C CA . TYR A 1 1206 ? 23.952 -40.828 5.127 1.00 22.38 1206 TYR A CA 1
ATOM 9150 C C . TYR A 1 1206 ? 23.135 -42.126 4.956 1.00 22.38 1206 TYR A C 1
ATOM 9152 O O . TYR A 1 1206 ? 21.922 -42.074 5.096 1.00 22.38 1206 TYR A O 1
ATOM 9160 N N . ARG A 1 1207 ? 23.846 -43.243 4.672 1.00 24.48 1207 ARG A N 1
ATOM 9161 C CA . ARG A 1 1207 ? 23.629 -44.690 5.005 1.00 24.48 1207 ARG A CA 1
ATOM 9162 C C . ARG A 1 1207 ? 22.202 -45.292 4.928 1.00 24.48 1207 ARG A C 1
ATOM 9164 O O . ARG A 1 1207 ? 21.270 -44.738 5.473 1.00 24.48 1207 ARG A O 1
ATOM 9171 N N . CYS A 1 1208 ? 21.941 -46.475 4.356 1.00 23.62 1208 CYS A N 1
ATOM 9172 C CA . CYS A 1 1208 ? 22.586 -47.810 4.391 1.00 23.62 1208 CYS A CA 1
ATOM 9173 C C . CYS A 1 1208 ? 22.256 -48.568 3.075 1.00 23.62 1208 CYS A C 1
ATOM 9175 O O . CYS A 1 1208 ? 21.260 -48.248 2.447 1.00 23.62 1208 CYS A O 1
ATOM 9177 N N . GLY A 1 1209 ? 22.935 -49.607 2.584 1.00 21.27 1209 GLY A N 1
ATOM 9178 C CA . GLY A 1 1209 ? 24.061 -50.407 3.049 1.00 21.27 1209 GLY A CA 1
ATOM 9179 C C . GLY A 1 1209 ? 24.203 -51.642 2.136 1.00 21.27 1209 GLY A C 1
ATOM 9180 O O . GLY A 1 1209 ? 23.225 -52.343 1.921 1.00 21.27 1209 GLY A O 1
ATOM 9181 N N . HIS A 1 1210 ? 25.395 -51.866 1.574 1.00 23.53 1210 HIS A N 1
ATOM 9182 C CA . HIS A 1 1210 ? 26.095 -53.160 1.478 1.00 23.53 1210 HIS A CA 1
ATOM 9183 C C . HIS A 1 1210 ? 27.336 -53.038 0.570 1.00 23.53 1210 HIS A C 1
ATOM 9185 O O . HIS A 1 1210 ? 27.252 -52.897 -0.644 1.00 23.53 1210 HIS A O 1
ATOM 9191 N N . HIS A 1 1211 ? 28.502 -53.093 1.212 1.00 22.12 1211 HIS A N 1
ATOM 9192 C CA . HIS A 1 1211 ? 29.797 -53.524 0.666 1.00 22.12 1211 HIS A CA 1
ATOM 9193 C C . HIS A 1 1211 ? 29.847 -55.083 0.683 1.00 22.12 1211 HIS A C 1
ATOM 9195 O O . HIS A 1 1211 ? 29.004 -55.648 1.388 1.00 22.12 1211 HIS A O 1
ATOM 9201 N N . PRO A 1 1212 ? 30.819 -55.799 0.050 1.00 31.48 1212 PRO A N 1
ATOM 9202 C CA . PRO A 1 1212 ? 32.190 -55.319 -0.159 1.00 31.48 1212 PRO A CA 1
ATOM 9203 C C . PRO A 1 1212 ? 32.998 -55.846 -1.387 1.00 31.48 1212 PRO A C 1
ATOM 9205 O O . PRO A 1 1212 ? 32.676 -56.849 -2.012 1.00 31.48 1212 PRO A O 1
ATOM 9208 N N . SER A 1 1213 ? 34.149 -55.184 -1.587 1.00 21.25 1213 SER A N 1
ATOM 9209 C CA . SER A 1 1213 ? 35.471 -55.746 -1.948 1.00 21.25 1213 SER A CA 1
ATOM 9210 C C . SER A 1 1213 ? 35.961 -55.867 -3.407 1.00 21.25 1213 SER A C 1
ATOM 9212 O O . SER A 1 1213 ? 35.315 -56.449 -4.268 1.00 21.25 1213 SER A O 1
ATOM 9214 N N . VAL A 1 1214 ? 37.255 -55.499 -3.519 1.00 20.88 1214 VAL A N 1
ATOM 9215 C CA . VAL A 1 1214 ? 38.332 -55.923 -4.452 1.00 20.88 1214 VAL A CA 1
ATOM 9216 C C . VAL A 1 1214 ? 38.558 -55.013 -5.686 1.00 20.88 1214 VAL A C 1
ATOM 9218 O O . VAL A 1 1214 ? 37.610 -54.782 -6.417 1.00 20.88 1214 VAL A O 1
ATOM 9221 N N . VAL A 1 1215 ? 39.745 -54.529 -6.108 1.00 21.45 1215 VAL A N 1
ATOM 9222 C CA . VAL A 1 1215 ? 41.113 -54.209 -5.594 1.00 21.45 1215 VAL A CA 1
ATOM 9223 C C . VAL A 1 1215 ? 42.046 -54.156 -6.835 1.00 21.45 1215 VAL A C 1
ATOM 9225 O O . VAL A 1 1215 ? 41.966 -55.072 -7.644 1.00 21.45 1215 VAL A O 1
ATOM 9228 N N . ILE A 1 1216 ? 42.951 -53.152 -6.907 1.00 21.39 1216 ILE A N 1
ATOM 9229 C CA . ILE A 1 1216 ? 44.231 -53.071 -7.690 1.00 21.39 1216 ILE A CA 1
ATOM 9230 C C . ILE A 1 1216 ? 44.110 -52.994 -9.233 1.00 21.39 1216 ILE A C 1
ATOM 9232 O O . ILE A 1 1216 ? 43.285 -53.672 -9.821 1.00 21.39 1216 ILE A O 1
ATOM 9236 N N . ALA A 1 1217 ? 44.939 -52.290 -10.013 1.00 23.27 1217 ALA A N 1
ATOM 9237 C CA . ALA A 1 1217 ? 45.931 -51.211 -9.881 1.00 23.27 1217 ALA A CA 1
ATOM 9238 C C . ALA A 1 1217 ? 46.468 -50.922 -11.307 1.00 23.27 1217 ALA A C 1
ATOM 9240 O O . ALA A 1 1217 ? 46.305 -51.772 -12.178 1.00 23.27 1217 ALA A O 1
ATOM 9241 N N . ASP A 1 1218 ? 47.189 -49.800 -11.464 1.00 23.97 1218 ASP A N 1
ATOM 9242 C CA . ASP A 1 1218 ? 48.339 -49.611 -12.376 1.00 23.97 1218 ASP A CA 1
ATOM 9243 C C . ASP A 1 1218 ? 48.101 -49.688 -13.909 1.00 23.97 1218 ASP A C 1
ATOM 9245 O O . ASP A 1 1218 ? 47.330 -50.487 -14.406 1.00 23.97 1218 ASP A O 1
ATOM 9249 N N . THR A 1 1219 ? 48.762 -48.938 -14.799 1.00 23.98 1219 THR A N 1
ATOM 9250 C CA . THR A 1 1219 ? 49.951 -48.070 -14.736 1.00 23.98 1219 THR A CA 1
ATOM 9251 C C . THR A 1 1219 ? 50.115 -47.306 -16.070 1.00 23.98 1219 THR A C 1
ATOM 9253 O O . THR A 1 1219 ? 49.684 -47.788 -17.111 1.00 23.98 1219 THR A O 1
ATOM 9256 N N . ASN A 1 1220 ? 50.855 -46.189 -16.006 1.00 25.84 1220 ASN A N 1
ATOM 9257 C CA . ASN A 1 1220 ? 51.784 -45.617 -17.009 1.00 25.84 1220 ASN A CA 1
ATOM 9258 C C . ASN A 1 1220 ? 51.237 -45.090 -18.356 1.00 25.84 1220 ASN A C 1
ATOM 9260 O O . ASN A 1 1220 ? 50.761 -45.835 -19.200 1.00 25.84 1220 ASN A O 1
ATOM 9264 N N . TRP A 1 1221 ? 51.241 -43.768 -18.579 1.00 23.78 1221 TRP A N 1
ATOM 9265 C CA . TRP A 1 1221 ? 52.370 -42.914 -19.030 1.00 23.78 1221 TRP A CA 1
ATOM 9266 C C . TRP A 1 1221 ? 52.872 -43.204 -20.454 1.00 23.78 1221 TRP A C 1
ATOM 9268 O O . TRP A 1 1221 ? 53.698 -44.091 -20.672 1.00 23.78 1221 TRP A O 1
ATOM 9278 N N . LYS A 1 1222 ? 52.493 -42.323 -21.383 1.00 28.75 1222 LYS A N 1
ATOM 9279 C CA . LYS A 1 1222 ? 53.434 -41.387 -22.009 1.00 28.75 1222 LYS A CA 1
ATOM 9280 C C . LYS A 1 1222 ? 52.734 -40.084 -22.361 1.00 28.75 1222 LYS A C 1
ATOM 9282 O O . LYS A 1 1222 ? 51.547 -40.165 -22.742 1.00 28.75 1222 LYS A O 1
#

Secondary structure (DSSP, 8-state):
-----------PPPTT---EEEEEE-STTSSHHHHHHHHHSS--S----TT-TT----SSS-EEEEEEETTEEEEEEE---TT-TT--HHHHHHHHHHHHHHTTT-BSEEEEEEETTSPP-SHHHHHHHHHHHH-GGGGGGEEEEEE-HHHHHHTT--HHHHTTSGGGHHHHHHHHHTTT-EEE--TTS--HHHHHHHHHHHHHHHHHTTS-B--GGGGGG----PPP----------------STTSSHHHHHHHHHTS--S-----------------SSS-------SS---SSSSPPPHHHHHHHHHHHHHHHHHHHHHHHTT-------STT--HHHHHHHHH--TT--S----HHHHHHHHHHHHHHHHHHHHSTT-HHHHT-TT-HHHHHHHHHHHHHHHHHHHHTT-HHHHHHHHHHHHHHHHHHHHHBSTTTTT--S--GGGT-TTS----BPPTTS--B---SSTT-TT-B-HHHHHTT-B-B-B--SS-----TTPPB--STT-GGGGSSSPSB---SSTTSTTGGGHHHHHHHHHHHHHHHHHHHHHHH-HHHHHHHHT-S--EEEEEEEE-BGGGGTTHHHHHHHHHHHHHHHTTSTT-EEEEEEEEE-SS-B---EEES-HHHHHHHHHT---B--SSS-B-HHHHHHHHHHHSPTT-EEEEEESS-BS-GGGHHHHHHHHHHHT-EEEEEEESTTTTTSS---HHHHHHHHHHHHHHHHHHHHHT--EEEE-TTTGGGGHHHHHHHT-TTEEEEEEEEE--SS-EEEEEEE-TT-EEEEEEEEESS-EEEEE-TTS-EEETT-SB-SSEEEEEETTEEEEEE--TT--EEEEEEEE-SS-EEEEEEEE-S--EEEEEEEEPTTS-EEE--SPPBTTS-EEEEEEESSGGGEEEEEEEEEESSSS-EEEPEEEESSSSEEEEEESS--SS-EEEEEEEEE--TTSSSPEEEEEE-SS-B--BSEEEEE----EE-TTSPEEEEEEEEESSSS-EEEEEEEETT--EEE--SEEE-TTTTEEEEEEEEE--TTPPTT-EEEEEEEEEESSSS-EEEEEEEEEE--PPPPP-----S-TTT-EEEEEEEE--SSSS-EEEEEEEE-SSEEEEEEEE-TTS-EEEEEEEEEETT--EEEEEEEESSSS---------EE------------TTS-SSSSSSS-SS--------------------------

Organism: NCBI:txid369639

pLDDT: mean 74.53, std 20.4, range [20.27, 97.62]

Sequence (1222 aa):
MAEGFSAATEISSSPDDPVIQILLMGRKASGKSSSGNTLLGERKFTIQNQKNKHEAGDESEVCEGQTQIGGKQFAVIDCPDLLDPDLSEEQLEMMKEQLVSRCSAGLSSVLLTVPLEQPVQNEEEILDYIKCLFGPEVQKYFMILFTHKDDLEDLDQTIHEYLKHKDHADLQRLVTECGGKFHCFNNKRKSEDQVQELLQKIEGMMMESGGKFMMEQMKRNGSKDAPRVDFSERKDQIRLVLLGKTGSGKSATANTIVGRNMFKSLTQCQSETMAVFLLCGTLFQSPQVAAFKPLFQGGSLTHREITQLAILRKTAEVCRDIATAQGRNFTLPINNSLTPSAVQEACSASAASSSAASSHVFYLVITQIFLSNAVIDQLFALSEAHHVDNEAFSEGRHLITQGVAAVKASVLQGSYFSARNTLGALCHTLQDFYSHSNWVELGSTAPFGTLIKPELPLNNLAGPSTPTCRSCTGSDCRDNILPEILLRKKLTSGYFSVYSSRKPAGKCSHGGFLDRTSLREPTGGINKDDIRSDHGFLHLRAADMAINATVEVLQDIRLATGDQAFLQLVGLSQTSVLAIVIDTTGSMSDEIEGAKRVSFSIIDSRRGTPGEPSEYILVPFNDPDFGPLTRTTNADIFKERINSLSADGGGDEPEMCLSGLLLALAGAPPSSDIFVFTDAAATDLELKSTVLAMIESTRSTVTFMLTNVLLRRRRTASQSQQFKLRSDIQLYRDLAHASGGQAITVTKATLSQATAVITDASTSALVTVLQVVRSPIIPENVSFVLDPSLSNVTVYITGDSPVFTLYSPTGVSQSDSVADGPLGSILTVGNLNRVKLNSDSQTGEWKISIDSTHSYSLKVIGQSSVNFLINFVEQLEGGDFTPKANRPFIGRNATLFVSVTGGDSVSVTDVLLVEASGSDVVHGTIKSLGATDFLVNIDRIPEWAFVVQLKGLLNNSTRSSPSRFQRQSPTQQRGSGVNIMAQPNNTIEPGIPFNLNFTLVTNATGGSYTIRAWTDRSFSVSFPRSLDTGTEGSAQGSVTLTARSDTESGTDVTLTIEAEDSESSDSNYVALRFTVMTKVVSIKADCPVECSKASWELSANLTDGNGTGIVGVSLSHGYGSLSFSYVMSSDGTNMTVASYNASCCSQEVELVAVDRTTGLLNHIAVGWMLCTIESHSATTVPHNSLRKAFYHFCALRRYSYSYFCYRCGHHPSVVIADTNWK

Foldseek 3Di:
DDDDDDDDDPDPDDPPFQEAEEEEAEAPPLCRQLVVCLLQVHNPGDDDDPPDPPDPDDLLEWDWDWHADPNHIYIYIRQHHLPPPPDDPVSSVVSLVRVCVVCQSFHLAYEYRHELPDDDDCSVVRLVVVCVSQNVLNLLRYEYEYEPCVVCVVVVHDPVRSCPDPVNVVVVVSCVSSVVHYAYDHSVDSDVVSSVVVVVSSVVSQVVSVHGGHGPVNVVPDDDDDDDDDDDDDDDDDDDDDDDAQQPCSQVVVCVVVVHNPGDDDGDDDDDDDDDPDDDDDDDAQQPLFFQFDDPDPDTGHLLLLLLLLLLLLLLVLLCVVCVVVVHDQDDDRDSPGDLQSSLCSSPDDPDDPADFASPQLVVLSVLLQLLLLCCCVQVVPPCLQLVAQVNLVSVLVLLQVLLVLLLQQLLVVVLSLSSSSLSSNLNSLLSCLFFKCCVVLVDPAAPCCSHFVPDFPDQEQDLQRQFFAAADDQQRPPRGDPVCSVSVHMAGAHFDQPDLDGRANHFHSADDRGSVLVDGSHGHRGCRACRHSNVVCSVVSSVNSSNVSSVSLVVSCVQNHSVSSCSSSRSQQAAEEAEEEEQALVCQLQLVLVLVLVLLLQVVQPPHSLHHQKYWYKYWWPPGIDDIDMDRDSVVNSVVSVPRHRYDDDDDDTQQLVSLLLRLQQDAAQHEYEYEDAGFHPPVVCLLVSLLSLVLSLYAYAYEYENLPPPDPPDDDPVVVVVSVVRLVSNQVSNLQSLHYYAYAYSVLSNVCSVVSVLVSDRQKFWFDKAKEQDQDKDKDKTFDDQQWDFKKKKKFDDDKWKKKAAPVGDIDTPVDQQDPQFGWDDGHRIIITGGPCNPGGTMMMMIIDDNGMMMMIMMTHGNKDKDKFWWDARDSGDTHGDSKAAAFFAKTKIKMFIGPQVFWDWDWKWWAARHDGDIFTWDWDDPDSGIIITIGHGFHQGKTKIKIKTWTHDPPDPDTGIGMGISSHIGHHFQKDKDWDADAADEAQDKDKTKMKIAGPDQKFKKAKDKDKSVRWDKDWDGIFICHRVRMTMIMMITHHHNPDRFSDKMKMKMKIATPVDRTIMIHIYMYTYHHAADAFDFADAADQPPDKGKGKDKFFPVPQQEFPDKDWNDWDWDKDWDWDQDPVRGIIIIIMTMGGVVTQWTFMAIHGDPRPDSDRNDGHTGGHDHDDDDDDDDDPDDPPPRPPPPPPPDPDDDDDDDDDDDDDDDDDDDDDDDD